Protein 6TEH (pdb70)

Organism: Rhodobacter capsulatus (NCBI:txid1061)

InterPro domains:
  IPR011740 Domain of unknown function DUF2460 [PF09343] (4-209)
  IPR011740 Domain of unknown function DUF2460 [TIGR02217] (2-209)

Radius of gyration: 38.17 Å; Cα contacts (8 Å, |Δi|>4): 2410; chains: 4; bounding box: 88×69×122 Å

Foldseek 3Di:
DPPCVVQVVDPPHAWWKWKKKQKPPRAIAIDTRPCDFDDDPPHGHDPQKWDPFPDWDDDPDLFWTKTFTKIAADPSHCNCLVVQLDMPAQIKMWIKGARPVDRVRIDTPFIFGFHDWAADPRIITTITTGPNPVPPDDDDDDQDQFFDDDAVDPLHDAPQPPDPQKDFAWFADCDQQFKTQTQQQPDDDQVFAAFKWWQWCDDFLHRFTWTWHRQGQDPPRRGIIGTPDHSSTGDDRGTITMIGGHDPRHLVSPVVSGPRSVSNRHRNCCDDDCVVPDDDDPDDDDDDDDND/DDDDVCVVVVCVVVVVVVPVVPFLCLLLDLLCFVPGDQDDADPADFPAFEDADDPFFAKAKAFWDKHQFYWDDKDDWDPPVNTWIKTKGWGHWAFFDDWDFKDWADDGDHCVPWPKDWFRLALVQDAAPCVCCVVNRVPGPRRRTITMMITGGDQCPPPPNDGTRMMITTQGHQDAPVDVPPDALVPVVVDDDPPPDPDVDPCPCVVPDPDCPQVSRWYFPQRNLVSLCVVVPNNLAARPQGGGTFQMAIDGPPCVSVSSVSLVCLQQVWNLFPQDSSSYTHGDFQDADAADELVFFDQDDVRDQKDKAAADPVAQQQKEKEFAWASPPDTGTDMDMDGDPPPNPDNHYYDYGHTHDHDLSRVQSNVLSSVSSNQQRMKMKHKGAVVPVVQGQFHKHQYHDPPDSFIWTWHDFDCPRITITTTTGDDRVSNDGPDDDHD/DDPDAAAPPDWDDPFDWAWDFPFDWDPDVVDDGDTDGDPLATFGKIKWTKDKDFVVVVVVHQCVCPPQPVFDHWNFYADPVCWDWDPPDVDISRHRDPDPDRRQTWTWPDPHWDWDDPDPTIIITTMTIIGRDD/DDPDAAAPPDWDDPFDWAWDFPFDWDQPPPDGTDIDGPDLATFGKIKWTKDKDFQVVVVVHQCVCPPQPVFDHWNFYADPVCWDWDPPDVDISRHHDPDPDRRQTWTWPDPHWDWDDPDPTIIITTMTIIGRDD

Structure (mmCIF, N/CA/C/O backbone):
data_6TEH
#
_entry.id   6TEH
#
_cell.length_a   1.00
_cell.length_b   1.00
_cell.length_c   1.00
_cell.angle_alpha   90.00
_cell.angle_beta   90.00
_cell.angle_gamma   90.00
#
_symmetry.space_group_name_H-M   'P 1'
#
loop_
_entity.id
_entity.type
_entity.pdbx_description
1 polymer 'Putative gene transfer agent protein'
2 polymer 'Putative gene transfer agent protein'
3 polymer 'Putative gene transfer agent protein'
4 non-polymer 'IRON/SULFUR CLUSTER'
#
loop_
_atom_site.group_PDB
_atom_site.id
_atom_site.type_symbol
_atom_site.label_atom_id
_atom_site.label_alt_id
_atom_site.label_comp_id
_atom_site.label_asym_id
_atom_site.label_entity_id
_atom_site.label_seq_id
_atom_site.pdbx_PDB_ins_code
_atom_site.Cartn_x
_atom_site.Cartn_y
_atom_site.Cartn_z
_atom_site.occupancy
_atom_site.B_iso_or_equiv
_atom_site.auth_seq_id
_atom_site.auth_comp_id
_atom_site.auth_asym_id
_atom_site.auth_atom_id
_atom_site.pdbx_PDB_model_num
ATOM 1 N N . PRO A 1 4 ? 163.493 124.864 120.659 1.00 63.72 4 PRO C N 1
ATOM 2 C CA . PRO A 1 4 ? 163.422 123.631 119.877 1.00 63.72 4 PRO C CA 1
ATOM 3 C C . PRO A 1 4 ? 163.948 122.417 120.621 1.00 63.72 4 PRO C C 1
ATOM 4 O O . PRO A 1 4 ? 164.940 122.502 121.338 1.00 63.72 4 PRO C O 1
ATOM 8 N N . GLU A 1 5 ? 163.266 121.289 120.448 1.00 61.92 5 GLU C N 1
ATOM 9 C CA . GLU A 1 5 ? 163.593 120.059 121.148 1.00 61.92 5 GLU C CA 1
ATOM 10 C C . GLU A 1 5 ? 163.808 118.942 120.140 1.00 61.92 5 GLU C C 1
ATOM 11 O O . GLU A 1 5 ? 162.845 118.302 119.709 1.00 61.92 5 GLU C O 1
ATOM 17 N N . SER A 1 6 ? 165.076 118.726 119.787 1.00 61.25 6 SER C N 1
ATOM 18 C CA . SER A 1 6 ? 165.535 117.693 118.852 1.00 61.25 6 SER C CA 1
ATOM 19 C C . SER A 1 6 ? 164.887 117.816 117.476 1.00 61.25 6 SER C C 1
ATOM 20 O O . SER A 1 6 ? 164.624 116.823 116.798 1.00 61.25 6 SER C O 1
ATOM 23 N N . LEU A 1 7 ? 164.631 119.040 117.057 1.00 61.82 7 LEU C N 1
ATOM 24 C CA . LEU A 1 7 ? 164.466 119.298 115.634 1.00 61.82 7 LEU C CA 1
ATOM 25 C C . LEU A 1 7 ? 165.674 120.001 115.054 1.00 61.82 7 LEU C C 1
ATOM 26 O O . LEU A 1 7 ? 165.573 120.555 113.961 1.00 61.82 7 LEU C O 1
ATOM 31 N N . LYS A 1 8 ? 166.806 119.998 115.756 1.00 62.38 8 LYS C N 1
ATOM 32 C CA . LYS A 1 8 ? 167.992 120.711 115.312 1.00 62.38 8 LYS C CA 1
ATOM 33 C C . LYS A 1 8 ? 168.542 120.112 114.028 1.00 62.38 8 LYS C C 1
ATOM 34 O O . LYS A 1 8 ? 169.100 120.829 113.191 1.00 62.38 8 LYS C O 1
ATOM 40 N N . ALA A 1 9 ? 168.370 118.798 113.856 1.00 66.34 9 ALA C N 1
ATOM 41 C CA . ALA A 1 9 ? 168.713 118.145 112.597 1.00 66.34 9 ALA C CA 1
ATOM 42 C C . ALA A 1 9 ? 167.875 118.693 111.458 1.00 66.34 9 ALA C C 1
ATOM 43 O O . ALA A 1 9 ? 168.364 118.855 110.337 1.00 66.34 9 ALA C O 1
ATOM 45 N N . HIS A 1 10 ? 166.611 118.980 111.730 1.00 60.97 10 HIS C N 1
ATOM 46 C CA . HIS A 1 10 ? 165.783 119.643 110.739 1.00 60.97 10 HIS C CA 1
ATOM 47 C C . HIS A 1 10 ? 166.178 121.100 110.574 1.00 60.97 10 HIS C C 1
ATOM 48 O O . HIS A 1 10 ? 166.047 121.668 109.486 1.00 60.97 10 HIS C O 1
ATOM 55 N N . LEU A 1 11 ? 166.675 121.720 111.641 1.00 63.51 11 LEU C N 1
ATOM 56 C CA . LEU A 1 11 ? 166.770 123.172 111.648 1.00 63.51 11 LEU C CA 1
ATOM 57 C C . LEU A 1 11 ? 168.135 123.651 111.184 1.00 63.51 11 LEU C C 1
ATOM 58 O O . LEU A 1 11 ? 168.252 124.741 110.617 1.00 63.51 11 LEU C O 1
ATOM 63 N N . GLN A 1 12 ? 169.183 122.852 111.403 1.00 66.24 12 GLN C N 1
ATOM 64 C CA . GLN A 1 12 ? 170.515 123.280 110.988 1.00 66.24 12 GLN C CA 1
ATOM 65 C C . GLN A 1 12 ? 170.659 123.278 109.476 1.00 66.24 12 GLN C C 1
ATOM 66 O O . GLN A 1 12 ? 171.505 123.990 108.927 1.00 66.24 12 GLN C O 1
ATOM 72 N N . GLY A 1 13 ? 169.852 122.483 108.791 1.00 66.62 13 GLY C N 1
ATOM 73 C CA . GLY A 1 13 ? 169.764 122.609 107.358 1.00 66.62 13 GLY C CA 1
ATOM 74 C C . GLY A 1 13 ? 169.087 123.910 106.997 1.00 66.62 13 GLY C C 1
ATOM 75 O O . GLY A 1 13 ? 168.152 124.329 107.682 1.00 66.62 13 GLY C O 1
ATOM 76 N N . GLY A 1 14 ? 169.575 124.574 105.949 1.00 65.45 14 GLY C N 1
ATOM 77 C CA . GLY A 1 14 ? 168.906 125.769 105.464 1.00 65.45 14 GLY C CA 1
ATOM 78 C C . GLY A 1 14 ? 167.534 125.468 104.903 1.00 65.45 14 GLY C C 1
ATOM 79 O O . GLY A 1 14 ? 166.618 126.288 104.992 1.00 65.45 14 GLY C O 1
ATOM 80 N N . VAL A 1 15 ? 167.367 124.280 104.336 1.00 66.18 15 VAL C N 1
ATOM 81 C CA . VAL A 1 15 ? 166.057 123.833 103.903 1.00 66.18 15 VAL C CA 1
ATOM 82 C C . VAL A 1 15 ? 165.259 123.491 105.157 1.00 66.18 15 VAL C C 1
ATOM 83 O O . VAL A 1 15 ? 165.432 122.433 105.768 1.00 66.18 15 VAL C O 1
ATOM 87 N N . THR A 1 16 ? 164.413 124.416 105.587 1.00 62.88 16 THR C N 1
ATOM 88 C CA . THR A 1 16 ? 163.551 124.180 106.732 1.00 62.88 16 THR C CA 1
ATOM 89 C C . THR A 1 16 ? 162.140 124.588 106.378 1.00 62.88 16 THR C C 1
ATOM 90 O O . THR A 1 16 ? 161.923 125.287 105.387 1.00 62.88 16 THR C O 1
ATOM 94 N N . THR A 1 17 ? 161.183 124.135 107.172 1.00 60.92 17 THR C N 1
ATOM 95 C CA . THR A 1 17 ? 159.794 124.412 106.877 1.00 60.92 17 THR C CA 1
ATOM 96 C C . THR A 1 17 ? 158.916 124.617 108.106 1.00 60.92 17 THR C C 1
ATOM 97 O O . THR A 1 17 ? 157.747 124.219 108.096 1.00 60.92 17 THR C O 1
ATOM 101 N N . LEU A 1 18 ? 159.434 125.253 109.148 1.00 59.63 18 LEU C N 1
ATOM 102 C CA . LEU A 1 18 ? 158.709 125.358 110.406 1.00 59.63 18 LEU C CA 1
ATOM 103 C C . LEU A 1 18 ? 157.623 126.418 110.366 1.00 59.63 18 LEU C C 1
ATOM 104 O O . LEU A 1 18 ? 157.920 127.611 110.315 1.00 59.63 18 LEU C O 1
ATOM 109 N N . ALA A 1 19 ? 156.367 126.001 110.404 1.00 61.59 19 ALA C N 1
ATOM 110 C CA . ALA A 1 19 ? 155.239 126.919 110.345 1.00 61.59 19 ALA C CA 1
ATOM 111 C C . ALA A 1 19 ? 154.651 127.116 111.731 1.00 61.59 19 ALA C C 1
ATOM 112 O O . ALA A 1 19 ? 154.369 126.141 112.431 1.00 61.59 19 ALA C O 1
ATOM 114 N N . ARG A 1 20 ? 154.449 128.370 112.116 1.00 61.81 20 ARG C N 1
ATOM 115 C CA . ARG A 1 20 ? 153.986 128.673 113.463 1.00 61.81 20 ARG C CA 1
ATOM 116 C C . ARG A 1 20 ? 152.529 128.286 113.636 1.00 61.81 20 ARG C C 1
ATOM 117 O O . ARG A 1 20 ? 151.778 128.206 112.662 1.00 61.81 20 ARG C O 1
ATOM 125 N N . ALA A 1 21 ? 152.140 128.053 114.885 1.00 57.31 21 ALA C N 1
ATOM 126 C CA . ALA A 1 21 ? 150.823 127.540 115.223 1.00 57.31 21 ALA C CA 1
ATOM 127 C C . ALA A 1 21 ? 150.634 127.664 116.720 1.00 57.31 21 ALA C C 1
ATOM 128 O O . ALA A 1 21 ? 151.586 127.435 117.467 1.00 57.31 21 ALA C O 1
ATOM 130 N N . TRP A 1 22 ? 149.432 128.019 117.165 1.00 55.77 22 TRP C N 1
ATOM 131 C CA . TRP A 1 22 ? 149.185 128.026 118.596 1.00 55.77 22 TRP C CA 1
ATOM 132 C C . TRP A 1 22 ? 147.743 127.741 118.965 1.00 55.77 22 TRP C C 1
ATOM 133 O O . TRP A 1 22 ? 146.809 127.956 118.192 1.00 55.77 22 TRP C O 1
ATOM 144 N N . ALA A 1 23 ? 147.605 127.272 120.200 1.00 57.08 23 ALA C N 1
ATOM 145 C CA . ALA A 1 23 ? 146.338 126.932 120.817 1.00 57.08 23 ALA C CA 1
ATOM 146 C C . ALA A 1 23 ? 146.160 127.778 122.057 1.00 57.08 23 ALA C C 1
ATOM 147 O O . ALA A 1 23 ? 147.096 127.918 122.850 1.00 57.08 23 ALA C O 1
ATOM 149 N N . LEU A 1 24 ? 144.973 128.343 122.221 1.00 59.66 24 LEU C N 1
ATOM 150 C CA . LEU A 1 24 ? 144.604 129.003 123.458 1.00 59.66 24 LEU C CA 1
ATOM 151 C C . LEU A 1 24 ? 143.498 128.198 124.112 1.00 59.66 24 LEU C C 1
ATOM 152 O O . LEU A 1 24 ? 142.563 127.763 123.436 1.00 59.66 24 LEU C O 1
ATOM 157 N N . ALA A 1 25 ? 143.613 127.998 125.415 1.00 63.45 25 ALA C N 1
ATOM 158 C CA . ALA A 1 25 ? 142.574 127.372 126.217 1.00 63.45 25 ALA C CA 1
ATOM 159 C C . ALA A 1 25 ? 141.832 128.473 126.949 1.00 63.45 25 ALA C C 1
ATOM 160 O O . ALA A 1 25 ? 142.437 129.222 127.720 1.00 63.45 25 ALA C O 1
ATOM 162 N N . ARG A 1 26 ? 140.530 128.568 126.712 1.00 67.07 26 ARG C N 1
ATOM 163 C CA . ARG A 1 26 ? 139.716 129.596 127.336 1.00 67.07 26 ARG C CA 1
ATOM 164 C C . ARG A 1 26 ? 139.480 129.239 128.812 1.00 67.07 26 ARG C C 1
ATOM 165 O O . ARG A 1 26 ? 139.939 128.205 129.305 1.00 67.07 26 ARG C O 1
ATOM 173 N N . ALA A 1 27 ? 138.798 130.125 129.544 1.00 65.71 27 ALA C N 1
ATOM 174 C CA . ALA A 1 27 ? 138.410 129.808 130.914 1.00 65.71 27 ALA C CA 1
ATOM 175 C C . ALA A 1 27 ? 137.382 128.687 130.944 1.00 65.71 27 ALA C C 1
ATOM 176 O O . ALA A 1 27 ? 137.392 127.846 131.847 1.00 65.71 27 ALA C O 1
ATOM 178 N N . ASP A 1 28 ? 136.486 128.662 129.964 1.00 69.86 28 ASP C N 1
ATOM 179 C CA . ASP A 1 28 ? 135.670 127.488 129.725 1.00 69.86 28 ASP C CA 1
ATOM 180 C C . ASP A 1 28 ? 136.553 126.389 129.136 1.00 69.86 28 ASP C C 1
ATOM 181 O O . ASP A 1 28 ? 137.657 126.644 128.657 1.00 69.86 28 ASP C O 1
ATOM 186 N N . GLY A 1 29 ? 136.049 125.156 129.155 1.00 71.57 29 GLY C N 1
ATOM 187 C CA . GLY A 1 29 ? 136.902 124.009 128.876 1.00 71.57 29 GLY C CA 1
ATOM 188 C C . GLY A 1 29 ? 137.367 123.903 127.433 1.00 71.57 29 GLY C C 1
ATOM 189 O O . GLY A 1 29 ? 138.317 123.176 127.138 1.00 71.57 29 GLY C O 1
ATOM 190 N N . ARG A 1 30 ? 136.715 124.620 126.520 1.00 73.04 30 ARG C N 1
ATOM 191 C CA . ARG A 1 30 ? 137.056 124.504 125.108 1.00 73.04 30 ARG C CA 1
ATOM 192 C C . ARG A 1 30 ? 138.359 125.227 124.806 1.00 73.04 30 ARG C C 1
ATOM 193 O O . ARG A 1 30 ? 138.721 126.195 125.479 1.00 73.04 30 ARG C O 1
ATOM 201 N N . VAL A 1 31 ? 139.088 124.714 123.822 1.00 66.01 31 VAL C N 1
ATOM 202 C CA . VAL A 1 31 ? 140.291 125.369 123.329 1.00 66.01 31 VAL C CA 1
ATOM 203 C C . VAL A 1 31 ? 140.007 125.901 121.939 1.00 66.01 31 VAL C C 1
ATOM 204 O O . VAL A 1 31 ? 138.977 125.582 121.342 1.00 66.01 31 VAL C O 1
ATOM 208 N N . LEU A 1 32 ? 140.913 126.704 121.409 1.00 61.03 32 LEU C N 1
ATOM 209 C CA . LEU A 1 32 ? 140.812 127.162 120.038 1.00 61.03 32 LEU C CA 1
ATOM 210 C C . LEU A 1 32 ? 142.133 126.919 119.335 1.00 61.03 32 LEU C C 1
ATOM 211 O O . LEU A 1 32 ? 143.194 126.954 119.953 1.00 61.03 32 LEU C O 1
ATOM 216 N N . GLY A 1 33 ? 142.061 126.659 118.037 1.00 58.90 33 GLY C N 1
ATOM 217 C CA . GLY A 1 33 ? 143.258 126.369 117.283 1.00 58.90 33 GLY C CA 1
ATOM 218 C C . GLY A 1 33 ? 143.610 127.444 116.281 1.00 58.90 33 GLY C C 1
ATOM 219 O O . GLY A 1 33 ? 142.725 128.092 115.719 1.00 58.90 33 GLY C O 1
ATOM 220 N N . PHE A 1 34 ? 144.902 127.663 116.062 1.00 57.33 34 PHE C N 1
ATOM 221 C CA . PHE A 1 34 ? 145.388 128.701 115.169 1.00 57.33 34 PHE C CA 1
ATOM 222 C C . PHE A 1 34 ? 146.708 128.258 114.561 1.00 57.33 34 PHE C C 1
ATOM 223 O O . PHE A 1 34 ? 147.557 127.712 115.267 1.00 57.33 34 PHE C O 1
ATOM 231 N N . THR A 1 35 ? 146.897 128.503 113.264 1.00 59.83 35 THR C N 1
ATOM 232 C CA . THR A 1 35 ? 148.149 128.151 112.607 1.00 59.83 35 THR C CA 1
ATOM 233 C C . THR A 1 35 ? 148.473 129.064 111.431 1.00 59.83 35 THR C C 1
ATOM 234 O O . THR A 1 35 ? 147.587 129.678 110.833 1.00 59.83 35 THR C O 1
ATOM 238 N N . ASP A 1 36 ? 149.768 129.184 111.136 1.00 62.15 36 ASP C N 1
ATOM 239 C CA . ASP A 1 36 ? 150.251 129.870 109.948 1.00 62.15 36 ASP C CA 1
ATOM 240 C C . ASP A 1 36 ? 150.296 128.987 108.717 1.00 62.15 36 ASP C C 1
ATOM 241 O O . ASP A 1 36 ? 150.539 129.504 107.626 1.00 62.15 36 ASP C O 1
ATOM 246 N N . HIS A 1 37 ? 150.069 127.684 108.862 1.00 64.38 37 HIS C N 1
ATOM 247 C CA . HIS A 1 37 ? 150.476 126.745 107.826 1.00 64.38 37 HIS C CA 1
ATOM 248 C C . HIS A 1 37 ? 149.583 126.817 106.589 1.00 64.38 37 HIS C C 1
ATOM 249 O O . HIS A 1 37 ? 149.986 126.363 105.511 1.00 64.38 37 HIS C O 1
ATOM 256 N N . ASP A 1 38 ? 148.404 127.441 106.708 1.00 63.45 38 ASP C N 1
ATOM 257 C CA . ASP A 1 38 ? 147.343 127.670 105.706 1.00 63.45 38 ASP C CA 1
ATOM 258 C C . ASP A 1 38 ? 146.559 126.382 105.446 1.00 63.45 38 ASP C C 1
ATOM 259 O O . ASP A 1 38 ? 145.452 126.445 104.921 1.00 63.45 38 ASP C O 1
ATOM 264 N N . VAL A 1 39 ? 147.006 125.241 105.951 1.00 62.08 39 VAL C N 1
ATOM 265 C CA . VAL A 1 39 ? 146.220 124.018 105.921 1.00 62.08 39 VAL C CA 1
ATOM 266 C C . VAL A 1 39 ? 145.940 123.644 107.365 1.00 62.08 39 VAL C C 1
ATOM 267 O O . VAL A 1 39 ? 146.816 123.798 108.221 1.00 62.08 39 VAL C O 1
ATOM 271 N N . VAL A 1 40 ? 144.707 123.235 107.647 1.00 60.89 40 VAL C N 1
ATOM 272 C CA . VAL A 1 40 ? 144.332 122.751 108.969 1.00 60.89 40 VAL C CA 1
ATOM 273 C C . VAL A 1 40 ? 145.177 121.538 109.323 1.00 60.89 40 VAL C C 1
ATOM 274 O O . VAL A 1 40 ? 145.299 120.591 108.541 1.00 60.89 40 VAL C O 1
ATOM 278 N N . LEU A 1 41 ? 145.843 121.603 110.464 1.00 61.16 41 LEU C N 1
ATOM 279 C CA . LEU A 1 41 ? 146.686 120.518 110.934 1.00 61.16 41 LEU C CA 1
ATOM 280 C C . LEU A 1 41 ? 146.453 120.364 112.422 1.00 61.16 41 LEU C C 1
ATOM 281 O O . LEU A 1 41 ? 145.920 121.272 113.063 1.00 61.16 41 LEU C O 1
ATOM 286 N N . ARG A 1 42 ? 146.823 119.214 112.965 1.00 66.78 42 ARG C N 1
ATOM 287 C CA . ARG A 1 42 ? 146.736 118.985 114.398 1.00 66.78 42 ARG C CA 1
ATOM 288 C C . ARG A 1 42 ? 147.789 117.970 114.793 1.00 66.78 42 ARG C C 1
ATOM 289 O O . ARG A 1 42 ? 148.215 117.153 113.970 1.00 66.78 42 ARG C O 1
ATOM 297 N N . PHE A 1 43 ? 148.237 118.058 116.032 1.00 64.41 43 PHE C N 1
ATOM 298 C CA . PHE A 1 43 ? 149.096 117.030 116.620 1.00 64.41 43 PHE C CA 1
ATOM 299 C C . PHE A 1 43 ? 148.457 116.545 117.916 1.00 64.41 43 PHE C C 1
ATOM 300 O O . PHE A 1 43 ? 148.397 115.341 118.180 1.00 64.41 43 PHE C O 1
ATOM 308 N N . ASP A 1 44 ? 147.974 117.474 118.726 1.00 66.34 44 ASP C N 1
ATOM 309 C CA . ASP A 1 44 ? 147.111 117.117 119.826 1.00 66.34 44 ASP C CA 1
ATOM 310 C C . ASP A 1 44 ? 145.674 117.226 119.354 1.00 66.34 44 ASP C C 1
ATOM 311 O O . ASP A 1 44 ? 145.397 117.656 118.232 1.00 66.34 44 ASP C O 1
ATOM 316 N N . GLY A 1 45 ? 144.745 116.867 120.229 1.00 68.30 45 GLY C N 1
ATOM 317 C CA . GLY A 1 45 ? 143.343 116.946 119.868 1.00 68.30 45 GLY C CA 1
ATOM 318 C C . GLY A 1 45 ? 142.807 118.362 119.859 1.00 68.30 45 GLY C C 1
ATOM 319 O O . GLY A 1 45 ? 141.870 118.678 120.597 1.00 68.30 45 GLY C O 1
ATOM 320 N N . ILE A 1 46 ? 143.400 119.238 119.041 1.00 66.81 46 ILE C N 1
ATOM 321 C CA . ILE A 1 46 ? 143.066 120.650 119.069 1.00 66.81 46 ILE C CA 1
ATOM 322 C C . ILE A 1 46 ? 142.520 121.136 117.735 1.00 66.81 46 ILE C C 1
ATOM 323 O O . ILE A 1 46 ? 141.677 122.046 117.721 1.00 66.81 46 ILE C O 1
ATOM 328 N N . SER A 1 47 ? 142.939 120.523 116.619 1.00 68.05 47 SER C N 1
ATOM 329 C CA . SER A 1 47 ? 142.476 120.848 115.260 1.00 68.05 47 SER C CA 1
ATOM 330 C C . SER A 1 47 ? 142.714 122.318 114.923 1.00 68.05 47 SER C C 1
ATOM 331 O O . SER A 1 47 ? 141.778 123.120 114.874 1.00 68.05 47 SER C O 1
ATOM 334 N N . PHE A 1 48 ? 143.990 122.678 114.774 1.00 61.59 48 PHE C N 1
ATOM 335 C CA . PHE A 1 48 ? 144.370 124.065 114.522 1.00 61.59 48 PHE C CA 1
ATOM 336 C C . PHE A 1 48 ? 143.792 124.564 113.212 1.00 61.59 48 PHE C C 1
ATOM 337 O O . PHE A 1 48 ? 143.974 123.947 112.163 1.00 61.59 48 PHE C O 1
ATOM 345 N N . GLU A 1 49 ? 143.132 125.707 113.269 1.00 64.23 49 GLU C N 1
ATOM 346 C CA . GLU A 1 49 ? 142.515 126.244 112.089 1.00 64.23 49 GLU C CA 1
ATOM 347 C C . GLU A 1 49 ? 143.275 127.467 111.610 1.00 64.23 49 GLU C C 1
ATOM 348 O O . GLU A 1 49 ? 143.535 128.381 112.399 1.00 64.23 49 GLU C O 1
ATOM 354 N N . PRO A 1 50 ? 143.643 127.523 110.335 1.00 59.96 50 PRO C N 1
ATOM 355 C CA . PRO A 1 50 ? 144.217 128.744 109.782 1.00 59.96 50 PRO C CA 1
ATOM 356 C C . PRO A 1 50 ? 143.182 129.770 109.379 1.00 59.96 50 PRO C C 1
ATOM 357 O O . PRO A 1 50 ? 143.535 130.746 108.714 1.00 59.96 50 PRO C O 1
ATOM 361 N N . GLY A 1 51 ? 141.915 129.570 109.734 1.00 58.50 51 GLY C N 1
ATOM 362 C CA . GLY A 1 51 ? 140.882 130.527 109.394 1.00 58.50 51 GLY C CA 1
ATOM 363 C C . GLY A 1 51 ? 140.955 131.817 110.180 1.00 58.50 51 GLY C C 1
ATOM 364 O O . GLY A 1 51 ? 140.306 132.795 109.804 1.00 58.50 51 GLY C O 1
ATOM 365 N N . SER A 1 52 ? 141.720 131.846 111.265 1.00 57.90 52 SER C N 1
ATOM 366 C CA . SER A 1 52 ? 141.779 133.017 112.116 1.00 57.90 52 SER C CA 1
ATOM 367 C C . SER A 1 52 ? 143.165 133.130 112.729 1.00 57.90 52 SER C C 1
ATOM 368 O O . SER A 1 52 ? 144.031 132.283 112.516 1.00 57.90 52 SER C O 1
ATOM 371 N N . GLY A 1 53 ? 143.361 134.205 113.485 1.00 59.86 53 GLY C N 1
ATOM 372 C CA . GLY A 1 53 ? 144.556 134.336 114.307 1.00 59.86 53 GLY C CA 1
ATOM 373 C C . GLY A 1 53 ? 145.800 134.595 113.488 1.00 59.86 53 GLY C C 1
ATOM 374 O O . GLY A 1 53 ? 145.731 134.983 112.319 1.00 59.86 53 GLY C O 1
ATOM 375 N N . MET A 1 54 ? 146.949 134.383 114.129 1.00 59.84 54 MET C N 1
ATOM 376 C CA . MET A 1 54 ? 148.210 134.091 113.449 1.00 59.84 54 MET C CA 1
ATOM 377 C C . MET A 1 54 ? 148.748 135.220 112.576 1.00 59.84 54 MET C C 1
ATOM 378 O O . MET A 1 54 ? 148.713 135.145 111.350 1.00 59.84 54 MET C O 1
ATOM 383 N N . THR A 1 55 ? 149.233 136.284 113.193 1.00 58.98 55 THR C N 1
ATOM 384 C CA . THR A 1 55 ? 150.227 137.070 112.482 1.00 58.98 55 THR C CA 1
ATOM 385 C C . THR A 1 55 ? 151.598 136.900 113.117 1.00 58.98 55 THR C C 1
ATOM 386 O O . THR A 1 55 ? 152.622 137.012 112.433 1.00 58.98 55 THR C O 1
ATOM 390 N N . ALA A 1 56 ? 151.623 136.593 114.418 1.00 58.68 56 ALA C N 1
ATOM 391 C CA . ALA A 1 56 ? 152.798 136.173 115.175 1.00 58.68 56 ALA C CA 1
ATOM 392 C C . ALA A 1 56 ? 153.918 137.191 115.129 1.00 58.68 56 ALA C C 1
ATOM 393 O O . ALA A 1 56 ? 154.965 136.933 114.538 1.00 58.68 56 ALA C O 1
ATOM 395 N N . LYS A 1 57 ? 153.708 138.351 115.726 1.00 58.10 57 LYS C N 1
ATOM 396 C CA . LYS A 1 57 ? 154.662 139.440 115.613 1.00 58.10 57 LYS C CA 1
ATOM 397 C C . LYS A 1 57 ? 155.559 139.509 116.841 1.00 58.10 57 LYS C C 1
ATOM 398 O O . LYS A 1 57 ? 155.142 139.980 117.901 1.00 58.10 57 LYS C O 1
ATOM 404 N N . ALA A 1 58 ? 156.779 139.002 116.687 1.00 54.41 58 ALA C N 1
ATOM 405 C CA . ALA A 1 58 ? 157.943 139.392 117.475 1.00 54.41 58 ALA C CA 1
ATOM 406 C C . ALA A 1 58 ? 157.806 139.103 118.965 1.00 54.41 58 ALA C C 1
ATOM 407 O O . ALA A 1 58 ? 157.639 140.003 119.778 1.00 54.41 58 ALA C O 1
ATOM 409 N N . VAL A 1 59 ? 157.826 137.822 119.317 1.00 52.72 59 VAL C N 1
ATOM 410 C CA . VAL A 1 59 ? 157.946 137.452 120.723 1.00 52.72 59 VAL C CA 1
ATOM 411 C C . VAL A 1 59 ? 159.271 137.972 121.271 1.00 52.72 59 VAL C C 1
ATOM 412 O O . VAL A 1 59 ? 160.319 137.845 120.632 1.00 52.72 59 VAL C O 1
ATOM 416 N N . LEU A 1 60 ? 159.208 138.640 122.417 1.00 50.98 60 LEU C N 1
ATOM 417 C CA . LEU A 1 60 ? 160.361 139.221 123.085 1.00 50.98 60 LEU C CA 1
ATOM 418 C C . LEU A 1 60 ? 160.645 138.393 124.330 1.00 50.98 60 LEU C C 1
ATOM 419 O O . LEU A 1 60 ? 159.823 137.561 124.711 1.00 50.98 60 LEU C O 1
ATOM 424 N N . GLN A 1 61 ? 161.823 138.559 124.924 1.00 51.75 61 GLN C N 1
ATOM 425 C CA . GLN A 1 61 ? 162.214 137.785 126.095 1.00 51.75 61 GLN C CA 1
ATOM 426 C C . GLN A 1 61 ? 162.922 138.686 127.092 1.00 51.75 61 GLN C C 1
ATOM 427 O O . GLN A 1 61 ? 163.220 139.840 126.797 1.00 51.75 61 GLN C O 1
ATOM 433 N N . GLY A 1 62 ? 163.238 138.124 128.261 1.00 54.24 62 GLY C N 1
ATOM 434 C CA . GLY A 1 62 ? 164.024 138.856 129.272 1.00 54.24 62 GLY C CA 1
ATOM 435 C C . GLY A 1 62 ? 164.323 138.010 130.496 1.00 54.24 62 GLY C C 1
ATOM 436 O O . GLY A 1 62 ? 163.380 137.387 131.021 1.00 54.24 62 GLY C O 1
ATOM 437 N N . THR A 1 63 ? 165.580 138.005 130.951 1.00 58.57 63 THR C N 1
ATOM 438 C CA . THR A 1 63 ? 165.947 137.280 132.199 1.00 58.57 63 THR C CA 1
ATOM 439 C C . THR A 1 63 ? 165.236 137.948 133.379 1.00 58.57 63 THR C C 1
ATOM 440 O O . THR A 1 63 ? 165.084 137.289 134.425 1.00 58.57 63 THR C O 1
ATOM 444 N N . GLY A 1 64 ? 164.857 139.220 133.225 1.00 59.06 64 GLY C N 1
ATOM 445 C CA . GLY A 1 64 ? 164.151 139.957 134.291 1.00 59.06 64 GLY C CA 1
ATOM 446 C C . GLY A 1 64 ? 162.733 139.449 134.490 1.00 59.06 64 GLY C C 1
ATOM 447 O O . GLY A 1 64 ? 162.235 138.727 133.603 1.00 59.06 64 GLY C O 1
ATOM 448 N N . LEU A 1 65 ? 162.105 139.797 135.616 1.00 54.37 65 LEU C N 1
ATOM 449 C CA . LEU A 1 65 ? 160.749 139.279 135.949 1.00 54.37 65 LEU C CA 1
ATOM 450 C C . LEU A 1 65 ? 159.687 139.859 135.003 1.00 54.37 65 LEU C C 1
ATOM 451 O O . LEU A 1 65 ? 158.539 139.380 135.055 1.00 54.37 65 LEU C O 1
ATOM 456 N N . SER A 1 66 ? 160.044 140.867 134.199 1.00 50.82 66 SER C N 1
ATOM 457 C CA . SER A 1 66 ? 159.068 141.508 133.275 1.00 50.82 66 SER C CA 1
ATOM 458 C C . SER A 1 66 ? 158.521 140.473 132.284 1.00 50.82 66 SER C C 1
ATOM 459 O O . SER A 1 66 ? 159.283 139.556 131.912 1.00 50.82 66 SER C O 1
ATOM 462 N N . VAL A 1 67 ? 157.242 140.587 131.908 1.00 49.88 67 VAL C N 1
ATOM 463 C CA . VAL A 1 67 ? 156.591 139.568 131.026 1.00 49.88 67 VAL C CA 1
ATOM 464 C C . VAL A 1 67 ? 157.162 139.614 129.603 1.00 49.88 67 VAL C C 1
ATOM 465 O O . VAL A 1 67 ? 157.856 140.592 129.261 1.00 49.88 67 VAL C O 1
ATOM 469 N N . ASP A 1 68 ? 156.859 138.577 128.814 1.00 54.52 68 ASP C N 1
ATOM 470 C CA . ASP A 1 68 ? 157.080 138.570 127.387 1.00 54.52 68 ASP C CA 1
ATOM 471 C C . ASP A 1 68 ? 155.819 139.035 126.685 1.00 54.52 68 ASP C C 1
ATOM 472 O O . ASP A 1 68 ? 154.740 139.089 127.273 1.00 54.52 68 ASP C O 1
ATOM 477 N N . ASN A 1 69 ? 155.941 139.343 125.409 1.00 53.89 69 ASN C N 1
ATOM 478 C CA . ASN A 1 69 ? 154.801 139.902 124.714 1.00 53.89 69 ASN C CA 1
ATOM 479 C C . ASN A 1 69 ? 154.799 139.552 123.239 1.00 53.89 69 ASN C C 1
ATOM 480 O O . ASN A 1 69 ? 155.853 139.351 122.633 1.00 53.89 69 ASN C O 1
ATOM 485 N N . THR A 1 70 ? 153.592 139.432 122.693 1.00 54.49 70 THR C N 1
ATOM 486 C CA . THR A 1 70 ? 153.324 139.066 121.309 1.00 54.49 70 THR C CA 1
ATOM 487 C C . THR A 1 70 ? 151.920 139.550 121.009 1.00 54.49 70 THR C C 1
ATOM 488 O O . THR A 1 70 ? 150.984 139.164 121.710 1.00 54.49 70 THR C O 1
ATOM 492 N N . GLU A 1 71 ? 151.761 140.390 119.990 1.00 56.58 71 GLU C N 1
ATOM 493 C CA . GLU A 1 71 ? 150.465 141.035 119.806 1.00 56.58 71 GLU C CA 1
ATOM 494 C C . GLU A 1 71 ? 149.484 140.158 119.037 1.00 56.58 71 GLU C C 1
ATOM 495 O O . GLU A 1 71 ? 148.270 140.319 119.195 1.00 56.58 71 GLU C O 1
ATOM 501 N N . SER A 1 72 ? 149.986 139.279 118.163 1.00 51.75 72 SER C N 1
ATOM 502 C CA . SER A 1 72 ? 149.214 138.171 117.587 1.00 51.75 72 SER C CA 1
ATOM 503 C C . SER A 1 72 ? 147.965 138.613 116.832 1.00 51.75 72 SER C C 1
ATOM 504 O O . SER A 1 72 ? 146.842 138.286 117.213 1.00 51.75 72 SER C O 1
ATOM 507 N N . TYR A 1 73 ? 148.163 139.384 115.772 1.00 53.55 73 TYR C N 1
ATOM 508 C CA . TYR A 1 73 ? 147.046 139.919 115.007 1.00 53.55 73 TYR C CA 1
ATOM 509 C C . TYR A 1 73 ? 146.317 138.802 114.280 1.00 53.55 73 TYR C C 1
ATOM 510 O O . TYR A 1 73 ? 146.916 137.805 113.878 1.00 53.55 73 TYR C O 1
ATOM 519 N N . GLY A 1 74 ? 145.008 138.957 114.148 1.00 53.71 74 GLY C N 1
ATOM 520 C CA . GLY A 1 74 ? 144.210 137.900 113.575 1.00 53.71 74 GLY C CA 1
ATOM 521 C C . GLY A 1 74 ? 142.841 138.334 113.110 1.00 53.71 74 GLY C C 1
ATOM 522 O O . GLY A 1 74 ? 142.622 139.512 112.836 1.00 53.71 74 GLY C O 1
ATOM 523 N N . ALA A 1 75 ? 141.912 137.395 113.007 1.00 57.14 75 ALA C N 1
ATOM 524 C CA . ALA A 1 75 ? 140.571 137.689 112.534 1.00 57.14 75 ALA C CA 1
ATOM 525 C C . ALA A 1 75 ? 139.542 137.053 113.447 1.00 57.14 75 ALA C C 1
ATOM 526 O O . ALA A 1 75 ? 139.776 135.987 114.015 1.00 57.14 75 ALA C O 1
ATOM 528 N N . LEU A 1 76 ? 138.405 137.712 113.582 1.00 57.25 76 LEU C N 1
ATOM 529 C CA . LEU A 1 76 ? 137.303 137.213 114.382 1.00 57.25 76 LEU C CA 1
ATOM 530 C C . LEU A 1 76 ? 136.152 136.818 113.469 1.00 57.25 76 LEU C C 1
ATOM 531 O O . LEU A 1 76 ? 135.827 137.544 112.527 1.00 57.25 76 LEU C O 1
ATOM 536 N N . SER A 1 77 ? 135.564 135.652 113.726 1.00 65.54 77 SER C N 1
ATOM 537 C CA . SER A 1 77 ? 134.523 135.082 112.882 1.00 65.54 77 SER C CA 1
ATOM 538 C C . SER A 1 77 ? 133.651 134.155 113.710 1.00 65.54 77 SER C C 1
ATOM 539 O O . SER A 1 77 ? 133.916 133.916 114.884 1.00 65.54 77 SER C O 1
ATOM 542 N N . SER A 1 78 ? 132.618 133.602 113.068 1.00 66.39 78 SER C N 1
ATOM 543 C CA . SER A 1 78 ? 131.604 132.828 113.782 1.00 66.39 78 SER C CA 1
ATOM 544 C C . SER A 1 78 ? 132.164 131.519 114.330 1.00 66.39 78 SER C C 1
ATOM 545 O O . SER A 1 78 ? 131.825 131.105 115.442 1.00 66.39 78 SER C O 1
ATOM 548 N N . GLU A 1 79 ? 133.002 130.843 113.545 1.00 72.58 79 GLU C N 1
ATOM 549 C CA . GLU A 1 79 ? 133.771 129.721 114.072 1.00 72.58 79 GLU C CA 1
ATOM 550 C C . GLU A 1 79 ? 134.748 130.189 115.133 1.00 72.58 79 GLU C C 1
ATOM 551 O O . GLU A 1 79 ? 135.020 129.480 116.104 1.00 72.58 79 GLU C O 1
ATOM 557 N N . ALA A 1 80 ? 135.296 131.379 114.947 1.00 68.50 80 ALA C N 1
ATOM 558 C CA . ALA A 1 80 ? 136.342 131.929 115.790 1.00 68.50 80 ALA C CA 1
ATOM 559 C C . ALA A 1 80 ? 135.778 132.569 117.047 1.00 68.50 80 ALA C C 1
ATOM 560 O O . ALA A 1 80 ? 134.684 132.219 117.494 1.00 68.50 80 ALA C O 1
ATOM 562 N N . ILE A 1 81 ? 136.592 133.446 117.638 1.00 61.76 81 ILE C N 1
ATOM 563 C CA . ILE A 1 81 ? 136.304 134.139 118.894 1.00 61.76 81 ILE C CA 1
ATOM 564 C C . ILE A 1 81 ? 134.945 134.836 118.867 1.00 61.76 81 ILE C C 1
ATOM 565 O O . ILE A 1 81 ? 134.199 134.799 119.851 1.00 61.76 81 ILE C O 1
ATOM 570 N N . THR A 1 82 ? 134.615 135.498 117.755 1.00 65.89 82 THR C N 1
ATOM 571 C CA . THR A 1 82 ? 133.289 136.021 117.338 1.00 65.89 82 THR C CA 1
ATOM 572 C C . THR A 1 82 ? 132.893 137.280 118.108 1.00 65.89 82 THR C C 1
ATOM 573 O O . THR A 1 82 ? 131.879 137.928 117.768 1.00 65.89 82 THR C O 1
ATOM 577 N N . GLU A 1 83 ? 133.627 137.638 119.164 1.00 63.54 83 GLU C N 1
ATOM 578 C CA . GLU A 1 83 ? 133.650 138.953 119.809 1.00 63.54 83 GLU C CA 1
ATOM 579 C C . GLU A 1 83 ? 132.374 139.280 120.585 1.00 63.54 83 GLU C C 1
ATOM 580 O O . GLU A 1 83 ? 132.390 140.153 121.453 1.00 63.54 83 GLU C O 1
ATOM 586 N N . ALA A 1 84 ? 131.292 138.532 120.377 1.00 63.50 84 ALA C N 1
ATOM 587 C CA . ALA A 1 84 ? 130.200 138.566 121.338 1.00 63.50 84 ALA C CA 1
ATOM 588 C C . ALA A 1 84 ? 130.522 137.644 122.493 1.00 63.50 84 ALA C C 1
ATOM 589 O O . ALA A 1 84 ? 130.055 137.845 123.618 1.00 63.50 84 ALA C O 1
ATOM 591 N N . ASP A 1 85 ? 131.321 136.619 122.217 1.00 64.84 85 ASP C N 1
ATOM 592 C CA . ASP A 1 85 ? 131.930 135.821 123.268 1.00 64.84 85 ASP C CA 1
ATOM 593 C C . ASP A 1 85 ? 132.969 136.631 124.026 1.00 64.84 85 ASP C C 1
ATOM 594 O O . ASP A 1 85 ? 133.050 136.553 125.256 1.00 64.84 85 ASP C O 1
ATOM 599 N N . LEU A 1 86 ? 133.783 137.403 123.305 1.00 59.04 86 LEU C N 1
ATOM 600 C CA . LEU A 1 86 ? 134.914 138.070 123.938 1.00 59.04 86 LEU C CA 1
ATOM 601 C C . LEU A 1 86 ? 134.460 139.233 124.796 1.00 59.04 86 LEU C C 1
ATOM 602 O O . LEU A 1 86 ? 135.019 139.468 125.872 1.00 59.04 86 LEU C O 1
ATOM 607 N N . LEU A 1 87 ? 133.473 139.985 124.326 1.00 57.99 87 LEU C N 1
ATOM 608 C CA . LEU A 1 87 ? 133.066 141.188 125.034 1.00 57.99 87 LEU C CA 1
ATOM 609 C C . LEU A 1 87 ? 132.340 140.852 126.324 1.00 57.99 87 LEU C C 1
ATOM 610 O O . LEU A 1 87 ? 132.384 141.634 127.275 1.00 57.99 87 LEU C O 1
ATOM 615 N N . ALA A 1 88 ? 131.688 139.692 126.376 1.00 62.99 88 ALA C N 1
ATOM 616 C CA . ALA A 1 88 ? 130.834 139.372 127.511 1.00 62.99 88 ALA C CA 1
ATOM 617 C C . ALA A 1 88 ? 131.648 139.049 128.749 1.00 62.99 88 ALA C C 1
ATOM 618 O O . ALA A 1 88 ? 131.145 139.145 129.871 1.00 62.99 88 ALA C O 1
ATOM 620 N N . GLY A 1 89 ? 132.900 138.659 128.575 1.00 63.33 89 GLY C N 1
ATOM 621 C CA . GLY A 1 89 ? 133.717 138.415 129.737 1.00 63.33 89 GLY C CA 1
ATOM 622 C C . GLY A 1 89 ? 134.517 137.144 129.637 1.00 63.33 89 GLY C C 1
ATOM 623 O O . GLY A 1 89 ? 135.173 136.745 130.597 1.00 63.33 89 GLY C O 1
ATOM 624 N N . ARG A 1 90 ? 134.465 136.488 128.492 1.00 62.91 90 ARG C N 1
ATOM 625 C CA . ARG A 1 90 ? 135.309 135.322 128.330 1.00 62.91 90 ARG C CA 1
ATOM 626 C C . ARG A 1 90 ? 136.662 135.758 127.798 1.00 62.91 90 ARG C C 1
ATOM 627 O O . ARG A 1 90 ? 136.908 136.944 127.579 1.00 62.91 90 ARG C O 1
ATOM 635 N N . TYR A 1 91 ? 137.551 134.783 127.632 1.00 62.11 91 TYR C N 1
ATOM 636 C CA . TYR A 1 91 ? 138.930 134.915 127.170 1.00 62.11 91 TYR C CA 1
ATOM 637 C C . TYR A 1 91 ? 139.757 135.797 128.089 1.00 62.11 91 TYR C C 1
ATOM 638 O O . TYR A 1 91 ? 140.771 136.309 127.639 1.00 62.11 91 TYR C O 1
ATOM 647 N N . ASP A 1 92 ? 139.350 136.021 129.340 1.00 61.77 92 ASP C N 1
ATOM 648 C CA . ASP A 1 92 ? 140.091 136.943 130.191 1.00 61.77 92 ASP C CA 1
ATOM 649 C C . ASP A 1 92 ? 141.405 136.332 130.641 1.00 61.77 92 ASP C C 1
ATOM 650 O O . ASP A 1 92 ? 142.484 136.811 130.279 1.00 61.77 92 ASP C O 1
ATOM 655 N N . GLY A 1 93 ? 141.337 135.258 131.411 1.00 59.89 93 GLY C N 1
ATOM 656 C CA . GLY A 1 93 ? 142.542 134.593 131.846 1.00 59.89 93 GLY C CA 1
ATOM 657 C C . GLY A 1 93 ? 142.855 133.441 130.925 1.00 59.89 93 GLY C C 1
ATOM 658 O O . GLY A 1 93 ? 143.240 132.365 131.386 1.00 59.89 93 GLY C O 1
ATOM 659 N N . ALA A 1 94 ? 142.664 133.647 129.629 1.00 56.44 94 ALA C N 1
ATOM 660 C CA . ALA A 1 94 ? 142.890 132.595 128.655 1.00 56.44 94 ALA C CA 1
ATOM 661 C C . ALA A 1 94 ? 144.364 132.243 128.579 1.00 56.44 94 ALA C C 1
ATOM 662 O O . ALA A 1 94 ? 145.216 133.119 128.452 1.00 56.44 94 ALA C O 1
ATOM 664 N N . ALA A 1 95 ? 144.660 130.955 128.668 1.00 57.87 95 ALA C N 1
ATOM 665 C CA . ALA A 1 95 ? 146.028 130.466 128.675 1.00 57.87 95 ALA C CA 1
ATOM 666 C C . ALA A 1 95 ? 146.365 129.935 127.294 1.00 57.87 95 ALA C C 1
ATOM 667 O O . ALA A 1 95 ? 145.579 129.184 126.712 1.00 57.87 95 ALA C O 1
ATOM 669 N N . VAL A 1 96 ? 147.515 130.333 126.763 1.00 56.00 96 VAL C N 1
ATOM 670 C CA . VAL A 1 96 ? 147.946 129.911 125.439 1.00 56.00 96 VAL C CA 1
ATOM 671 C C . VAL A 1 96 ? 149.197 129.068 125.585 1.00 56.00 96 VAL C C 1
ATOM 672 O O . VAL A 1 96 ? 149.834 129.060 126.645 1.00 56.00 96 VAL C O 1
ATOM 676 N N . THR A 1 97 ? 149.519 128.317 124.541 1.00 56.70 97 THR C N 1
ATOM 677 C CA . THR A 1 97 ? 150.873 127.846 124.293 1.00 56.70 97 THR C CA 1
ATOM 678 C C . THR A 1 97 ? 151.139 128.159 122.837 1.00 56.70 97 THR C C 1
ATOM 679 O O . THR A 1 97 ? 150.351 127.773 121.976 1.00 56.70 97 THR C O 1
ATOM 683 N N . VAL A 1 98 ? 152.238 128.846 122.543 1.00 55.91 98 VAL C N 1
ATOM 684 C CA . VAL A 1 98 ? 152.624 128.973 121.147 1.00 55.91 98 VAL C CA 1
ATOM 685 C C . VAL A 1 98 ? 153.580 127.855 120.772 1.00 55.91 98 VAL C C 1
ATOM 686 O O . VAL A 1 98 ? 154.457 127.468 121.551 1.00 55.91 98 VAL C O 1
ATOM 690 N N . TRP A 1 99 ? 153.396 127.314 119.579 1.00 56.66 99 TRP C N 1
ATOM 691 C CA . TRP A 1 99 ? 154.150 126.164 119.126 1.00 56.66 99 TRP C CA 1
ATOM 692 C C . TRP A 1 99 ? 154.819 126.613 117.840 1.00 56.66 99 TRP C C 1
ATOM 693 O O . TRP A 1 99 ? 154.521 127.681 117.307 1.00 56.66 99 TRP C O 1
ATOM 704 N N . LEU A 1 100 ? 155.723 125.786 117.333 1.00 55.45 100 LEU C N 1
ATOM 705 C CA . LEU A 1 100 ? 156.520 126.162 116.185 1.00 55.45 100 LEU C CA 1
ATOM 706 C C . LEU A 1 100 ? 156.674 124.906 115.324 1.00 55.45 100 LEU C C 1
ATOM 707 O O . LEU A 1 100 ? 157.777 124.398 115.128 1.00 55.45 100 LEU C O 1
ATOM 712 N N . VAL A 1 101 ? 155.547 124.348 114.893 1.00 59.06 101 VAL C N 1
ATOM 713 C CA . VAL A 1 101 ? 155.544 122.956 114.482 1.00 59.06 101 VAL C CA 1
ATOM 714 C C . VAL A 1 101 ? 156.108 122.888 113.071 1.00 59.06 101 VAL C C 1
ATOM 715 O O . VAL A 1 101 ? 156.118 123.861 112.311 1.00 59.06 101 VAL C O 1
ATOM 719 N N . ASN A 1 102 ? 156.641 121.724 112.742 1.00 63.35 102 ASN C N 1
ATOM 720 C CA . ASN A 1 102 ? 156.934 121.367 111.370 1.00 63.35 102 ASN C CA 1
ATOM 721 C C . ASN A 1 102 ? 155.640 120.882 110.756 1.00 63.35 102 ASN C C 1
ATOM 722 O O . ASN A 1 102 ? 155.006 119.975 111.289 1.00 63.35 102 ASN C O 1
ATOM 727 N N . TRP A 1 103 ? 155.241 121.480 109.639 1.00 65.92 103 TRP C N 1
ATOM 728 C CA . TRP A 1 103 ? 153.981 121.041 109.061 1.00 65.92 103 TRP C CA 1
ATOM 729 C C . TRP A 1 103 ? 154.150 119.749 108.290 1.00 65.92 103 TRP C C 1
ATOM 730 O O . TRP A 1 103 ? 153.171 119.037 108.046 1.00 65.92 103 TRP C O 1
ATOM 741 N N . ALA A 1 104 ? 155.375 119.445 107.863 1.00 67.30 104 ALA C N 1
ATOM 742 C CA . ALA A 1 104 ? 155.621 118.162 107.214 1.00 67.30 104 ALA C CA 1
ATOM 743 C C . ALA A 1 104 ? 155.515 117.023 108.219 1.00 67.30 104 ALA C C 1
ATOM 744 O O . ALA A 1 104 ? 155.038 115.930 107.893 1.00 67.30 104 ALA C O 1
ATOM 746 N N . ASP A 1 105 ? 155.939 117.270 109.450 1.00 70.31 105 ASP C N 1
ATOM 747 C CA . ASP A 1 105 ? 155.874 116.281 110.522 1.00 70.31 105 ASP C CA 1
ATOM 748 C C . ASP A 1 105 ? 155.596 117.004 111.834 1.00 70.31 105 ASP C C 1
ATOM 749 O O . ASP A 1 105 ? 156.533 117.565 112.435 1.00 70.31 105 ASP C O 1
ATOM 754 N N . PRO A 1 106 ? 154.351 117.007 112.327 1.00 67.64 106 PRO C N 1
ATOM 755 C CA . PRO A 1 106 ? 154.020 117.755 113.549 1.00 67.64 106 PRO C CA 1
ATOM 756 C C . PRO A 1 106 ? 154.600 117.186 114.829 1.00 67.64 106 PRO C C 1
ATOM 757 O O . PRO A 1 106 ? 154.382 117.763 115.896 1.00 67.64 106 PRO C O 1
ATOM 761 N N . ALA A 1 107 ? 155.335 116.084 114.778 1.00 67.75 107 ALA C N 1
ATOM 762 C CA . ALA A 1 107 ? 156.057 115.595 115.939 1.00 67.75 107 ALA C CA 1
ATOM 763 C C . ALA A 1 107 ? 157.399 116.284 116.117 1.00 67.75 107 ALA C C 1
ATOM 764 O O . ALA A 1 107 ? 158.183 115.879 116.977 1.00 67.75 107 ALA C O 1
ATOM 766 N N . MET A 1 108 ? 157.678 117.315 115.338 1.00 67.23 108 MET C N 1
ATOM 767 C CA . MET A 1 108 ? 158.908 118.079 115.441 1.00 67.23 108 MET C CA 1
ATOM 768 C C . MET A 1 108 ? 158.519 119.488 115.859 1.00 67.23 108 MET C C 1
ATOM 769 O O . MET A 1 108 ? 158.366 120.373 115.018 1.00 67.23 108 MET C O 1
ATOM 774 N N . ARG A 1 109 ? 158.362 119.699 117.158 1.00 60.36 109 ARG C N 1
ATOM 775 C CA . ARG A 1 109 ? 157.800 120.942 117.652 1.00 60.36 109 ARG C CA 1
ATOM 776 C C . ARG A 1 109 ? 158.341 121.257 119.033 1.00 60.36 109 ARG C C 1
ATOM 777 O O . ARG A 1 109 ? 158.913 120.404 119.709 1.00 60.36 109 ARG C O 1
ATOM 785 N N . ALA A 1 110 ? 158.153 122.502 119.439 1.00 57.50 110 ALA C N 1
ATOM 786 C CA . ALA A 1 110 ? 158.437 122.939 120.791 1.00 57.50 110 ALA C CA 1
ATOM 787 C C . ALA A 1 110 ? 157.486 124.060 121.165 1.00 57.50 110 ALA C C 1
ATOM 788 O O . ALA A 1 110 ? 156.599 124.434 120.401 1.00 57.50 110 ALA C O 1
ATOM 790 N N . VAL A 1 111 ? 157.682 124.593 122.359 1.00 55.55 111 VAL C N 1
ATOM 791 C CA . VAL A 1 111 ? 156.898 125.711 122.854 1.00 55.55 111 VAL C CA 1
ATOM 792 C C . VAL A 1 111 ? 157.817 126.915 122.905 1.00 55.55 111 VAL C C 1
ATOM 793 O O . VAL A 1 111 ? 158.917 126.835 123.462 1.00 55.55 111 VAL C O 1
ATOM 797 N N . ILE A 1 112 ? 157.387 128.022 122.306 1.00 57.76 112 ILE C N 1
ATOM 798 C CA . ILE A 1 112 ? 158.157 129.252 122.445 1.00 57.76 112 ILE C CA 1
ATOM 799 C C . ILE A 1 112 ? 157.926 129.857 123.822 1.00 57.76 112 ILE C C 1
ATOM 800 O O . ILE A 1 112 ? 158.882 130.122 124.559 1.00 57.76 112 ILE C O 1
ATOM 805 N N . PHE A 1 113 ? 156.665 130.067 124.198 1.00 56.07 113 PHE C N 1
ATOM 806 C CA . PHE A 1 113 ? 156.332 130.399 125.582 1.00 56.07 113 PHE C CA 1
ATOM 807 C C . PHE A 1 113 ? 154.903 129.957 125.853 1.00 56.07 113 PHE C C 1
ATOM 808 O O . PHE A 1 113 ? 154.133 129.683 124.934 1.00 56.07 113 PHE C O 1
ATOM 816 N N . ARG A 1 114 ? 154.562 129.879 127.131 1.00 55.99 114 ARG C N 1
ATOM 817 C CA . ARG A 1 114 ? 153.190 129.668 127.557 1.00 55.99 114 ARG C CA 1
ATOM 818 C C . ARG A 1 114 ? 152.678 130.958 128.168 1.00 55.99 114 ARG C C 1
ATOM 819 O O . ARG A 1 114 ? 153.173 131.392 129.208 1.00 55.99 114 ARG C O 1
ATOM 827 N N . GLY A 1 115 ? 151.702 131.555 127.532 1.00 53.35 115 GLY C N 1
ATOM 828 C CA . GLY A 1 115 ? 151.310 132.895 127.885 1.00 53.35 115 GLY C CA 1
ATOM 829 C C . GLY A 1 115 ? 149.974 132.981 128.551 1.00 53.35 115 GLY C C 1
ATOM 830 O O . GLY A 1 115 ? 149.392 131.990 128.966 1.00 53.35 115 GLY C O 1
ATOM 831 N N . HIS A 1 116 ? 149.479 134.203 128.659 1.00 53.07 116 HIS C N 1
ATOM 832 C CA . HIS A 1 116 ? 148.340 134.425 129.504 1.00 53.07 116 HIS C CA 1
ATOM 833 C C . HIS A 1 116 ? 147.400 135.415 128.836 1.00 53.07 116 HIS C C 1
ATOM 834 O O . HIS A 1 116 ? 146.313 135.642 129.374 1.00 53.07 116 HIS C O 1
ATOM 841 N N . LEU A 1 117 ? 147.776 135.987 127.684 1.00 50.74 117 LEU C N 1
ATOM 842 C CA . LEU A 1 117 ? 146.905 136.817 126.831 1.00 50.74 117 LEU C CA 1
ATOM 843 C C . LEU A 1 117 ? 146.214 137.934 127.619 1.00 50.74 117 LEU C C 1
ATOM 844 O O . LEU A 1 117 ? 145.067 137.810 128.040 1.00 50.74 117 LEU C O 1
ATOM 849 N N . GLY A 1 118 ? 146.979 138.969 127.948 1.00 53.96 118 GLY C N 1
ATOM 850 C CA . GLY A 1 118 ? 146.432 139.996 128.815 1.00 53.96 118 GLY C CA 1
ATOM 851 C C . GLY A 1 118 ? 145.489 140.935 128.086 1.00 53.96 118 GLY C C 1
ATOM 852 O O . GLY A 1 118 ? 144.273 140.861 128.257 1.00 53.96 118 GLY C O 1
ATOM 853 N N . GLU A 1 119 ? 146.022 141.759 127.199 1.00 55.83 119 GLU C N 1
ATOM 854 C CA . GLU A 1 119 ? 145.262 142.854 126.603 1.00 55.83 119 GLU C CA 1
ATOM 855 C C . GLU A 1 119 ? 144.839 142.471 125.200 1.00 55.83 119 GLU C C 1
ATOM 856 O O . GLU A 1 119 ? 145.687 142.230 124.340 1.00 55.83 119 GLU C O 1
ATOM 862 N N . VAL A 1 120 ? 143.533 142.437 124.959 1.00 50.90 120 VAL C N 1
ATOM 863 C CA . VAL A 1 120 ? 143.000 142.177 123.629 1.00 50.90 120 VAL C CA 1
ATOM 864 C C . VAL A 1 120 ? 142.275 143.418 123.130 1.00 50.90 120 VAL C C 1
ATOM 865 O O . VAL A 1 120 ? 141.338 143.910 123.766 1.00 50.90 120 VAL C O 1
ATOM 869 N N . SER A 1 121 ? 142.758 143.949 122.018 1.00 51.40 121 SER C N 1
ATOM 870 C CA . SER A 1 121 ? 142.188 145.114 121.366 1.00 51.40 121 SER C CA 1
ATOM 871 C C . SER A 1 121 ? 141.582 144.680 120.053 1.00 51.40 121 SER C C 1
ATOM 872 O O . SER A 1 121 ? 142.307 144.318 119.127 1.00 51.40 121 SER C O 1
ATOM 875 N N . ARG A 1 122 ? 140.268 144.720 119.963 1.00 49.71 122 ARG C N 1
ATOM 876 C CA . ARG A 1 122 ? 139.584 144.313 118.749 1.00 49.71 122 ARG C CA 1
ATOM 877 C C . ARG A 1 122 ? 139.060 145.553 118.057 1.00 49.71 122 ARG C C 1
ATOM 878 O O . ARG A 1 122 ? 138.694 146.529 118.716 1.00 49.71 122 ARG C O 1
ATOM 886 N N . GLY A 1 123 ? 139.078 145.534 116.734 1.00 50.39 123 GLY C N 1
ATOM 887 C CA . GLY A 1 123 ? 138.610 146.662 115.964 1.00 50.39 123 GLY C CA 1
ATOM 888 C C . GLY A 1 123 ? 138.726 146.422 114.479 1.00 50.39 123 GLY C C 1
ATOM 889 O O . GLY A 1 123 ? 139.552 145.613 114.052 1.00 50.39 123 GLY C O 1
ATOM 890 N N . ALA A 1 124 ? 137.880 147.111 113.703 1.00 54.56 124 ALA C N 1
ATOM 891 C CA . ALA A 1 124 ? 137.873 147.082 112.236 1.00 54.56 124 ALA C CA 1
ATOM 892 C C . ALA A 1 124 ? 137.686 145.672 111.685 1.00 54.56 124 ALA C C 1
ATOM 893 O O . ALA A 1 124 ? 138.245 145.313 110.651 1.00 54.56 124 ALA C O 1
ATOM 895 N N . GLY A 1 125 ? 136.892 144.867 112.374 1.00 52.47 125 GLY C N 1
ATOM 896 C CA . GLY A 1 125 ? 136.705 143.506 111.935 1.00 52.47 125 GLY C CA 1
ATOM 897 C C . GLY A 1 125 ? 137.857 142.583 112.230 1.00 52.47 125 GLY C C 1
ATOM 898 O O . GLY A 1 125 ? 137.931 141.509 111.639 1.00 52.47 125 GLY C O 1
ATOM 899 N N . ALA A 1 126 ? 138.754 142.957 113.132 1.00 50.16 126 ALA C N 1
ATOM 900 C CA . ALA A 1 126 ? 139.885 142.125 113.495 1.00 50.16 126 ALA C CA 1
ATOM 901 C C . ALA A 1 126 ? 140.150 142.295 114.977 1.00 50.16 126 ALA C C 1
ATOM 902 O O . ALA A 1 126 ? 139.536 143.133 115.634 1.00 50.16 126 ALA C O 1
ATOM 904 N N . PHE A 1 127 ? 141.069 141.497 115.506 1.00 49.31 127 PHE C N 1
ATOM 905 C CA . PHE A 1 127 ? 141.427 141.578 116.912 1.00 49.31 127 PHE C CA 1
ATOM 906 C C . PHE A 1 127 ? 142.935 141.583 117.034 1.00 49.31 127 PHE C C 1
ATOM 907 O O . PHE A 1 127 ? 143.631 141.024 116.187 1.00 49.31 127 PHE C O 1
ATOM 915 N N . THR A 1 128 ? 143.430 142.210 118.083 1.00 47.97 128 THR C N 1
ATOM 916 C CA . THR A 1 128 ? 144.853 142.291 118.356 1.00 47.97 128 THR C CA 1
ATOM 917 C C . THR A 1 128 ? 145.026 142.038 119.841 1.00 47.97 128 THR C C 1
ATOM 918 O O . THR A 1 128 ? 144.512 142.801 120.662 1.00 47.97 128 THR C O 1
ATOM 922 N N . ALA A 1 129 ? 145.730 140.974 120.190 1.00 50.75 129 ALA C N 1
ATOM 923 C CA . ALA A 1 129 ? 145.679 140.460 121.551 1.00 50.75 129 ALA C CA 1
ATOM 924 C C . ALA A 1 129 ? 147.080 140.306 122.117 1.00 50.75 129 ALA C C 1
ATOM 925 O O . ALA A 1 129 ? 147.778 139.355 121.768 1.00 50.75 129 ALA C O 1
ATOM 927 N N . GLU A 1 130 ? 147.473 141.209 123.014 1.00 53.94 130 GLU C N 1
ATOM 928 C CA . GLU A 1 130 ? 148.803 141.148 123.610 1.00 53.94 130 GLU C CA 1
ATOM 929 C C . GLU A 1 130 ? 148.951 139.925 124.498 1.00 53.94 130 GLU C C 1
ATOM 930 O O . GLU A 1 130 ? 148.205 139.748 125.462 1.00 53.94 130 GLU C O 1
ATOM 936 N N . LEU A 1 131 ? 149.933 139.094 124.182 1.00 50.36 131 LEU C N 1
ATOM 937 C CA . LEU A 1 131 ? 150.206 137.887 124.945 1.00 50.36 131 LEU C CA 1
ATOM 938 C C . LEU A 1 131 ? 151.182 138.207 126.062 1.00 50.36 131 LEU C C 1
ATOM 939 O O . LEU A 1 131 ? 152.391 138.149 125.854 1.00 50.36 131 LEU C O 1
ATOM 944 N N . ARG A 1 132 ? 150.669 138.513 127.247 1.00 49.46 132 ARG C N 1
ATOM 945 C CA . ARG A 1 132 ? 151.523 138.703 128.410 1.00 49.46 132 ARG C CA 1
ATOM 946 C C . ARG A 1 132 ? 152.232 137.406 128.746 1.00 49.46 132 ARG C C 1
ATOM 947 O O . ARG A 1 132 ? 151.689 136.321 128.552 1.00 49.46 132 ARG C O 1
ATOM 955 N N . GLY A 1 133 ? 153.449 137.519 129.247 1.00 50.63 133 GLY C N 1
ATOM 956 C CA . GLY A 1 133 ? 154.272 136.358 129.480 1.00 50.63 133 GLY C CA 1
ATOM 957 C C . GLY A 1 133 ? 153.915 135.501 130.670 1.00 50.63 133 GLY C C 1
ATOM 958 O O . GLY A 1 133 ? 152.882 135.661 131.320 1.00 50.63 133 GLY C O 1
ATOM 959 N N . LEU A 1 134 ? 154.815 134.570 130.969 1.00 54.30 134 LEU C N 1
ATOM 960 C CA . LEU A 1 134 ? 154.579 133.648 132.068 1.00 54.30 134 LEU C CA 1
ATOM 961 C C . LEU A 1 134 ? 154.545 134.351 133.428 1.00 54.30 134 LEU C C 1
ATOM 962 O O . LEU A 1 134 ? 153.764 133.980 134.307 1.00 54.30 134 LEU C O 1
ATOM 967 N N . THR A 1 135 ? 155.311 135.422 133.567 1.00 52.54 135 THR C N 1
ATOM 968 C CA . THR A 1 135 ? 155.434 136.148 134.815 1.00 52.54 135 THR C CA 1
ATOM 969 C C . THR A 1 135 ? 154.471 137.316 135.000 1.00 52.54 135 THR C C 1
ATOM 970 O O . THR A 1 135 ? 154.883 138.407 135.403 1.00 52.54 135 THR C O 1
ATOM 974 N N . ALA A 1 136 ? 153.211 137.136 134.619 1.00 54.58 136 ALA C N 1
ATOM 975 C CA . ALA A 1 136 ? 152.251 138.218 134.768 1.00 54.58 136 ALA C CA 1
ATOM 976 C C . ALA A 1 136 ? 151.816 138.372 136.213 1.00 54.58 136 ALA C C 1
ATOM 977 O O . ALA A 1 136 ? 151.530 139.484 136.662 1.00 54.58 136 ALA C O 1
ATOM 979 N N . ALA A 1 137 ? 151.736 137.263 136.945 1.00 59.57 137 ALA C N 1
ATOM 980 C CA . ALA A 1 137 ? 151.210 137.310 138.304 1.00 59.57 137 ALA C CA 1
ATOM 981 C C . ALA A 1 137 ? 152.171 138.020 139.241 1.00 59.57 137 ALA C C 1
ATOM 982 O O . ALA A 1 137 ? 151.745 138.767 140.129 1.00 59.57 137 ALA C O 1
ATOM 984 N N . LEU A 1 138 ? 153.464 137.789 139.072 1.00 55.54 138 LEU C N 1
ATOM 985 C CA . LEU A 1 138 ? 154.456 138.621 139.721 1.00 55.54 138 LEU C CA 1
ATOM 986 C C . LEU A 1 138 ? 154.332 140.043 139.201 1.00 55.54 138 LEU C C 1
ATOM 987 O O . LEU A 1 138 ? 154.021 140.273 138.032 1.00 55.54 138 LEU C O 1
ATOM 992 N N . GLY A 1 139 ? 154.548 141.002 140.082 1.00 57.05 139 GLY C N 1
ATOM 993 C CA . GLY A 1 139 ? 154.267 142.376 139.747 1.00 57.05 139 GLY C CA 1
ATOM 994 C C . GLY A 1 139 ? 152.937 142.877 140.251 1.00 57.05 139 GLY C C 1
ATOM 995 O O . GLY A 1 139 ? 152.555 144.005 139.928 1.00 57.05 139 GLY C O 1
ATOM 996 N N . GLN A 1 140 ? 152.224 142.073 141.028 1.00 62.27 140 GLN C N 1
ATOM 997 C CA . GLN A 1 140 ? 150.943 142.440 141.602 1.00 62.27 140 GLN C CA 1
ATOM 998 C C . GLN A 1 140 ? 151.041 142.416 143.120 1.00 62.27 140 GLN C C 1
ATOM 999 O O . GLN A 1 140 ? 151.883 141.724 143.691 1.00 62.27 140 GLN C O 1
ATOM 1005 N N . GLU A 1 141 ? 150.174 143.171 143.774 1.00 65.65 141 GLU C N 1
ATOM 1006 C CA . GLU A 1 141 ? 150.155 143.249 145.226 1.00 65.65 141 GLU C CA 1
ATOM 1007 C C . GLU A 1 141 ? 149.203 142.192 145.766 1.00 65.65 141 GLU C C 1
ATOM 1008 O O . GLU A 1 141 ? 148.038 142.143 145.361 1.00 65.65 141 GLU C O 1
ATOM 1014 N N . GLN A 1 142 ? 149.692 141.345 146.670 1.00 61.10 142 GLN C N 1
ATOM 1015 C CA . GLN A 1 142 ? 148.855 140.383 147.385 1.00 61.10 142 GLN C CA 1
ATOM 1016 C C . GLN A 1 142 ? 149.113 140.529 148.876 1.00 61.10 142 GLN C C 1
ATOM 1017 O O . GLN A 1 142 ? 150.263 140.458 149.319 1.00 61.10 142 GLN C O 1
ATOM 1023 N N . GLY A 1 143 ? 148.054 140.733 149.652 1.00 55.59 143 GLY C N 1
ATOM 1024 C CA . GLY A 1 143 ? 148.216 140.818 151.089 1.00 55.59 143 GLY C CA 1
ATOM 1025 C C . GLY A 1 143 ? 146.912 141.128 151.779 1.00 55.59 143 GLY C C 1
ATOM 1026 O O . GLY A 1 143 ? 145.922 141.488 151.143 1.00 55.59 143 GLY C O 1
ATOM 1027 N N . ARG A 1 144 ? 146.929 140.984 153.098 1.00 57.21 144 ARG C N 1
ATOM 1028 C CA . ARG A 1 144 ? 145.810 141.335 153.954 1.00 57.21 144 ARG C CA 1
ATOM 1029 C C . ARG A 1 144 ? 146.244 142.495 154.839 1.00 57.21 144 ARG C C 1
ATOM 1030 O O . ARG A 1 144 ? 147.427 142.642 155.143 1.00 57.21 144 ARG C O 1
ATOM 1038 N N . ILE A 1 145 ? 145.308 143.366 155.206 1.00 53.71 145 ILE C N 1
ATOM 1039 C CA . ILE A 1 145 ? 145.725 144.613 155.829 1.00 53.71 145 ILE C CA 1
ATOM 1040 C C . ILE A 1 145 ? 145.143 144.769 157.242 1.00 53.71 145 ILE C C 1
ATOM 1041 O O . ILE A 1 145 ? 144.959 145.889 157.716 1.00 53.71 145 ILE C O 1
ATOM 1046 N N . TYR A 1 146 ? 144.843 143.657 157.919 1.00 53.71 146 TYR C N 1
ATOM 1047 C CA . TYR A 1 146 ? 144.348 143.633 159.308 1.00 53.71 146 TYR C CA 1
ATOM 1048 C C . TYR A 1 146 ? 143.038 144.401 159.491 1.00 53.71 146 TYR C C 1
ATOM 1049 O O . TYR A 1 146 ? 142.746 144.909 160.572 1.00 53.71 146 TYR C O 1
ATOM 1058 N N . HIS A 1 147 ? 142.241 144.482 158.439 1.00 51.41 147 HIS C N 1
ATOM 1059 C CA . HIS A 1 147 ? 141.023 145.265 158.489 1.00 51.41 147 HIS C CA 1
ATOM 1060 C C . HIS A 1 147 ? 139.957 144.523 159.291 1.00 51.41 147 HIS C C 1
ATOM 1061 O O . HIS A 1 147 ? 140.012 143.300 159.413 1.00 51.41 147 HIS C O 1
ATOM 1068 N N . PRO A 1 148 ? 138.990 145.233 159.876 1.00 52.02 148 PRO C N 1
ATOM 1069 C CA . PRO A 1 148 ? 138.081 144.569 160.822 1.00 52.02 148 PRO C CA 1
ATOM 1070 C C . PRO A 1 148 ? 137.003 143.716 160.197 1.00 52.02 148 PRO C C 1
ATOM 1071 O O . PRO A 1 148 ? 136.183 143.163 160.932 1.00 52.02 148 PRO C O 1
ATOM 1075 N N . ARG A 1 149 ? 136.948 143.600 158.881 1.00 54.46 149 ARG C N 1
ATOM 1076 C CA . ARG A 1 149 ? 136.033 142.652 158.277 1.00 54.46 149 ARG C CA 1
ATOM 1077 C C . ARG A 1 149 ? 136.671 141.265 158.204 1.00 54.46 149 ARG C C 1
ATOM 1078 O O . ARG A 1 149 ? 137.679 140.979 158.849 1.00 54.46 149 ARG C O 1
ATOM 1086 N N . CYS A 1 150 ? 136.059 140.389 157.415 1.00 53.58 150 CYS C N 1
ATOM 1087 C CA . CYS A 1 150 ? 136.750 139.185 156.985 1.00 53.58 150 CYS C CA 1
ATOM 1088 C C . CYS A 1 150 ? 137.666 139.506 155.816 1.00 53.58 150 CYS C C 1
ATOM 1089 O O . CYS A 1 150 ? 137.749 140.646 155.363 1.00 53.58 150 CYS C O 1
ATOM 1092 N N . ALA A 1 151 ? 138.344 138.482 155.305 1.00 54.57 151 ALA C N 1
ATOM 1093 C CA . ALA A 1 151 ? 139.195 138.670 154.144 1.00 54.57 151 ALA C CA 1
ATOM 1094 C C . ALA A 1 151 ? 139.009 137.659 153.025 1.00 54.57 151 ALA C C 1
ATOM 1095 O O . ALA A 1 151 ? 139.570 137.867 151.947 1.00 54.57 151 ALA C O 1
ATOM 1097 N N . ALA A 1 152 ? 138.250 136.588 153.221 1.00 57.29 152 ALA C N 1
ATOM 1098 C CA . ALA A 1 152 ? 138.202 135.500 152.254 1.00 57.29 152 ALA C CA 1
ATOM 1099 C C . ALA A 1 152 ? 136.835 135.411 151.595 1.00 57.29 152 ALA C C 1
ATOM 1100 O O . ALA A 1 152 ? 135.868 136.001 152.075 1.00 57.29 152 ALA C O 1
ATOM 1102 N N . VAL A 1 153 ? 136.776 134.710 150.468 1.00 59.92 153 VAL C N 1
ATOM 1103 C CA . VAL A 1 153 ? 135.524 134.360 149.809 1.00 59.92 153 VAL C CA 1
ATOM 1104 C C . VAL A 1 153 ? 134.983 133.085 150.438 1.00 59.92 153 VAL C C 1
ATOM 1105 O O . VAL A 1 153 ? 135.657 132.461 151.261 1.00 59.92 153 VAL C O 1
ATOM 1109 N N . LEU A 1 154 ? 133.765 132.692 150.058 1.00 56.31 154 LEU C N 1
ATOM 1110 C CA . LEU A 1 154 ? 133.089 131.583 150.724 1.00 56.31 154 LEU C CA 1
ATOM 1111 C C . LEU A 1 154 ? 133.744 130.245 150.423 1.00 56.31 154 LEU C C 1
ATOM 1112 O O . LEU A 1 154 ? 133.806 129.368 151.286 1.00 56.31 154 LEU C O 1
ATOM 1117 N N . GLY A 1 155 ? 134.202 130.053 149.192 1.00 57.52 155 GLY C N 1
ATOM 1118 C CA . GLY A 1 155 ? 134.741 128.758 148.824 1.00 57.52 155 GLY C CA 1
ATOM 1119 C C . GLY A 1 155 ? 136.183 128.581 149.249 1.00 57.52 155 GLY C C 1
ATOM 1120 O O . GLY A 1 155 ? 136.756 127.502 149.084 1.00 57.52 155 GLY C O 1
ATOM 1121 N N . ASP A 1 156 ? 136.786 129.641 149.785 1.00 66.32 156 ASP C N 1
ATOM 1122 C CA . ASP A 1 156 ? 138.226 129.718 149.991 1.00 66.32 156 ASP C CA 1
ATOM 1123 C C . ASP A 1 156 ? 138.693 128.686 151.007 1.00 66.32 156 ASP C C 1
ATOM 1124 O O . ASP A 1 156 ? 137.905 128.191 151.812 1.00 66.32 156 ASP C O 1
ATOM 1129 N N . GLY A 1 157 ? 139.969 128.322 150.927 1.00 68.34 157 GLY C N 1
ATOM 1130 C CA . GLY A 1 157 ? 140.544 127.458 151.933 1.00 68.34 157 GLY C CA 1
ATOM 1131 C C . GLY A 1 157 ? 140.629 128.077 153.307 1.00 68.34 157 GLY C C 1
ATOM 1132 O O . GLY A 1 157 ? 140.530 127.350 154.298 1.00 68.34 157 GLY C O 1
ATOM 1133 N N . ARG A 1 158 ? 140.778 129.400 153.389 1.00 68.16 158 ARG C N 1
ATOM 1134 C CA . ARG A 1 158 ? 140.879 130.051 154.689 1.00 68.16 158 ARG C CA 1
ATOM 1135 C C . ARG A 1 158 ? 139.530 130.105 155.390 1.00 68.16 158 ARG C C 1
ATOM 1136 O O . ARG A 1 158 ? 139.473 130.272 156.613 1.00 68.16 158 ARG C O 1
ATOM 1138 N N . CYS A 1 159 ? 138.428 130.008 154.638 1.00 69.05 159 CYS C N 1
ATOM 1139 C CA . CYS A 1 159 ? 137.115 129.757 155.227 1.00 69.05 159 CYS C CA 1
ATOM 1140 C C . CYS A 1 159 ? 136.357 128.749 154.386 1.00 69.05 159 CYS C C 1
ATOM 1141 O O . CYS A 1 159 ? 135.597 129.110 153.492 1.00 69.05 159 CYS C O 1
ATOM 1144 N N . ARG A 1 160 ? 136.549 127.480 154.700 1.00 68.70 160 ARG C N 1
ATOM 1145 C CA . ARG A 1 160 ? 135.769 126.415 154.093 1.00 68.70 160 ARG C CA 1
ATOM 1146 C C . ARG A 1 160 ? 134.359 126.439 154.659 1.00 68.70 160 ARG C C 1
ATOM 1147 O O . ARG A 1 160 ? 134.167 126.779 155.827 1.00 68.70 160 ARG C O 1
ATOM 1155 N N . PHE A 1 161 ? 133.356 126.176 153.831 1.00 68.56 161 PHE C N 1
ATOM 1156 C CA . PHE A 1 161 ? 131.996 126.301 154.324 1.00 68.56 161 PHE C CA 1
ATOM 1157 C C . PHE A 1 161 ? 131.102 125.092 154.049 1.00 68.56 161 PHE C C 1
ATOM 1158 O O . PHE A 1 161 ? 130.155 124.881 154.818 1.00 68.56 161 PHE C O 1
ATOM 1166 N N . ASP A 1 162 ? 131.395 124.285 153.023 1.00 72.19 162 ASP C N 1
ATOM 1167 C CA . ASP A 1 162 ? 130.449 123.319 152.437 1.00 72.19 162 ASP C CA 1
ATOM 1168 C C . ASP A 1 162 ? 129.166 124.035 152.021 1.00 72.19 162 ASP C C 1
ATOM 1169 O O . ASP A 1 162 ? 128.123 123.939 152.662 1.00 72.19 162 ASP C O 1
ATOM 1174 N N . LEU A 1 163 ? 129.280 124.798 150.934 1.00 67.44 163 LEU C N 1
ATOM 1175 C CA . LEU A 1 163 ? 128.246 125.735 150.508 1.00 67.44 163 LEU C CA 1
ATOM 1176 C C . LEU A 1 163 ? 126.958 125.081 150.038 1.00 67.44 163 LEU C C 1
ATOM 1177 O O . LEU A 1 163 ? 126.010 125.803 149.721 1.00 67.44 163 LEU C O 1
ATOM 1182 N N . THR A 1 164 ? 126.889 123.757 149.976 1.00 76.05 164 THR C N 1
ATOM 1183 C CA . THR A 1 164 ? 125.655 123.075 149.635 1.00 76.05 164 THR C CA 1
ATOM 1184 C C . THR A 1 164 ? 125.015 122.366 150.816 1.00 76.05 164 THR C C 1
ATOM 1185 O O . THR A 1 164 ? 124.080 121.587 150.603 1.00 76.05 164 THR C O 1
ATOM 1189 N N . LYS A 1 165 ? 125.455 122.651 152.048 1.00 76.21 165 LYS C N 1
ATOM 1190 C CA . LYS A 1 165 ? 125.232 121.722 153.155 1.00 76.21 165 LYS C CA 1
ATOM 1191 C C . LYS A 1 165 ? 123.771 121.658 153.572 1.00 76.21 165 LYS C C 1
ATOM 1192 O O . LYS A 1 165 ? 123.335 120.672 154.175 1.00 76.21 165 LYS C O 1
ATOM 1198 N N . ASP A 1 166 ? 123.007 122.693 153.279 1.00 76.32 166 ASP C N 1
ATOM 1199 C CA . ASP A 1 166 ? 121.594 122.694 153.598 1.00 76.32 166 ASP C CA 1
ATOM 1200 C C . ASP A 1 166 ? 120.878 123.409 152.466 1.00 76.32 166 ASP C C 1
ATOM 1201 O O . ASP A 1 166 ? 121.439 123.606 151.386 1.00 76.32 166 ASP C O 1
ATOM 1206 N N . GLY A 1 167 ? 119.641 123.818 152.718 1.00 75.85 167 GLY C N 1
ATOM 1207 C CA . GLY A 1 167 ? 118.980 124.776 151.865 1.00 75.85 167 GLY C CA 1
ATOM 1208 C C . GLY A 1 167 ? 119.589 126.151 152.053 1.00 75.85 167 GLY C C 1
ATOM 1209 O O . GLY A 1 167 ? 119.025 126.996 152.745 1.00 75.85 167 GLY C O 1
ATOM 1210 N N . TYR A 1 168 ? 120.805 126.327 151.535 1.00 71.64 168 TYR C N 1
ATOM 1211 C CA . TYR A 1 168 ? 121.427 127.642 151.456 1.00 71.64 168 TYR C CA 1
ATOM 1212 C C . TYR A 1 168 ? 121.403 128.175 150.034 1.00 71.64 168 TYR C C 1
ATOM 1213 O O . TYR A 1 168 ? 121.055 129.337 149.802 1.00 71.64 168 TYR C O 1
ATOM 1222 N N . ALA A 1 169 ? 121.806 127.355 149.072 1.00 73.92 169 ALA C N 1
ATOM 1223 C CA . ALA A 1 169 ? 121.864 127.792 147.688 1.00 73.92 169 ALA C CA 1
ATOM 1224 C C . ALA A 1 169 ? 120.473 127.822 147.075 1.00 73.92 169 ALA C C 1
ATOM 1225 O O . ALA A 1 169 ? 119.609 127.006 147.397 1.00 73.92 169 ALA C O 1
ATOM 1227 N N . LEU A 1 170 ? 120.265 128.768 146.171 1.00 72.35 170 LEU C N 1
ATOM 1228 C CA . LEU A 1 170 ? 118.998 128.905 145.474 1.00 72.35 170 LEU C CA 1
ATOM 1229 C C . LEU A 1 170 ? 119.204 128.466 144.038 1.00 72.35 170 LEU C C 1
ATOM 1230 O O . LEU A 1 170 ? 119.770 129.208 143.235 1.00 72.35 170 LEU C O 1
ATOM 1235 N N . GLU A 1 171 ? 118.704 127.280 143.714 1.00 76.44 171 GLU C N 1
ATOM 1236 C CA . GLU A 1 171 ? 119.026 126.575 142.482 1.00 76.44 171 GLU C CA 1
ATOM 1237 C C . GLU A 1 171 ? 118.059 126.932 141.350 1.00 76.44 171 GLU C C 1
ATOM 1238 O O . GLU A 1 171 ? 118.235 126.476 140.217 1.00 76.44 171 GLU C O 1
ATOM 1244 N N . ALA A 1 172 ? 117.092 127.804 141.621 1.00 75.46 172 ALA C N 1
ATOM 1245 C CA . ALA A 1 172 ? 115.894 127.893 140.793 1.00 75.46 172 ALA C CA 1
ATOM 1246 C C . ALA A 1 172 ? 116.171 128.490 139.422 1.00 75.46 172 ALA C C 1
ATOM 1247 O O . ALA A 1 172 ? 117.061 129.322 139.257 1.00 75.46 172 ALA C O 1
ATOM 1249 N N . ALA A 1 173 ? 115.408 128.036 138.436 1.00 80.02 173 ALA C N 1
ATOM 1250 C CA . ALA A 1 173 ? 115.564 128.504 137.067 1.00 80.02 173 ALA C CA 1
ATOM 1251 C C . ALA A 1 173 ? 114.980 129.899 136.926 1.00 80.02 173 ALA C C 1
ATOM 1252 O O . ALA A 1 173 ? 114.099 130.296 137.692 1.00 80.02 173 ALA C O 1
ATOM 1254 N N . LEU A 1 174 ? 115.471 130.635 135.941 1.00 79.70 174 LEU C N 1
ATOM 1255 C CA . LEU A 1 174 ? 115.243 132.067 135.875 1.00 79.70 174 LEU C CA 1
ATOM 1256 C C . LEU A 1 174 ? 114.072 132.431 134.976 1.00 79.70 174 LEU C C 1
ATOM 1257 O O . LEU A 1 174 ? 113.861 131.820 133.928 1.00 79.70 174 LEU C O 1
ATOM 1262 N N . GLY A 1 175 ? 113.310 133.438 135.400 1.00 77.17 175 GLY C N 1
ATOM 1263 C CA . GLY A 1 175 ? 112.402 134.129 134.517 1.00 77.17 175 GLY C CA 1
ATOM 1264 C C . GLY A 1 175 ? 112.494 135.622 134.758 1.00 77.17 175 GLY C C 1
ATOM 1265 O O . GLY A 1 175 ? 112.897 136.074 135.828 1.00 77.17 175 GLY C O 1
ATOM 1266 N N . GLY A 1 176 ? 112.117 136.389 133.735 1.00 81.57 176 GLY C N 1
ATOM 1267 C CA . GLY A 1 176 ? 112.105 137.837 133.836 1.00 81.57 176 GLY C CA 1
ATOM 1268 C C . GLY A 1 176 ? 113.470 138.482 133.969 1.00 81.57 176 GLY C C 1
ATOM 1269 O O . GLY A 1 176 ? 113.819 138.979 135.040 1.00 81.57 176 GLY C O 1
ATOM 1270 N N . VAL A 1 177 ? 114.252 138.398 132.888 1.00 79.75 177 VAL C N 1
ATOM 1271 C CA . VAL A 1 177 ? 115.689 138.800 132.901 1.00 79.75 177 VAL C CA 1
ATOM 1272 C C . VAL A 1 177 ? 115.773 140.301 132.620 1.00 79.75 177 VAL C C 1
ATOM 1273 O O . VAL A 1 177 ? 116.803 140.900 132.970 1.00 79.75 177 VAL C O 1
ATOM 1277 N N . ASP A 1 178 ? 114.787 140.856 131.911 1.00 85.15 178 ASP C N 1
ATOM 1278 C CA . ASP A 1 178 ? 114.748 142.329 131.705 1.00 85.15 178 ASP C CA 1
ATOM 1279 C C . ASP A 1 178 ? 116.095 142.809 131.153 1.00 85.15 178 ASP C C 1
ATOM 1280 O O . ASP A 1 178 ? 116.546 142.253 130.132 1.00 85.15 178 ASP C O 1
ATOM 1285 N N . GLU A 1 179 ? 116.700 143.809 131.800 1.00 79.17 179 GLU C N 1
ATOM 1286 C CA . GLU A 1 179 ? 117.979 144.382 131.304 1.00 79.17 179 GLU C CA 1
ATOM 1287 C C . GLU A 1 179 ? 119.165 143.724 132.019 1.00 79.17 179 GLU C C 1
ATOM 1288 O O . GLU A 1 179 ? 120.117 144.451 132.365 1.00 79.17 179 GLU C O 1
ATOM 1294 N N . ALA A 1 180 ? 119.094 142.407 132.240 1.00 75.50 180 ALA C N 1
ATOM 1295 C CA . ALA A 1 180 ? 120.269 141.596 132.629 1.00 75.50 180 ALA C CA 1
ATOM 1296 C C . ALA A 1 180 ? 120.913 142.133 133.901 1.00 75.50 180 ALA C C 1
ATOM 1297 O O . ALA A 1 180 ? 121.973 141.645 134.287 1.00 75.50 180 ALA C O 1
ATOM 1299 N N . VAL A 1 181 ? 120.314 143.125 134.548 1.00 73.31 181 VAL C N 1
ATOM 1300 C CA . VAL A 1 181 ? 120.625 143.478 135.918 1.00 73.31 181 VAL C CA 1
ATOM 1301 C C . VAL A 1 181 ? 119.493 143.082 136.854 1.00 73.31 181 VAL C C 1
ATOM 1302 O O . VAL A 1 181 ? 119.716 142.382 137.843 1.00 73.31 181 VAL C O 1
ATOM 1306 N N . VAL A 1 182 ? 118.271 143.506 136.552 1.00 74.31 182 VAL C N 1
ATOM 1307 C CA . VAL A 1 182 ? 117.108 143.009 137.270 1.00 74.31 182 VAL C CA 1
ATOM 1308 C C . VAL A 1 182 ? 116.861 141.582 136.798 1.00 74.31 182 VAL C C 1
ATOM 1309 O O . VAL A 1 182 ? 117.053 141.255 135.627 1.00 74.31 182 VAL C O 1
ATOM 1313 N N . LEU A 1 183 ? 116.526 140.713 137.730 1.00 74.39 183 LEU C N 1
ATOM 1314 C CA . LEU A 1 183 ? 116.115 139.349 137.438 1.00 74.39 183 LEU C CA 1
ATOM 1315 C C . LEU A 1 183 ? 114.906 139.071 138.311 1.00 74.39 183 LEU C C 1
ATOM 1316 O O . LEU A 1 183 ? 114.985 139.219 139.534 1.00 74.39 183 LEU C O 1
ATOM 1321 N N . ARG A 1 184 ? 113.781 138.709 137.691 1.00 84.39 184 ARG C N 1
ATOM 1322 C CA . ARG A 1 184 ? 112.580 138.463 138.478 1.00 84.39 184 ARG C CA 1
ATOM 1323 C C . ARG A 1 184 ? 112.745 137.225 139.344 1.00 84.39 184 ARG C C 1
ATOM 1324 O O . ARG A 1 184 ? 112.735 137.329 140.571 1.00 84.39 184 ARG C O 1
ATOM 1332 N N . LEU A 1 185 ? 112.934 136.078 138.674 1.00 85.34 185 LEU C N 1
ATOM 1333 C CA . LEU A 1 185 ? 113.089 134.730 139.294 1.00 85.34 185 LEU C CA 1
ATOM 1334 C C . LEU A 1 185 ? 111.721 134.196 139.734 1.00 85.34 185 LEU C C 1
ATOM 1335 O O . LEU A 1 185 ? 111.169 134.724 140.705 1.00 85.34 185 LEU C O 1
ATOM 1340 N N . ALA A 1 186 ? 111.187 133.193 139.032 1.00 88.23 186 ALA C N 1
ATOM 1341 C CA . ALA A 1 186 ? 109.833 132.699 139.369 1.00 88.23 186 ALA C CA 1
ATOM 1342 C C . ALA A 1 186 ? 109.822 132.115 140.787 1.00 88.23 186 ALA C C 1
ATOM 1343 O O . ALA A 1 186 ? 108.902 132.455 141.556 1.00 88.23 186 ALA C O 1
ATOM 1345 N N . GLU A 1 187 ? 110.825 131.299 141.129 1.00 90.94 187 GLU C N 1
ATOM 1346 C CA . GLU A 1 187 ? 110.862 130.641 142.464 1.00 90.94 187 GLU C CA 1
ATOM 1347 C C . GLU A 1 187 ? 111.621 131.510 143.473 1.00 90.94 187 GLU C C 1
ATOM 1348 O O . GLU A 1 187 ? 112.665 131.045 143.972 1.00 90.94 187 GLU C O 1
ATOM 1350 N N . GLY A 1 188 ? 111.120 132.710 143.776 1.00 90.63 188 GLY C N 1
ATOM 1351 C CA . GLY A 1 188 ? 111.758 133.552 144.809 1.00 90.63 188 GLY C CA 1
ATOM 1352 C C . GLY A 1 188 ? 111.672 132.913 146.184 1.00 90.63 188 GLY C C 1
ATOM 1353 O O . GLY A 1 188 ? 112.680 132.938 146.918 1.00 90.63 188 GLY C O 1
ATOM 1354 N N . ALA A 1 189 ? 110.508 132.333 146.500 1.00 90.75 189 ALA C N 1
ATOM 1355 C CA . ALA A 1 189 ? 110.158 131.887 147.869 1.00 90.75 189 ALA C CA 1
ATOM 1356 C C . ALA A 1 189 ? 111.022 130.693 148.285 1.00 90.75 189 ALA C C 1
ATOM 1357 O O . ALA A 1 189 ? 111.276 129.821 147.431 1.00 90.75 189 ALA C O 1
ATOM 1359 N N . GLY A 1 190 ? 111.413 130.634 149.563 1.00 87.36 190 GLY C N 1
ATOM 1360 C CA . GLY A 1 190 ? 112.203 129.495 150.074 1.00 87.36 190 GLY C CA 1
ATOM 1361 C C . GLY A 1 190 ? 113.267 129.950 151.055 1.00 87.36 190 GLY C C 1
ATOM 1362 O O . GLY A 1 190 ? 113.900 129.084 151.690 1.00 87.36 190 GLY C O 1
ATOM 1363 N N . PHE A 1 191 ? 113.463 131.268 151.155 1.00 78.12 191 PHE C N 1
ATOM 1364 C CA . PHE A 1 191 ? 114.553 131.865 151.910 1.00 78.12 191 PHE C CA 1
ATOM 1365 C C . PHE A 1 191 ? 114.128 133.154 152.596 1.00 78.12 191 PHE C C 1
ATOM 1366 O O . PHE A 1 191 ? 113.003 133.633 152.443 1.00 78.12 191 PHE C O 1
ATOM 1374 N N . GLU A 1 192 ? 115.053 133.714 153.370 1.00 73.82 192 GLU C N 1
ATOM 1375 C CA . GLU A 1 192 ? 114.789 134.976 154.036 1.00 73.82 192 GLU C CA 1
ATOM 1376 C C . GLU A 1 192 ? 114.757 136.109 153.027 1.00 73.82 192 GLU C C 1
ATOM 1377 O O . GLU A 1 192 ? 115.300 136.009 151.925 1.00 73.82 192 GLU C O 1
ATOM 1383 N N . ASP A 1 193 ? 114.102 137.197 153.408 1.00 77.03 193 ASP C N 1
ATOM 1384 C CA . ASP A 1 193 ? 114.268 138.425 152.659 1.00 77.03 193 ASP C CA 1
ATOM 1385 C C . ASP A 1 193 ? 115.671 138.943 152.915 1.00 77.03 193 ASP C C 1
ATOM 1386 O O . ASP A 1 193 ? 116.144 138.929 154.054 1.00 77.03 193 ASP C O 1
ATOM 1391 N N . ARG A 1 194 ? 116.331 139.351 151.833 1.00 75.34 194 ARG C N 1
ATOM 1392 C CA . ARG A 1 194 ? 117.694 139.876 151.833 1.00 75.34 194 ARG C CA 1
ATOM 1393 C C . ARG A 1 194 ? 118.659 138.833 152.397 1.00 75.34 194 ARG C C 1
ATOM 1394 O O . ARG A 1 194 ? 119.534 139.112 153.215 1.00 75.34 194 ARG C O 1
ATOM 1402 N N . TRP A 1 195 ? 118.464 137.588 151.960 1.00 71.63 195 TRP C N 1
ATOM 1403 C CA . TRP A 1 195 ? 119.327 136.507 152.425 1.00 71.63 195 TRP C CA 1
ATOM 1404 C C . TRP A 1 195 ? 120.703 136.597 151.804 1.00 71.63 195 TRP C C 1
ATOM 1405 O O . TRP A 1 195 ? 121.710 136.575 152.517 1.00 71.63 195 TRP C O 1
ATOM 1416 N N . PHE A 1 196 ? 120.771 136.655 150.476 1.00 69.86 196 PHE C N 1
ATOM 1417 C CA . PHE A 1 196 ? 122.035 136.709 149.758 1.00 69.86 196 PHE C CA 1
ATOM 1418 C C . PHE A 1 196 ? 122.230 138.073 149.123 1.00 69.86 196 PHE C C 1
ATOM 1419 O O . PHE A 1 196 ? 121.554 138.419 148.151 1.00 69.86 196 PHE C O 1
ATOM 1427 N N . GLU A 1 197 ? 123.166 138.834 149.680 1.00 68.16 197 GLU C N 1
ATOM 1428 C CA . GLU A 1 197 ? 123.467 140.188 149.250 1.00 68.16 197 GLU C CA 1
ATOM 1429 C C . GLU A 1 197 ? 124.841 140.291 148.614 1.00 68.16 197 GLU C C 1
ATOM 1430 O O . GLU A 1 197 ? 125.090 141.201 147.828 1.00 68.16 197 GLU C O 1
ATOM 1436 N N . LYS A 1 198 ? 125.749 139.384 148.929 1.00 62.34 198 LYS C N 1
ATOM 1437 C CA . LYS A 1 198 ? 127.012 139.273 148.213 1.00 62.34 198 LYS C CA 1
ATOM 1438 C C . LYS A 1 198 ? 127.238 137.799 147.863 1.00 62.34 198 LYS C C 1
ATOM 1439 O O . LYS A 1 198 ? 127.954 137.078 148.555 1.00 62.34 198 LYS C O 1
ATOM 1445 N N . GLY A 1 199 ? 126.651 137.359 146.753 1.00 62.90 199 GLY C N 1
ATOM 1446 C CA . GLY A 1 199 ? 126.716 135.980 146.336 1.00 62.90 199 GLY C CA 1
ATOM 1447 C C . GLY A 1 199 ? 127.149 135.850 144.889 1.00 62.90 199 GLY C C 1
ATOM 1448 O O . GLY A 1 199 ? 127.360 136.823 144.176 1.00 62.90 199 GLY C O 1
ATOM 1449 N N . ARG A 1 200 ? 127.273 134.606 144.462 1.00 65.62 200 ARG C N 1
ATOM 1450 C CA . ARG A 1 200 ? 127.728 134.291 143.120 1.00 65.62 200 ARG C CA 1
ATOM 1451 C C . ARG A 1 200 ? 126.537 133.852 142.290 1.00 65.62 200 ARG C C 1
ATOM 1452 O O . ARG A 1 200 ? 125.957 132.795 142.547 1.00 65.62 200 ARG C O 1
ATOM 1460 N N . LEU A 1 201 ? 126.180 134.648 141.294 1.00 69.05 201 LEU C N 1
ATOM 1461 C CA . LEU A 1 201 ? 125.108 134.297 140.385 1.00 69.05 201 LEU C CA 1
ATOM 1462 C C . LEU A 1 201 ? 125.719 133.520 139.227 1.00 69.05 201 LEU C C 1
ATOM 1463 O O . LEU A 1 201 ? 125.957 134.043 138.142 1.00 69.05 201 LEU C O 1
ATOM 1468 N N . VAL A 1 202 ? 126.040 132.263 139.491 1.00 69.12 202 VAL C N 1
ATOM 1469 C CA . VAL A 1 202 ? 126.558 131.422 138.432 1.00 69.12 202 VAL C CA 1
ATOM 1470 C C . VAL A 1 202 ? 125.403 130.968 137.561 1.00 69.12 202 VAL C C 1
ATOM 1471 O O . VAL A 1 202 ? 124.455 130.334 138.040 1.00 69.12 202 VAL C O 1
ATOM 1475 N N . VAL A 1 203 ? 125.463 131.290 136.275 1.00 72.95 203 VAL C N 1
ATOM 1476 C CA . VAL A 1 203 ? 124.418 130.906 135.338 1.00 72.95 203 VAL C CA 1
ATOM 1477 C C . VAL A 1 203 ? 124.966 129.828 134.416 1.00 72.95 203 VAL C C 1
ATOM 1478 O O . VAL A 1 203 ? 125.937 130.043 133.682 1.00 72.95 203 VAL C O 1
ATOM 1482 N N . LEU A 1 204 ? 124.362 128.649 134.483 1.00 79.93 204 LEU C N 1
ATOM 1483 C CA . LEU A 1 204 ? 124.959 127.450 133.923 1.00 79.93 204 LEU C CA 1
ATOM 1484 C C . LEU A 1 204 ? 124.291 126.953 132.649 1.00 79.93 204 LEU C C 1
ATOM 1485 O O . LEU A 1 204 ? 124.683 125.899 132.143 1.00 79.93 204 LEU C O 1
ATOM 1490 N N . ASP A 1 205 ? 123.325 127.679 132.100 1.00 84.62 205 ASP C N 1
ATOM 1491 C CA . ASP A 1 205 ? 122.654 127.258 130.881 1.00 84.62 205 ASP C CA 1
ATOM 1492 C C . ASP A 1 205 ? 122.565 128.410 129.896 1.00 84.62 205 ASP C C 1
ATOM 1493 O O . ASP A 1 205 ? 122.778 129.573 130.242 1.00 84.62 205 ASP C O 1
ATOM 1498 N N . GLY A 1 206 ? 122.253 128.065 128.653 1.00 84.94 206 GLY C N 1
ATOM 1499 C CA . GLY A 1 206 ? 121.891 129.051 127.659 1.00 84.94 206 GLY C CA 1
ATOM 1500 C C . GLY A 1 206 ? 123.050 129.892 127.162 1.00 84.94 206 GLY C C 1
ATOM 1501 O O . GLY A 1 206 ? 124.171 129.420 126.948 1.00 84.94 206 GLY C O 1
ATOM 1502 N N . ALA A 1 207 ? 122.743 131.178 126.964 1.00 78.37 207 ALA C N 1
ATOM 1503 C CA . ALA A 1 207 ? 123.720 132.108 126.407 1.00 78.37 207 ALA C CA 1
ATOM 1504 C C . ALA A 1 207 ? 124.886 132.329 127.359 1.00 78.37 207 ALA C C 1
ATOM 1505 O O . ALA A 1 207 ? 126.026 131.969 127.052 1.00 78.37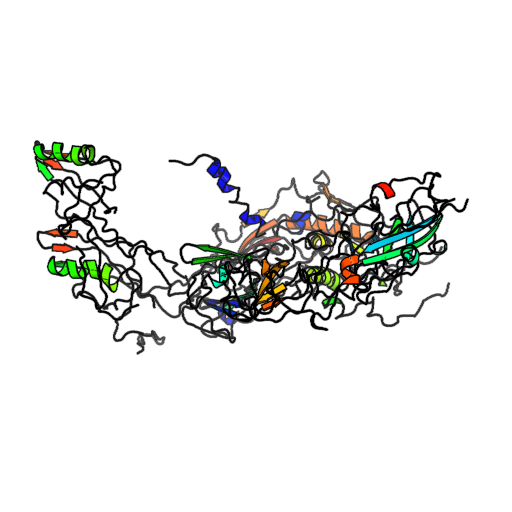 207 ALA C O 1
ATOM 1507 N N . ALA A 1 208 ? 124.622 132.895 128.526 1.00 73.30 208 ALA C N 1
ATOM 1508 C CA . ALA A 1 208 ? 125.674 133.061 129.517 1.00 73.30 208 ALA C CA 1
ATOM 1509 C C . ALA A 1 208 ? 125.876 131.723 130.202 1.00 73.30 208 ALA C C 1
ATOM 1510 O O . ALA A 1 208 ? 125.198 131.396 131.173 1.00 73.30 208 ALA C O 1
ATOM 1512 N N . ALA A 1 209 ? 126.808 130.934 129.691 1.00 71.08 209 ALA C N 1
ATOM 1513 C CA . ALA A 1 209 ? 127.091 129.614 130.223 1.00 71.08 209 ALA C CA 1
ATOM 1514 C C . ALA A 1 209 ? 128.289 129.698 131.153 1.00 71.08 209 ALA C C 1
ATOM 1515 O O . ALA A 1 209 ? 129.407 129.961 130.703 1.00 71.08 209 ALA C O 1
ATOM 1517 N N . GLY A 1 210 ? 128.054 129.469 132.440 1.00 71.36 210 GLY C N 1
ATOM 1518 C CA . GLY A 1 210 ? 129.133 129.508 133.412 1.00 71.36 210 GLY C CA 1
ATOM 1519 C C . GLY A 1 210 ? 129.682 130.895 133.646 1.00 71.36 210 GLY C C 1
ATOM 1520 O O . GLY A 1 210 ? 130.901 131.069 133.752 1.00 71.36 210 GLY C O 1
ATOM 1521 N N . LEU A 1 211 ? 128.812 131.888 133.731 1.00 66.12 211 LEU C N 1
ATOM 1522 C CA . LEU A 1 211 ? 129.219 133.276 133.863 1.00 66.12 211 LEU C CA 1
ATOM 1523 C C . LEU A 1 211 ? 128.838 133.771 135.252 1.00 66.12 211 LEU C C 1
ATOM 1524 O O . LEU A 1 211 ? 127.727 133.516 135.721 1.00 66.12 211 LEU C O 1
ATOM 1529 N N . ILE A 1 212 ? 129.749 134.498 135.893 1.00 61.88 212 ILE C N 1
ATOM 1530 C CA . ILE A 1 212 ? 129.631 134.849 137.304 1.00 61.88 212 ILE C CA 1
ATOM 1531 C C . ILE A 1 212 ? 129.336 136.333 137.439 1.00 61.88 212 ILE C C 1
ATOM 1532 O O . ILE A 1 212 ? 130.081 137.172 136.923 1.00 61.88 212 ILE C O 1
ATOM 1537 N N . GLY A 1 213 ? 128.249 136.657 138.138 1.00 62.41 213 GLY C N 1
ATOM 1538 C CA . GLY A 1 213 ? 127.993 138.013 138.561 1.00 62.41 213 GLY C CA 1
ATOM 1539 C C . GLY A 1 213 ? 127.795 138.044 140.063 1.00 62.41 213 GLY C C 1
ATOM 1540 O O . GLY A 1 213 ? 127.755 137.008 140.723 1.00 62.41 213 GLY C O 1
ATOM 1541 N N . VAL A 1 214 ? 127.689 139.251 140.602 1.00 61.11 214 VAL C N 1
ATOM 1542 C CA . VAL A 1 214 ? 127.498 139.447 142.034 1.00 61.11 214 VAL C CA 1
ATOM 1543 C C . VAL A 1 214 ? 126.153 140.105 142.288 1.00 61.11 214 VAL C C 1
ATOM 1544 O O . VAL A 1 214 ? 125.756 141.034 141.580 1.00 61.11 214 VAL C O 1
ATOM 1548 N N . VAL A 1 215 ? 125.448 139.611 143.300 1.00 65.11 215 VAL C N 1
ATOM 1549 C CA . VAL A 1 215 ? 124.095 140.063 143.561 1.00 65.11 215 VAL C CA 1
ATOM 1550 C C . VAL A 1 215 ? 124.144 141.311 144.434 1.00 65.11 215 VAL C C 1
ATOM 1551 O O . VAL A 1 215 ? 125.172 141.627 145.040 1.00 65.11 215 VAL C O 1
ATOM 1555 N N . LYS A 1 216 ? 123.052 142.068 144.424 1.00 66.68 216 LYS C N 1
ATOM 1556 C CA . LYS A 1 216 ? 122.735 143.095 145.407 1.00 66.68 216 LYS C CA 1
ATOM 1557 C C . LYS A 1 216 ? 121.230 143.312 145.330 1.00 66.68 216 LYS C C 1
ATOM 1558 O O . LYS A 1 216 ? 120.598 142.952 144.336 1.00 66.68 216 LYS C O 1
ATOM 1564 N N . ASN A 1 217 ? 120.664 143.849 146.416 1.00 72.67 217 ASN C N 1
ATOM 1565 C CA . ASN A 1 217 ? 119.233 144.157 146.543 1.00 72.67 217 ASN C CA 1
ATOM 1566 C C . ASN A 1 217 ? 118.358 142.917 146.353 1.00 72.67 217 ASN C C 1
ATOM 1567 O O . ASN A 1 217 ? 117.552 142.819 145.426 1.00 72.67 217 ASN C O 1
ATOM 1572 N N . ASP A 1 218 ? 118.535 141.952 147.245 1.00 77.17 218 ASP C N 1
ATOM 1573 C CA . ASP A 1 218 ? 117.712 140.747 147.280 1.00 77.17 218 ASP C CA 1
ATOM 1574 C C . ASP A 1 218 ? 116.382 141.066 147.956 1.00 77.17 218 ASP C C 1
ATOM 1575 O O . ASP A 1 218 ? 116.221 140.972 149.171 1.00 77.17 218 ASP C O 1
ATOM 1580 N N . ARG A 1 219 ? 115.407 141.465 147.159 1.00 80.02 219 ARG C N 1
ATOM 1581 C CA . ARG A 1 219 ? 114.113 141.826 147.716 1.00 80.02 219 ARG C CA 1
ATOM 1582 C C . ARG A 1 219 ? 112.988 141.060 147.042 1.00 80.02 219 ARG C C 1
ATOM 1583 O O . ARG A 1 219 ? 112.942 140.952 145.814 1.00 80.02 219 ARG C O 1
ATOM 1591 N N . LEU A 1 220 ? 112.089 140.517 147.859 1.00 87.08 220 LEU C N 1
ATOM 1592 C CA . LEU A 1 220 ? 110.933 139.785 147.364 1.00 87.08 220 LEU C CA 1
ATOM 1593 C C . LEU A 1 220 ? 109.707 140.667 147.530 1.00 87.08 220 LEU C C 1
ATOM 1594 O O . LEU A 1 220 ? 109.392 141.110 148.637 1.00 87.08 220 LEU C O 1
ATOM 1599 N N . GLN A 1 221 ? 109.046 140.960 146.416 1.00 100.33 221 GLN C N 1
ATOM 1600 C CA . GLN A 1 221 ? 108.039 142.012 146.429 1.00 100.33 221 GLN C CA 1
ATOM 1601 C C . GLN A 1 221 ? 106.650 141.458 146.726 1.00 100.33 221 GLN C C 1
ATOM 1602 O O . GLN A 1 221 ? 105.884 142.059 147.489 1.00 100.33 221 GLN C O 1
ATOM 1608 N N . ALA A 1 222 ? 106.316 140.303 146.159 1.00 100.04 222 ALA C N 1
ATOM 1609 C CA . ALA A 1 222 ? 104.985 139.736 146.297 1.00 100.04 222 ALA C CA 1
ATOM 1610 C C . ALA A 1 222 ? 105.049 138.264 145.943 1.00 100.04 222 ALA C C 1
ATOM 1611 O O . ALA A 1 222 ? 105.516 137.891 144.863 1.00 100.04 222 ALA C O 1
ATOM 1613 N N . ASP A 1 223 ? 104.572 137.443 146.882 1.00 102.66 223 ASP C N 1
ATOM 1614 C CA . ASP A 1 223 ? 104.391 135.999 146.714 1.00 102.66 223 ASP C CA 1
ATOM 1615 C C . ASP A 1 223 ? 105.700 135.290 146.384 1.00 102.66 223 ASP C C 1
ATOM 1616 O O . ASP A 1 223 ? 105.731 134.316 145.632 1.00 102.66 223 ASP C O 1
ATOM 1621 N N . GLY A 1 224 ? 106.791 135.785 146.956 1.00 94.23 224 GLY C N 1
ATOM 1622 C CA . GLY A 1 224 ? 108.091 135.185 146.688 1.00 94.23 224 GLY C CA 1
ATOM 1623 C C . GLY A 1 224 ? 108.600 135.448 145.290 1.00 94.23 224 GLY C C 1
ATOM 1624 O O . GLY A 1 224 ? 108.977 134.513 144.574 1.00 94.23 224 GLY C O 1
ATOM 1625 N N . SER A 1 225 ? 108.600 136.711 144.872 1.00 89.51 225 SER C N 1
ATOM 1626 C CA . SER A 1 225 ? 109.160 137.038 143.573 1.00 89.51 225 SER C CA 1
ATOM 1627 C C . SER A 1 225 ? 110.680 137.016 143.611 1.00 89.51 225 SER C C 1
ATOM 1628 O O . SER A 1 225 ? 111.310 136.393 142.758 1.00 89.51 225 SER C O 1
ATOM 1631 N N . ARG A 1 226 ? 111.274 137.673 144.615 1.00 79.49 226 ARG C N 1
ATOM 1632 C CA . ARG A 1 226 ? 112.726 137.792 144.819 1.00 79.49 226 ARG C CA 1
ATOM 1633 C C . ARG A 1 226 ? 113.410 138.493 143.645 1.00 79.49 226 ARG C C 1
ATOM 1634 O O . ARG A 1 226 ? 114.216 137.910 142.921 1.00 79.49 226 ARG C O 1
ATOM 1642 N N . LEU A 1 227 ? 113.061 139.758 143.448 1.00 75.21 227 LEU C N 1
ATOM 1643 C CA . LEU A 1 227 ? 113.752 140.594 142.478 1.00 75.21 227 LEU C CA 1
ATOM 1644 C C . LEU A 1 227 ? 115.156 140.911 142.953 1.00 75.21 227 LEU C C 1
ATOM 1645 O O . LEU A 1 227 ? 115.340 141.510 144.013 1.00 75.21 227 LEU C O 1
ATOM 1650 N N . ILE A 1 228 ? 116.151 140.522 142.167 1.00 70.07 228 ILE C N 1
ATOM 1651 C CA . ILE A 1 228 ? 117.542 140.699 142.560 1.00 70.07 228 ILE C CA 1
ATOM 1652 C C . ILE A 1 228 ? 118.247 141.568 141.531 1.00 70.07 228 ILE C C 1
ATOM 1653 O O . ILE A 1 228 ? 118.082 141.376 140.321 1.00 70.07 228 ILE C O 1
ATOM 1658 N N . GLU A 1 229 ? 118.996 142.547 142.011 1.00 70.93 229 GLU C N 1
ATOM 1659 C CA . GLU A 1 229 ? 119.829 143.330 141.125 1.00 70.93 229 GLU C CA 1
ATOM 1660 C C . GLU A 1 229 ? 121.184 142.662 141.008 1.00 70.93 229 GLU C C 1
ATOM 1661 O O . GLU A 1 229 ? 121.471 141.663 141.665 1.00 70.93 229 GLU C O 1
ATOM 1667 N N . LEU A 1 230 ? 122.025 143.229 140.167 1.00 65.39 230 LEU C N 1
ATOM 1668 C CA . LEU A 1 230 ? 123.433 142.892 140.176 1.00 65.39 230 LEU C CA 1
ATOM 1669 C C . LEU A 1 230 ? 124.240 144.172 140.162 1.00 65.39 230 LEU C C 1
ATOM 1670 O O . LEU A 1 230 ? 123.723 145.244 139.847 1.00 65.39 230 LEU C O 1
ATOM 1675 N N . TRP A 1 231 ? 125.511 144.047 140.526 1.00 57.31 231 TRP C N 1
ATOM 1676 C CA . TRP A 1 231 ? 126.423 145.163 140.353 1.00 57.31 231 TRP C CA 1
ATOM 1677 C C . TRP A 1 231 ? 126.616 145.474 138.885 1.00 57.31 231 TRP C C 1
ATOM 1678 O O . TRP A 1 231 ? 126.445 146.613 138.448 1.00 57.31 231 TRP C O 1
ATOM 1689 N N . GLN A 1 232 ? 126.932 144.464 138.099 1.00 59.81 232 GLN C N 1
ATOM 1690 C CA . GLN A 1 232 ? 127.345 144.689 136.733 1.00 59.81 232 GLN C CA 1
ATOM 1691 C C . GLN A 1 232 ? 126.520 143.812 135.816 1.00 59.81 232 GLN C C 1
ATOM 1692 O O . GLN A 1 232 ? 125.901 142.838 136.250 1.00 59.81 232 GLN C O 1
ATOM 1698 N N . ARG A 1 233 ? 126.498 144.177 134.539 1.00 64.40 233 ARG C N 1
ATOM 1699 C CA . ARG A 1 233 ? 125.862 143.345 133.534 1.00 64.40 233 ARG C CA 1
ATOM 1700 C C . ARG A 1 233 ? 126.589 142.023 133.411 1.00 64.40 233 ARG C C 1
ATOM 1701 O O . ARG A 1 233 ? 127.789 141.922 133.668 1.00 64.40 233 ARG C O 1
ATOM 1709 N N . LEU A 1 234 ? 125.845 140.996 133.022 1.00 68.83 234 LEU C N 1
ATOM 1710 C CA . LEU A 1 234 ? 126.476 139.713 132.759 1.00 68.83 234 LEU C CA 1
ATOM 1711 C C . LEU A 1 234 ? 127.274 139.767 131.465 1.00 68.83 234 LEU C C 1
ATOM 1712 O O . LEU A 1 234 ? 128.255 139.038 131.298 1.00 68.83 234 LEU C O 1
ATOM 1717 N N . GLY A 1 235 ? 126.879 140.634 130.541 1.00 68.55 235 GLY C N 1
ATOM 1718 C CA . GLY A 1 235 ? 127.529 140.736 129.267 1.00 68.55 235 GLY C CA 1
ATOM 1719 C C . GLY A 1 235 ? 126.942 139.821 128.218 1.00 68.55 235 GLY C C 1
ATOM 1720 O O . GLY A 1 235 ? 127.152 140.046 127.024 1.00 68.55 235 GLY C O 1
ATOM 1721 N N . ALA A 1 236 ? 126.235 138.786 128.635 1.00 71.10 236 ALA C N 1
ATOM 1722 C CA . ALA A 1 236 ? 125.418 137.986 127.742 1.00 71.10 236 ALA C CA 1
ATOM 1723 C C . ALA A 1 236 ? 124.019 137.965 128.321 1.00 71.10 236 ALA C C 1
ATOM 1724 O O . ALA A 1 236 ? 123.852 137.779 129.528 1.00 71.10 236 ALA C O 1
ATOM 1726 N N . ASN A 1 237 ? 123.033 138.176 127.479 1.00 76.33 237 ASN C N 1
ATOM 1727 C CA . ASN A 1 237 ? 121.664 138.222 127.948 1.00 76.33 237 ASN C CA 1
ATOM 1728 C C . ASN A 1 237 ? 121.175 136.819 128.275 1.00 76.33 237 ASN C C 1
ATOM 1729 O O . ASN A 1 237 ? 121.233 135.935 127.415 1.00 76.33 237 ASN C O 1
ATOM 1734 N N . PRO A 1 238 ? 120.715 136.565 129.493 1.00 76.73 238 PRO C N 1
ATOM 1735 C CA . PRO A 1 238 ? 119.992 135.320 129.751 1.00 76.73 238 PRO C CA 1
ATOM 1736 C C . PRO A 1 238 ? 118.615 135.364 129.111 1.00 76.73 238 PRO C C 1
ATOM 1737 O O . PRO A 1 238 ? 118.034 136.430 128.907 1.00 76.73 238 PRO C O 1
ATOM 1741 N N . VAL A 1 239 ? 118.100 134.181 128.767 1.00 82.50 239 VAL C N 1
ATOM 1742 C CA . VAL A 1 239 ? 116.948 134.099 127.870 1.00 82.50 239 VAL C CA 1
ATOM 1743 C C . VAL A 1 239 ? 115.636 133.800 128.569 1.00 82.50 239 VAL C C 1
ATOM 1744 O O . VAL A 1 239 ? 114.748 133.208 127.939 1.00 82.50 239 VAL C O 1
ATOM 1748 N N . ALA A 1 240 ? 115.506 134.136 129.858 1.00 82.90 240 ALA C N 1
ATOM 1749 C CA . ALA A 1 240 ? 114.314 133.932 130.688 1.00 82.90 240 ALA C CA 1
ATOM 1750 C C . ALA A 1 240 ? 113.938 132.463 130.844 1.00 82.90 240 ALA C C 1
ATOM 1751 O O . ALA A 1 240 ? 112.808 132.145 131.216 1.00 82.90 240 ALA C O 1
ATOM 1753 N N . GLY A 1 241 ? 114.872 131.567 130.559 1.00 81.66 241 GLY C N 1
ATOM 1754 C CA . GLY A 1 241 ? 114.715 130.156 130.786 1.00 81.66 241 GLY C CA 1
ATOM 1755 C C . GLY A 1 241 ? 115.938 129.507 131.369 1.00 81.66 241 GLY C C 1
ATOM 1756 O O . GLY A 1 241 ? 115.941 128.293 131.587 1.00 81.66 241 GLY C O 1
ATOM 1757 N N . ASP A 1 242 ? 116.985 130.280 131.624 1.00 85.49 242 ASP C N 1
ATOM 1758 C CA . ASP A 1 242 ? 118.240 129.721 132.078 1.00 85.49 242 ASP C CA 1
ATOM 1759 C C . ASP A 1 242 ? 118.153 129.310 133.536 1.00 85.49 242 ASP C C 1
ATOM 1760 O O . ASP A 1 242 ? 117.261 129.721 134.278 1.00 85.49 242 ASP C O 1
ATOM 1765 N N . ARG A 1 243 ? 119.093 128.478 133.942 1.00 83.44 243 ARG C N 1
ATOM 1766 C CA . ARG A 1 243 ? 119.196 128.058 135.325 1.00 83.44 243 ARG C CA 1
ATOM 1767 C C . ARG A 1 243 ? 120.377 128.775 135.951 1.00 83.44 243 ARG C C 1
ATOM 1768 O O . ARG A 1 243 ? 121.491 128.716 135.425 1.00 83.44 243 ARG C O 1
ATOM 1776 N N . VAL A 1 244 ? 120.122 129.475 137.044 1.00 75.89 244 VAL C N 1
ATOM 1777 C CA . VAL A 1 244 ? 121.155 130.113 137.837 1.00 75.89 244 VAL C CA 1
ATOM 1778 C C . VAL A 1 244 ? 121.188 129.404 139.176 1.00 75.89 244 VAL C C 1
ATOM 1779 O O . VAL A 1 244 ? 120.197 128.786 139.577 1.00 75.89 244 VAL C O 1
ATOM 1783 N N . ARG A 1 245 ? 122.328 129.433 139.839 1.00 70.85 245 ARG C N 1
ATOM 1784 C CA . ARG A 1 245 ? 122.373 129.106 141.250 1.00 70.85 245 ARG C CA 1
ATOM 1785 C C . ARG A 1 245 ? 123.062 130.253 141.963 1.00 70.85 245 ARG C C 1
ATOM 1786 O O . ARG A 1 245 ? 124.015 130.835 141.437 1.00 70.85 245 ARG C O 1
ATOM 1794 N N . ILE A 1 246 ? 122.538 130.632 143.118 1.00 70.76 246 ILE C N 1
ATOM 1795 C CA . ILE A 1 246 ? 123.067 131.760 143.860 1.00 70.76 246 ILE C CA 1
ATOM 1796 C C . ILE A 1 246 ? 123.485 131.268 145.232 1.00 70.76 246 ILE C C 1
ATOM 1797 O O . ILE A 1 246 ? 122.647 130.836 146.031 1.00 70.76 246 ILE C O 1
ATOM 1802 N N . GLU A 1 247 ? 124.773 131.334 145.498 1.00 68.35 247 GLU C N 1
ATOM 1803 C CA . GLU A 1 247 ? 125.311 131.042 146.808 1.00 68.35 247 GLU C CA 1
ATOM 1804 C C . GLU A 1 247 ? 124.921 132.173 147.745 1.00 68.35 247 GLU C C 1
ATOM 1805 O O . GLU A 1 247 ? 124.635 133.282 147.302 1.00 68.35 247 GLU C O 1
ATOM 1811 N N . PRO A 1 248 ? 124.844 131.915 149.044 1.00 68.23 248 PRO C N 1
ATOM 1812 C CA . PRO A 1 248 ? 124.391 132.954 149.967 1.00 68.23 248 PRO C CA 1
ATOM 1813 C C . PRO A 1 248 ? 125.393 134.079 150.116 1.00 68.23 248 PRO C C 1
ATOM 1814 O O . PRO A 1 248 ? 126.553 133.987 149.718 1.00 68.23 248 PRO C O 1
ATOM 1818 N N . GLY A 1 249 ? 124.911 135.165 150.711 1.00 66.75 249 GLY C N 1
ATOM 1819 C CA . GLY A 1 249 ? 125.668 136.393 150.795 1.00 66.75 249 GLY C CA 1
ATOM 1820 C C . GLY A 1 249 ? 126.346 136.511 152.146 1.00 66.75 249 GLY C C 1
ATOM 1821 O O . GLY A 1 249 ? 125.732 136.277 153.186 1.00 66.75 249 GLY C O 1
ATOM 1822 N N . CYS A 1 250 ? 127.621 136.870 152.111 1.00 69.30 250 CYS C N 1
ATOM 1823 C CA . CYS A 1 250 ? 128.388 137.102 153.320 1.00 69.30 250 CYS C CA 1
ATOM 1824 C C . CYS A 1 250 ? 128.735 138.567 153.440 1.00 69.30 250 CYS C C 1
ATOM 1825 O O . CYS A 1 250 ? 129.404 139.130 152.571 1.00 69.30 250 CYS C O 1
ATOM 1828 N N . ASP A 1 251 ? 128.314 139.169 154.537 1.00 64.43 251 ASP C N 1
ATOM 1829 C CA . ASP A 1 251 ? 128.643 140.547 154.819 1.00 64.43 251 ASP C CA 1
ATOM 1830 C C . ASP A 1 251 ? 130.078 140.700 155.284 1.00 64.43 251 ASP C C 1
ATOM 1831 O O . ASP A 1 251 ? 130.552 141.833 155.399 1.00 64.43 251 ASP C O 1
ATOM 1836 N N . LYS A 1 252 ? 130.760 139.583 155.553 1.00 57.72 252 LYS C N 1
ATOM 1837 C CA . LYS A 1 252 ? 132.139 139.534 156.027 1.00 57.72 252 LYS C CA 1
ATOM 1838 C C . LYS A 1 252 ? 132.296 140.285 157.340 1.00 57.72 252 LYS C C 1
ATOM 1839 O O . LYS A 1 252 ? 133.214 141.078 157.523 1.00 57.72 252 LYS C O 1
ATOM 1845 N N . ARG A 1 253 ? 131.376 140.034 158.260 1.00 59.80 253 ARG C N 1
ATOM 1846 C CA . ARG A 1 253 ? 131.398 140.651 159.576 1.00 59.80 253 ARG C CA 1
ATOM 1847 C C . ARG A 1 253 ? 131.049 139.606 160.621 1.00 59.80 253 ARG C C 1
ATOM 1848 O O . ARG A 1 253 ? 130.220 138.731 160.375 1.00 59.80 253 ARG C O 1
ATOM 1856 N N . ALA A 1 254 ? 131.685 139.721 161.788 1.00 60.88 254 ALA C N 1
ATOM 1857 C CA . ALA A 1 254 ? 131.578 138.783 162.902 1.00 60.88 254 ALA C CA 1
ATOM 1858 C C . ALA A 1 254 ? 130.149 138.512 163.341 1.00 60.88 254 ALA C C 1
ATOM 1859 O O . ALA A 1 254 ? 129.801 137.369 163.646 1.00 60.88 254 ALA C O 1
ATOM 1861 N N . GLY A 1 255 ? 129.325 139.554 163.382 1.00 62.49 255 GLY C N 1
ATOM 1862 C CA . GLY A 1 255 ? 127.924 139.357 163.709 1.00 62.49 255 GLY C CA 1
ATOM 1863 C C . GLY A 1 255 ? 127.177 138.603 162.627 1.00 62.49 255 GLY C C 1
ATOM 1864 O O . GLY A 1 255 ? 126.392 137.701 162.916 1.00 62.49 255 GLY C O 1
ATOM 1865 N N . THR A 1 256 ? 127.427 138.949 161.365 1.00 60.41 256 THR C N 1
ATOM 1866 C CA . THR A 1 256 ? 126.747 138.273 160.268 1.00 60.41 256 THR C CA 1
ATOM 1867 C C . THR A 1 256 ? 127.383 136.918 160.010 1.00 60.41 256 THR C C 1
ATOM 1868 O O . THR A 1 256 ? 126.741 136.009 159.473 1.00 60.41 256 THR C O 1
ATOM 1872 N N . CYS A 1 257 ? 128.647 136.765 160.402 1.00 62.40 257 CYS C N 1
ATOM 1873 C CA . CYS A 1 257 ? 129.305 135.472 160.295 1.00 62.40 257 CYS C CA 1
ATOM 1874 C C . CYS A 1 257 ? 128.634 134.433 161.165 1.00 62.40 257 CYS C C 1
ATOM 1875 O O . CYS A 1 257 ? 128.128 133.431 160.664 1.00 62.40 257 CYS C O 1
ATOM 1878 N N . ARG A 1 258 ? 128.604 134.674 162.469 1.00 64.27 258 ARG C N 1
ATOM 1879 C CA . ARG A 1 258 ? 128.199 133.649 163.419 1.00 64.27 258 ARG C CA 1
ATOM 1880 C C . ARG A 1 258 ? 126.688 133.465 163.442 1.00 64.27 258 ARG C C 1
ATOM 1881 O O . ARG A 1 258 ? 126.198 132.383 163.776 1.00 64.27 258 ARG C O 1
ATOM 1889 N N . LEU A 1 259 ? 125.931 134.515 163.154 1.00 63.92 259 LEU C N 1
ATOM 1890 C CA . LEU A 1 259 ? 124.481 134.367 163.183 1.00 63.92 259 LEU C CA 1
ATOM 1891 C C . LEU A 1 259 ? 123.976 133.591 161.978 1.00 63.92 259 LEU C C 1
ATOM 1892 O O . LEU A 1 259 ? 123.348 132.538 162.131 1.00 63.92 259 LEU C O 1
ATOM 1897 N N . LYS A 1 260 ? 124.241 134.091 160.772 1.00 66.23 260 LYS C N 1
ATOM 1898 C CA . LYS A 1 260 ? 123.692 133.455 159.581 1.00 66.23 260 LYS C CA 1
ATOM 1899 C C . LYS A 1 260 ? 124.393 132.136 159.286 1.00 66.23 260 LYS C C 1
ATOM 1900 O O . LYS A 1 260 ? 123.743 131.151 158.920 1.00 66.23 260 LYS C O 1
ATOM 1906 N N . PHE A 1 261 ? 125.706 132.089 159.468 1.00 66.35 261 PHE C N 1
ATOM 1907 C CA . PHE A 1 261 ? 126.511 130.925 159.138 1.00 66.35 261 PHE C CA 1
ATOM 1908 C C . PHE A 1 261 ? 127.020 130.334 160.436 1.00 66.35 261 PHE C C 1
ATOM 1909 O O . PHE A 1 261 ? 127.028 131.011 161.463 1.00 66.35 261 PHE C O 1
ATOM 1917 N N . ASP A 1 262 ? 127.392 129.065 160.422 1.00 71.71 262 ASP C N 1
ATOM 1918 C CA . ASP A 1 262 ? 127.910 128.500 161.656 1.00 71.71 262 ASP C CA 1
ATOM 1919 C C . ASP A 1 262 ? 129.405 128.740 161.756 1.00 71.71 262 ASP C C 1
ATOM 1920 O O . ASP A 1 262 ? 129.980 128.726 162.850 1.00 71.71 262 ASP C O 1
ATOM 1925 N N . ASN A 1 263 ? 130.046 129.012 160.624 1.00 69.14 263 ASN C N 1
ATOM 1926 C CA . ASN A 1 263 ? 131.498 128.983 160.557 1.00 69.14 263 ASN C CA 1
ATOM 1927 C C . ASN A 1 263 ? 132.126 130.256 161.101 1.00 69.14 263 ASN C C 1
ATOM 1928 O O . ASN A 1 263 ? 132.728 131.023 160.348 1.00 69.14 263 ASN C O 1
ATOM 1933 N N . PHE A 1 264 ? 132.018 130.482 162.405 1.00 65.82 264 PHE C N 1
ATOM 1934 C CA . PHE A 1 264 ? 132.708 131.608 163.007 1.00 65.82 264 PHE C CA 1
ATOM 1935 C C . PHE A 1 264 ? 134.134 131.265 163.388 1.00 65.82 264 PHE C C 1
ATOM 1936 O O . PHE A 1 264 ? 134.952 132.172 163.562 1.00 65.82 264 PHE C O 1
ATOM 1944 N N . LEU A 1 265 ? 134.442 129.977 163.507 1.00 63.91 265 LEU C N 1
ATOM 1945 C CA . LEU A 1 265 ? 135.807 129.543 163.762 1.00 63.91 265 LEU C CA 1
ATOM 1946 C C . LEU A 1 265 ? 136.752 129.970 162.648 1.00 63.91 265 LEU C C 1
ATOM 1947 O O . LEU A 1 265 ? 137.778 130.604 162.906 1.00 63.91 265 LEU C O 1
ATOM 1952 N N . ASN A 1 266 ? 136.411 129.658 161.404 1.00 65.05 266 ASN C N 1
ATOM 1953 C CA . ASN A 1 266 ? 137.274 129.969 160.269 1.00 65.05 266 ASN C CA 1
ATOM 1954 C C . ASN A 1 266 ? 137.116 131.416 159.849 1.00 65.05 266 ASN C C 1
ATOM 1955 O O . ASN A 1 266 ? 136.668 131.692 158.746 1.00 65.05 266 ASN C O 1
ATOM 1960 N N . PHE A 1 267 ? 137.457 132.364 160.713 1.00 60.43 267 PHE C N 1
ATOM 1961 C CA . PHE A 1 267 ? 137.037 133.732 160.449 1.00 60.43 267 PHE C CA 1
ATOM 1962 C C . PHE A 1 267 ? 137.975 134.424 159.477 1.00 60.43 267 PHE C C 1
ATOM 1963 O O . PHE A 1 267 ? 137.520 135.054 158.520 1.00 60.43 267 PHE C O 1
ATOM 1971 N N . ARG A 1 268 ? 139.289 134.304 159.703 1.00 59.34 268 ARG C N 1
ATOM 1972 C CA . ARG A 1 268 ? 140.340 134.959 158.907 1.00 59.34 268 ARG C CA 1
ATOM 1973 C C . ARG A 1 268 ? 140.146 136.469 158.844 1.00 59.34 268 ARG C C 1
ATOM 1974 O O . ARG A 1 268 ? 140.281 137.086 157.789 1.00 59.34 268 ARG C O 1
ATOM 1976 N N . GLY A 1 269 ? 139.807 137.067 159.981 1.00 56.26 269 GLY C N 1
ATOM 1977 C CA . GLY A 1 269 ? 139.595 138.500 160.048 1.00 56.26 269 GLY C CA 1
ATOM 1978 C C . GLY A 1 269 ? 140.086 139.017 161.379 1.00 56.26 269 GLY C C 1
ATOM 1979 O O . GLY A 1 269 ? 140.541 138.254 162.230 1.00 56.26 269 GLY C O 1
ATOM 1980 N N . PHE A 1 270 ? 140.002 140.333 161.547 1.00 54.49 270 PHE C N 1
ATOM 1981 C CA . PHE A 1 270 ? 140.678 141.005 162.650 1.00 54.49 270 PHE C CA 1
ATOM 1982 C C . PHE A 1 270 ? 139.745 141.959 163.366 1.00 54.49 270 PHE C C 1
ATOM 1983 O O . PHE A 1 270 ? 139.811 143.172 163.148 1.00 54.49 270 PHE C O 1
ATOM 1991 N N . PRO A 1 271 ? 138.911 141.480 164.258 1.00 59.27 271 PRO C N 1
ATOM 1992 C CA . PRO A 1 271 ? 137.797 142.301 164.732 1.00 59.27 271 PRO C CA 1
ATOM 1993 C C . PRO A 1 271 ? 138.181 143.412 165.686 1.00 59.27 271 PRO C C 1
ATOM 1994 O O . PRO A 1 271 ? 137.600 144.497 165.618 1.00 59.27 271 PRO C O 1
ATOM 1998 N N . HIS A 1 272 ? 139.140 143.183 166.574 1.00 61.73 272 HIS C N 1
ATOM 1999 C CA . HIS A 1 272 ? 139.313 144.134 167.663 1.00 61.73 272 HIS C CA 1
ATOM 2000 C C . HIS A 1 272 ? 140.194 145.303 167.252 1.00 61.73 272 HIS C C 1
ATOM 2001 O O . HIS A 1 272 ? 139.695 146.426 167.145 1.00 61.73 272 HIS C O 1
ATOM 2008 N N . ILE A 1 273 ? 141.470 145.042 166.940 1.00 57.21 273 ILE C N 1
ATOM 2009 C CA . ILE A 1 273 ? 142.472 145.938 166.325 1.00 57.21 273 ILE C CA 1
ATOM 2010 C C . ILE A 1 273 ? 142.455 147.351 166.918 1.00 57.21 273 ILE C C 1
ATOM 2011 O O . ILE A 1 273 ? 141.805 148.253 166.374 1.00 57.21 273 ILE C O 1
ATOM 2016 N N . PRO A 1 274 ? 143.074 147.546 168.094 1.00 56.48 274 PRO C N 1
ATOM 2017 C CA . PRO A 1 274 ? 142.788 148.705 168.959 1.00 56.48 274 PRO C CA 1
ATOM 2018 C C . PRO A 1 274 ? 142.894 150.096 168.360 1.00 56.48 274 PRO C C 1
ATOM 2019 O O . PRO A 1 274 ? 141.917 150.846 168.402 1.00 56.48 274 PRO C O 1
ATOM 2023 N N . GLY A 1 275 ? 144.033 150.466 167.801 1.00 58.91 275 GLY C N 1
ATOM 2024 C CA . GLY A 1 275 ? 144.084 151.749 167.128 1.00 58.91 275 GLY C CA 1
ATOM 2025 C C . GLY A 1 275 ? 145.367 152.481 167.424 1.00 58.91 275 GLY C C 1
ATOM 2026 O O . GLY A 1 275 ? 146.146 152.081 168.291 1.00 58.91 275 GLY C O 1
ATOM 2027 N N . GLU A 1 276 ? 145.577 153.573 166.690 1.00 61.76 276 GLU C N 1
ATOM 2028 C CA . GLU A 1 276 ? 146.800 154.345 166.851 1.00 61.76 276 GLU C CA 1
ATOM 2029 C C . GLU A 1 276 ? 146.791 155.090 168.169 1.00 61.76 276 GLU C C 1
ATOM 2030 O O . GLU A 1 276 ? 147.814 155.176 168.853 1.00 61.76 276 GLU C O 1
ATOM 2036 N N . ASP A 1 277 ? 145.631 155.630 168.540 1.00 61.49 277 ASP C N 1
ATOM 2037 C CA . ASP A 1 277 ? 145.542 156.474 169.721 1.00 61.49 277 ASP C CA 1
ATOM 2038 C C . ASP A 1 277 ? 145.726 155.654 170.984 1.00 61.49 277 ASP C C 1
ATOM 2039 O O . ASP A 1 277 ? 146.171 156.173 172.008 1.00 61.49 277 ASP C O 1
ATOM 2044 N N . TRP A 1 278 ? 145.398 154.366 170.927 1.00 56.42 278 TRP C N 1
ATOM 2045 C CA . TRP A 1 278 ? 145.736 153.485 172.033 1.00 56.42 278 TRP C CA 1
ATOM 2046 C C . TRP A 1 278 ? 147.245 153.346 172.181 1.00 56.42 278 TRP C C 1
ATOM 2047 O O . TRP A 1 278 ? 147.763 153.276 173.299 1.00 56.42 278 TRP C O 1
ATOM 2058 N N . MET A 1 279 ? 147.959 153.296 171.054 1.00 57.94 279 MET C N 1
ATOM 2059 C CA . MET A 1 279 ? 149.376 152.938 171.066 1.00 57.94 279 MET C CA 1
ATOM 2060 C C . MET A 1 279 ? 150.230 154.010 171.717 1.00 57.94 279 MET C C 1
ATOM 2061 O O . MET A 1 279 ? 151.103 153.706 172.535 1.00 57.94 279 MET C O 1
ATOM 2066 N N . VAL A 1 280 ? 150.000 155.272 171.375 1.00 57.43 280 VAL C N 1
ATOM 2067 C CA . VAL A 1 280 ? 150.805 156.327 171.972 1.00 57.43 280 VAL C CA 1
ATOM 2068 C C . VAL A 1 280 ? 150.207 156.776 173.292 1.00 57.43 280 VAL C C 1
ATOM 2069 O O . VAL A 1 280 ? 150.727 157.691 173.937 1.00 57.43 280 VAL C O 1
ATOM 2073 N N . SER A 1 281 ? 149.100 156.176 173.705 1.00 58.97 281 SER C N 1
ATOM 2074 C CA . SER A 1 281 ? 148.518 156.553 174.981 1.00 58.97 281 SER C CA 1
ATOM 2075 C C . SER A 1 281 ? 149.347 156.003 176.126 1.00 58.97 281 SER C C 1
ATOM 2076 O O . SER A 1 281 ? 149.798 154.858 176.099 1.00 58.97 281 SER C O 1
ATOM 2079 N N . TYR A 1 282 ? 149.548 156.835 177.123 1.00 64.84 282 TYR C N 1
ATOM 2080 C CA . TYR A 1 282 ? 150.106 156.448 178.392 1.00 64.84 282 TYR C CA 1
ATOM 2081 C C . TYR A 1 282 ? 148.946 156.229 179.343 1.00 64.84 282 TYR C C 1
ATOM 2082 O O . TYR A 1 282 ? 147.906 156.874 179.176 1.00 64.84 282 TYR C O 1
ATOM 2091 N N . PRO A 1 283 ? 149.039 155.338 180.303 1.00 68.01 283 PRO C N 1
ATOM 2092 C CA . PRO A 1 283 ? 147.862 155.034 181.122 1.00 68.01 283 PRO C CA 1
ATOM 2093 C C . PRO A 1 283 ? 147.582 156.088 182.172 1.00 68.01 283 PRO C C 1
ATOM 2094 O O . PRO A 1 283 ? 148.346 156.219 183.131 1.00 68.01 283 PRO C O 1
ATOM 2098 N N . VAL A 1 284 ? 146.503 156.853 182.008 1.00 75.59 284 VAL C N 1
ATOM 2099 C CA . VAL A 1 284 ? 146.076 157.748 183.074 1.00 75.59 284 VAL C CA 1
ATOM 2100 C C . VAL A 1 284 ? 145.425 156.927 184.185 1.00 75.59 284 VAL C C 1
ATOM 2101 O O . VAL A 1 284 ? 144.780 155.900 183.933 1.00 75.59 284 VAL C O 1
ATOM 2105 N N . GLN A 1 285 ? 145.647 157.338 185.437 1.00 82.65 285 GLN C N 1
ATOM 2106 C CA . GLN A 1 285 ? 145.118 156.598 186.582 1.00 82.65 285 GLN C CA 1
ATOM 2107 C C . GLN A 1 285 ? 143.777 157.187 187.018 1.00 82.65 285 GLN C C 1
ATOM 2108 O O . GLN A 1 285 ? 143.499 157.430 188.192 1.00 82.65 285 GLN C O 1
ATOM 2114 N N . SER A 1 286 ? 142.900 157.357 186.039 1.00 84.08 286 SER C N 1
ATOM 2115 C CA . SER A 1 286 ? 141.596 157.921 186.330 1.00 84.08 286 SER C CA 1
ATOM 2116 C C . SER A 1 286 ? 140.535 157.180 185.540 1.00 84.08 286 SER C C 1
ATOM 2117 O O . SER A 1 286 ? 140.745 156.779 184.394 1.00 84.08 286 SER C O 1
ATOM 2120 N N . GLY A 1 287 ? 139.378 157.030 186.166 1.00 81.77 287 GLY C N 1
ATOM 2121 C CA . GLY A 1 287 ? 138.258 156.410 185.491 1.00 81.77 287 GLY C CA 1
ATOM 2122 C C . GLY A 1 287 ? 138.462 154.922 185.389 1.00 81.77 287 GLY C C 1
ATOM 2123 O O . GLY A 1 287 ? 139.042 154.289 186.275 1.00 81.77 287 GLY C O 1
ATOM 2124 N N . THR A 1 288 ? 137.993 154.357 184.286 1.00 76.22 288 THR C N 1
ATOM 2125 C CA . THR A 1 288 ? 138.014 152.916 184.097 1.00 76.22 288 THR C CA 1
ATOM 2126 C C . THR A 1 288 ? 139.439 152.467 183.804 1.00 76.22 288 THR C C 1
ATOM 2127 O O . THR A 1 288 ? 140.030 152.824 182.780 1.00 76.22 288 THR C O 1
ATOM 2131 N N . ASN A 1 289 ? 140.017 151.742 184.748 1.00 72.79 289 ASN C N 1
ATOM 2132 C CA . ASN A 1 289 ? 141.259 151.044 184.492 1.00 72.79 289 ASN C CA 1
ATOM 2133 C C . ASN A 1 289 ? 141.171 149.642 185.056 1.00 72.79 289 ASN C C 1
ATOM 2134 O O . ASN A 1 289 ? 142.091 149.187 185.734 1.00 72.79 289 ASN C O 1
ATOM 2139 N N . ASP A 1 290 ? 140.084 148.941 184.773 1.00 73.93 290 ASP C N 1
ATOM 2140 C CA . ASP A 1 290 ? 140.007 147.524 185.061 1.00 73.93 290 ASP C CA 1
ATOM 2141 C C . ASP A 1 290 ? 139.887 146.755 183.758 1.00 73.93 290 ASP C C 1
ATOM 2142 O O . ASP A 1 290 ? 139.551 147.312 182.712 1.00 73.93 290 ASP C O 1
ATOM 2147 N N . GLY A 1 291 ? 140.192 145.465 183.834 1.00 66.87 291 GLY C N 1
ATOM 2148 C CA . GLY A 1 291 ? 140.237 144.619 182.659 1.00 66.87 291 GLY C CA 1
ATOM 2149 C C . GLY A 1 291 ? 138.883 144.397 182.027 1.00 66.87 291 GLY C C 1
ATOM 2150 O O . GLY A 1 291 ? 137.955 143.926 182.685 1.00 66.87 291 GLY C O 1
ATOM 2151 N N . GLY A 1 292 ? 138.756 144.741 180.750 1.00 65.93 292 GLY C N 1
ATOM 2152 C CA . GLY A 1 292 ? 137.487 144.597 180.065 1.00 65.93 292 GLY C CA 1
ATOM 2153 C C . GLY A 1 292 ? 137.691 144.455 178.578 1.00 65.93 292 GLY C C 1
ATOM 2154 O O . GLY A 1 292 ? 138.796 144.185 178.104 1.00 65.93 292 GLY C O 1
ATOM 2155 N N . SER A 1 293 ? 136.606 144.654 177.844 1.00 67.86 293 SER C N 1
ATOM 2156 C CA . SER A 1 293 ? 136.604 144.449 176.404 1.00 67.86 293 SER C CA 1
ATOM 2157 C C . SER A 1 293 ? 137.391 145.494 175.625 1.00 67.86 293 SER C C 1
ATOM 2158 O O . SER A 1 293 ? 137.870 145.208 174.525 1.00 67.86 293 SER C O 1
ATOM 2161 N N . LEU A 1 294 ? 137.472 146.712 176.178 1.00 62.96 294 LEU C N 1
ATOM 2162 C CA . LEU A 1 294 ? 137.831 147.949 175.461 1.00 62.96 294 LEU C CA 1
ATOM 2163 C C . LEU A 1 294 ? 136.864 148.200 174.297 1.00 62.96 294 LEU C C 1
ATOM 2164 O O . LEU A 1 294 ? 137.175 148.875 173.320 1.00 62.96 294 LEU C O 1
ATOM 2169 N N . PHE A 1 295 ? 135.643 147.692 174.435 1.00 64.92 295 PHE C N 1
ATOM 2170 C CA . PHE A 1 295 ? 134.569 147.896 173.473 1.00 64.92 295 PHE C CA 1
ATOM 2171 C C . PHE A 1 295 ? 133.249 147.877 174.222 1.00 64.92 295 PHE C C 1
ATOM 2172 O O . PHE A 1 295 ? 133.013 146.996 175.045 1.00 64.92 295 PHE C O 1
ATOM 2180 N N . ALA B 2 2 ? 141.280 170.439 110.596 1.00 61.09 2 ALA D N 1
ATOM 2181 C CA . ALA B 2 2 ? 142.292 171.376 111.058 1.00 61.09 2 ALA D CA 1
ATOM 2182 C C . ALA B 2 2 ? 143.522 170.626 111.556 1.00 61.09 2 ALA D C 1
ATOM 2183 O O . ALA B 2 2 ? 143.454 169.435 111.828 1.00 61.09 2 ALA D O 1
ATOM 2185 N N . THR B 2 3 ? 144.646 171.327 111.674 1.00 63.70 3 THR D N 1
ATOM 2186 C CA . THR B 2 3 ? 145.906 170.681 112.007 1.00 63.70 3 THR D CA 1
ATOM 2187 C C . THR B 2 3 ? 145.958 170.307 113.485 1.00 63.70 3 THR D C 1
ATOM 2188 O O . THR B 2 3 ? 145.040 170.588 114.259 1.00 63.70 3 THR D O 1
ATOM 2192 N N . ILE B 2 4 ? 147.056 169.663 113.872 1.00 61.04 4 ILE D N 1
ATOM 2193 C CA . ILE B 2 4 ? 147.245 169.197 115.239 1.00 61.04 4 ILE D CA 1
ATOM 2194 C C . ILE B 2 4 ? 148.318 170.057 115.894 1.00 61.04 4 ILE D C 1
ATOM 2195 O O . ILE B 2 4 ? 149.158 170.656 115.211 1.00 61.04 4 ILE D O 1
ATOM 2200 N N . LEU B 2 5 ? 148.247 170.158 117.211 1.00 55.94 5 LEU D N 1
ATOM 2201 C CA . LEU B 2 5 ? 149.060 171.030 118.033 1.00 55.94 5 LEU D CA 1
ATOM 2202 C C . LEU B 2 5 ? 150.339 170.317 118.460 1.00 55.94 5 LEU D C 1
ATOM 2203 O O . LEU B 2 5 ? 150.739 169.309 117.882 1.00 55.94 5 LEU D O 1
ATOM 2208 N N . LEU B 2 6 ? 151.017 170.880 119.460 1.00 49.03 6 LEU D N 1
ATOM 2209 C CA . LEU B 2 6 ? 152.136 170.168 120.070 1.00 49.03 6 LEU D CA 1
ATOM 2210 C C . LEU B 2 6 ? 151.717 169.297 121.252 1.00 49.03 6 LEU D C 1
ATOM 2211 O O . LEU B 2 6 ? 152.522 169.022 122.144 1.00 49.03 6 LEU D O 1
ATOM 2216 N N . SER B 2 7 ? 150.454 168.863 121.275 1.00 51.41 7 SER D N 1
ATOM 2217 C CA . SER B 2 7 ? 150.091 167.663 122.017 1.00 51.41 7 SER D CA 1
ATOM 2218 C C . SER B 2 7 ? 150.330 166.416 121.188 1.00 51.41 7 SER D C 1
ATOM 2219 O O . SER B 2 7 ? 149.939 165.323 121.603 1.00 51.41 7 SER D O 1
ATOM 2222 N N . ALA B 2 8 ? 150.928 166.563 120.004 1.00 49.85 8 ALA D N 1
ATOM 2223 C CA . ALA B 2 8 ? 151.572 165.437 119.345 1.00 49.85 8 ALA D CA 1
ATOM 2224 C C . ALA B 2 8 ? 152.672 164.874 120.228 1.00 49.85 8 ALA D C 1
ATOM 2225 O O . ALA B 2 8 ? 152.952 163.675 120.207 1.00 49.85 8 ALA D O 1
ATOM 2227 N N . ALA B 2 9 ? 153.312 165.738 121.012 1.00 49.52 9 ALA D N 1
ATOM 2228 C CA . ALA B 2 9 ? 154.169 165.260 122.084 1.00 49.52 9 ALA D CA 1
ATOM 2229 C C . ALA B 2 9 ? 153.345 164.734 123.251 1.00 49.52 9 ALA D C 1
ATOM 2230 O O . ALA B 2 9 ? 153.792 163.848 123.985 1.00 49.52 9 ALA D O 1
ATOM 2232 N N . GLY B 2 10 ? 152.146 165.274 123.448 1.00 51.21 10 GLY D N 1
ATOM 2233 C CA . GLY B 2 10 ? 151.296 164.790 124.523 1.00 51.21 10 GLY D CA 1
ATOM 2234 C C . GLY B 2 10 ? 150.723 163.416 124.246 1.00 51.21 10 GLY D C 1
ATOM 2235 O O . GLY B 2 10 ? 150.715 162.552 125.123 1.00 51.21 10 GLY D O 1
ATOM 2236 N N . ALA B 2 11 ? 150.249 163.188 123.017 1.00 50.46 11 ALA D N 1
ATOM 2237 C CA . ALA B 2 11 ? 149.758 161.862 122.646 1.00 50.46 11 ALA D CA 1
ATOM 2238 C C . ALA B 2 11 ? 150.895 160.886 122.406 1.00 50.46 11 ALA D C 1
ATOM 2239 O O . ALA B 2 11 ? 150.650 159.687 122.255 1.00 50.46 11 ALA D O 1
ATOM 2241 N N . ALA B 2 12 ? 152.132 161.372 122.333 1.00 47.13 12 ALA D N 1
ATOM 2242 C CA . ALA B 2 12 ? 153.263 160.460 122.265 1.00 47.13 12 ALA D CA 1
ATOM 2243 C C . ALA B 2 12 ? 153.553 159.865 123.628 1.00 47.13 12 ALA D C 1
ATOM 2244 O O . ALA B 2 12 ? 154.121 158.777 123.729 1.00 47.13 12 ALA D O 1
ATOM 2246 N N . ILE B 2 13 ? 153.191 160.569 124.698 1.00 47.79 13 ILE D N 1
ATOM 2247 C CA . ILE B 2 13 ? 153.429 160.010 126.022 1.00 47.79 13 ILE D CA 1
ATOM 2248 C C . ILE B 2 13 ? 152.231 159.204 126.485 1.00 47.79 13 ILE D C 1
ATOM 2249 O O . ILE B 2 13 ? 152.307 157.983 126.655 1.00 47.79 13 ILE D O 1
ATOM 2254 N N . GLY B 2 14 ? 151.098 159.865 126.663 1.00 54.83 14 GLY D N 1
ATOM 2255 C CA . GLY B 2 14 ? 149.989 159.236 127.341 1.00 54.83 14 GLY D CA 1
ATOM 2256 C C . GLY B 2 14 ? 148.755 159.117 126.479 1.00 54.83 14 GLY D C 1
ATOM 2257 O O . GLY B 2 14 ? 148.096 160.121 126.195 1.00 54.83 14 GLY D O 1
ATOM 2258 N N . GLY B 2 15 ? 148.406 157.899 126.086 1.00 56.47 15 GLY D N 1
ATOM 2259 C CA . GLY B 2 15 ? 149.112 156.705 126.507 1.00 56.47 15 GLY D CA 1
ATOM 2260 C C . GLY B 2 15 ? 150.054 156.126 125.476 1.00 56.47 15 GLY D C 1
ATOM 2261 O O . GLY B 2 15 ? 150.068 154.915 125.277 1.00 56.47 15 GLY D O 1
ATOM 2262 N N . GLY B 2 16 ? 150.822 156.982 124.805 1.00 48.90 16 GLY D N 1
ATOM 2263 C CA . GLY B 2 16 ? 151.757 156.486 123.810 1.00 48.90 16 GLY D CA 1
ATOM 2264 C C . GLY B 2 16 ? 152.874 155.671 124.425 1.00 48.90 16 GLY D C 1
ATOM 2265 O O . GLY B 2 16 ? 153.354 154.707 123.832 1.00 48.90 16 GLY D O 1
ATOM 2266 N N . PHE B 2 17 ? 153.288 156.035 125.633 1.00 47.99 17 PHE D N 1
ATOM 2267 C CA . PHE B 2 17 ? 154.264 155.245 126.367 1.00 47.99 17 PHE D CA 1
ATOM 2268 C C . PHE B 2 17 ? 153.690 154.586 127.606 1.00 47.99 17 PHE D C 1
ATOM 2269 O O . PHE B 2 17 ? 154.417 153.878 128.306 1.00 47.99 17 PHE D O 1
ATOM 2277 N N . GLY B 2 18 ? 152.418 154.817 127.905 1.00 47.11 18 GLY D N 1
ATOM 2278 C CA . GLY B 2 18 ? 151.796 154.100 129.000 1.00 47.11 18 GLY D CA 1
ATOM 2279 C C . GLY B 2 18 ? 151.549 152.642 128.672 1.00 47.11 18 GLY D C 1
ATOM 2280 O O . GLY B 2 18 ? 151.351 151.821 129.566 1.00 47.11 18 GLY D O 1
ATOM 2281 N N . GLY B 2 19 ? 151.549 152.303 127.383 1.00 46.86 19 GLY D N 1
ATOM 2282 C CA . GLY B 2 19 ? 151.389 150.913 126.997 1.00 46.86 19 GLY D CA 1
ATOM 2283 C C . GLY B 2 19 ? 152.632 150.083 127.247 1.00 46.86 19 GLY D C 1
ATOM 2284 O O . GLY B 2 19 ? 152.582 148.852 127.218 1.00 46.86 19 GLY D O 1
ATOM 2285 N N . THR B 2 20 ? 153.767 150.740 127.490 1.00 48.96 20 THR D N 1
ATOM 2286 C CA . THR B 2 20 ? 155.026 150.018 127.634 1.00 48.96 20 THR D CA 1
ATOM 2287 C C . THR B 2 20 ? 155.130 149.356 128.994 1.00 48.96 20 THR D C 1
ATOM 2288 O O . THR B 2 20 ? 155.265 148.134 129.093 1.00 48.96 20 THR D O 1
ATOM 2292 N N . VAL B 2 21 ? 155.072 150.155 130.060 1.00 48.94 21 VAL D N 1
ATOM 2293 C CA . VAL B 2 21 ? 155.299 149.627 131.399 1.00 48.94 21 VAL D CA 1
ATOM 2294 C C . VAL B 2 21 ? 154.122 148.787 131.866 1.00 48.94 21 VAL D C 1
ATOM 2295 O O . VAL B 2 21 ? 154.225 148.072 132.869 1.00 48.94 21 VAL D O 1
ATOM 2299 N N . LEU B 2 22 ? 152.985 148.882 131.178 1.00 52.38 22 LEU D N 1
ATOM 2300 C CA . LEU B 2 22 ? 151.956 147.860 131.300 1.00 52.38 22 LEU D CA 1
ATOM 2301 C C . LEU B 2 22 ? 152.519 146.499 130.928 1.00 52.38 22 LEU D C 1
ATOM 2302 O O . LEU B 2 22 ? 152.588 145.594 131.765 1.00 52.38 22 LEU D O 1
ATOM 2307 N N . GLY B 2 23 ? 153.005 146.363 129.702 1.00 51.54 23 GLY D N 1
ATOM 2308 C CA . GLY B 2 23 ? 153.583 145.110 129.260 1.00 51.54 23 GLY D CA 1
ATOM 2309 C C . GLY B 2 23 ? 155.057 145.010 129.567 1.00 51.54 23 GLY D C 1
ATOM 2310 O O . GLY B 2 23 ? 155.838 144.525 128.749 1.00 51.54 23 GLY D O 1
ATOM 2311 N N . LEU B 2 24 ? 155.444 145.467 130.746 1.00 54.73 24 LEU D N 1
ATOM 2312 C CA . LEU B 2 24 ? 156.807 145.327 131.211 1.00 54.73 24 LEU D CA 1
ATOM 2313 C C . LEU B 2 24 ? 156.752 145.302 132.729 1.00 54.73 24 LEU D C 1
ATOM 2314 O O . LEU B 2 24 ? 155.711 145.590 133.320 1.00 54.73 24 LEU D O 1
ATOM 2319 N N . GLY B 2 38 ? 168.469 151.798 147.202 1.00 61.73 38 GLY D N 1
ATOM 2320 C CA . GLY B 2 38 ? 169.091 152.459 146.071 1.00 61.73 38 GLY D CA 1
ATOM 2321 C C . GLY B 2 38 ? 169.204 151.572 144.846 1.00 61.73 38 GLY D C 1
ATOM 2322 O O . GLY B 2 38 ? 169.729 150.469 144.911 1.00 61.73 38 GLY D O 1
ATOM 2323 N N . ARG B 2 39 ? 168.712 152.077 143.715 1.00 66.54 39 ARG D N 1
ATOM 2324 C CA . ARG B 2 39 ? 168.733 151.307 142.476 1.00 66.54 39 ARG D CA 1
ATOM 2325 C C . ARG B 2 39 ? 170.033 151.487 141.706 1.00 66.54 39 ARG D C 1
ATOM 2326 O O . ARG B 2 39 ? 170.096 151.139 140.523 1.00 66.54 39 ARG D O 1
ATOM 2334 N N . VAL B 2 40 ? 171.059 152.054 142.339 1.00 61.77 40 VAL D N 1
ATOM 2335 C CA . VAL B 2 40 ? 172.264 152.488 141.642 1.00 61.77 40 VAL D CA 1
ATOM 2336 C C . VAL B 2 40 ? 173.045 151.260 141.183 1.00 61.77 40 VAL D C 1
ATOM 2337 O O . VAL B 2 40 ? 173.674 151.268 140.121 1.00 61.77 40 VAL D O 1
ATOM 2341 N N . ILE B 2 41 ? 172.985 150.189 141.967 1.00 55.96 41 ILE D N 1
ATOM 2342 C CA . ILE B 2 41 ? 173.658 148.944 141.626 1.00 55.96 41 ILE D CA 1
ATOM 2343 C C . ILE B 2 41 ? 172.669 147.851 141.251 1.00 55.96 41 ILE D C 1
ATOM 2344 O O . ILE B 2 41 ? 173.090 146.787 140.772 1.00 55.96 41 ILE D O 1
ATOM 2349 N N . ASP B 2 42 ? 171.370 148.082 141.419 1.00 57.98 42 ASP D N 1
ATOM 2350 C CA . ASP B 2 42 ? 170.395 147.029 141.172 1.00 57.98 42 ASP D CA 1
ATOM 2351 C C . ASP B 2 42 ? 170.264 146.743 139.686 1.00 57.98 42 ASP D C 1
ATOM 2352 O O . ASP B 2 42 ? 169.987 145.611 139.280 1.00 57.98 42 ASP D O 1
ATOM 2357 N N . GLN B 2 43 ? 170.472 147.758 138.856 1.00 55.80 43 GLN D N 1
ATOM 2358 C CA . GLN B 2 43 ? 170.198 147.587 137.440 1.00 55.80 43 GLN D CA 1
ATOM 2359 C C . GLN B 2 43 ? 171.347 146.886 136.737 1.00 55.80 43 GLN D C 1
ATOM 2360 O O . GLN B 2 43 ? 171.121 146.087 135.822 1.00 55.80 43 GLN D O 1
ATOM 2366 N N . ARG B 2 44 ? 172.584 147.162 137.150 1.00 54.60 44 ARG D N 1
ATOM 2367 C CA . ARG B 2 44 ? 173.740 146.565 136.493 1.00 54.60 44 ARG D CA 1
ATOM 2368 C C . ARG B 2 44 ? 173.812 145.073 136.749 1.00 54.60 44 ARG D C 1
ATOM 2369 O O . ARG B 2 44 ? 174.270 144.305 135.899 1.00 54.60 44 ARG D O 1
ATOM 2377 N N . LEU B 2 45 ? 173.358 144.644 137.918 1.00 51.59 45 LEU D N 1
ATOM 2378 C CA . LEU B 2 45 ? 173.453 143.233 138.264 1.00 51.59 45 LEU D CA 1
ATOM 2379 C C . LEU B 2 45 ? 172.425 142.415 137.505 1.00 51.59 45 LEU D C 1
ATOM 2380 O O . LEU B 2 45 ? 172.646 141.233 137.222 1.00 51.59 45 LEU D O 1
ATOM 2385 N N . LEU B 2 46 ? 171.285 143.018 137.181 1.00 49.99 46 LEU D N 1
ATOM 2386 C CA . LEU B 2 46 ? 170.332 142.340 136.320 1.00 49.99 46 LEU D CA 1
ATOM 2387 C C . LEU B 2 46 ? 170.668 142.578 134.858 1.00 49.99 46 LEU D C 1
ATOM 2388 O O . LEU B 2 46 ? 170.135 141.906 133.970 1.00 49.99 46 LEU D O 1
ATOM 2393 N N . GLY B 2 47 ? 171.539 143.542 134.590 1.00 52.63 47 GLY D N 1
ATOM 2394 C CA . GLY B 2 47 ? 172.038 143.754 133.252 1.00 52.63 47 GLY D CA 1
ATOM 2395 C C . GLY B 2 47 ? 171.183 144.716 132.455 1.00 52.63 47 GLY D C 1
ATOM 2396 O O . GLY B 2 47 ? 170.559 145.639 132.987 1.00 52.63 47 GLY D O 1
ATOM 2397 N N . SER B 2 48 ? 171.204 144.515 131.139 1.00 53.09 48 SER D N 1
ATOM 2398 C CA . SER B 2 48 ? 170.219 145.132 130.265 1.00 53.09 48 SER D CA 1
ATOM 2399 C C . SER B 2 48 ? 168.861 144.621 130.694 1.00 53.09 48 SER D C 1
ATOM 2400 O O . SER B 2 48 ? 167.976 145.418 131.012 1.00 53.09 48 SER D O 1
ATOM 2403 N N . GLY B 2 49 ? 168.713 143.292 130.671 1.00 50.93 49 GLY D N 1
ATOM 2404 C CA . GLY B 2 49 ? 167.734 142.526 131.424 1.00 50.93 49 GLY D CA 1
ATOM 2405 C C . GLY B 2 49 ? 166.310 143.022 131.415 1.00 50.93 49 GLY D C 1
ATOM 2406 O O . GLY B 2 49 ? 165.615 142.962 130.401 1.00 50.93 49 GLY D O 1
ATOM 2407 N N . SER B 2 50 ? 165.873 143.510 132.564 1.00 53.81 50 SER D N 1
ATOM 2408 C CA . SER B 2 50 ? 164.645 144.270 132.649 1.00 53.81 50 SER D CA 1
ATOM 2409 C C . SER B 2 50 ? 164.764 145.308 133.746 1.00 53.81 50 SER D C 1
ATOM 2410 O O . SER B 2 50 ? 165.757 145.368 134.473 1.00 53.81 50 SER D O 1
ATOM 2413 N N . GLN B 2 51 ? 163.730 146.132 133.845 1.00 55.99 51 GLN D N 1
ATOM 2414 C CA . GLN B 2 51 ? 163.764 147.262 134.752 1.00 55.99 51 GLN D CA 1
ATOM 2415 C C . GLN B 2 51 ? 163.672 146.789 136.194 1.00 55.99 51 GLN D C 1
ATOM 2416 O O . GLN B 2 51 ? 162.722 146.107 136.581 1.00 55.99 51 GLN D O 1
ATOM 2422 N N . SER B 2 52 ? 164.672 147.149 136.987 1.00 56.22 52 SER D N 1
ATOM 2423 C CA . SER B 2 52 ? 164.771 146.693 138.366 1.00 56.22 52 SER D CA 1
ATOM 2424 C C . SER B 2 52 ? 163.796 147.473 139.228 1.00 56.22 52 SER D C 1
ATOM 2425 O O . SER B 2 52 ? 163.920 148.687 139.382 1.00 56.22 52 SER D O 1
ATOM 2428 N N . VAL B 2 53 ? 162.836 146.767 139.821 1.00 58.00 53 VAL D N 1
ATOM 2429 C CA . VAL B 2 53 ? 161.811 147.423 140.615 1.00 58.00 53 VAL D CA 1
ATOM 2430 C C . VAL B 2 53 ? 162.378 147.770 141.984 1.00 58.00 53 VAL D C 1
ATOM 2431 O O . VAL B 2 53 ? 163.282 147.089 142.481 1.00 58.00 53 VAL D O 1
ATOM 2435 N N . GLU B 2 54 ? 161.900 148.881 142.563 1.00 57.78 54 GLU D N 1
ATOM 2436 C CA . GLU B 2 54 ? 162.353 149.341 143.872 1.00 57.78 54 GLU D CA 1
ATOM 2437 C C . GLU B 2 54 ? 162.104 148.291 144.938 1.00 57.78 54 GLU D C 1
ATOM 2438 O O . GLU B 2 54 ? 161.008 147.740 145.048 1.00 57.78 54 GLU D O 1
ATOM 2444 N N . THR B 2 55 ? 163.139 148.022 145.723 1.00 60.24 55 THR D N 1
ATOM 2445 C CA . THR B 2 55 ? 163.248 146.763 146.437 1.00 60.24 55 THR D CA 1
ATOM 2446 C C . THR B 2 55 ? 163.973 146.961 147.753 1.00 60.24 55 THR D C 1
ATOM 2447 O O . THR B 2 55 ? 165.112 147.433 147.793 1.00 60.24 55 THR D O 1
ATOM 2451 N N . GLY B 2 56 ? 163.289 146.585 148.827 1.00 60.81 56 GLY D N 1
ATOM 2452 C CA . GLY B 2 56 ? 163.940 146.299 150.093 1.00 60.81 56 GLY D CA 1
ATOM 2453 C C . GLY B 2 56 ? 164.611 147.470 150.769 1.00 60.81 56 GLY D C 1
ATOM 2454 O O . GLY B 2 56 ? 165.801 147.395 151.093 1.00 60.81 56 GLY D O 1
ATOM 2455 N N . ARG B 2 57 ? 163.891 148.568 150.954 1.00 63.16 57 ARG D N 1
ATOM 2456 C CA . ARG B 2 57 ? 164.365 149.570 151.889 1.00 63.16 57 ARG D CA 1
ATOM 2457 C C . ARG B 2 57 ? 164.329 148.945 153.269 1.00 63.16 57 ARG D C 1
ATOM 2458 O O . ARG B 2 57 ? 163.250 148.698 153.815 1.00 63.16 57 ARG D O 1
ATOM 2466 N N . VAL B 2 58 ? 165.513 148.627 153.797 1.00 60.06 58 VAL D N 1
ATOM 2467 C CA . VAL B 2 58 ? 165.621 147.758 154.962 1.00 60.06 58 VAL D CA 1
ATOM 2468 C C . VAL B 2 58 ? 165.067 148.475 156.184 1.00 60.06 58 VAL D C 1
ATOM 2469 O O . VAL B 2 58 ? 165.246 149.687 156.359 1.00 60.06 58 VAL D O 1
ATOM 2473 N N . ASP B 2 59 ? 164.305 147.750 156.984 1.00 59.34 59 ASP D N 1
ATOM 2474 C CA . ASP B 2 59 ? 163.634 148.334 158.127 1.00 59.34 59 ASP D CA 1
ATOM 2475 C C . ASP B 2 59 ? 164.621 148.367 159.281 1.00 59.34 59 ASP D C 1
ATOM 2476 O O . ASP B 2 59 ? 165.042 147.317 159.771 1.00 59.34 59 ASP D O 1
ATOM 2481 N N . ARG B 2 60 ? 165.012 149.561 159.689 1.00 58.37 60 ARG D N 1
ATOM 2482 C CA . ARG B 2 60 ? 165.748 149.733 160.923 1.00 58.37 60 ARG D CA 1
ATOM 2483 C C . ARG B 2 60 ? 164.812 150.416 161.898 1.00 58.37 60 ARG D C 1
ATOM 2484 O O . ARG B 2 60 ? 163.868 151.087 161.477 1.00 58.37 60 ARG D O 1
ATOM 2492 N N . LEU B 2 61 ? 165.082 150.232 163.194 1.00 54.56 61 LEU D N 1
ATOM 2493 C CA . LEU B 2 61 ? 164.137 150.513 164.285 1.00 54.56 61 LEU D CA 1
ATOM 2494 C C . LEU B 2 61 ? 162.749 149.941 163.989 1.00 54.56 61 LEU D C 1
ATOM 2495 O O . LEU B 2 61 ? 161.781 150.661 163.743 1.00 54.56 61 LEU D O 1
ATOM 2500 N N . ARG B 2 62 ? 162.699 148.610 163.943 1.00 55.33 62 ARG D N 1
ATOM 2501 C CA . ARG B 2 62 ? 161.449 147.865 163.859 1.00 55.33 62 ARG D CA 1
ATOM 2502 C C . ARG B 2 62 ? 160.502 148.266 164.978 1.00 55.33 62 ARG D C 1
ATOM 2503 O O . ARG B 2 62 ? 160.759 147.973 166.148 1.00 55.33 62 ARG D O 1
ATOM 2511 N N . LEU B 2 63 ? 159.400 148.920 164.623 1.00 52.58 63 LEU D N 1
ATOM 2512 C CA . LEU B 2 63 ? 158.406 149.355 165.594 1.00 52.58 63 LEU D CA 1
ATOM 2513 C C . LEU B 2 63 ? 157.053 148.780 165.206 1.00 52.58 63 LEU D C 1
ATOM 2514 O O . LEU B 2 63 ? 156.798 148.468 164.043 1.00 52.58 63 LEU D O 1
ATOM 2519 N N . SER B 2 64 ? 156.174 148.650 166.188 1.00 56.89 64 SER D N 1
ATOM 2520 C CA . SER B 2 64 ? 154.871 148.037 165.997 1.00 56.89 64 SER D CA 1
ATOM 2521 C C . SER B 2 64 ? 153.805 149.115 166.013 1.00 56.89 64 SER D C 1
ATOM 2522 O O . SER B 2 64 ? 153.612 149.778 167.034 1.00 56.89 64 SER D O 1
ATOM 2525 N N . SER B 2 65 ? 153.090 149.263 164.909 1.00 59.15 65 SER D N 1
ATOM 2526 C CA . SER B 2 65 ? 152.046 150.268 164.807 1.00 59.15 65 SER D CA 1
ATOM 2527 C C . SER B 2 65 ? 150.701 149.574 164.890 1.00 59.15 65 SER D C 1
ATOM 2528 O O . SER B 2 65 ? 150.441 148.631 164.140 1.00 59.15 65 SER D O 1
ATOM 2531 N N . ALA B 2 66 ? 149.849 150.044 165.786 1.00 55.34 66 ALA D N 1
ATOM 2532 C CA . ALA B 2 66 ? 148.587 149.381 166.053 1.00 55.34 66 ALA D CA 1
ATOM 2533 C C . ALA B 2 66 ? 147.444 149.867 165.180 1.00 55.34 66 ALA D C 1
ATOM 2534 O O . ALA B 2 66 ? 146.292 149.777 165.602 1.00 55.34 66 ALA D O 1
ATOM 2536 N N . SER B 2 67 ? 147.718 150.374 163.983 1.00 57.04 67 SER D N 1
ATOM 2537 C CA . SER B 2 67 ? 146.661 150.923 163.139 1.00 57.04 67 SER D CA 1
ATOM 2538 C C . SER B 2 67 ? 145.909 149.819 162.415 1.00 57.04 67 SER D C 1
ATOM 2539 O O . SER B 2 67 ? 146.090 148.631 162.682 1.00 57.04 67 SER D O 1
ATOM 2542 N N . GLU B 2 68 ? 145.061 150.226 161.475 1.00 53.92 68 GLU D N 1
ATOM 2543 C CA . GLU B 2 68 ? 144.358 149.268 160.637 1.00 53.92 68 GLU D CA 1
ATOM 2544 C C . GLU B 2 68 ? 144.848 149.239 159.203 1.00 53.92 68 GLU D C 1
ATOM 2545 O O . GLU B 2 68 ? 144.258 148.531 158.390 1.00 53.92 68 GLU D O 1
ATOM 2551 N N . GLY B 2 69 ? 145.883 149.982 158.852 1.00 58.61 69 GLY D N 1
ATOM 2552 C CA . GLY B 2 69 ? 146.328 150.028 157.480 1.00 58.61 69 GLY D CA 1
ATOM 2553 C C . GLY B 2 69 ? 147.669 149.390 157.211 1.00 58.61 69 GLY D C 1
ATOM 2554 O O . GLY B 2 69 ? 148.166 149.489 156.084 1.00 58.61 69 GLY D O 1
ATOM 2555 N N . GLU B 2 70 ? 148.276 148.744 158.195 1.00 59.32 70 GLU D N 1
ATOM 2556 C CA . GLU B 2 70 ? 149.551 148.076 158.002 1.00 59.32 70 GLU D CA 1
ATOM 2557 C C . GLU B 2 70 ? 149.275 146.703 157.417 1.00 59.32 70 GLU D C 1
ATOM 2558 O O . GLU B 2 70 ? 148.240 146.105 157.710 1.00 59.32 70 GLU D O 1
ATOM 2564 N N . ALA B 2 71 ? 150.177 146.217 156.577 1.00 54.20 71 ALA D N 1
ATOM 2565 C CA . ALA B 2 71 ? 149.886 144.985 155.869 1.00 54.20 71 ALA D CA 1
ATOM 2566 C C . ALA B 2 71 ? 150.458 143.780 156.606 1.00 54.20 71 ALA D C 1
ATOM 2567 O O . ALA B 2 71 ? 151.335 143.897 157.461 1.00 54.20 71 ALA D O 1
ATOM 2569 N N . VAL B 2 72 ? 149.930 142.606 156.267 1.00 54.81 72 VAL D N 1
ATOM 2570 C CA . VAL B 2 72 ? 150.421 141.364 156.844 1.00 54.81 72 VAL D CA 1
ATOM 2571 C C . VAL B 2 72 ? 151.810 141.070 156.310 1.00 54.81 72 VAL D C 1
ATOM 2572 O O . VAL B 2 72 ? 152.011 140.955 155.097 1.00 54.81 72 VAL D O 1
ATOM 2576 N N . GLY B 2 73 ? 152.775 140.949 157.214 1.00 53.19 73 GLY D N 1
ATOM 2577 C CA . GLY B 2 73 ? 154.115 140.595 156.811 1.00 53.19 73 GLY D CA 1
ATOM 2578 C C . GLY B 2 73 ? 154.258 139.121 156.498 1.00 53.19 73 GLY D C 1
ATOM 2579 O O . GLY B 2 73 ? 153.416 138.298 156.841 1.00 53.19 73 GLY D O 1
ATOM 2580 N N . ARG B 2 74 ? 155.358 138.795 155.833 1.00 51.89 74 ARG D N 1
ATOM 2581 C CA . ARG B 2 74 ? 155.699 137.414 155.534 1.00 51.89 74 ARG D CA 1
ATOM 2582 C C . ARG B 2 74 ? 157.207 137.296 155.659 1.00 51.89 74 ARG D C 1
ATOM 2583 O O . ARG B 2 74 ? 157.925 138.260 155.395 1.00 51.89 74 ARG D O 1
ATOM 2591 N N . LEU B 2 75 ? 157.694 136.154 156.127 1.00 48.04 75 LEU D N 1
ATOM 2592 C CA . LEU B 2 75 ? 159.128 135.950 156.258 1.00 48.04 75 LEU D CA 1
ATOM 2593 C C . LEU B 2 75 ? 159.427 134.469 156.153 1.00 48.04 75 LEU D C 1
ATOM 2594 O O . LEU B 2 75 ? 158.527 133.644 156.239 1.00 48.04 75 LEU D O 1
ATOM 2599 N N . TRP B 2 76 ? 160.696 134.122 155.953 1.00 44.79 76 TRP D N 1
ATOM 2600 C CA . TRP B 2 76 ? 161.094 132.731 155.795 1.00 44.79 76 TRP D CA 1
ATOM 2601 C C . TRP B 2 76 ? 162.364 132.486 156.593 1.00 44.79 76 TRP D C 1
ATOM 2602 O O . TRP B 2 76 ? 163.464 132.672 156.091 1.00 44.79 76 TRP D O 1
ATOM 2613 N N . GLY B 2 77 ? 162.223 132.064 157.828 1.00 51.73 77 GLY D N 1
ATOM 2614 C CA . GLY B 2 77 ? 163.393 131.705 158.601 1.00 51.73 77 GLY D CA 1
ATOM 2615 C C . GLY B 2 77 ? 163.580 132.645 159.770 1.00 51.73 77 GLY D C 1
ATOM 2616 O O . GLY B 2 77 ? 162.728 133.464 160.085 1.00 51.73 77 GLY D O 1
ATOM 2617 N N . ARG B 2 78 ? 164.738 132.515 160.401 1.00 53.12 78 ARG D N 1
ATOM 2618 C CA . ARG B 2 78 ? 164.981 133.173 161.675 1.00 53.12 78 ARG D CA 1
ATOM 2619 C C . ARG B 2 78 ? 165.245 134.652 161.447 1.00 53.12 78 ARG D C 1
ATOM 2620 O O . ARG B 2 78 ? 166.336 135.038 161.026 1.00 53.12 78 ARG D O 1
ATOM 2628 N N . MET B 2 79 ? 164.248 135.481 161.728 1.00 52.90 79 MET D N 1
ATOM 2629 C CA . MET B 2 79 ? 164.340 136.911 161.505 1.00 52.90 79 MET D CA 1
ATOM 2630 C C . MET B 2 79 ? 163.346 137.605 162.418 1.00 52.90 79 MET D C 1
ATOM 2631 O O . MET B 2 79 ? 162.247 137.105 162.644 1.00 52.90 79 MET D O 1
ATOM 2636 N N . ARG B 2 80 ? 163.740 138.754 162.961 1.00 52.49 80 ARG D N 1
ATOM 2637 C CA . ARG B 2 80 ? 162.875 139.492 163.871 1.00 52.49 80 ARG D CA 1
ATOM 2638 C C . ARG B 2 80 ? 161.839 140.235 163.049 1.00 52.49 80 ARG D C 1
ATOM 2639 O O . ARG B 2 80 ? 162.121 140.680 161.936 1.00 52.49 80 ARG D O 1
ATOM 2647 N N . VAL B 2 81 ? 160.626 140.311 163.567 1.00 49.48 81 VAL D N 1
ATOM 2648 C CA . VAL B 2 81 ? 159.550 141.029 162.910 1.00 49.48 81 VAL D CA 1
ATOM 2649 C C . VAL B 2 81 ? 158.833 141.804 163.998 1.00 49.48 81 VAL D C 1
ATOM 2650 O O . VAL B 2 81 ? 158.881 141.417 165.169 1.00 49.48 81 VAL D O 1
ATOM 2654 N N . ALA B 2 82 ? 158.246 142.940 163.637 1.00 51.61 82 ALA D N 1
ATOM 2655 C CA . ALA B 2 82 ? 157.720 143.833 164.658 1.00 51.61 82 ALA D CA 1
ATOM 2656 C C . ALA B 2 82 ? 156.403 143.324 165.223 1.00 51.61 82 ALA D C 1
ATOM 2657 O O . ALA B 2 82 ? 156.160 143.411 166.430 1.00 51.61 82 ALA D O 1
ATOM 2659 N N . GLY B 2 83 ? 155.533 142.813 164.371 1.00 59.73 83 GLY D N 1
ATOM 2660 C CA . GLY B 2 83 ? 154.189 142.485 164.791 1.00 59.73 83 GLY D CA 1
ATOM 2661 C C . GLY B 2 83 ? 153.352 143.733 164.974 1.00 59.73 83 GLY D C 1
ATOM 2662 O O . GLY B 2 83 ? 153.821 144.857 164.824 1.00 59.73 83 GLY D O 1
ATOM 2663 N N . GLN B 2 84 ? 152.075 143.538 165.284 1.00 58.03 84 GLN D N 1
ATOM 2664 C CA . GLN B 2 84 ? 151.259 144.675 165.670 1.00 58.03 84 GLN D CA 1
ATOM 2665 C C . GLN B 2 84 ? 150.153 144.217 166.600 1.00 58.03 84 GLN D C 1
ATOM 2666 O O . GLN B 2 84 ? 149.833 143.033 166.695 1.00 58.03 84 GLN D O 1
ATOM 2672 N N . VAL B 2 85 ? 149.560 145.191 167.274 1.00 54.11 85 VAL D N 1
ATOM 2673 C CA . VAL B 2 85 ? 148.600 144.956 168.334 1.00 54.11 85 VAL D CA 1
ATOM 2674 C C . VAL B 2 85 ? 147.272 144.598 167.709 1.00 54.11 85 VAL D C 1
ATOM 2675 O O . VAL B 2 85 ? 146.818 145.276 166.787 1.00 54.11 85 VAL D O 1
ATOM 2679 N N . ILE B 2 86 ? 146.677 143.510 168.168 1.00 55.17 86 ILE D N 1
ATOM 2680 C CA . ILE B 2 86 ? 145.298 143.151 167.884 1.00 55.17 86 ILE D CA 1
ATOM 2681 C C . ILE B 2 86 ? 144.706 142.656 169.186 1.00 55.17 86 ILE D C 1
ATOM 2682 O O . ILE B 2 86 ? 145.267 141.745 169.796 1.00 55.17 86 ILE D O 1
ATOM 2687 N N . TRP B 2 87 ? 143.587 143.247 169.614 1.00 57.67 87 TRP D N 1
ATOM 2688 C CA . TRP B 2 87 ? 142.915 142.897 170.872 1.00 57.67 87 TRP D CA 1
ATOM 2689 C C . TRP B 2 87 ? 143.838 143.090 172.083 1.00 57.67 87 TRP D C 1
ATOM 2690 O O . TRP B 2 87 ? 144.518 142.184 172.562 1.00 57.67 87 TRP D O 1
ATOM 2701 N N . ALA B 2 88 ? 143.976 144.344 172.461 1.00 56.14 88 ALA D N 1
ATOM 2702 C CA . ALA B 2 88 ? 144.528 144.688 173.757 1.00 56.14 88 ALA D CA 1
ATOM 2703 C C . ALA B 2 88 ? 143.390 145.060 174.694 1.00 56.14 88 ALA D C 1
ATOM 2704 O O . ALA B 2 88 ? 142.531 145.867 174.331 1.00 56.14 88 ALA D O 1
ATOM 2706 N N . THR B 2 89 ? 143.381 144.481 175.893 1.00 57.15 89 THR D N 1
ATOM 2707 C CA . THR B 2 89 ? 142.390 144.875 176.884 1.00 57.15 89 THR D CA 1
ATOM 2708 C C . THR B 2 89 ? 142.767 146.211 177.508 1.00 57.15 89 THR D C 1
ATOM 2709 O O . THR B 2 89 ? 143.810 146.791 177.213 1.00 57.15 89 THR D O 1
ATOM 2713 N N . ARG B 2 90 ? 141.896 146.701 178.383 1.00 61.41 90 ARG D N 1
ATOM 2714 C CA . ARG B 2 90 ? 142.153 147.972 179.044 1.00 61.41 90 ARG D CA 1
ATOM 2715 C C . ARG B 2 90 ? 143.260 147.803 180.071 1.00 61.41 90 ARG D C 1
ATOM 2716 O O . ARG B 2 90 ? 143.566 146.681 180.481 1.00 61.41 90 ARG D O 1
ATOM 2724 N N . PHE B 2 91 ? 143.898 148.912 180.438 1.00 61.20 91 PHE D N 1
ATOM 2725 C CA . PHE B 2 91 ? 144.942 148.871 181.454 1.00 61.20 91 PHE D CA 1
ATOM 2726 C C . PHE B 2 91 ? 144.342 148.456 182.774 1.00 61.20 91 PHE D C 1
ATOM 2727 O O . PHE B 2 91 ? 143.284 148.941 183.149 1.00 61.20 91 PHE D O 1
ATOM 2735 N N . PHE B 2 92 ? 144.984 147.526 183.457 1.00 66.37 92 PHE D N 1
ATOM 2736 C CA . PHE B 2 92 ? 144.468 147.010 184.714 1.00 66.37 92 PHE D CA 1
ATOM 2737 C C . PHE B 2 92 ? 145.418 147.377 185.840 1.00 66.37 92 PHE D C 1
ATOM 2738 O O . PHE B 2 92 ? 146.587 146.990 185.815 1.00 66.37 92 PHE D O 1
ATOM 2746 N N . GLU B 2 93 ? 144.923 148.114 186.823 1.00 68.14 93 GLU D N 1
ATOM 2747 C CA . GLU B 2 93 ? 145.764 148.574 187.917 1.00 68.14 93 GLU D CA 1
ATOM 2748 C C . GLU B 2 93 ? 145.701 147.593 189.072 1.00 68.14 93 GLU D C 1
ATOM 2749 O O . GLU B 2 93 ? 144.641 147.401 189.672 1.00 68.14 93 GLU D O 1
ATOM 2755 N N . SER B 2 94 ? 146.842 146.981 189.383 1.00 72.20 94 SER D N 1
ATOM 2756 C CA . SER B 2 94 ? 146.929 146.139 190.568 1.00 72.20 94 SER D CA 1
ATOM 2757 C C . SER B 2 94 ? 147.123 146.980 191.823 1.00 72.20 94 SER D C 1
ATOM 2758 O O . SER B 2 94 ? 146.568 146.658 192.880 1.00 72.20 94 SER D O 1
ATOM 2761 N N . ALA B 2 95 ? 147.907 148.056 191.714 1.00 70.81 95 ALA D N 1
ATOM 2762 C CA . ALA B 2 95 ? 148.239 149.001 192.793 1.00 70.81 95 ALA D CA 1
ATOM 2763 C C . ALA B 2 95 ? 148.816 148.341 194.044 1.00 70.81 95 ALA D C 1
ATOM 2764 O O . ALA B 2 95 ? 149.666 148.920 194.721 1.00 70.81 95 ALA D O 1
ATOM 2766 N N . SER B 2 113 ? 152.869 149.190 187.949 1.00 70.71 112 SER D N 1
ATOM 2767 C CA . SER B 2 113 ? 151.613 149.032 188.664 1.00 70.71 112 SER D CA 1
ATOM 2768 C C . SER B 2 113 ? 150.436 148.883 187.708 1.00 70.71 112 SER D C 1
ATOM 2769 O O . SER B 2 113 ? 149.327 149.286 188.026 1.00 70.71 112 SER D O 1
ATOM 2772 N N . TYR B 2 114 ? 150.678 148.300 186.540 1.00 65.07 113 TYR D N 1
ATOM 2773 C CA . TYR B 2 114 ? 149.657 148.146 185.516 1.00 65.07 113 TYR D CA 1
ATOM 2774 C C . TYR B 2 114 ? 149.713 146.743 184.933 1.00 65.07 113 TYR D C 1
ATOM 2775 O O . TYR B 2 114 ? 150.655 145.990 185.179 1.00 65.07 113 TYR D O 1
ATOM 2784 N N . SER B 2 115 ? 148.694 146.398 184.152 1.00 61.93 114 SER D N 1
ATOM 2785 C CA . SER B 2 115 ? 148.627 145.089 183.526 1.00 61.93 114 SER D CA 1
ATOM 2786 C C . SER B 2 115 ? 147.783 145.144 182.261 1.00 61.93 114 SER D C 1
ATOM 2787 O O . SER B 2 115 ? 146.779 145.853 182.199 1.00 61.93 114 SER D O 1
ATOM 2790 N N . LEU B 2 116 ? 148.195 144.373 181.257 1.00 55.69 115 LEU D N 1
ATOM 2791 C CA . LEU B 2 116 ? 147.475 144.293 179.996 1.00 55.69 115 LEU D CA 1
ATOM 2792 C C . LEU B 2 116 ? 147.274 142.847 179.592 1.00 55.69 115 LEU D C 1
ATOM 2793 O O . LEU B 2 116 ? 147.760 141.919 180.237 1.00 55.69 115 LEU D O 1
ATOM 2798 N N . SER B 2 117 ? 146.533 142.677 178.507 1.00 53.82 116 SER D N 1
ATOM 2799 C CA . SER B 2 117 ? 146.433 141.407 177.808 1.00 53.82 116 SER D CA 1
ATOM 2800 C C . SER B 2 117 ? 146.561 141.680 176.310 1.00 53.82 116 SER D C 1
ATOM 2801 O O . SER B 2 117 ? 145.565 141.851 175.607 1.00 53.82 116 SER D O 1
ATOM 2804 N N . LEU B 2 118 ? 147.792 141.701 175.818 1.00 49.06 117 LEU D N 1
ATOM 2805 C CA . LEU B 2 118 ? 148.059 141.978 174.418 1.00 49.06 117 LEU D CA 1
ATOM 2806 C C . LEU B 2 118 ? 147.832 140.739 173.575 1.00 49.06 117 LEU D C 1
ATOM 2807 O O . LEU B 2 118 ? 147.712 139.624 174.082 1.00 49.06 117 LEU D O 1
ATOM 2812 N N . ALA B 2 119 ? 147.777 140.950 172.268 1.00 50.97 118 ALA D N 1
ATOM 2813 C CA . ALA B 2 119 ? 148.027 139.887 171.314 1.00 50.97 118 ALA D CA 1
ATOM 2814 C C . ALA B 2 119 ? 148.698 140.490 170.098 1.00 50.97 118 ALA D C 1
ATOM 2815 O O . ALA B 2 119 ? 148.089 141.278 169.379 1.00 50.97 118 ALA D O 1
ATOM 2817 N N . LEU B 2 120 ? 149.943 140.105 169.872 1.00 54.94 119 LEU D N 1
ATOM 2818 C CA . LEU B 2 120 ? 150.754 140.650 168.798 1.00 54.94 119 LEU D CA 1
ATOM 2819 C C . LEU B 2 120 ? 150.807 139.646 167.664 1.00 54.94 119 LEU D C 1
ATOM 2820 O O . LEU B 2 120 ? 151.213 138.499 167.868 1.00 54.94 119 LEU D O 1
ATOM 2825 N N . ALA B 2 121 ? 150.391 140.065 166.479 1.00 54.12 120 ALA D N 1
ATOM 2826 C CA . ALA B 2 121 ? 150.312 139.175 165.332 1.00 54.12 120 ALA D CA 1
ATOM 2827 C C . ALA B 2 121 ? 151.556 139.372 164.489 1.00 54.12 120 ALA D C 1
ATOM 2828 O O . ALA B 2 121 ? 151.794 140.463 163.968 1.00 54.12 120 ALA D O 1
ATOM 2830 N N . LEU B 2 122 ? 152.342 138.313 164.347 1.00 49.16 121 LEU D N 1
ATOM 2831 C CA . LEU B 2 122 ? 153.643 138.436 163.711 1.00 49.16 121 LEU D CA 1
ATOM 2832 C C . LEU B 2 122 ? 153.566 138.322 162.193 1.00 49.16 121 LEU D C 1
ATOM 2833 O O . LEU B 2 122 ? 153.847 139.283 161.471 1.00 49.16 121 LEU D O 1
ATOM 2838 N N . CYS B 2 123 ? 153.178 137.156 161.693 1.00 52.86 122 CYS D N 1
ATOM 2839 C CA . CYS B 2 123 ? 153.262 136.848 160.277 1.00 52.86 122 CYS D CA 1
ATOM 2840 C C . CYS B 2 123 ? 152.288 135.732 159.964 1.00 52.86 122 CYS D C 1
ATOM 2841 O O . CYS B 2 123 ? 151.666 135.159 160.858 1.00 52.86 122 CYS D O 1
ATOM 2844 N N . GLU B 2 124 ? 152.157 135.419 158.683 1.00 53.37 123 GLU D N 1
ATOM 2845 C CA . GLU B 2 124 ? 151.171 134.428 158.300 1.00 53.37 123 GLU D CA 1
ATOM 2846 C C . GLU B 2 124 ? 151.807 133.055 158.158 1.00 53.37 123 GLU D C 1
ATOM 2847 O O . GLU B 2 124 ? 153.025 132.893 158.250 1.00 53.37 123 GLU D O 1
ATOM 2853 N N . GLY B 2 125 ? 150.954 132.054 157.954 1.00 55.20 124 GLY D N 1
ATOM 2854 C CA . GLY B 2 125 ? 151.383 130.688 157.741 1.00 55.20 124 GLY D CA 1
ATOM 2855 C C . GLY B 2 125 ? 151.755 129.986 159.030 1.00 55.20 124 GLY D C 1
ATOM 2856 O O . GLY B 2 125 ? 151.996 130.600 160.067 1.00 55.20 124 GLY D O 1
ATOM 2857 N N . GLU B 2 126 ? 151.793 128.659 158.961 1.00 55.32 125 GLU D N 1
ATOM 2858 C CA . GLU B 2 126 ? 152.272 127.887 160.095 1.00 55.32 125 GLU D CA 1
ATOM 2859 C C . GLU B 2 126 ? 153.753 128.141 160.296 1.00 55.32 125 GLU D C 1
ATOM 2860 O O . GLU B 2 126 ? 154.548 128.057 159.360 1.00 55.32 125 GLU D O 1
ATOM 2866 N N . ILE B 2 127 ? 154.120 128.449 161.531 1.00 48.25 126 ILE D N 1
ATOM 2867 C CA . ILE B 2 127 ? 155.473 128.834 161.880 1.00 48.25 126 ILE D CA 1
ATOM 2868 C C . ILE B 2 127 ? 156.011 127.825 162.881 1.00 48.25 126 ILE D C 1
ATOM 2869 O O . ILE B 2 127 ? 155.280 126.991 163.410 1.00 48.25 126 ILE D O 1
ATOM 2874 N N . LEU B 2 128 ? 157.308 127.898 163.124 1.00 44.89 127 LEU D N 1
ATOM 2875 C CA . LEU B 2 128 ? 157.826 127.272 164.322 1.00 44.89 127 LEU D CA 1
ATOM 2876 C C . LEU B 2 128 ? 157.773 128.269 165.469 1.00 44.89 127 LEU D C 1
ATOM 2877 O O . LEU B 2 128 ? 157.285 129.387 165.328 1.00 44.89 127 LEU D O 1
ATOM 2882 N N . ARG B 2 129 ? 158.286 127.853 166.616 1.00 51.05 128 ARG D N 1
ATOM 2883 C CA . ARG B 2 129 ? 158.021 128.576 167.851 1.00 51.05 128 ARG D CA 1
ATOM 2884 C C . ARG B 2 129 ? 158.773 129.899 167.894 1.00 51.05 128 ARG D C 1
ATOM 2885 O O . ARG B 2 129 ? 159.811 130.065 167.251 1.00 51.05 128 ARG D O 1
ATOM 2893 N N . VAL B 2 130 ? 158.233 130.835 168.659 1.00 50.30 129 VAL D N 1
ATOM 2894 C CA . VAL B 2 130 ? 158.823 132.151 168.837 1.00 50.30 129 VAL D CA 1
ATOM 2895 C C . VAL B 2 130 ? 159.628 132.172 170.123 1.00 50.30 129 VAL D C 1
ATOM 2896 O O . VAL B 2 130 ? 159.079 132.002 171.216 1.00 50.30 129 VAL D O 1
ATOM 2900 N N . GLY B 2 131 ? 160.929 132.403 169.999 1.00 49.69 130 GLY D N 1
ATOM 2901 C CA . GLY B 2 131 ? 161.786 132.500 171.152 1.00 49.69 130 GLY D CA 1
ATOM 2902 C C . GLY B 2 131 ? 162.533 133.816 171.113 1.00 49.69 130 GLY D C 1
ATOM 2903 O O . GLY B 2 131 ? 162.575 134.490 170.087 1.00 49.69 130 GLY D O 1
ATOM 2904 N N . ARG B 2 132 ? 163.093 134.176 172.271 1.00 51.73 131 ARG D N 1
ATOM 2905 C CA . ARG B 2 132 ? 163.922 135.369 172.452 1.00 51.73 131 ARG D CA 1
ATOM 2906 C C . ARG B 2 132 ? 163.124 136.637 172.153 1.00 51.73 131 ARG D C 1
ATOM 2907 O O . ARG B 2 132 ? 163.330 137.299 171.138 1.00 51.73 131 ARG D O 1
ATOM 2915 N N . VAL B 2 133 ? 162.127 136.912 172.984 1.00 51.25 132 VAL D N 1
ATOM 2916 C CA . VAL B 2 133 ? 161.403 138.172 172.882 1.00 51.25 132 VAL D CA 1
ATOM 2917 C C . VAL B 2 133 ? 162.169 139.315 173.515 1.00 51.25 132 VAL D C 1
ATOM 2918 O O . VAL B 2 133 ? 162.640 139.211 174.654 1.00 51.25 132 VAL D O 1
ATOM 2922 N N . TRP B 2 134 ? 162.348 140.401 172.775 1.00 52.43 133 TRP D N 1
ATOM 2923 C CA . TRP B 2 134 ? 162.878 141.596 173.400 1.00 52.43 133 TRP D CA 1
ATOM 2924 C C . TRP B 2 134 ? 162.061 142.810 173.018 1.00 52.43 133 TRP D C 1
ATOM 2925 O O . TRP B 2 134 ? 161.815 143.059 171.836 1.00 52.43 133 TRP D O 1
ATOM 2936 N N . ALA B 2 135 ? 161.646 143.553 174.033 1.00 54.53 134 ALA D N 1
ATOM 2937 C CA . ALA B 2 135 ? 160.782 144.713 173.895 1.00 54.53 134 ALA D CA 1
ATOM 2938 C C . ALA B 2 135 ? 161.604 145.919 173.469 1.00 54.53 134 ALA D C 1
ATOM 2939 O O . ALA B 2 135 ? 162.703 145.791 172.925 1.00 54.53 134 ALA D O 1
ATOM 2941 N N . ASP B 2 136 ? 161.010 147.102 173.636 1.00 58.66 135 ASP D N 1
ATOM 2942 C CA . ASP B 2 136 ? 161.752 148.351 173.608 1.00 58.66 135 ASP D CA 1
ATOM 2943 C C . ASP B 2 136 ? 162.957 148.234 174.520 1.00 58.66 135 ASP D C 1
ATOM 2944 O O . ASP B 2 136 ? 162.819 148.000 175.721 1.00 58.66 135 ASP D O 1
ATOM 2949 N N . GLY B 2 137 ? 164.130 148.337 173.931 1.00 57.06 136 GLY D N 1
ATOM 2950 C CA . GLY B 2 137 ? 165.364 148.185 174.668 1.00 57.06 136 GLY D CA 1
ATOM 2951 C C . GLY B 2 137 ? 165.991 146.826 174.435 1.00 57.06 136 GLY D C 1
ATOM 2952 O O . GLY B 2 137 ? 165.783 146.170 173.414 1.00 57.06 136 GLY D O 1
ATOM 2953 N N . SER B 2 138 ? 166.757 146.404 175.439 1.00 57.38 137 SER D N 1
ATOM 2954 C CA . SER B 2 138 ? 167.722 145.336 175.228 1.00 57.38 137 SER D CA 1
ATOM 2955 C C . SER B 2 138 ? 167.050 143.974 175.129 1.00 57.38 137 SER D C 1
ATOM 2956 O O . SER B 2 138 ? 167.060 143.348 174.064 1.00 57.38 137 SER D O 1
ATOM 2959 N N . GLU B 2 139 ? 166.434 143.516 176.215 1.00 59.80 138 GLU D N 1
ATOM 2960 C CA . GLU B 2 139 ? 166.112 142.102 176.325 1.00 59.80 138 GLU D CA 1
ATOM 2961 C C . GLU B 2 139 ? 165.216 141.885 177.529 1.00 59.80 138 GLU D C 1
ATOM 2962 O O . GLU B 2 139 ? 165.450 142.440 178.604 1.00 59.80 138 GLU D O 1
ATOM 2968 N N . ILE B 2 140 ? 164.196 141.057 177.345 1.00 57.33 139 ILE D N 1
ATOM 2969 C CA . ILE B 2 140 ? 163.402 140.564 178.453 1.00 57.33 139 ILE D CA 1
ATOM 2970 C C . ILE B 2 140 ? 163.396 139.049 178.360 1.00 57.33 139 ILE D C 1
ATOM 2971 O O . ILE B 2 140 ? 163.448 138.474 177.275 1.00 57.33 139 ILE D O 1
ATOM 2976 N N . GLU B 2 141 ? 163.374 138.399 179.515 1.00 63.12 140 GLU D N 1
ATOM 2977 C CA . GLU B 2 141 ? 163.385 136.945 179.554 1.00 63.12 140 GLU D CA 1
ATOM 2978 C C . GLU B 2 141 ? 161.973 136.430 179.361 1.00 63.12 140 GLU D C 1
ATOM 2979 O O . GLU B 2 141 ? 161.048 136.843 180.068 1.00 63.12 140 GLU D O 1
ATOM 2985 N N . VAL B 2 142 ? 161.824 135.525 178.392 1.00 67.51 141 VAL D N 1
ATOM 2986 C CA . VAL B 2 142 ? 160.544 134.947 178.021 1.00 67.51 141 VAL D CA 1
ATOM 2987 C C . VAL B 2 142 ? 159.950 134.103 179.146 1.00 67.51 141 VAL D C 1
ATOM 2988 O O . VAL B 2 142 ? 158.729 133.925 179.209 1.00 67.51 141 VAL D O 1
ATOM 2992 N N . SER B 2 143 ? 160.783 133.610 180.068 1.00 70.61 142 SER D N 1
ATOM 2993 C CA . SER B 2 143 ? 160.273 132.920 181.246 1.00 70.61 142 SER D CA 1
ATOM 2994 C C . SER B 2 143 ? 159.509 133.871 182.153 1.00 70.61 142 SER D C 1
ATOM 2995 O O . SER B 2 143 ? 158.603 133.453 182.882 1.00 70.61 142 SER D O 1
ATOM 2998 N N . GLY B 2 144 ? 159.868 135.153 182.131 1.00 67.45 143 GLY D N 1
ATOM 2999 C CA . GLY B 2 144 ? 159.125 136.133 182.901 1.00 67.45 143 GLY D CA 1
ATOM 3000 C C . GLY B 2 144 ? 157.743 136.394 182.334 1.00 67.45 143 GLY D C 1
ATOM 3001 O O . GLY B 2 144 ? 156.840 136.821 183.053 1.00 67.45 143 GLY D O 1
ATOM 3002 N N . LEU B 2 145 ? 157.562 136.147 181.046 1.00 64.28 144 LEU D N 1
ATOM 3003 C CA . LEU B 2 145 ? 156.283 136.428 180.419 1.00 64.28 144 LEU D CA 1
ATOM 3004 C C . LEU B 2 145 ? 155.320 135.271 180.603 1.00 64.28 144 LEU D C 1
ATOM 3005 O O . LEU B 2 145 ? 155.702 134.158 180.972 1.00 64.28 144 LEU D O 1
ATOM 3010 N N . ASN B 2 146 ? 154.051 135.545 180.324 1.00 59.82 145 ASN D N 1
ATOM 3011 C CA . ASN B 2 146 ? 153.022 134.525 180.237 1.00 59.82 145 ASN D CA 1
ATOM 3012 C C . ASN B 2 146 ? 152.504 134.377 178.808 1.00 59.82 145 ASN D C 1
ATOM 3013 O O . ASN B 2 146 ? 151.295 134.242 178.596 1.00 59.82 145 ASN D O 1
ATOM 3018 N N . MET B 2 147 ? 153.387 134.446 177.817 1.00 57.02 146 MET D N 1
ATOM 3019 C CA . MET B 2 147 ? 152.928 134.454 176.436 1.00 57.02 146 MET D CA 1
ATOM 3020 C C . MET B 2 147 ? 152.502 133.076 175.969 1.00 57.02 146 MET D C 1
ATOM 3021 O O . MET B 2 147 ? 153.083 132.060 176.349 1.00 57.02 146 MET D O 1
ATOM 3026 N N . ARG B 2 148 ? 151.466 133.053 175.145 1.00 56.95 147 ARG D N 1
ATOM 3027 C CA . ARG B 2 148 ? 151.027 131.841 174.474 1.00 56.95 147 ARG D CA 1
ATOM 3028 C C . ARG B 2 148 ? 151.217 132.049 172.980 1.00 56.95 147 ARG D C 1
ATOM 3029 O O . ARG B 2 148 ? 150.446 132.773 172.346 1.00 56.95 147 ARG D O 1
ATOM 3037 N N . VAL B 2 149 ? 152.242 131.410 172.424 1.00 54.89 148 VAL D N 1
ATOM 3038 C CA . VAL B 2 149 ? 152.523 131.501 170.999 1.00 54.89 148 VAL D CA 1
ATOM 3039 C C . VAL B 2 149 ? 151.506 130.658 170.241 1.00 54.89 148 VAL D C 1
ATOM 3040 O O . VAL B 2 149 ? 150.909 129.728 170.798 1.00 54.89 148 VAL D O 1
ATOM 3044 N N . TYR B 2 150 ? 151.243 131.011 168.989 1.00 54.31 149 TYR D N 1
ATOM 3045 C CA . TYR B 2 150 ? 150.368 130.224 168.138 1.00 54.31 149 TYR D CA 1
ATOM 3046 C C . TYR B 2 150 ? 150.959 130.095 166.745 1.00 54.31 149 TYR D C 1
ATOM 3047 O O . TYR B 2 150 ? 151.558 131.041 166.231 1.00 54.31 149 TYR D O 1
ATOM 3056 N N . ARG B 2 151 ? 150.785 128.922 166.140 1.00 54.21 150 ARG D N 1
ATOM 3057 C CA . ARG B 2 151 ? 151.397 128.671 164.844 1.00 54.21 150 ARG D CA 1
ATOM 3058 C C . ARG B 2 151 ? 150.656 129.393 163.735 1.00 54.21 150 ARG D C 1
ATOM 3059 O O . ARG B 2 151 ? 151.227 129.668 162.677 1.00 54.21 150 ARG D O 1
ATOM 3067 N N . GLY B 2 152 ? 149.392 129.716 163.954 1.00 57.85 151 GLY D N 1
ATOM 3068 C CA . GLY B 2 152 ? 148.601 130.288 162.892 1.00 57.85 151 GLY D CA 1
ATOM 3069 C C . GLY B 2 152 ? 148.230 129.235 161.878 1.00 57.85 151 GLY D C 1
ATOM 3070 O O . GLY B 2 152 ? 148.283 129.466 160.669 1.00 57.85 151 GLY D O 1
ATOM 3071 N N . GLY B 2 153 ? 147.843 128.079 162.376 1.00 62.11 152 GLY D N 1
ATOM 3072 C CA . GLY B 2 153 ? 147.588 126.948 161.526 1.00 62.11 152 GLY D CA 1
ATOM 3073 C C . GLY B 2 153 ? 146.318 127.059 160.735 1.00 62.11 152 GLY D C 1
ATOM 3074 O O . GLY B 2 153 ? 145.289 127.522 161.214 1.00 62.11 152 GLY D O 1
ATOM 3075 N N . GLU B 2 154 ? 146.400 126.578 159.496 1.00 67.83 153 GLU D N 1
ATOM 3076 C CA . GLU B 2 154 ? 145.240 126.425 158.631 1.00 67.83 153 GLU D CA 1
ATOM 3077 C C . GLU B 2 154 ? 144.253 125.413 159.195 1.00 67.83 153 GLU D C 1
ATOM 3078 O O . GLU B 2 154 ? 143.059 125.491 158.889 1.00 67.83 153 GLU D O 1
ATOM 3084 N N . ASP B 2 155 ? 144.724 124.524 160.081 1.00 71.71 154 ASP D N 1
ATOM 3085 C CA . ASP B 2 155 ? 143.937 123.687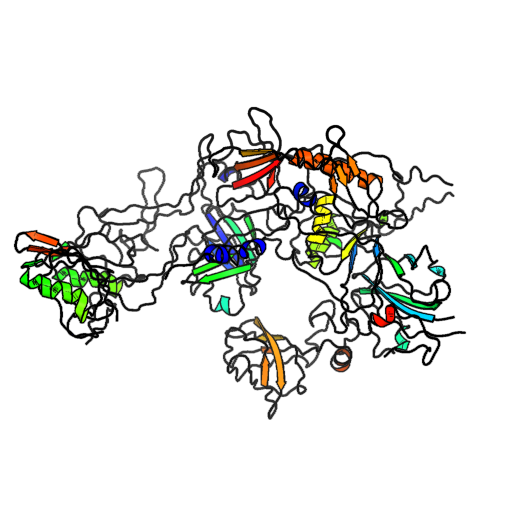 160.984 1.00 71.71 154 ASP D CA 1
ATOM 3086 C C . ASP B 2 155 ? 142.958 124.479 161.850 1.00 71.71 154 ASP D C 1
ATOM 3087 O O . ASP B 2 155 ? 142.039 123.874 162.415 1.00 71.71 154 ASP D O 1
ATOM 3092 N N . GLN B 2 156 ? 143.126 125.803 161.934 1.00 66.30 155 GLN D N 1
ATOM 3093 C CA . GLN B 2 156 ? 142.241 126.711 162.649 1.00 66.30 155 GLN D CA 1
ATOM 3094 C C . GLN B 2 156 ? 142.213 126.349 164.124 1.00 66.30 155 GLN D C 1
ATOM 3095 O O . GLN B 2 156 ? 141.305 125.683 164.621 1.00 66.30 155 GLN D O 1
ATOM 3101 N N . LEU B 2 157 ? 143.318 126.652 164.762 1.00 61.25 156 LEU D N 1
ATOM 3102 C CA . LEU B 2 157 ? 143.495 126.809 166.190 1.00 61.25 156 LEU D CA 1
ATOM 3103 C C . LEU B 2 157 ? 142.297 127.507 166.825 1.00 61.25 156 LEU D C 1
ATOM 3104 O O . LEU B 2 157 ? 141.774 128.495 166.297 1.00 61.25 156 LEU D O 1
ATOM 3109 N N . PRO B 2 158 ? 141.797 126.984 167.932 1.00 60.72 157 PRO D N 1
ATOM 3110 C CA . PRO B 2 158 ? 140.671 127.625 168.600 1.00 60.72 157 PRO D CA 1
ATOM 3111 C C . PRO B 2 158 ? 141.083 128.901 169.308 1.00 60.72 157 PRO D C 1
ATOM 3112 O O . PRO B 2 158 ? 142.191 129.415 169.167 1.00 60.72 157 PRO D O 1
ATOM 3116 N N . ASP B 2 159 ? 140.133 129.413 170.068 1.00 59.76 158 ASP D N 1
ATOM 3117 C CA . ASP B 2 159 ? 140.314 130.638 170.823 1.00 59.76 158 ASP D CA 1
ATOM 3118 C C . ASP B 2 159 ? 141.359 130.439 171.920 1.00 59.76 158 ASP D C 1
ATOM 3119 O O . ASP B 2 159 ? 141.536 129.317 172.409 1.00 59.76 158 ASP D O 1
ATOM 3124 N N . PRO B 2 160 ? 142.077 131.488 172.324 1.00 58.78 159 PRO D N 1
ATOM 3125 C CA . PRO B 2 160 ? 143.144 131.288 173.318 1.00 58.78 159 PRO D CA 1
ATOM 3126 C C . PRO B 2 160 ? 142.647 131.109 174.736 1.00 58.78 159 PRO D C 1
ATOM 3127 O O . PRO B 2 160 ? 143.428 130.696 175.600 1.00 58.78 159 PRO D O 1
ATOM 3131 N N . LYS B 2 161 ? 141.392 131.474 174.995 1.00 61.02 160 LYS D N 1
ATOM 3132 C CA . LYS B 2 161 ? 140.638 131.531 176.252 1.00 61.02 160 LYS D CA 1
ATOM 3133 C C . LYS B 2 161 ? 141.096 132.703 177.127 1.00 61.02 160 LYS D C 1
ATOM 3134 O O . LYS B 2 161 ? 140.381 133.081 178.051 1.00 61.02 160 LYS D O 1
ATOM 3140 N N . ILE B 2 162 ? 142.199 133.369 176.796 1.00 60.63 161 ILE D N 1
ATOM 3141 C CA . ILE B 2 162 ? 142.423 134.676 177.399 1.00 60.63 161 ILE D CA 1
ATOM 3142 C C . ILE B 2 162 ? 141.518 135.709 176.750 1.00 60.63 161 ILE D C 1
ATOM 3143 O O . ILE B 2 162 ? 141.184 136.718 177.383 1.00 60.63 161 ILE D O 1
ATOM 3148 N N . ALA B 2 163 ? 141.033 135.440 175.535 1.00 58.00 162 ALA D N 1
ATOM 3149 C CA . ALA B 2 163 ? 139.978 136.245 174.936 1.00 58.00 162 ALA D CA 1
ATOM 3150 C C . ALA B 2 163 ? 138.591 135.858 175.422 1.00 58.00 162 ALA D C 1
ATOM 3151 O O . ALA B 2 163 ? 137.609 136.211 174.765 1.00 58.00 162 ALA D O 1
ATOM 3153 N N . ALA B 2 164 ? 138.482 135.138 176.543 1.00 59.84 163 ALA D N 1
ATOM 3154 C CA . ALA B 2 164 ? 137.197 135.007 177.218 1.00 59.84 163 ALA D CA 1
ATOM 3155 C C . ALA B 2 164 ? 136.891 136.226 178.075 1.00 59.84 163 ALA D C 1
ATOM 3156 O O . ALA B 2 164 ? 135.854 136.267 178.742 1.00 59.84 163 ALA D O 1
ATOM 3158 N N . VAL B 2 165 ? 137.804 137.194 178.116 1.00 61.99 164 VAL D N 1
ATOM 3159 C CA . VAL B 2 165 ? 137.480 138.567 178.473 1.00 61.99 164 VAL D CA 1
ATOM 3160 C C . VAL B 2 165 ? 136.374 139.034 177.543 1.00 61.99 164 VAL D C 1
ATOM 3161 O O . VAL B 2 165 ? 135.345 139.550 177.990 1.00 61.99 164 VAL D O 1
ATOM 3165 N N . GLU B 2 166 ? 136.577 138.837 176.241 1.00 60.97 165 GLU D N 1
ATOM 3166 C CA . GLU B 2 166 ? 135.535 139.145 175.275 1.00 60.97 165 GLU D CA 1
ATOM 3167 C C . GLU B 2 166 ? 134.377 138.169 175.371 1.00 60.97 165 GLU D C 1
ATOM 3168 O O . GLU B 2 166 ? 133.223 138.560 175.174 1.00 60.97 165 GLU D O 1
ATOM 3174 N N . GLY B 2 167 ? 134.660 136.911 175.677 1.00 62.29 166 GLY D N 1
ATOM 3175 C CA . GLY B 2 167 ? 133.670 135.860 175.636 1.00 62.29 166 GLY D CA 1
ATOM 3176 C C . GLY B 2 167 ? 133.824 134.998 174.397 1.00 62.29 166 GLY D C 1
ATOM 3177 O O . GLY B 2 167 ? 134.415 135.396 173.397 1.00 62.29 166 GLY D O 1
ATOM 3178 N N . ALA B 2 168 ? 133.271 133.787 174.474 1.00 67.41 167 ALA D N 1
ATOM 3179 C CA . ALA B 2 168 ? 133.436 132.827 173.388 1.00 67.41 167 ALA D CA 1
ATOM 3180 C C . ALA B 2 168 ? 132.653 133.243 172.152 1.00 67.41 167 ALA D C 1
ATOM 3181 O O . ALA B 2 168 ? 133.039 132.919 171.023 1.00 67.41 167 ALA D O 1
ATOM 3183 N N . GLU B 2 169 ? 131.556 133.970 172.347 1.00 69.22 168 GLU D N 1
ATOM 3184 C CA . GLU B 2 169 ? 130.663 134.273 171.239 1.00 69.22 168 GLU D CA 1
ATOM 3185 C C . GLU B 2 169 ? 131.259 135.322 170.308 1.00 69.22 168 GLU D C 1
ATOM 3186 O O . GLU B 2 169 ? 130.872 135.412 169.139 1.00 69.22 168 GLU D O 1
ATOM 3192 N N . ALA B 2 170 ? 132.197 136.126 170.803 1.00 63.78 169 ALA D N 1
ATOM 3193 C CA . ALA B 2 170 ? 132.884 137.088 169.955 1.00 63.78 169 ALA D CA 1
ATOM 3194 C C . ALA B 2 170 ? 134.389 136.876 169.922 1.00 63.78 169 ALA D C 1
ATOM 3195 O O . ALA B 2 170 ? 135.126 137.826 169.649 1.00 63.78 169 ALA D O 1
ATOM 3197 N N . ALA B 2 171 ? 134.856 135.674 170.207 1.00 63.81 170 ALA D N 1
ATOM 3198 C CA . ALA B 2 171 ? 136.288 135.423 170.255 1.00 63.81 170 ALA D CA 1
ATOM 3199 C C . ALA B 2 171 ? 136.821 135.097 168.865 1.00 63.81 170 ALA D C 1
ATOM 3200 O O . ALA B 2 171 ? 136.334 134.168 168.225 1.00 63.81 170 ALA D O 1
ATOM 3202 N N . PRO B 2 172 ? 137.860 135.756 168.421 1.00 60.52 171 PRO D N 1
ATOM 3203 C CA . PRO B 2 172 ? 138.129 135.876 166.982 1.00 60.52 171 PRO D CA 1
ATOM 3204 C C . PRO B 2 172 ? 138.648 134.651 166.246 1.00 60.52 171 PRO D C 1
ATOM 3205 O O . PRO B 2 172 ? 138.268 134.491 165.086 1.00 60.52 171 PRO D O 1
ATOM 3209 N N . ALA B 2 173 ? 139.517 133.835 166.857 1.00 58.72 172 ALA D N 1
ATOM 3210 C CA . ALA B 2 173 ? 139.991 132.557 166.288 1.00 58.72 172 ALA D CA 1
ATOM 3211 C C . ALA B 2 173 ? 140.681 132.733 164.938 1.00 58.72 172 ALA D C 1
ATOM 3212 O O . ALA B 2 173 ? 140.149 132.359 163.893 1.00 58.72 172 ALA D O 1
ATOM 3214 N N . TYR B 2 174 ? 141.861 133.338 164.964 1.00 59.57 173 TYR D N 1
ATOM 3215 C CA . TYR B 2 174 ? 142.562 133.686 163.737 1.00 59.57 173 TYR D CA 1
ATOM 3216 C C . TYR B 2 174 ? 143.097 132.444 163.044 1.00 59.57 173 TYR D C 1
ATOM 3217 O O . TYR B 2 174 ? 143.835 131.660 163.641 1.00 59.57 173 TYR D O 1
ATOM 3226 N N . ARG B 2 175 ? 142.745 132.276 161.777 1.00 57.64 174 ARG D N 1
ATOM 3227 C CA . ARG B 2 175 ? 143.140 131.075 161.043 1.00 57.64 174 ARG D CA 1
ATOM 3228 C C . ARG B 2 175 ? 144.570 131.193 160.528 1.00 57.64 174 ARG D C 1
ATOM 3229 O O . ARG B 2 175 ? 145.462 130.462 160.965 1.00 57.64 174 ARG D O 1
ATOM 3231 N N . GLY B 2 176 ? 144.813 132.132 159.618 1.00 57.97 175 GLY D N 1
ATOM 3232 C CA . GLY B 2 176 ? 146.077 132.123 158.902 1.00 57.97 175 GLY D CA 1
ATOM 3233 C C . GLY B 2 176 ? 147.208 132.779 159.670 1.00 57.97 175 GLY D C 1
ATOM 3234 O O . GLY B 2 176 ? 148.334 132.282 159.678 1.00 57.97 175 GLY D O 1
ATOM 3235 N N . ILE B 2 177 ? 146.923 133.905 160.320 1.00 55.23 176 ILE D N 1
ATOM 3236 C CA . ILE B 2 177 ? 147.973 134.725 160.906 1.00 55.23 176 ILE D CA 1
ATOM 3237 C C . ILE B 2 177 ? 148.454 134.096 162.209 1.00 55.23 176 ILE D C 1
ATOM 3238 O O . ILE B 2 177 ? 147.707 133.389 162.893 1.00 55.23 176 ILE D O 1
ATOM 3243 N N . ALA B 2 178 ? 149.727 134.303 162.537 1.00 49.54 177 ALA D N 1
ATOM 3244 C CA . ALA B 2 178 ? 150.324 133.694 163.725 1.00 49.54 177 ALA D CA 1
ATOM 3245 C C . ALA B 2 178 ? 150.508 134.723 164.839 1.00 49.54 177 ALA D C 1
ATOM 3246 O O . ALA B 2 178 ? 151.540 135.370 164.972 1.00 49.54 177 ALA D O 1
ATOM 3248 N N . TYR B 2 179 ? 149.475 134.848 165.658 1.00 56.65 178 TYR D N 1
ATOM 3249 C CA . TYR B 2 179 ? 149.483 135.832 166.727 1.00 56.65 178 TYR D CA 1
ATOM 3250 C C . TYR B 2 179 ? 150.091 135.265 167.993 1.00 56.65 178 TYR D C 1
ATOM 3251 O O . TYR B 2 179 ? 150.038 134.059 168.233 1.00 56.65 178 TYR D O 1
ATOM 3260 N N . VAL B 2 180 ? 150.637 136.146 168.816 1.00 55.41 179 VAL D N 1
ATOM 3261 C CA . VAL B 2 180 ? 151.203 135.796 170.108 1.00 55.41 179 VAL D CA 1
ATOM 3262 C C . VAL B 2 180 ? 150.487 136.634 171.155 1.00 55.41 179 VAL D C 1
ATOM 3263 O O . VAL B 2 180 ? 150.623 137.861 171.166 1.00 55.41 179 VAL D O 1
ATOM 3267 N N . VAL B 2 181 ? 149.724 135.994 172.044 1.00 53.19 180 VAL D N 1
ATOM 3268 C CA . VAL B 2 181 ? 149.089 136.758 173.107 1.00 53.19 180 VAL D CA 1
ATOM 3269 C C . VAL B 2 181 ? 150.078 136.948 174.242 1.00 53.19 180 VAL D C 1
ATOM 3270 O O . VAL B 2 181 ? 151.089 136.249 174.345 1.00 53.19 180 VAL D O 1
ATOM 3274 N N . LEU B 2 182 ? 149.793 137.924 175.089 1.00 52.49 181 LEU D N 1
ATOM 3275 C CA . LEU B 2 182 ? 150.584 138.202 176.275 1.00 52.49 181 LEU D CA 1
ATOM 3276 C C . LEU B 2 182 ? 149.614 138.338 177.433 1.00 52.49 181 LEU D C 1
ATOM 3277 O O . LEU B 2 182 ? 148.577 138.988 177.294 1.00 52.49 181 LEU D O 1
ATOM 3282 N N . GLU B 2 183 ? 149.929 137.723 178.560 1.00 61.31 182 GLU D N 1
ATOM 3283 C CA . GLU B 2 183 ? 148.973 137.592 179.647 1.00 61.31 182 GLU D CA 1
ATOM 3284 C C . GLU B 2 183 ? 149.511 138.239 180.909 1.00 61.31 182 GLU D C 1
ATOM 3285 O O . GLU B 2 183 ? 150.595 137.876 181.375 1.00 61.31 182 GLU D O 1
ATOM 3291 N N . ASP B 2 184 ? 148.728 139.180 181.454 1.00 62.55 183 ASP D N 1
ATOM 3292 C CA . ASP B 2 184 ? 149.014 139.875 182.711 1.00 62.55 183 ASP D CA 1
ATOM 3293 C C . ASP B 2 184 ? 150.374 140.552 182.666 1.00 62.55 183 ASP D C 1
ATOM 3294 O O . ASP B 2 184 ? 151.172 140.455 183.598 1.00 62.55 183 ASP D O 1
ATOM 3299 N N . LEU B 2 185 ? 150.651 141.201 181.549 1.00 58.61 184 LEU D N 1
ATOM 3300 C CA . LEU B 2 185 ? 151.947 141.812 181.343 1.00 58.61 184 LEU D CA 1
ATOM 3301 C C . LEU B 2 185 ? 152.088 143.037 182.221 1.00 58.61 184 LEU D C 1
ATOM 3302 O O . LEU B 2 185 ? 151.337 144.001 182.079 1.00 58.61 184 LEU D O 1
ATOM 3307 N N . GLN B 2 186 ? 153.053 143.001 183.128 1.00 62.29 185 GLN D N 1
ATOM 3308 C CA . GLN B 2 186 ? 153.354 144.149 183.967 1.00 62.29 185 GLN D CA 1
ATOM 3309 C C . GLN B 2 186 ? 154.060 145.194 183.119 1.00 62.29 185 GLN D C 1
ATOM 3310 O O . GLN B 2 186 ? 155.144 144.940 182.589 1.00 62.29 185 GLN D O 1
ATOM 3316 N N . LEU B 2 187 ? 153.465 146.368 183.007 1.00 61.74 186 LEU D N 1
ATOM 3317 C CA . LEU B 2 187 ? 154.097 147.473 182.312 1.00 61.74 186 LEU D CA 1
ATOM 3318 C C . LEU B 2 187 ? 155.077 148.231 183.186 1.00 61.74 186 LEU D C 1
ATOM 3319 O O . LEU B 2 187 ? 155.501 149.319 182.806 1.00 61.74 186 LEU D O 1
ATOM 3324 N N . ALA B 2 188 ? 155.431 147.689 184.345 1.00 60.16 187 ALA D N 1
ATOM 3325 C CA . ALA B 2 188 ? 156.313 148.397 185.266 1.00 60.16 187 ALA D CA 1
ATOM 3326 C C . ALA B 2 188 ? 157.762 148.596 184.806 1.00 60.16 187 ALA D C 1
ATOM 3327 O O . ALA B 2 188 ? 158.260 149.720 184.985 1.00 60.16 187 ALA D O 1
ATOM 3329 N N . PRO B 2 189 ? 158.503 147.607 184.259 1.00 59.13 188 PRO D N 1
ATOM 3330 C CA . PRO B 2 189 ? 159.941 147.864 184.040 1.00 59.13 188 PRO D CA 1
ATOM 3331 C C . PRO B 2 189 ? 160.232 148.830 182.911 1.00 59.13 188 PRO D C 1
ATOM 3332 O O . PRO B 2 189 ? 161.197 149.596 182.988 1.00 59.13 188 PRO D O 1
ATOM 3336 N N . PHE B 2 190 ? 159.432 148.808 181.858 1.00 57.20 189 PHE D N 1
ATOM 3337 C CA . PHE B 2 190 ? 159.547 149.756 180.751 1.00 57.20 189 PHE D CA 1
ATOM 3338 C C . PHE B 2 190 ? 158.492 150.845 180.873 1.00 57.20 189 PHE D C 1
ATOM 3339 O O . PHE B 2 190 ? 157.453 150.792 180.213 1.00 57.20 189 PHE D O 1
ATOM 3347 N N . GLY B 2 191 ? 158.808 151.852 181.684 1.00 61.41 190 GLY D N 1
ATOM 3348 C CA . GLY B 2 191 ? 157.910 152.972 181.906 1.00 61.41 190 GLY D CA 1
ATOM 3349 C C . GLY B 2 191 ? 156.619 152.520 182.541 1.00 61.41 190 GLY D C 1
ATOM 3350 O O . GLY B 2 191 ? 156.605 151.795 183.539 1.00 61.41 190 GLY D O 1
ATOM 3351 N N . ASN B 2 192 ? 155.518 153.009 181.989 1.00 61.49 191 ASN D N 1
ATOM 3352 C CA . ASN B 2 192 ? 154.208 152.406 182.128 1.00 61.49 191 ASN D CA 1
ATOM 3353 C C . ASN B 2 192 ? 153.452 152.390 180.816 1.00 61.49 191 ASN D C 1
ATOM 3354 O O . ASN B 2 192 ? 152.373 151.800 180.745 1.00 61.49 191 ASN D O 1
ATOM 3359 N N . ARG B 2 193 ? 153.994 153.007 179.782 1.00 61.98 192 ARG D N 1
ATOM 3360 C CA . ARG B 2 193 ? 153.437 152.932 178.453 1.00 61.98 192 ARG D CA 1
ATOM 3361 C C . ARG B 2 193 ? 153.642 151.544 177.872 1.00 61.98 192 ARG D C 1
ATOM 3362 O O . ARG B 2 193 ? 154.392 150.721 178.399 1.00 61.98 192 ARG D O 1
ATOM 3370 N N . VAL B 2 194 ? 152.988 151.302 176.751 1.00 61.28 193 VAL D N 1
ATOM 3371 C CA . VAL B 2 194 ? 153.224 150.059 176.019 1.00 61.28 193 VAL D CA 1
ATOM 3372 C C . VAL B 2 194 ? 154.574 150.151 175.320 1.00 61.28 193 VAL D C 1
ATOM 3373 O O . VAL B 2 194 ? 154.843 151.154 174.642 1.00 61.28 193 VAL D O 1
ATOM 3377 N N . PRO B 2 195 ? 155.461 149.174 175.473 1.00 58.15 194 PRO D N 1
ATOM 3378 C CA . PRO B 2 195 ? 156.727 149.209 174.740 1.00 58.15 194 PRO D CA 1
ATOM 3379 C C . PRO B 2 195 ? 156.594 148.536 173.392 1.00 58.15 194 PRO D C 1
ATOM 3380 O O . PRO B 2 195 ? 155.734 147.679 173.186 1.00 58.15 194 PRO D O 1
ATOM 3384 N N . GLN B 2 196 ? 157.444 148.942 172.460 1.00 57.41 195 GLN D N 1
ATOM 3385 C CA . GLN B 2 196 ? 157.475 148.314 171.141 1.00 57.41 195 GLN D CA 1
ATOM 3386 C C . GLN B 2 196 ? 158.114 146.943 171.269 1.00 57.41 195 GLN D C 1
ATOM 3387 O O . GLN B 2 196 ? 159.300 146.827 171.568 1.00 57.41 195 GLN D O 1
ATOM 3393 N N . PHE B 2 197 ? 157.323 145.895 171.086 1.00 52.83 196 PHE D N 1
ATOM 3394 C CA . PHE B 2 197 ? 157.860 144.549 171.164 1.00 52.83 196 PHE D CA 1
ATOM 3395 C C . PHE B 2 197 ? 158.359 144.101 169.806 1.00 52.83 196 PHE D C 1
ATOM 3396 O O . PHE B 2 197 ? 157.754 144.404 168.781 1.00 52.83 196 PHE D O 1
ATOM 3404 N N . THR B 2 198 ? 159.474 143.379 169.800 1.00 53.05 197 THR D N 1
ATOM 3405 C CA . THR B 2 198 ? 160.020 142.775 168.592 1.00 53.05 197 THR D CA 1
ATOM 3406 C C . THR B 2 198 ? 160.352 141.320 168.877 1.00 53.05 197 THR D C 1
ATOM 3407 O O . THR B 2 198 ? 160.901 141.006 169.936 1.00 53.05 197 THR D O 1
ATOM 3411 N N . PHE B 2 199 ? 160.046 140.438 167.929 1.00 50.97 198 PHE D N 1
ATOM 3412 C CA . PHE B 2 199 ? 160.014 138.998 168.163 1.00 50.97 198 PHE D CA 1
ATOM 3413 C C . PHE B 2 199 ? 160.866 138.268 167.145 1.00 50.97 198 PHE D C 1
ATOM 3414 O O . PHE B 2 199 ? 160.627 138.389 165.945 1.00 50.97 198 PHE D O 1
ATOM 3422 N N . GLU B 2 200 ? 161.798 137.455 167.617 1.00 51.09 199 GLU D N 1
ATOM 3423 C CA . GLU B 2 200 ? 162.444 136.506 166.725 1.00 51.09 199 GLU D CA 1
ATOM 3424 C C . GLU B 2 200 ? 161.468 135.410 166.337 1.00 51.09 199 GLU D C 1
ATOM 3425 O O . GLU B 2 200 ? 160.914 134.735 167.201 1.00 51.09 199 GLU D O 1
ATOM 3431 N N . VAL B 2 201 ? 161.255 135.231 165.040 1.00 47.58 200 VAL D N 1
ATOM 3432 C CA . VAL B 2 201 ? 160.293 134.263 164.531 1.00 47.58 200 VAL D CA 1
ATOM 3433 C C . VAL B 2 201 ? 161.027 133.298 163.614 1.00 47.58 200 VAL D C 1
ATOM 3434 O O . VAL B 2 201 ? 161.878 133.718 162.826 1.00 47.58 200 VAL D O 1
ATOM 3438 N N . VAL B 2 202 ? 160.707 132.014 163.718 1.00 47.63 201 VAL D N 1
ATOM 3439 C CA . VAL B 2 202 ? 161.203 130.995 162.806 1.00 47.63 201 VAL D CA 1
ATOM 3440 C C . VAL B 2 202 ? 160.029 130.478 161.998 1.00 47.63 201 VAL D C 1
ATOM 3441 O O . VAL B 2 202 ? 159.086 129.912 162.562 1.00 47.63 201 VAL D O 1
ATOM 3445 N N . ARG B 2 203 ? 160.079 130.654 160.682 1.00 48.61 202 ARG D N 1
ATOM 3446 C CA . ARG B 2 203 ? 158.986 130.234 159.817 1.00 48.61 202 ARG D CA 1
ATOM 3447 C C . ARG B 2 203 ? 159.529 129.313 158.741 1.00 48.61 202 ARG D C 1
ATOM 3448 O O . ARG B 2 203 ? 160.466 129.673 158.026 1.00 48.61 202 ARG D O 1
ATOM 3456 N N . ALA B 2 204 ? 158.936 128.135 158.626 1.00 51.55 203 ALA D N 1
ATOM 3457 C CA . ALA B 2 204 ? 159.369 127.186 157.619 1.00 51.55 203 ALA D CA 1
ATOM 3458 C C . ALA B 2 204 ? 158.720 127.503 156.289 1.00 51.55 203 ALA D C 1
ATOM 3459 O O . ALA B 2 204 ? 157.546 127.869 156.235 1.00 51.55 203 ALA D O 1
ATOM 3461 N N . ALA B 2 205 ? 159.482 127.350 155.212 1.00 51.58 204 ALA D N 1
ATOM 3462 C CA . ALA B 2 205 ? 158.951 127.613 153.883 1.00 51.58 204 ALA D CA 1
ATOM 3463 C C . ALA B 2 205 ? 157.880 126.594 153.519 1.00 51.58 204 ALA D C 1
ATOM 3464 O O . ALA B 2 205 ? 158.066 125.388 153.689 1.00 51.58 204 ALA D O 1
ATOM 3466 N N . GLN B 2 206 ? 156.753 127.091 153.033 1.00 55.75 205 GLN D N 1
ATOM 3467 C CA . GLN B 2 206 ? 155.569 126.301 152.757 1.00 55.75 205 GLN D CA 1
ATOM 3468 C C . GLN B 2 206 ? 155.260 126.364 151.273 1.00 55.75 205 GLN D C 1
ATOM 3469 O O . GLN B 2 206 ? 156.064 126.843 150.475 1.00 55.75 205 GLN D O 1
ATOM 3475 N N . GLY B 2 207 ? 154.102 125.853 150.896 1.00 65.72 206 GLY D N 1
ATOM 3476 C CA . GLY B 2 207 ? 153.757 125.790 149.495 1.00 65.72 206 GLY D CA 1
ATOM 3477 C C . GLY B 2 207 ? 153.905 124.386 148.942 1.00 65.72 206 GLY D C 1
ATOM 3478 O O . GLY B 2 207 ? 154.542 123.512 149.536 1.00 65.72 206 GLY D O 1
ATOM 3479 N N . ALA B 2 208 ? 153.298 124.177 147.771 1.00 71.59 207 ALA D N 1
ATOM 3480 C CA . ALA B 2 208 ? 153.136 122.828 147.238 1.00 71.59 207 ALA D CA 1
ATOM 3481 C C . ALA B 2 208 ? 154.469 122.237 146.809 1.00 71.59 207 ALA D C 1
ATOM 3482 O O . ALA B 2 208 ? 154.665 121.018 146.861 1.00 71.59 207 ALA D O 1
ATOM 3484 N N . LEU B 2 209 ? 155.407 123.084 146.390 1.00 71.71 208 LEU D N 1
ATOM 3485 C CA . LEU B 2 209 ? 156.731 122.576 146.062 1.00 71.71 208 LEU D CA 1
ATOM 3486 C C . LEU B 2 209 ? 157.534 122.325 147.325 1.00 71.71 208 LEU D C 1
ATOM 3487 O O . LEU B 2 209 ? 158.524 121.593 147.299 1.00 71.71 208 LEU D O 1
ATOM 3492 N N . ALA B 2 210 ? 157.116 122.906 148.445 1.00 70.39 209 ALA D N 1
ATOM 3493 C CA . ALA B 2 210 ? 157.895 122.754 149.666 1.00 70.39 209 ALA D CA 1
ATOM 3494 C C . ALA B 2 210 ? 157.519 121.487 150.417 1.00 70.39 209 ALA D C 1
ATOM 3495 O O . ALA B 2 210 ? 158.356 120.899 151.109 1.00 70.39 209 ALA D O 1
ATOM 3497 N N . GLU B 2 211 ? 156.263 121.057 150.314 1.00 74.99 210 GLU D N 1
ATOM 3498 C CA . GLU B 2 211 ? 155.857 119.860 151.038 1.00 74.99 210 GLU D CA 1
ATOM 3499 C C . GLU B 2 211 ? 156.388 118.608 150.361 1.00 74.99 210 GLU D C 1
ATOM 3500 O O . GLU B 2 211 ? 156.754 117.636 151.031 1.00 74.99 210 GLU D O 1
ATOM 3506 N N . ALA B 2 212 ? 156.440 118.609 149.036 1.00 76.39 211 ALA D N 1
ATOM 3507 C CA . ALA B 2 212 ? 157.327 117.692 148.341 1.00 76.39 211 ALA D CA 1
ATOM 3508 C C . ALA B 2 212 ? 158.758 118.148 148.566 1.00 76.39 211 ALA D C 1
ATOM 3509 O O . ALA B 2 212 ? 159.002 119.332 148.787 1.00 76.39 211 ALA D O 1
ATOM 3511 N N . GLU B 2 213 ? 159.692 117.198 148.506 1.00 78.70 212 GLU D N 1
ATOM 3512 C CA . GLU B 2 213 ? 161.110 117.426 148.782 1.00 78.70 212 GLU D CA 1
ATOM 3513 C C . GLU B 2 213 ? 161.333 118.110 150.125 1.00 78.70 212 GLU D C 1
ATOM 3514 O O . GLU B 2 213 ? 161.574 119.337 150.174 1.00 78.70 212 GLU D O 1
ATOM 3520 N N . PRO B 2 214 ? 161.164 117.417 151.241 1.00 77.50 213 PRO D N 1
ATOM 3521 C CA . PRO B 2 214 ? 161.279 118.084 152.537 1.00 77.50 213 PRO D CA 1
ATOM 3522 C C . PRO B 2 214 ? 162.732 118.320 152.908 1.00 77.50 213 PRO D C 1
ATOM 3523 O O . PRO B 2 214 ? 163.556 117.406 152.878 1.00 77.50 213 PRO D O 1
ATOM 3527 N N . ASP B 2 215 ? 163.034 119.565 153.275 1.00 70.09 214 ASP D N 1
ATOM 3528 C CA . ASP B 2 215 ? 164.369 119.871 153.850 1.00 70.09 214 ASP D CA 1
ATOM 3529 C C . ASP B 2 215 ? 164.317 119.680 155.366 1.00 70.09 214 ASP D C 1
ATOM 3530 O O . ASP B 2 215 ? 163.246 119.279 155.868 1.00 70.09 214 ASP D O 1
ATOM 3535 N N . LEU B 2 216 ? 165.423 119.959 156.057 1.00 64.84 215 LEU D N 1
ATOM 3536 C CA . LEU B 2 216 ? 165.510 119.741 157.525 1.00 64.84 215 LEU D CA 1
ATOM 3537 C C . LEU B 2 216 ? 164.142 119.890 158.205 1.00 64.84 215 LEU D C 1
ATOM 3538 O O . LEU B 2 216 ? 163.755 118.951 158.927 1.00 64.84 215 LEU D O 1
ATOM 3543 N N . THR B 2 217 ? 163.451 121.017 157.999 1.00 65.46 216 THR D N 1
ATOM 3544 C CA . THR B 2 217 ? 162.549 121.521 159.024 1.00 65.46 216 THR D CA 1
ATOM 3545 C C . THR B 2 217 ? 161.452 120.507 159.292 1.00 65.46 216 THR D C 1
ATOM 3546 O O . THR B 2 217 ? 160.746 120.590 160.301 1.00 65.46 216 THR D O 1
ATOM 3550 N N . ARG B 2 218 ? 161.329 119.527 158.393 1.00 69.83 217 ARG D N 1
ATOM 3551 C CA . ARG B 2 218 ? 160.496 118.322 158.645 1.00 69.83 217 ARG D CA 1
ATOM 3552 C C . ARG B 2 218 ? 161.201 117.101 158.047 1.00 69.83 217 ARG D C 1
ATOM 3553 O O . ARG B 2 218 ? 160.826 115.969 158.408 1.00 69.83 217 ARG D O 1
ATOM 3561 N N . GLY B 2 219 ? 162.170 117.330 157.158 1.00 71.17 218 GLY D N 1
ATOM 3562 C CA . GLY B 2 219 ? 162.935 116.232 156.535 1.00 71.17 218 GLY D CA 1
ATOM 3563 C C . GLY B 2 219 ? 163.791 115.471 157.531 1.00 71.17 218 GLY D C 1
ATOM 3564 O O . GLY B 2 219 ? 164.043 114.276 157.284 1.00 71.17 218 GLY D O 1
ATOM 3565 N N . LEU B 2 220 ? 164.233 116.153 158.592 1.00 73.83 219 LEU D N 1
ATOM 3566 C CA . LEU B 2 220 ? 165.176 115.562 159.577 1.00 73.83 219 LEU D CA 1
ATOM 3567 C C . LEU B 2 220 ? 164.562 114.276 160.140 1.00 73.83 219 LEU D C 1
ATOM 3568 O O . LEU B 2 220 ? 165.256 113.240 160.133 1.00 73.83 219 LEU D O 1
ATOM 3573 N N . ARG B 2 221 ? 163.305 114.351 160.590 1.00 76.03 220 ARG D N 1
ATOM 3574 C CA . ARG B 2 221 ? 162.590 113.158 161.120 1.00 76.03 220 ARG D CA 1
ATOM 3575 C C . ARG B 2 221 ? 163.417 112.502 162.231 1.00 76.03 220 ARG D C 1
ATOM 3576 O O . ARG B 2 221 ? 163.589 111.269 162.158 1.00 76.03 220 ARG D O 1
ATOM 3584 N N . ALA B 2 222 ? 163.941 113.323 163.156 1.00 83.92 221 ALA D N 1
ATOM 3585 C CA . ALA B 2 222 ? 164.650 112.920 164.400 1.00 83.92 221 ALA D CA 1
ATOM 3586 C C . ALA B 2 222 ? 166.169 112.857 164.184 1.00 83.92 221 ALA D C 1
ATOM 3587 O O . ALA B 2 222 ? 166.635 111.876 163.572 1.00 83.92 221 ALA D O 1
ATOM 3589 N N . VAL B 2 223 ? 166.894 113.871 164.668 1.00 94.71 222 VAL D N 1
ATOM 3590 C CA . VAL B 2 223 ? 168.379 113.942 164.515 1.00 94.71 222 VAL D CA 1
ATOM 3591 C C . VAL B 2 223 ? 169.032 113.446 165.809 1.00 94.71 222 VAL D C 1
ATOM 3592 O O . VAL B 2 223 ? 169.881 112.537 165.729 1.00 94.71 222 VAL D O 1
ATOM 3596 N N . ALA B 2 224 ? 168.638 114.028 166.947 1.00 101.21 223 ALA D N 1
ATOM 3597 C CA . ALA B 2 224 ? 169.265 113.722 168.256 1.00 101.21 223 ALA D CA 1
ATOM 3598 C C . ALA B 2 224 ? 170.778 113.979 168.212 1.00 101.21 223 ALA D C 1
ATOM 3599 O O . ALA B 2 224 ? 171.189 115.032 167.680 1.00 101.21 223 ALA D O 1
ATOM 3601 N N . LEU B 2 225 ? 171.559 113.059 168.790 1.00 101.52 224 LEU D N 1
ATOM 3602 C CA . LEU B 2 225 ? 173.047 113.086 168.779 1.00 101.52 224 LEU D CA 1
ATOM 3603 C C . LEU B 2 225 ? 173.527 114.435 169.323 1.00 101.52 224 LEU D C 1
ATOM 3604 O O . LEU B 2 225 ? 174.359 115.081 168.654 1.00 101.52 224 LEU D O 1
ATOM 3609 N N . ILE B 2 226 ? 173.002 114.851 170.478 1.00 86.97 225 ILE D N 1
ATOM 3610 C CA . ILE B 2 226 ? 173.451 116.126 171.112 1.00 86.97 225 ILE D CA 1
ATOM 3611 C C . ILE B 2 226 ? 174.863 115.906 171.663 1.00 86.97 225 ILE D C 1
ATOM 3612 O O . ILE B 2 226 ? 175.023 115.034 172.539 1.00 86.97 225 ILE D O 1
ATOM 3617 N N . PRO B 2 227 ? 175.910 116.659 171.177 1.00 87.79 226 PRO D N 1
ATOM 3618 C CA . PRO B 2 227 ? 177.331 116.414 171.445 1.00 87.79 226 PRO D CA 1
ATOM 3619 C C . PRO B 2 227 ? 177.653 116.490 172.944 1.00 87.79 226 PRO D C 1
ATOM 3620 O O . PRO B 2 227 ? 178.380 115.633 173.417 1.00 87.79 226 PRO D O 1
ATOM 3624 N N . GLY B 2 228 ? 177.111 117.489 173.646 1.00 86.28 227 GLY D N 1
ATOM 3625 C CA . GLY B 2 228 ? 177.318 117.582 175.105 1.00 86.28 227 GLY D CA 1
ATOM 3626 C C . GLY B 2 228 ? 178.792 117.591 175.466 1.00 86.28 227 GLY D C 1
ATOM 3627 O O . GLY B 2 228 ? 179.529 118.421 174.897 1.00 86.28 227 GLY D O 1
ATOM 3628 N N . THR B 2 229 ? 179.201 116.719 176.394 1.00 89.40 228 THR D N 1
ATOM 3629 C CA . THR B 2 229 ? 180.634 116.608 176.791 1.00 89.40 228 THR D CA 1
ATOM 3630 C C . THR B 2 229 ? 181.161 117.967 177.264 1.00 89.40 228 THR D C 1
ATOM 3631 O O . THR B 2 229 ? 182.283 118.330 176.861 1.00 89.40 228 THR D O 1
ATOM 3635 N N . GLY B 2 230 ? 180.371 118.692 178.060 1.00 81.34 229 GLY D N 1
ATOM 3636 C CA . GLY B 2 230 ? 180.793 120.010 178.576 1.00 81.34 229 GLY D CA 1
ATOM 3637 C C . GLY B 2 230 ? 182.192 119.964 179.169 1.00 81.34 229 GLY D C 1
ATOM 3638 O O . GLY B 2 230 ? 182.376 119.194 180.132 1.00 81.34 229 GLY D O 1
ATOM 3639 N N . TRP B 2 745 ? 185.407 131.439 176.236 1.00 106.94 745 TRP D N 1
ATOM 3640 C CA . TRP B 2 745 ? 184.873 130.657 177.341 1.00 106.94 745 TRP D CA 1
ATOM 3641 C C . TRP B 2 745 ? 184.840 129.183 176.965 1.00 106.94 745 TRP D C 1
ATOM 3642 O O . TRP B 2 745 ? 184.987 128.320 177.823 1.00 106.94 745 TRP D O 1
ATOM 3653 N N . SER B 2 746 ? 184.654 128.893 175.678 1.00 101.10 746 SER D N 1
ATOM 3654 C CA . SER B 2 746 ? 184.650 127.522 175.193 1.00 101.10 746 SER D CA 1
ATOM 3655 C C . SER B 2 746 ? 185.132 127.474 173.750 1.00 101.10 746 SER D C 1
ATOM 3656 O O . SER B 2 746 ? 185.669 128.446 173.216 1.00 101.10 746 SER D O 1
ATOM 3659 N N . ASP B 2 747 ? 184.949 126.302 173.134 1.00 92.80 747 ASP D N 1
ATOM 3660 C CA . ASP B 2 747 ? 185.529 125.989 171.828 1.00 92.80 747 ASP D CA 1
ATOM 3661 C C . ASP B 2 747 ? 184.485 126.118 170.717 1.00 92.80 747 ASP D C 1
ATOM 3662 O O . ASP B 2 747 ? 183.940 125.142 170.201 1.00 92.80 747 ASP D O 1
ATOM 3667 N N . GLY B 2 748 ? 184.217 127.362 170.346 1.00 89.68 748 GLY D N 1
ATOM 3668 C CA . GLY B 2 748 ? 183.363 127.661 169.221 1.00 89.68 748 GLY D CA 1
ATOM 3669 C C . GLY B 2 748 ? 184.092 128.099 167.978 1.00 89.68 748 GLY D C 1
ATOM 3670 O O . GLY B 2 748 ? 183.460 128.574 167.030 1.00 89.68 748 GLY D O 1
ATOM 3671 N N . GLU B 2 749 ? 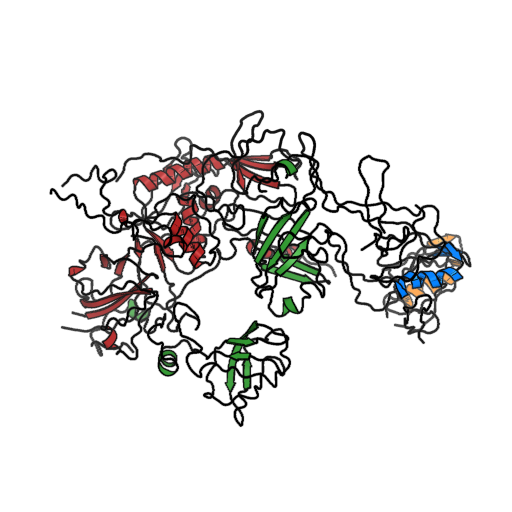185.417 127.961 167.951 1.00 91.53 749 GLU D N 1
ATOM 3672 C CA . GLU B 2 749 ? 186.189 128.376 166.788 1.00 91.53 749 GLU D CA 1
ATOM 3673 C C . GLU B 2 749 ? 185.975 127.439 165.614 1.00 91.53 749 GLU D C 1
ATOM 3674 O O . GLU B 2 749 ? 186.236 127.809 164.466 1.00 91.53 749 GLU D O 1
ATOM 3680 N N . ASN B 2 750 ? 185.520 126.226 165.880 1.00 83.94 750 ASN D N 1
ATOM 3681 C CA . ASN B 2 750 ? 185.147 125.286 164.844 1.00 83.94 750 ASN D CA 1
ATOM 3682 C C . ASN B 2 750 ? 183.643 125.096 164.735 1.00 83.94 750 ASN D C 1
ATOM 3683 O O . ASN B 2 750 ? 183.195 124.006 164.371 1.00 83.94 750 ASN D O 1
ATOM 3688 N N . TYR B 2 751 ? 182.852 126.118 165.059 1.00 77.24 751 TYR D N 1
ATOM 3689 C CA . TYR B 2 751 ? 181.407 126.005 164.896 1.00 77.24 751 TYR D CA 1
ATOM 3690 C C . TYR B 2 751 ? 180.999 126.175 163.446 1.00 77.24 751 TYR D C 1
ATOM 3691 O O . TYR B 2 751 ? 180.045 125.538 162.985 1.00 77.24 751 TYR D O 1
ATOM 3700 N N . ALA B 2 752 ? 181.710 127.019 162.702 1.00 76.89 752 ALA D N 1
ATOM 3701 C CA . ALA B 2 752 ? 181.366 127.225 161.301 1.00 76.89 752 ALA D CA 1
ATOM 3702 C C . ALA B 2 752 ? 181.718 126.009 160.459 1.00 76.89 752 ALA D C 1
ATOM 3703 O O . ALA B 2 752 ? 181.235 125.867 159.332 1.00 76.89 752 ALA D O 1
ATOM 3705 N N . ARG B 2 753 ? 182.565 125.132 160.978 1.00 79.59 753 ARG D N 1
ATOM 3706 C CA . ARG B 2 753 ? 182.934 123.917 160.277 1.00 79.59 753 ARG D CA 1
ATOM 3707 C C . ARG B 2 753 ? 182.493 122.659 161.004 1.00 79.59 753 ARG D C 1
ATOM 3708 O O . ARG B 2 753 ? 182.789 121.559 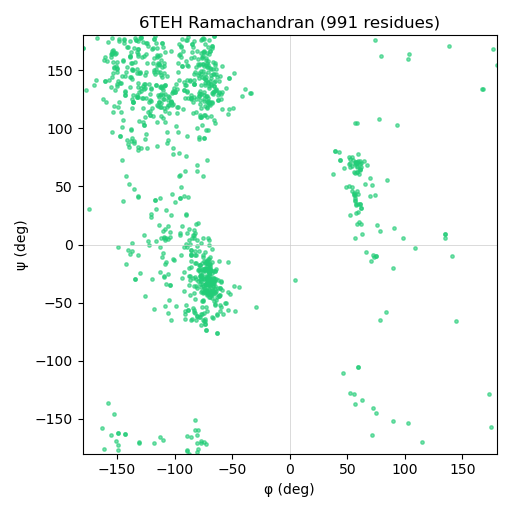160.538 1.00 79.59 753 ARG D O 1
ATOM 3716 N N . GLY B 2 754 ? 181.784 122.797 162.119 1.00 79.76 754 GLY D N 1
ATOM 3717 C CA . GLY B 2 754 ? 181.425 121.636 162.910 1.00 79.76 754 GLY D CA 1
ATOM 3718 C C . GLY B 2 754 ? 180.206 120.922 162.357 1.00 79.76 754 GLY D C 1
ATOM 3719 O O . GLY B 2 754 ? 179.346 121.519 161.711 1.00 79.76 754 GLY D O 1
ATOM 3720 N N . HIS B 2 755 ? 180.136 119.620 162.629 1.00 79.09 755 HIS D N 1
ATOM 3721 C CA . HIS B 2 755 ? 179.063 118.795 162.102 1.00 79.09 755 HIS D CA 1
ATOM 3722 C C . HIS B 2 755 ? 177.715 119.088 162.730 1.00 79.09 755 HIS D C 1
ATOM 3723 O O . HIS B 2 755 ? 176.695 118.749 162.127 1.00 79.09 755 HIS D O 1
ATOM 3730 N N . TRP B 2 756 ? 177.676 119.688 163.912 1.00 72.71 756 TRP D N 1
ATOM 3731 C CA . TRP B 2 756 ? 176.399 119.827 164.589 1.00 72.71 756 TRP D CA 1
ATOM 3732 C C . TRP B 2 756 ? 175.616 120.986 163.994 1.00 72.71 756 TRP D C 1
ATOM 3733 O O . TRP B 2 756 ? 176.181 121.921 163.425 1.00 72.71 756 TRP D O 1
ATOM 3744 N N . ILE B 2 757 ? 174.294 120.902 164.117 1.00 62.43 757 ILE D N 1
ATOM 3745 C CA . ILE B 2 757 ? 173.389 121.709 163.321 1.00 62.43 757 ILE D CA 1
ATOM 3746 C C . ILE B 2 757 ? 172.560 122.663 164.168 1.00 62.43 757 ILE D C 1
ATOM 3747 O O . ILE B 2 757 ? 171.433 122.991 163.793 1.00 62.43 757 ILE D O 1
ATOM 3752 N N . SER B 2 758 ? 173.089 123.126 165.290 1.00 68.04 758 SER D N 1
ATOM 3753 C CA . SER B 2 758 ? 172.371 124.098 166.100 1.00 68.04 758 SER D CA 1
ATOM 3754 C C . SER B 2 758 ? 172.329 125.443 165.397 1.00 68.04 758 SER D C 1
ATOM 3755 O O . SER B 2 758 ? 173.331 125.901 164.849 1.00 68.04 758 SER D O 1
ATOM 3758 N N . GLY B 2 759 ? 171.175 126.077 165.418 1.00 60.31 759 GLY D N 1
ATOM 3759 C CA . GLY B 2 759 ? 171.055 127.364 164.748 1.00 60.31 759 GLY D CA 1
ATOM 3760 C C . GLY B 2 759 ? 170.784 127.300 163.267 1.00 60.31 759 GLY D C 1
ATOM 3761 O O . GLY B 2 759 ? 169.774 127.828 162.799 1.00 60.31 759 GLY D O 1
ATOM 3762 N N . ARG B 2 760 ? 171.659 126.648 162.503 1.00 62.40 760 ARG D N 1
ATOM 3763 C CA . ARG B 2 760 ? 171.482 126.650 161.058 1.00 62.40 760 ARG D CA 1
ATOM 3764 C C . ARG B 2 760 ? 170.502 125.585 160.584 1.00 62.40 760 ARG D C 1
ATOM 3765 O O . ARG B 2 760 ? 170.324 125.422 159.374 1.00 62.40 760 ARG D O 1
ATOM 3773 N N . ALA B 2 761 ? 169.849 124.869 161.495 1.00 55.98 761 ALA D N 1
ATOM 3774 C CA . ALA B 2 761 ? 168.813 123.934 161.076 1.00 55.98 761 ALA D CA 1
ATOM 3775 C C . ALA B 2 761 ? 167.561 124.665 160.627 1.00 55.98 761 ALA D C 1
ATOM 3776 O O . ALA B 2 761 ? 166.725 124.103 159.917 1.00 55.98 761 ALA D O 1
ATOM 3778 N N . VAL B 2 762 ? 167.407 125.914 161.060 1.00 53.73 762 VAL D N 1
ATOM 3779 C CA . VAL B 2 762 ? 166.236 126.713 160.719 1.00 53.73 762 VAL D CA 1
A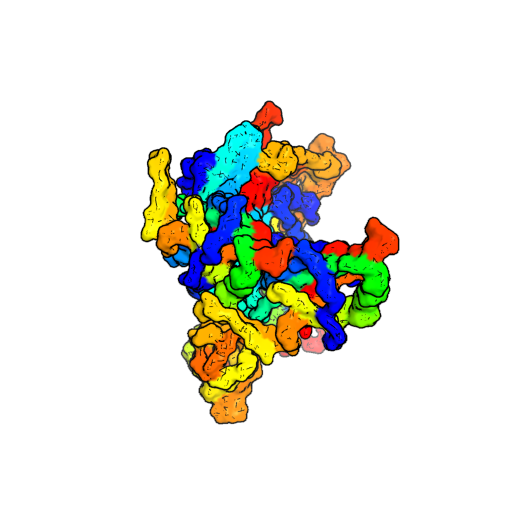TOM 3780 C C . VAL B 2 762 ? 166.217 127.064 159.238 1.00 53.73 762 VAL D C 1
ATOM 3781 O O . VAL B 2 762 ? 165.179 126.939 158.580 1.00 53.73 762 VAL D O 1
ATOM 3785 N N . ALA B 2 763 ? 167.372 127.458 158.694 1.00 51.09 763 ALA D N 1
ATOM 3786 C CA . ALA B 2 763 ? 167.465 128.144 157.408 1.00 51.09 763 ALA D CA 1
ATOM 3787 C C . ALA B 2 763 ? 166.953 127.293 156.261 1.00 51.09 763 ALA D C 1
ATOM 3788 O O . ALA B 2 763 ? 167.394 126.158 156.073 1.00 51.09 763 ALA D O 1
ATOM 3790 N N . GLN B 2 764 ? 165.996 127.838 155.526 1.00 50.87 764 GLN D N 1
ATOM 3791 C CA . GLN B 2 764 ? 165.328 127.121 154.458 1.00 50.87 764 GLN D CA 1
ATOM 3792 C C . GLN B 2 764 ? 166.149 127.160 153.182 1.00 50.87 764 GLN D C 1
ATOM 3793 O O . GLN B 2 764 ? 166.893 128.115 152.943 1.00 50.87 764 GLN D O 1
ATOM 3799 N N . PRO B 2 765 ? 166.056 126.116 152.362 1.00 48.06 765 PRO D N 1
ATOM 3800 C CA . PRO B 2 765 ? 166.758 126.129 151.088 1.00 48.06 765 PRO D CA 1
ATOM 3801 C C . PRO B 2 765 ? 166.140 127.158 150.171 1.00 48.06 765 PRO D C 1
ATOM 3802 O O . PRO B 2 765 ? 164.948 127.454 150.258 1.00 48.06 765 PRO D O 1
ATOM 3806 N N . LEU B 2 766 ? 166.965 127.697 149.276 1.00 51.15 766 LEU D N 1
ATOM 3807 C CA . LEU B 2 766 ? 166.511 128.774 148.405 1.00 51.15 766 LEU D CA 1
ATOM 3808 C C . LEU B 2 766 ? 165.514 128.262 147.380 1.00 51.15 766 LEU D C 1
ATOM 3809 O O . LEU B 2 766 ? 164.775 129.047 146.781 1.00 51.15 766 LEU D O 1
ATOM 3814 N N . ALA B 2 767 ? 165.461 126.946 147.194 1.00 54.28 767 ALA D N 1
ATOM 3815 C CA . ALA B 2 767 ? 164.581 126.357 146.198 1.00 54.28 767 ALA D CA 1
ATOM 3816 C C . ALA B 2 767 ? 163.115 126.536 146.560 1.00 54.28 767 ALA D C 1
ATOM 3817 O O . ALA B 2 767 ? 162.286 126.798 145.685 1.00 54.28 767 ALA D O 1
ATOM 3819 N N . SER B 2 768 ? 162.775 126.406 147.839 1.00 55.70 768 SER D N 1
ATOM 3820 C CA . SER B 2 768 ? 161.364 126.375 148.207 1.00 55.70 768 SER D CA 1
ATOM 3821 C C . SER B 2 768 ? 160.839 127.763 148.530 1.00 55.70 768 SER D C 1
ATOM 3822 O O . SER B 2 768 ? 159.632 128.012 148.440 1.00 55.70 768 SER D O 1
ATOM 3825 N N . VAL B 2 769 ? 161.723 128.679 148.918 1.00 53.97 769 VAL D N 1
ATOM 3826 C CA . VAL B 2 769 ? 161.289 130.035 149.226 1.00 53.97 769 VAL D CA 1
ATOM 3827 C C . VAL B 2 769 ? 160.894 130.774 147.957 1.00 53.97 769 VAL D C 1
ATOM 3828 O O . VAL B 2 769 ? 159.859 131.450 147.906 1.00 53.97 769 VAL D O 1
ATOM 3832 N N . VAL B 2 770 ? 161.671 130.606 146.891 1.00 55.76 770 VAL D N 1
ATOM 3833 C CA . VAL B 2 770 ? 161.272 131.163 145.606 1.00 55.76 770 VAL D CA 1
ATOM 3834 C C . VAL B 2 770 ? 160.090 130.382 145.038 1.00 55.76 770 VAL D C 1
ATOM 3835 O O . VAL B 2 770 ? 159.328 130.891 144.211 1.00 55.76 770 VAL D O 1
ATOM 3839 N N . ALA B 2 771 ? 159.892 129.146 145.501 1.00 58.06 771 ALA D N 1
ATOM 3840 C CA . ALA B 2 771 ? 158.695 128.408 145.129 1.00 58.06 771 ALA D CA 1
ATOM 3841 C C . ALA B 2 771 ? 157.501 128.890 145.924 1.00 58.06 771 ALA D C 1
ATOM 3842 O O . ALA B 2 771 ? 156.355 128.774 145.478 1.00 58.06 771 ALA D O 1
ATOM 3844 N N . GLU B 2 772 ? 157.746 129.419 147.117 1.00 58.86 772 GLU D N 1
ATOM 3845 C CA . GLU B 2 772 ? 156.646 129.915 147.928 1.00 58.86 772 GLU D CA 1
ATOM 3846 C C . GLU B 2 772 ? 156.111 131.217 147.356 1.00 58.86 772 GLU D C 1
ATOM 3847 O O . GLU B 2 772 ? 154.908 131.483 147.424 1.00 58.86 772 GLU D O 1
ATOM 3853 N N . ILE B 2 773 ? 156.997 132.027 146.770 1.00 57.12 773 ILE D N 1
ATOM 3854 C CA . ILE B 2 773 ? 156.611 133.303 146.172 1.00 57.12 773 ILE D CA 1
ATOM 3855 C C . ILE B 2 773 ? 155.695 133.090 144.978 1.00 57.12 773 ILE D C 1
ATOM 3856 O O . ILE B 2 773 ? 154.612 133.680 144.895 1.00 57.12 773 ILE D O 1
ATOM 3861 N N . CYS B 2 774 ? 156.112 132.246 144.038 1.00 60.28 774 CYS D N 1
ATOM 3862 C CA . CYS B 2 774 ? 155.288 131.962 142.877 1.00 60.28 774 CYS D CA 1
ATOM 3863 C C . CYS B 2 774 ? 154.056 131.148 143.243 1.00 60.28 774 CYS D C 1
ATOM 3864 O O . CYS B 2 774 ? 153.051 131.194 142.526 1.00 60.28 774 CYS D O 1
ATOM 3867 N N . GLY B 2 775 ? 154.111 130.401 144.345 1.00 61.39 775 GLY D N 1
ATOM 3868 C CA . GLY B 2 775 ? 152.916 129.724 144.813 1.00 61.39 775 GLY D CA 1
ATOM 3869 C C . GLY B 2 775 ? 151.891 130.697 145.354 1.00 61.39 775 GLY D C 1
ATOM 3870 O O . GLY B 2 775 ? 150.695 130.577 145.080 1.00 61.39 775 GLY D O 1
ATOM 3871 N N . ALA B 2 776 ? 152.351 131.686 146.121 1.00 60.08 776 ALA D N 1
ATOM 3872 C CA . ALA B 2 776 ? 151.445 132.708 146.626 1.00 60.08 776 ALA D CA 1
ATOM 3873 C C . ALA B 2 776 ? 150.975 133.617 145.504 1.00 60.08 776 ALA D C 1
ATOM 3874 O O . ALA B 2 776 ? 149.851 134.130 145.539 1.00 60.08 776 ALA D O 1
ATOM 3876 N N . ALA B 2 777 ? 151.819 133.828 144.496 1.00 58.40 777 ALA D N 1
ATOM 3877 C CA . ALA B 2 777 ? 151.381 134.604 143.348 1.00 58.40 777 ALA D CA 1
ATOM 3878 C C . ALA B 2 777 ? 150.475 133.785 142.446 1.00 58.40 777 ALA D C 1
ATOM 3879 O O . ALA B 2 777 ? 149.705 134.349 141.666 1.00 58.40 777 ALA D O 1
ATOM 3881 N N . GLY B 2 778 ? 150.540 132.463 142.545 1.00 61.33 778 GLY D N 1
ATOM 3882 C CA . GLY B 2 778 ? 149.643 131.602 141.808 1.00 61.33 778 GLY D CA 1
ATOM 3883 C C . GLY B 2 778 ? 150.272 130.831 140.675 1.00 61.33 778 GLY D C 1
ATOM 3884 O O . GLY B 2 778 ? 149.584 130.026 140.037 1.00 61.33 778 GLY D O 1
ATOM 3885 N N . ILE B 2 779 ? 151.552 131.038 140.407 1.00 62.55 779 ILE D N 1
ATOM 3886 C CA . ILE B 2 779 ? 152.228 130.278 139.370 1.00 62.55 779 ILE D CA 1
ATOM 3887 C C . ILE B 2 779 ? 152.611 128.933 139.957 1.00 62.55 779 ILE D C 1
ATOM 3888 O O . ILE B 2 779 ? 153.584 128.828 140.710 1.00 62.55 779 ILE D O 1
ATOM 3893 N N . THR B 2 780 ? 151.830 127.904 139.658 1.00 66.26 780 THR D N 1
ATOM 3894 C CA . THR B 2 780 ? 152.216 126.574 140.100 1.00 66.26 780 THR D CA 1
ATOM 3895 C C . THR B 2 780 ? 153.032 125.856 139.048 1.00 66.26 780 THR D C 1
ATOM 3896 O O . THR B 2 780 ? 153.458 124.721 139.276 1.00 66.26 780 THR D O 1
ATOM 3900 N N . GLU B 2 781 ? 153.250 126.484 137.896 1.00 65.82 781 GLU D N 1
ATOM 3901 C CA . GLU B 2 781 ? 154.005 125.827 136.846 1.00 65.82 781 GLU D CA 1
ATOM 3902 C C . GLU B 2 781 ? 155.493 126.035 137.101 1.00 65.82 781 GLU D C 1
ATOM 3903 O O . GLU B 2 781 ? 156.314 125.685 136.248 1.00 65.82 781 GLU D O 1
ATOM 3909 N N . ILE B 2 782 ? 155.809 126.593 138.273 1.00 65.35 782 ILE D N 1
ATOM 3910 C CA . ILE B 2 782 ? 157.199 127.028 138.629 1.00 65.35 782 ILE D CA 1
ATOM 3911 C C . ILE B 2 782 ? 158.218 125.890 138.610 1.00 65.35 782 ILE D C 1
ATOM 3912 O O . ILE B 2 782 ? 157.939 124.852 139.243 1.00 65.35 782 ILE D O 1
ATOM 3917 N N . ASP B 2 783 ? 159.352 126.077 137.928 1.00 66.65 783 ASP D N 1
ATOM 3918 C CA . ASP B 2 783 ? 160.408 125.029 137.883 1.00 66.65 783 ASP D CA 1
ATOM 3919 C C . ASP B 2 783 ? 161.619 125.553 138.663 1.00 66.65 783 ASP D C 1
ATOM 3920 O O . ASP B 2 783 ? 162.188 126.579 138.240 1.00 66.65 783 ASP D O 1
ATOM 3925 N N . VAL B 2 784 ? 162.008 124.859 139.739 1.00 62.45 784 VAL D N 1
ATOM 3926 C CA . VAL B 2 784 ? 163.153 125.307 140.590 1.00 62.45 784 VAL D CA 1
ATOM 3927 C C . VAL B 2 784 ? 163.899 124.074 141.116 1.00 62.45 784 VAL D C 1
ATOM 3928 O O . VAL B 2 784 ? 163.794 123.794 142.325 1.00 62.45 784 VAL D O 1
ATOM 3932 N N . SER B 2 785 ? 164.640 123.383 140.244 1.00 64.97 785 SER D N 1
ATOM 3933 C CA . SER B 2 785 ? 165.526 122.329 140.678 1.00 64.97 785 SER D CA 1
ATOM 3934 C C . SER B 2 785 ? 166.974 122.749 140.582 1.00 64.97 785 SER D C 1
ATOM 3935 O O . SER B 2 785 ? 167.831 122.093 141.178 1.00 64.97 785 SER D O 1
ATOM 3938 N N . GLY B 2 786 ? 167.269 123.825 139.870 1.00 61.60 786 GLY D N 1
ATOM 3939 C CA . GLY B 2 786 ? 168.618 124.288 139.708 1.00 61.60 786 GLY D CA 1
ATOM 3940 C C . GLY B 2 786 ? 169.074 125.257 140.759 1.00 61.60 786 GLY D C 1
ATOM 3941 O O . GLY B 2 786 ? 170.140 125.857 140.601 1.00 61.60 786 GLY D O 1
ATOM 3942 N N . LEU B 2 787 ? 168.310 125.444 141.828 1.00 58.35 787 LEU D N 1
ATOM 3943 C CA . LEU B 2 787 ? 168.680 126.408 142.853 1.00 58.35 787 LEU D CA 1
ATOM 3944 C C . LEU B 2 787 ? 169.355 125.713 144.022 1.00 58.35 787 LEU D C 1
ATOM 3945 O O . LEU B 2 787 ? 168.941 124.633 144.447 1.00 58.35 787 LEU D O 1
ATOM 3950 N N . TYR B 2 788 ? 170.406 126.343 144.524 1.00 59.63 788 TYR D N 1
ATOM 3951 C CA . TYR B 2 788 ? 171.237 125.827 145.595 1.00 59.63 788 TYR D CA 1
ATOM 3952 C C . TYR B 2 788 ? 171.614 127.004 146.485 1.00 59.63 788 TYR D C 1
ATOM 3953 O O . TYR B 2 788 ? 172.633 127.657 146.260 1.00 59.63 788 TYR D O 1
ATOM 3962 N N . GLY B 2 789 ? 170.805 127.280 147.496 1.00 50.94 789 GLY D N 1
ATOM 3963 C CA . GLY B 2 789 ? 171.180 128.321 148.431 1.00 50.94 789 GLY D CA 1
ATOM 3964 C C . GLY B 2 789 ? 170.411 128.155 149.717 1.00 50.94 789 GLY D C 1
ATOM 3965 O O . GLY B 2 789 ? 169.385 127.478 149.764 1.00 50.94 789 GLY D O 1
ATOM 3966 N N . LEU B 2 790 ? 170.920 128.771 150.774 1.00 49.01 790 LEU D N 1
ATOM 3967 C CA . LEU B 2 790 ? 170.223 128.813 152.050 1.00 49.01 790 LEU D CA 1
ATOM 3968 C C . LEU B 2 790 ? 169.726 130.229 152.277 1.00 49.01 790 LEU D C 1
ATOM 3969 O O . LEU B 2 790 ? 170.458 131.191 152.032 1.00 49.01 790 LEU D O 1
ATOM 3974 N N . VAL B 2 791 ? 168.486 130.352 152.750 1.00 48.10 791 VAL D N 1
ATOM 3975 C CA . VAL B 2 791 ? 167.857 131.664 152.831 1.00 48.10 791 VAL D CA 1
ATOM 3976 C C . VAL B 2 791 ? 168.271 132.386 154.099 1.00 48.10 791 VAL D C 1
ATOM 3977 O O . VAL B 2 791 ? 168.802 133.501 154.042 1.00 48.10 791 VAL D O 1
ATOM 3981 N N . ARG B 2 792 ? 168.005 131.771 155.253 1.00 45.21 792 ARG D N 1
ATOM 3982 C CA . ARG B 2 792 ? 168.331 132.285 156.585 1.00 45.21 792 ARG D CA 1
ATOM 3983 C C . ARG B 2 792 ? 167.638 133.625 156.856 1.00 45.21 792 ARG D C 1
ATOM 3984 O O . ARG B 2 792 ? 168.271 134.646 157.088 1.00 45.21 792 ARG D O 1
ATOM 3992 N N . GLY B 2 793 ? 166.314 133.621 156.827 1.00 46.81 793 GLY D N 1
ATOM 3993 C CA . GLY B 2 793 ? 165.587 134.777 157.320 1.00 46.81 793 GLY D CA 1
ATOM 3994 C C . GLY B 2 793 ? 165.364 135.947 156.382 1.00 46.81 793 GLY D C 1
ATOM 3995 O O . GLY B 2 793 ? 165.713 137.079 156.716 1.00 46.81 793 GLY D O 1
ATOM 3996 N N . TYR B 2 794 ? 164.768 135.701 155.220 1.00 45.00 794 TYR D N 1
ATOM 3997 C CA . TYR B 2 794 ? 164.325 136.794 154.365 1.00 45.00 794 TYR D CA 1
ATOM 3998 C C . TYR B 2 794 ? 163.022 137.351 154.912 1.00 45.00 794 TYR D C 1
ATOM 3999 O O . TYR B 2 794 ? 162.294 136.651 155.609 1.00 45.00 794 TYR D O 1
ATOM 4008 N N . THR B 2 795 ? 162.717 138.612 154.614 1.00 44.22 795 THR D N 1
ATOM 4009 C CA . THR B 2 795 ? 161.473 139.223 155.071 1.00 44.22 795 THR D CA 1
ATOM 4010 C C . THR B 2 795 ? 161.018 140.338 154.147 1.00 44.22 795 THR D C 1
ATOM 4011 O O . THR B 2 795 ? 161.657 141.392 154.077 1.00 44.22 795 THR D O 1
ATOM 4015 N N . MET B 2 796 ? 159.893 140.131 153.486 1.00 50.27 796 MET D N 1
ATOM 4016 C CA . MET B 2 796 ? 159.246 141.158 152.690 1.00 50.27 796 MET D CA 1
ATOM 4017 C C . MET B 2 796 ? 157.877 141.423 153.284 1.00 50.27 796 MET D C 1
ATOM 4018 O O . MET B 2 796 ? 157.288 140.539 153.900 1.00 50.27 796 MET D O 1
ATOM 4023 N N . THR B 2 797 ? 157.378 142.641 153.146 1.00 55.14 797 THR D N 1
ATOM 4024 C CA . THR B 2 797 ? 156.097 142.923 153.766 1.00 55.14 797 THR D CA 1
ATOM 4025 C C . THR B 2 797 ? 154.963 142.559 152.826 1.00 55.14 797 THR D C 1
ATOM 4026 O O . THR B 2 797 ? 155.172 142.090 151.709 1.00 55.14 797 THR D O 1
ATOM 4030 N N . GLY B 2 798 ? 153.745 142.779 153.295 1.00 56.33 798 GLY D N 1
ATOM 4031 C CA . GLY B 2 798 ? 152.612 142.706 152.403 1.00 56.33 798 GLY D CA 1
ATOM 4032 C C . GLY B 2 798 ? 152.632 143.859 151.424 1.00 56.33 798 GLY D C 1
ATOM 4033 O O . GLY B 2 798 ? 153.181 144.925 151.712 1.00 56.33 798 GLY D O 1
ATOM 4034 N N . ASP B 2 799 ? 152.042 143.611 150.255 1.00 62.77 799 ASP D N 1
ATOM 4035 C CA . ASP B 2 799 ? 152.015 144.542 149.126 1.00 62.77 799 ASP D CA 1
ATOM 4036 C C . ASP B 2 799 ? 153.429 144.940 148.705 1.00 62.77 799 ASP D C 1
ATOM 4037 O O . ASP B 2 799 ? 153.705 146.105 148.420 1.00 62.77 799 ASP D O 1
ATOM 4042 N N . GLN B 2 800 ? 154.339 143.967 148.709 1.00 54.86 800 GLN D N 1
ATOM 4043 C CA . GLN B 2 800 ? 155.687 144.169 148.193 1.00 54.86 800 GLN D CA 1
ATOM 4044 C C . GLN B 2 800 ? 155.817 143.624 146.785 1.00 54.86 800 GLN D C 1
ATOM 4045 O O . GLN B 2 800 ? 156.797 142.950 146.462 1.00 54.86 800 GLN D O 1
ATOM 4051 N N . THR B 2 801 ? 154.764 143.754 145.984 1.00 55.77 801 THR D N 1
ATOM 4052 C CA . THR B 2 801 ? 154.700 143.596 144.531 1.00 55.77 801 THR D CA 1
ATOM 4053 C C . THR B 2 801 ? 154.825 142.121 144.139 1.00 55.77 801 THR D C 1
ATOM 4054 O O . THR B 2 801 ? 154.575 141.777 142.986 1.00 55.77 801 THR D O 1
ATOM 4058 N N . GLY B 2 802 ? 155.139 141.224 145.062 1.00 51.27 802 GLY D N 1
ATOM 4059 C CA . GLY B 2 802 ? 155.457 139.869 144.682 1.00 51.27 802 GLY D CA 1
ATOM 4060 C C . GLY B 2 802 ? 156.866 139.762 144.147 1.00 51.27 802 GLY D C 1
ATOM 4061 O O . GLY B 2 802 ? 157.720 139.124 144.759 1.00 51.27 802 GLY D O 1
ATOM 4062 N N . ARG B 2 803 ? 157.132 140.400 143.013 1.00 48.89 803 ARG D N 1
ATOM 4063 C CA . ARG B 2 803 ? 158.412 140.207 142.355 1.00 48.89 803 ARG D CA 1
ATOM 4064 C C . ARG B 2 803 ? 159.524 140.981 143.035 1.00 48.89 803 ARG D C 1
ATOM 4065 O O . ARG B 2 803 ? 160.682 140.560 143.002 1.00 48.89 803 ARG D O 1
ATOM 4073 N N . ALA B 2 804 ? 159.200 142.128 143.629 1.00 50.31 804 ALA D N 1
ATOM 4074 C CA . ALA B 2 804 ? 160.231 142.942 144.263 1.00 50.31 804 ALA D CA 1
ATOM 4075 C C . ALA B 2 804 ? 160.774 142.266 145.505 1.00 50.31 804 ALA D C 1
ATOM 4076 O O . ALA B 2 804 ? 161.920 142.496 145.893 1.00 50.31 804 ALA D O 1
ATOM 4078 N N . GLY B 2 805 ? 159.970 141.425 146.141 1.00 48.52 805 GLY D N 1
ATOM 4079 C CA . GLY B 2 805 ? 160.513 140.561 147.167 1.00 48.52 805 GLY D CA 1
ATOM 4080 C C . GLY B 2 805 ? 161.433 139.509 146.591 1.00 48.52 805 GLY D C 1
ATOM 4081 O O . GLY B 2 805 ? 162.426 139.131 147.209 1.00 48.52 805 GLY D O 1
ATOM 4082 N N . LEU B 2 806 ? 161.131 139.040 145.384 1.00 48.88 806 LEU D N 1
ATOM 4083 C CA . LEU B 2 806 ? 161.965 138.015 144.779 1.00 48.88 806 LEU D CA 1
ATOM 4084 C C . LEU B 2 806 ? 163.233 138.631 144.219 1.00 48.88 806 LEU D C 1
ATOM 4085 O O . LEU B 2 806 ? 164.273 137.971 144.143 1.00 48.88 806 LEU D O 1
ATOM 4090 N N . GLN B 2 807 ? 163.168 139.904 143.845 1.00 49.32 807 GLN D N 1
ATOM 4091 C CA . GLN B 2 807 ? 164.265 140.531 143.120 1.00 49.32 807 GLN D CA 1
ATOM 4092 C C . GLN B 2 807 ? 165.450 140.796 144.037 1.00 49.32 807 GLN D C 1
ATOM 4093 O O . GLN B 2 807 ? 166.580 140.950 143.570 1.00 49.32 807 GLN D O 1
ATOM 4099 N N . ALA B 2 808 ? 165.219 140.839 145.347 1.00 46.73 808 ALA D N 1
ATOM 4100 C CA . ALA B 2 808 ? 166.333 140.944 146.280 1.00 46.73 808 ALA D CA 1
ATOM 4101 C C . ALA B 2 808 ? 167.142 139.661 146.296 1.00 46.73 808 ALA D C 1
ATOM 4102 O O . ALA B 2 808 ? 168.346 139.675 146.552 1.00 46.73 808 ALA D O 1
ATOM 4104 N N . LEU B 2 809 ? 166.492 138.533 146.031 1.00 46.28 809 LEU D N 1
ATOM 4105 C CA . LEU B 2 809 ? 167.218 137.275 145.988 1.00 46.28 809 LEU D CA 1
ATOM 4106 C C . LEU B 2 809 ? 168.027 137.163 144.713 1.00 46.28 809 LEU D C 1
ATOM 4107 O O . LEU B 2 809 ? 169.083 136.528 144.696 1.00 46.28 809 LEU D O 1
ATOM 4112 N N . MET B 2 810 ? 167.570 137.805 143.640 1.00 50.90 810 MET D N 1
ATOM 4113 C CA . MET B 2 810 ? 168.318 137.774 142.390 1.00 50.90 810 MET D CA 1
ATOM 4114 C C . MET B 2 810 ? 169.586 138.610 142.474 1.00 50.90 810 MET D C 1
ATOM 4115 O O . MET B 2 810 ? 170.467 138.495 141.620 1.00 50.90 810 MET D O 1
ATOM 4120 N N . LEU B 2 811 ? 169.685 139.483 143.470 1.00 47.36 811 LEU D N 1
ATOM 4121 C CA . LEU B 2 811 ? 170.932 140.200 143.679 1.00 47.36 811 LEU D CA 1
ATOM 4122 C C . LEU B 2 811 ? 171.868 139.407 144.571 1.00 47.36 811 LEU D C 1
ATOM 4123 O O . LEU B 2 811 ? 173.089 139.457 144.401 1.00 47.36 811 LEU D O 1
ATOM 4128 N N . ALA B 2 812 ? 171.316 138.688 145.543 1.00 44.81 812 ALA D N 1
ATOM 4129 C CA . ALA B 2 812 ? 172.160 137.956 146.480 1.00 44.81 812 ALA D CA 1
ATOM 4130 C C . ALA B 2 812 ? 172.717 136.701 145.825 1.00 44.81 812 ALA D C 1
ATOM 4131 O O . ALA B 2 812 ? 173.932 136.540 145.700 1.00 44.81 812 ALA D O 1
ATOM 4133 N N . TYR B 2 813 ? 171.839 135.807 145.378 1.00 45.91 813 TYR D N 1
ATOM 4134 C CA . TYR B 2 813 ? 172.322 134.541 144.846 1.00 45.91 813 TYR D CA 1
ATOM 4135 C C . TYR B 2 813 ? 172.479 134.595 143.332 1.00 45.91 813 TYR D C 1
ATOM 4136 O O . TYR B 2 813 ? 173.016 133.666 142.726 1.00 45.91 813 TYR D O 1
ATOM 4145 N N . GLY B 2 814 ? 171.998 135.658 142.705 1.00 52.26 814 GLY D N 1
ATOM 4146 C CA . GLY B 2 814 ? 172.373 135.921 141.337 1.00 52.26 814 GLY D CA 1
ATOM 4147 C C . GLY B 2 814 ? 171.669 135.107 140.287 1.00 52.26 814 GLY D C 1
ATOM 4148 O O . GLY B 2 814 ? 172.072 135.157 139.129 1.00 52.26 814 GLY D O 1
ATOM 4149 N N . PHE B 2 815 ? 170.609 134.388 140.640 1.00 53.45 815 PHE D N 1
ATOM 4150 C CA . PHE B 2 815 ? 170.056 133.375 139.749 1.00 53.45 815 PHE D CA 1
ATOM 4151 C C . PHE B 2 815 ? 169.286 133.979 138.577 1.00 53.45 815 PHE D C 1
ATOM 4152 O O . PHE B 2 815 ? 168.981 135.171 138.556 1.00 53.45 815 PHE D O 1
ATOM 4160 N N . GLU B 2 816 ? 168.990 133.134 137.588 1.00 56.77 816 GLU D N 1
ATOM 4161 C CA . GLU B 2 816 ? 168.609 133.622 136.266 1.00 56.77 816 GLU D CA 1
ATOM 4162 C C . GLU B 2 816 ? 167.192 134.169 136.228 1.00 56.77 816 GLU D C 1
ATOM 4163 O O . GLU B 2 816 ? 166.970 135.261 135.697 1.00 56.77 816 GLU D O 1
ATOM 4169 N N . ALA B 2 817 ? 166.230 133.421 136.783 1.00 56.30 817 ALA D N 1
ATOM 4170 C CA . ALA B 2 817 ? 164.801 133.543 136.464 1.00 56.30 817 ALA D CA 1
ATOM 4171 C C . ALA B 2 817 ? 164.586 133.472 134.954 1.00 56.30 817 ALA D C 1
ATOM 4172 O O . ALA B 2 817 ? 164.181 134.436 134.313 1.00 56.30 817 ALA D O 1
ATOM 4174 N N . LEU B 2 818 ? 164.858 132.300 134.389 1.00 56.27 818 LEU D N 1
ATOM 4175 C CA . LEU B 2 818 ? 165.205 132.227 132.978 1.00 56.27 818 LEU D CA 1
ATOM 4176 C C . LEU B 2 818 ? 163.966 132.235 132.091 1.00 56.27 818 LEU D C 1
ATOM 4177 O O . LEU B 2 818 ? 163.820 133.109 131.236 1.00 56.27 818 LEU D O 1
ATOM 4182 N N . GLU B 2 819 ? 163.077 131.254 132.277 1.00 62.38 819 GLU D N 1
ATOM 4183 C CA . GLU B 2 819 ? 161.891 131.000 131.441 1.00 62.38 819 GLU D CA 1
ATOM 4184 C C . GLU B 2 819 ? 162.267 130.697 129.983 1.00 62.38 819 GLU D C 1
ATOM 4185 O O . GLU B 2 819 ? 162.077 131.504 129.076 1.00 62.38 819 GLU D O 1
ATOM 4191 N N . ARG B 2 820 ? 162.884 129.526 129.788 1.00 62.16 820 ARG D N 1
ATOM 4192 C CA . ARG B 2 820 ? 162.982 128.952 128.449 1.00 62.16 820 ARG D CA 1
ATOM 4193 C C . ARG B 2 820 ? 161.614 128.631 127.891 1.00 62.16 820 ARG D C 1
ATOM 4194 O O . ARG B 2 820 ? 161.214 129.154 126.846 1.00 62.16 820 ARG D O 1
ATOM 4202 N N . ASP B 2 821 ? 160.892 127.775 128.575 1.00 63.90 821 ASP D N 1
ATOM 4203 C CA . ASP B 2 821 ? 159.584 127.305 128.177 1.00 63.90 821 ASP D CA 1
ATOM 4204 C C . ASP B 2 821 ? 158.604 127.862 129.181 1.00 63.90 821 ASP D C 1
ATOM 4205 O O . ASP B 2 821 ? 158.932 128.756 129.961 1.00 63.90 821 ASP D O 1
ATOM 4210 N N . GLY B 2 822 ? 157.388 127.324 129.175 1.00 67.44 822 GLY D N 1
ATOM 4211 C CA . GLY B 2 822 ? 156.397 127.767 130.138 1.00 67.44 822 GLY D CA 1
ATOM 4212 C C . GLY B 2 822 ? 156.655 127.345 131.572 1.00 67.44 822 GLY D C 1
ATOM 4213 O O . GLY B 2 822 ? 155.814 127.595 132.440 1.00 67.44 822 GLY D O 1
ATOM 4214 N N . GLN B 2 823 ? 157.795 126.714 131.846 1.00 67.90 823 GLN D N 1
ATOM 4215 C CA . GLN B 2 823 ? 158.083 126.242 133.187 1.00 67.90 823 GLN D CA 1
ATOM 4216 C C . GLN B 2 823 ? 158.584 127.363 134.088 1.00 67.90 823 GLN D C 1
ATOM 4217 O O . GLN B 2 823 ? 158.489 127.251 135.316 1.00 67.90 823 GLN D O 1
ATOM 4223 N N . LEU B 2 824 ? 159.109 128.446 133.498 1.00 59.26 824 LEU D N 1
ATOM 4224 C CA . LEU B 2 824 ? 159.811 129.525 134.207 1.00 59.26 824 LEU D CA 1
ATOM 4225 C C . LEU B 2 824 ? 160.946 128.942 135.054 1.00 59.26 824 LEU D C 1
ATOM 4226 O O . LEU B 2 824 ? 160.882 128.860 136.279 1.00 59.26 824 LEU D O 1
ATOM 4231 N N . VAL B 2 825 ? 161.942 128.418 134.350 1.00 56.27 825 VAL D N 1
ATOM 4232 C CA . VAL B 2 825 ? 163.050 127.774 135.034 1.00 56.27 825 VAL D CA 1
ATOM 4233 C C . VAL B 2 825 ? 163.873 128.818 135.776 1.00 56.27 825 VAL D C 1
ATOM 4234 O O . VAL B 2 825 ? 164.296 129.830 135.208 1.00 56.27 825 VAL D O 1
ATOM 4238 N N . PHE B 2 826 ? 164.006 128.627 137.079 1.00 54.03 826 PHE D N 1
ATOM 4239 C CA . PHE B 2 826 ? 164.883 129.429 137.918 1.00 54.03 826 PHE D CA 1
ATOM 4240 C C . PHE B 2 826 ? 166.184 128.668 138.087 1.00 54.03 826 PHE D C 1
ATOM 4241 O O . PHE B 2 826 ? 166.276 127.796 138.951 1.00 54.03 826 PHE D O 1
ATOM 4249 N N . ARG B 2 827 ? 167.196 128.982 137.293 1.00 56.60 827 ARG D N 1
ATOM 4250 C CA . ARG B 2 827 ? 168.465 128.296 137.468 1.00 56.60 827 ARG D CA 1
ATOM 4251 C C . ARG B 2 827 ? 169.483 129.250 138.055 1.00 56.60 827 ARG D C 1
ATOM 4252 O O . ARG B 2 827 ? 169.415 130.461 137.829 1.00 56.60 827 ARG D O 1
ATOM 4260 N N . MET B 2 828 ? 170.385 128.698 138.851 1.00 56.78 828 MET D N 1
ATOM 4261 C CA . MET B 2 828 ? 171.470 129.481 139.405 1.00 56.78 828 MET D CA 1
ATOM 4262 C C . MET B 2 828 ? 172.414 129.875 138.283 1.00 56.78 828 MET D C 1
ATOM 4263 O O . MET B 2 828 ? 172.704 129.076 137.393 1.00 56.78 828 MET D O 1
ATOM 4268 N N . ARG B 2 829 ? 172.880 131.114 138.316 1.00 53.59 829 ARG D N 1
ATOM 4269 C CA . ARG B 2 829 ? 173.682 131.627 137.218 1.00 53.59 829 ARG D CA 1
ATOM 4270 C C . ARG B 2 829 ? 175.101 131.112 137.326 1.00 53.59 829 ARG D C 1
ATOM 4271 O O . ARG B 2 829 ? 175.736 131.246 138.372 1.00 53.59 829 ARG D O 1
ATOM 4279 N N . ASP B 2 830 ? 175.605 130.528 136.244 1.00 66.05 830 ASP D N 1
ATOM 4280 C CA . ASP B 2 830 ? 176.995 130.109 136.161 1.00 66.05 830 ASP D CA 1
ATOM 4281 C C . ASP B 2 830 ? 177.570 130.551 134.830 1.00 66.05 830 ASP D C 1
ATOM 4282 O O . ASP B 2 830 ? 176.876 131.115 133.985 1.00 66.05 830 ASP D O 1
ATOM 4287 N N . GLY B 2 831 ? 178.851 130.271 134.643 1.00 65.18 831 GLY D N 1
ATOM 4288 C CA . GLY B 2 831 ? 179.519 130.536 133.393 1.00 65.18 831 GLY D CA 1
ATOM 4289 C C . GLY B 2 831 ? 179.550 129.381 132.419 1.00 65.18 831 GLY D C 1
ATOM 4290 O O . GLY B 2 831 ? 180.339 129.418 131.472 1.00 65.18 831 GLY D O 1
ATOM 4291 N N . ARG B 2 832 ? 178.715 128.362 132.616 1.00 66.46 832 ARG D N 1
ATOM 4292 C CA . ARG B 2 832 ? 178.779 127.153 131.804 1.00 66.46 832 ARG D CA 1
ATOM 4293 C C . ARG B 2 832 ? 178.276 127.414 130.394 1.00 66.46 832 ARG D C 1
ATOM 4294 O O . ARG B 2 832 ? 177.073 127.554 130.169 1.00 66.46 832 ARG D O 1
ATOM 4302 N N . VAL B 2 833 ? 179.193 127.397 129.436 1.00 62.28 833 VAL D N 1
ATOM 4303 C CA . VAL B 2 833 ? 178.953 127.905 128.095 1.00 62.28 833 VAL D CA 1
ATOM 4304 C C . VAL B 2 833 ? 178.165 126.872 127.310 1.00 62.28 833 VAL D C 1
ATOM 4305 O O . VAL B 2 833 ? 178.536 125.695 127.282 1.00 62.28 833 VAL D O 1
ATOM 4309 N N . ALA B 2 834 ? 177.086 127.314 126.666 1.00 61.97 834 ALA D N 1
ATOM 4310 C CA . ALA B 2 834 ? 176.225 126.426 125.907 1.00 61.97 834 ALA D CA 1
ATOM 4311 C C . ALA B 2 834 ? 176.271 126.634 124.405 1.00 61.97 834 ALA D C 1
ATOM 4312 O O . ALA B 2 834 ? 175.716 125.809 123.675 1.00 61.97 834 ALA D O 1
ATOM 4314 N N . ALA B 2 835 ? 176.886 127.710 123.920 1.00 62.37 835 ALA D N 1
ATOM 4315 C CA . ALA B 2 835 ? 176.663 128.092 122.532 1.00 62.37 835 ALA D CA 1
ATOM 4316 C C . ALA B 2 835 ? 177.849 127.768 121.635 1.00 62.37 835 ALA D C 1
ATOM 4317 O O . ALA B 2 835 ? 177.700 127.029 120.656 1.00 62.37 835 ALA D O 1
ATOM 4319 N N . ASP B 2 836 ? 179.024 128.331 121.946 1.00 71.40 836 ASP D N 1
ATOM 4320 C CA . ASP B 2 836 ? 180.222 128.278 121.094 1.00 71.40 836 ASP D CA 1
ATOM 4321 C C . ASP B 2 836 ? 179.952 128.817 119.689 1.00 71.40 836 ASP D C 1
ATOM 4322 O O . ASP B 2 836 ? 180.066 128.094 118.700 1.00 71.40 836 ASP D O 1
ATOM 4327 N N . LEU B 2 837 ? 179.588 130.089 119.586 1.00 70.68 837 LEU D N 1
ATOM 4328 C CA . LEU B 2 837 ? 179.509 130.707 118.269 1.00 70.68 837 LEU D CA 1
ATOM 4329 C C . LEU B 2 837 ? 180.878 131.180 117.816 1.00 70.68 837 LEU D C 1
ATOM 4330 O O . LEU B 2 837 ? 181.645 131.737 118.600 1.00 70.68 837 LEU D O 1
ATOM 4335 N N . ALA B 2 838 ? 181.181 130.961 116.547 1.00 72.03 838 ALA D N 1
ATOM 4336 C CA . ALA B 2 838 ? 182.271 131.697 115.943 1.00 72.03 838 ALA D CA 1
ATOM 4337 C C . ALA B 2 838 ? 181.743 133.034 115.450 1.00 72.03 838 ALA D C 1
ATOM 4338 O O . ALA B 2 838 ? 180.538 133.284 115.451 1.00 72.03 838 ALA D O 1
ATOM 4340 N N . ALA B 2 839 ? 182.659 133.895 115.007 1.00 72.03 839 ALA D N 1
ATOM 4341 C CA . ALA B 2 839 ? 182.244 135.170 114.433 1.00 72.03 839 ALA D CA 1
ATOM 4342 C C . ALA B 2 839 ? 181.575 134.970 113.082 1.00 72.03 839 ALA D C 1
ATOM 4343 O O . ALA B 2 839 ? 180.811 135.823 112.621 1.00 72.03 839 ALA D O 1
ATOM 4345 N N . ALA B 2 840 ? 181.845 133.836 112.438 1.00 73.68 840 ALA D N 1
ATOM 4346 C CA . ALA B 2 840 ? 181.262 133.569 111.133 1.00 73.68 840 ALA D CA 1
ATOM 4347 C C . ALA B 2 840 ? 179.819 133.106 111.243 1.00 73.68 840 ALA D C 1
ATOM 4348 O O . ALA B 2 840 ? 179.148 132.906 110.227 1.00 73.68 840 ALA D O 1
ATOM 4350 N N . ASP B 2 841 ? 179.331 132.893 112.456 1.00 74.66 841 ASP D N 1
ATOM 4351 C CA . ASP B 2 841 ? 178.067 132.192 112.588 1.00 74.66 841 ASP D CA 1
ATOM 4352 C C . ASP B 2 841 ? 176.961 133.071 113.143 1.00 74.66 841 ASP D C 1
ATOM 4353 O O . ASP B 2 841 ? 175.933 132.562 113.597 1.00 74.66 841 ASP D O 1
ATOM 4358 N N . LEU B 2 842 ? 177.147 134.382 113.122 1.00 66.96 842 LEU D N 1
ATOM 4359 C CA . LEU B 2 842 ? 176.113 135.304 113.557 1.00 66.96 842 LEU D CA 1
ATOM 4360 C C . LEU B 2 842 ? 175.264 135.663 112.352 1.00 66.96 842 LEU D C 1
ATOM 4361 O O . LEU B 2 842 ? 175.712 135.526 111.212 1.00 66.96 842 LEU D O 1
ATOM 4366 N N . ALA B 2 843 ? 174.040 136.105 112.598 1.00 66.35 843 ALA D N 1
ATOM 4367 C CA . ALA B 2 843 ? 173.182 136.481 111.492 1.00 66.35 843 ALA D CA 1
ATOM 4368 C C . ALA B 2 843 ? 173.363 137.951 111.161 1.00 66.35 843 ALA D C 1
ATOM 4369 O O . ALA B 2 843 ? 174.096 138.682 111.827 1.00 66.35 843 ALA D O 1
ATOM 4371 N N . LEU B 2 844 ? 172.688 138.376 110.103 1.00 74.91 844 LEU D N 1
ATOM 4372 C CA . LEU B 2 844 ? 172.698 139.780 109.726 1.00 74.91 844 LEU D CA 1
ATOM 4373 C C . LEU B 2 844 ? 171.696 140.548 110.568 1.00 74.91 844 LEU D C 1
ATOM 4374 O O . LEU B 2 844 ? 170.485 140.372 110.431 1.00 74.91 844 LEU D O 1
ATOM 4379 N N . GLY B 2 845 ? 172.203 141.439 111.402 1.00 80.29 845 GLY D N 1
ATOM 4380 C CA . GLY B 2 845 ? 171.353 142.137 112.336 1.00 80.29 845 GLY D CA 1
ATOM 4381 C C . GLY B 2 845 ? 170.542 143.242 111.697 1.00 80.29 845 GLY D C 1
ATOM 4382 O O . GLY B 2 845 ? 170.465 143.388 110.481 1.00 80.29 845 GLY D O 1
ATOM 4383 N N . GLU B 2 846 ? 169.899 144.027 112.555 1.00 83.81 846 GLU D N 1
ATOM 4384 C CA . GLU B 2 846 ? 169.157 145.177 112.070 1.00 83.81 846 GLU D CA 1
ATOM 4385 C C . GLU B 2 846 ? 170.068 146.330 111.687 1.00 83.81 846 GLU D C 1
ATOM 4386 O O . GLU B 2 846 ? 169.940 146.864 110.582 1.00 83.81 846 GLU D O 1
ATOM 4392 N N . GLY B 2 847 ? 170.999 146.670 112.585 1.00 83.25 847 GLY D N 1
ATOM 4393 C CA . GLY B 2 847 ? 171.950 147.776 112.365 1.00 83.25 847 GLY D CA 1
ATOM 4394 C C . GLY B 2 847 ? 173.049 147.407 111.383 1.00 83.25 847 GLY D C 1
ATOM 4395 O O . GLY B 2 847 ? 173.966 148.233 111.198 1.00 83.25 847 GLY D O 1
ATOM 4396 N N . GLU B 2 848 ? 172.966 146.219 110.773 1.00 81.70 848 GLU D N 1
ATOM 4397 C CA . GLU B 2 848 ? 173.971 145.787 109.762 1.00 81.70 848 GLU D CA 1
ATOM 4398 C C . GLU B 2 848 ? 175.378 145.853 110.370 1.00 81.70 848 GLU D C 1
ATOM 4399 O O . GLU B 2 848 ? 176.292 146.366 109.695 1.00 81.70 848 GLU D O 1
ATOM 4405 N N . ALA B 2 849 ? 175.512 145.366 111.607 1.00 72.24 849 ALA D N 1
ATOM 4406 C CA . ALA B 2 849 ? 176.818 145.056 112.229 1.00 72.24 849 ALA D CA 1
ATOM 4407 C C . ALA B 2 849 ? 176.736 143.651 112.831 1.00 72.24 849 ALA D C 1
ATOM 4408 O O . ALA B 2 849 ? 175.763 143.384 113.562 1.00 72.24 849 ALA D O 1
ATOM 4410 N N . VAL B 2 850 ? 177.723 142.795 112.553 1.00 62.56 850 VAL D N 1
ATOM 4411 C CA . VAL B 2 850 ? 177.663 141.383 113.032 1.00 62.56 850 VAL D CA 1
ATOM 4412 C C . VAL B 2 850 ? 177.632 141.387 114.563 1.00 62.56 850 VAL D C 1
ATOM 4413 O O . VAL B 2 850 ? 176.804 140.650 115.129 1.00 62.56 850 VAL D O 1
ATOM 4417 N N . VAL B 2 851 ? 178.462 142.222 115.197 1.00 57.99 851 VAL D N 1
ATOM 4418 C CA . VAL B 2 851 ? 178.469 142.330 116.687 1.00 57.99 851 VAL D CA 1
ATOM 4419 C C . VAL B 2 851 ? 178.747 143.784 117.078 1.00 57.99 851 VAL D C 1
ATOM 4420 O O . VAL B 2 851 ? 179.901 144.229 116.927 1.00 57.99 851 VAL D O 1
ATOM 4424 N N . GLU B 2 852 ? 177.717 144.488 117.554 1.00 55.96 852 GLU D N 1
ATOM 4425 C CA . GLU B 2 852 ? 177.876 145.805 118.149 1.00 55.96 852 GLU D CA 1
ATOM 4426 C C . GLU B 2 852 ? 178.253 145.599 119.598 1.00 55.96 852 GLU D C 1
ATOM 4427 O O . GLU B 2 852 ? 177.524 144.937 120.339 1.00 55.96 852 GLU D O 1
ATOM 4433 N N . THR B 2 853 ? 179.383 146.149 120.003 1.00 51.56 853 THR D N 1
ATOM 4434 C CA . THR B 2 853 ? 179.905 145.912 121.335 1.00 51.56 853 THR D CA 1
ATOM 4435 C C . THR B 2 853 ? 179.997 147.235 122.071 1.00 51.56 853 THR D C 1
ATOM 4436 O O . THR B 2 853 ? 180.728 148.134 121.652 1.00 51.56 853 THR D O 1
ATOM 4440 N N . VAL B 2 854 ? 179.255 147.352 123.161 1.00 50.70 854 VAL D N 1
ATOM 4441 C CA . VAL B 2 854 ? 179.174 148.583 123.926 1.00 50.70 854 VAL D CA 1
ATOM 4442 C C . VAL B 2 854 ? 179.986 148.401 125.189 1.00 50.70 854 VAL D C 1
ATOM 4443 O O . VAL B 2 854 ? 179.781 147.429 125.920 1.00 50.70 854 VAL D O 1
ATOM 4447 N N . ARG B 2 855 ? 180.904 149.323 125.442 1.00 52.14 855 ARG D N 1
ATOM 4448 C CA . ARG B 2 855 ? 181.625 149.377 126.701 1.00 52.14 855 ARG D CA 1
ATOM 4449 C C . ARG B 2 855 ? 181.165 150.594 127.475 1.00 52.14 855 ARG D C 1
ATOM 4450 O O . ARG B 2 855 ? 181.225 151.715 126.963 1.00 52.14 855 ARG D O 1
ATOM 4458 N N . ALA B 2 856 ? 180.728 150.376 128.708 1.00 54.31 856 ALA D N 1
ATOM 4459 C CA . ALA B 2 856 ? 180.094 151.437 129.468 1.00 54.31 856 ALA D CA 1
ATOM 4460 C C . ALA B 2 856 ? 181.117 152.455 129.953 1.00 54.31 856 ALA D C 1
ATOM 4461 O O . ALA B 2 856 ? 182.327 152.273 129.809 1.00 54.31 856 ALA D O 1
ATOM 4463 N N . ALA B 2 857 ? 180.608 153.535 130.529 1.00 58.73 857 ALA D N 1
ATOM 4464 C CA . ALA B 2 857 ? 181.448 154.665 130.882 1.00 58.73 857 ALA D CA 1
ATOM 4465 C C . ALA B 2 857 ? 182.322 154.337 132.077 1.00 58.73 857 ALA D C 1
ATOM 4466 O O . ALA B 2 857 ? 181.905 153.622 132.985 1.00 58.73 857 ALA D O 1
ATOM 4468 N N . GLU B 2 858 ? 183.545 154.864 132.071 1.00 63.57 858 GLU D N 1
ATOM 4469 C CA . GLU B 2 858 ? 184.419 154.678 133.223 1.00 63.57 858 GLU D CA 1
ATOM 4470 C C . GLU B 2 858 ? 183.939 155.485 134.415 1.00 63.57 858 GLU D C 1
ATOM 4471 O O . GLU B 2 858 ? 184.082 155.057 135.567 1.00 63.57 858 GLU D O 1
ATOM 4477 N N . ALA B 2 859 ? 183.321 156.637 134.156 1.00 62.24 859 ALA D N 1
ATOM 4478 C CA . ALA B 2 859 ? 182.823 157.475 135.238 1.00 62.24 859 ALA D CA 1
ATOM 4479 C C . ALA B 2 859 ? 181.667 156.836 135.988 1.00 62.24 859 ALA D C 1
ATOM 4480 O O . ALA B 2 859 ? 181.336 157.282 137.088 1.00 62.24 859 ALA D O 1
ATOM 4482 N N . GLU B 2 860 ? 181.043 155.799 135.431 1.00 61.25 860 GLU D N 1
ATOM 4483 C CA . GLU B 2 860 ? 180.020 155.043 136.134 1.00 61.25 860 GLU D CA 1
ATOM 4484 C C . GLU B 2 860 ? 180.344 153.549 136.054 1.00 61.25 860 GLU D C 1
ATOM 4485 O O . GLU B 2 860 ? 179.792 152.816 135.236 1.00 61.25 860 GLU D O 1
ATOM 4491 N N . ILE B 2 861 ? 181.218 153.091 136.954 1.00 59.82 861 ILE D N 1
ATOM 4492 C CA . ILE B 2 861 ? 181.571 151.682 137.040 1.00 59.82 861 ILE D CA 1
ATOM 4493 C C . ILE B 2 861 ? 181.318 151.105 138.406 1.00 59.82 861 ILE D C 1
ATOM 4494 O O . ILE B 2 861 ? 181.656 149.933 138.625 1.00 59.82 861 ILE D O 1
ATOM 4499 N N . ALA B 2 862 ? 180.771 151.893 139.335 1.00 57.27 862 ALA D N 1
ATOM 4500 C CA . ALA B 2 862 ? 180.585 151.508 140.734 1.00 57.27 862 ALA D CA 1
ATOM 4501 C C . ALA B 2 862 ? 181.905 151.096 141.372 1.00 57.27 862 ALA D C 1
ATOM 4502 O O . ALA B 2 862 ? 182.174 149.914 141.563 1.00 57.27 862 ALA D O 1
ATOM 4504 N N . GLY B 2 863 ? 182.771 152.087 141.601 1.00 56.12 863 GLY D N 1
ATOM 4505 C CA . GLY B 2 863 ? 184.081 151.818 142.183 1.00 56.12 863 GLY D CA 1
ATOM 4506 C C . GLY B 2 863 ? 184.034 151.159 143.551 1.00 56.12 863 GLY D C 1
ATOM 4507 O O . GLY B 2 863 ? 184.913 150.368 143.896 1.00 56.12 863 GLY D O 1
ATOM 4508 N N . ARG B 2 864 ? 183.007 151.456 144.338 1.00 51.79 864 ARG D N 1
ATOM 4509 C CA . ARG B 2 864 ? 182.807 150.829 145.635 1.00 51.79 864 ARG D CA 1
ATOM 4510 C C . ARG B 2 864 ? 181.326 150.518 145.826 1.00 51.79 864 ARG D C 1
ATOM 4511 O O . ARG B 2 864 ? 180.468 151.343 145.503 1.00 51.79 864 ARG D O 1
ATOM 4519 N N . VAL B 2 865 ? 181.027 149.312 146.315 1.00 48.88 865 VAL D N 1
ATOM 4520 C CA . VAL B 2 865 ? 179.664 148.786 146.404 1.00 48.88 865 VAL D CA 1
ATOM 4521 C C . VAL B 2 865 ? 179.352 148.585 147.880 1.00 48.88 865 VAL D C 1
ATOM 4522 O O . VAL B 2 865 ? 180.277 148.420 148.674 1.00 48.88 865 VAL D O 1
ATOM 4526 N N . ARG B 2 866 ? 178.079 148.688 148.276 1.00 51.21 866 ARG D N 1
ATOM 4527 C CA . ARG B 2 866 ? 177.708 148.583 149.682 1.00 51.21 866 ARG D CA 1
ATOM 4528 C C . ARG B 2 866 ? 176.444 147.753 149.857 1.00 51.21 866 ARG D C 1
ATOM 4529 O O . ARG B 2 866 ? 175.628 147.640 148.945 1.00 51.21 866 ARG D O 1
ATOM 4537 N N . LEU B 2 867 ? 176.275 147.182 151.051 1.00 49.91 867 LEU D N 1
ATOM 4538 C CA . LEU B 2 867 ? 175.053 146.472 151.418 1.00 49.91 867 LEU D CA 1
ATOM 4539 C C . LEU B 2 867 ? 174.426 147.042 152.677 1.00 49.91 867 LEU D C 1
ATOM 4540 O O . LEU B 2 867 ? 174.973 147.927 153.336 1.00 49.91 867 LEU D O 1
ATOM 4545 N N . ALA B 2 868 ? 173.238 146.525 152.988 1.00 52.37 868 ALA D N 1
ATOM 4546 C CA . ALA B 2 868 ? 172.543 146.813 154.235 1.00 52.37 868 ALA D CA 1
ATOM 4547 C C . ALA B 2 868 ? 171.879 145.545 154.778 1.00 52.37 868 ALA D C 1
ATOM 4548 O O . ALA B 2 868 ? 170.681 145.512 155.047 1.00 52.37 868 ALA D O 1
ATOM 4550 N N . TYR B 2 869 ? 172.650 144.479 154.895 1.00 51.59 869 TYR D N 1
ATOM 4551 C CA . TYR B 2 869 ? 172.147 143.193 155.356 1.00 51.59 869 TYR D CA 1
ATOM 4552 C C . TYR B 2 869 ? 171.785 143.219 156.837 1.00 51.59 869 TYR D C 1
ATOM 4553 O O . TYR B 2 869 ? 172.005 144.205 157.540 1.00 51.59 869 TYR D O 1
ATOM 4562 N N . VAL B 2 870 ? 171.237 142.108 157.315 1.00 52.29 870 VAL D N 1
ATOM 4563 C CA . VAL B 2 870 ? 170.880 141.983 158.724 1.00 52.29 870 VAL D CA 1
ATOM 4564 C C . VAL B 2 870 ? 171.802 140.964 159.395 1.00 52.29 870 VAL D C 1
ATOM 4565 O O . VAL B 2 870 ? 172.172 139.960 158.790 1.00 52.29 870 VAL D O 1
ATOM 4569 N N . GLU B 2 871 ? 172.145 141.223 160.671 1.00 57.32 871 GLU D N 1
ATOM 4570 C CA . GLU B 2 871 ? 173.283 140.594 161.353 1.00 57.32 871 GLU D CA 1
ATOM 4571 C C . GLU B 2 871 ? 173.198 139.071 161.400 1.00 57.32 871 GLU D C 1
ATOM 4572 O O . GLU B 2 871 ? 174.223 138.388 161.277 1.00 57.32 871 GLU D O 1
ATOM 4578 N N . ALA B 2 872 ? 172.000 138.526 161.621 1.00 56.43 872 ALA D N 1
ATOM 4579 C CA . ALA B 2 872 ? 171.645 137.109 161.459 1.00 56.43 872 ALA D CA 1
ATOM 4580 C C . ALA B 2 872 ? 172.309 136.132 162.418 1.00 56.43 872 ALA D C 1
ATOM 4581 O O . ALA B 2 872 ? 171.982 134.942 162.399 1.00 56.43 872 ALA D O 1
ATOM 4583 N N . GLU B 2 873 ? 173.248 136.589 163.235 1.00 57.00 873 GLU D N 1
ATOM 4584 C CA . GLU B 2 873 ? 173.765 135.719 164.277 1.00 57.00 873 GLU D CA 1
ATOM 4585 C C . GLU B 2 873 ? 173.474 136.303 165.642 1.00 57.00 873 GLU D C 1
ATOM 4586 O O . GLU B 2 873 ? 172.831 135.662 166.478 1.00 57.00 873 GLU D O 1
ATOM 4592 N N . GLY B 2 874 ? 173.894 137.523 165.864 1.00 60.26 874 GLY D N 1
ATOM 4593 C CA . GLY B 2 874 ? 173.618 138.173 167.115 1.00 60.26 874 GLY D CA 1
ATOM 4594 C C . GLY B 2 874 ? 172.238 138.775 167.157 1.00 60.26 874 GLY D C 1
ATOM 4595 O O . GLY B 2 874 ? 171.286 138.291 166.546 1.00 60.26 874 GLY D O 1
ATOM 4596 N N . ASP B 2 875 ? 172.142 139.832 167.947 1.00 59.15 875 ASP D N 1
ATOM 4597 C CA . ASP B 2 875 ? 170.982 140.702 167.960 1.00 59.15 875 ASP D CA 1
ATOM 4598 C C . ASP B 2 875 ? 170.793 141.283 166.565 1.00 59.15 875 ASP D C 1
ATOM 4599 O O . ASP B 2 875 ? 171.668 141.995 166.074 1.00 59.15 875 ASP D O 1
ATOM 4604 N N . PHE B 2 876 ? 169.671 140.955 165.920 1.00 53.27 876 PHE D N 1
ATOM 4605 C CA . PHE B 2 876 ? 169.467 141.266 164.507 1.00 53.27 876 PHE D CA 1
ATOM 4606 C C . PHE B 2 876 ? 169.417 142.763 164.251 1.00 53.27 876 PHE D C 1
ATOM 4607 O O . PHE B 2 876 ? 168.407 143.413 164.525 1.00 53.27 876 PHE D O 1
ATOM 4615 N N . GLU B 2 877 ? 170.485 143.318 163.695 1.00 58.68 877 GLU D N 1
ATOM 4616 C CA . GLU B 2 877 ? 170.599 144.753 163.515 1.00 58.68 877 GLU D CA 1
ATOM 4617 C C . GLU B 2 877 ? 171.102 145.023 162.109 1.00 58.68 877 GLU D C 1
ATOM 4618 O O . GLU B 2 877 ? 171.728 144.168 161.483 1.00 58.68 877 GLU D O 1
ATOM 4624 N N . VAL B 2 878 ? 170.823 146.226 161.610 1.00 53.21 878 VAL D N 1
ATOM 4625 C CA . VAL B 2 878 ? 171.255 146.566 160.264 1.00 53.21 878 VAL D CA 1
ATOM 4626 C C . VAL B 2 878 ? 172.746 146.817 160.281 1.00 53.21 878 VAL D C 1
ATOM 4627 O O . VAL B 2 878 ? 173.260 147.543 161.135 1.00 53.21 878 VAL D O 1
ATOM 4631 N N . LYS B 2 879 ? 173.453 146.197 159.353 1.00 52.09 879 LYS D N 1
ATOM 4632 C CA . LYS B 2 879 ? 174.884 146.367 159.238 1.00 52.09 879 LYS D CA 1
ATOM 4633 C C . LYS B 2 879 ? 175.237 146.703 157.803 1.00 52.09 879 LYS D C 1
ATOM 4634 O O . LYS B 2 879 ? 174.371 146.786 156.935 1.00 52.09 879 LYS D O 1
ATOM 4640 N N . ALA B 2 880 ? 176.525 146.908 157.563 1.00 49.68 880 ALA D N 1
ATOM 4641 C CA . ALA B 2 880 ? 176.982 147.303 156.245 1.00 49.68 880 ALA D CA 1
ATOM 4642 C C . ALA B 2 880 ? 178.425 146.885 156.063 1.00 49.68 880 ALA D C 1
ATOM 4643 O O . ALA B 2 880 ? 179.244 147.074 156.963 1.00 49.68 880 ALA D O 1
ATOM 4645 N N . VAL B 2 881 ? 178.729 146.312 154.908 1.00 49.57 881 VAL D N 1
ATOM 4646 C CA . VAL B 2 881 ? 180.100 146.094 154.484 1.00 49.57 881 VAL D CA 1
ATOM 4647 C C . VAL B 2 881 ? 180.255 146.703 153.106 1.00 49.57 881 VAL D C 1
ATOM 4648 O O . VAL B 2 881 ? 179.271 146.972 152.415 1.00 49.57 881 VAL D O 1
ATOM 4652 N N . GLU B 2 882 ? 181.499 146.934 152.710 1.00 51.44 882 GLU D N 1
ATOM 4653 C CA . GLU B 2 882 ? 181.747 147.498 151.398 1.00 51.44 882 GLU D CA 1
ATOM 4654 C C . GLU B 2 882 ? 182.970 146.849 150.787 1.00 51.44 882 GLU D C 1
ATOM 4655 O O . GLU B 2 882 ? 183.857 146.366 151.490 1.00 51.44 882 GLU D O 1
ATOM 4661 N N . ALA B 2 883 ? 182.999 146.825 149.463 1.00 46.09 883 ALA D N 1
ATOM 4662 C CA . ALA B 2 883 ? 184.138 146.318 148.720 1.00 46.09 883 ALA D CA 1
ATOM 4663 C C . ALA B 2 883 ? 184.647 147.432 147.833 1.00 46.09 883 ALA D C 1
ATOM 4664 O O . ALA B 2 883 ? 183.875 148.054 147.103 1.00 46.09 883 ALA D O 1
ATOM 4666 N N . VAL B 2 884 ? 185.942 147.680 147.905 1.00 46.93 884 VAL D N 1
ATOM 4667 C CA . VAL B 2 884 ? 186.562 148.837 147.289 1.00 46.93 884 VAL D CA 1
ATOM 4668 C C . VAL B 2 884 ? 187.596 148.343 146.302 1.00 46.93 884 VAL D C 1
ATOM 4669 O O . VAL B 2 884 ? 188.501 147.592 146.676 1.00 46.93 884 VAL D O 1
ATOM 4673 N N . PHE B 2 885 ? 187.471 148.752 145.057 1.00 53.07 885 PHE D N 1
ATOM 4674 C CA . PHE B 2 885 ? 188.441 148.330 144.064 1.00 53.07 885 PHE D CA 1
ATOM 4675 C C . PHE B 2 885 ? 189.707 149.158 144.214 1.00 53.07 885 PHE D C 1
ATOM 4676 O O . PHE B 2 885 ? 189.613 150.387 144.316 1.00 53.07 885 PHE D O 1
ATOM 4684 N N . PRO B 2 886 ? 190.892 148.546 144.240 1.00 56.56 886 PRO D N 1
ATOM 4685 C CA . PRO B 2 886 ? 192.106 149.277 144.644 1.00 56.56 886 PRO D CA 1
ATOM 4686 C C . PRO B 2 886 ? 192.590 150.334 143.673 1.00 56.56 886 PRO D C 1
ATOM 4687 O O . PRO B 2 886 ? 193.111 151.362 144.117 1.00 56.56 886 PRO D O 1
ATOM 4691 N N . ASP B 2 887 ? 192.459 150.114 142.368 1.00 66.69 887 ASP D N 1
ATOM 4692 C CA . ASP B 2 887 ? 192.935 151.109 141.415 1.00 66.69 887 ASP D CA 1
ATOM 4693 C C . ASP B 2 887 ? 192.035 152.333 141.412 1.00 66.69 887 ASP D C 1
ATOM 4694 O O . ASP B 2 887 ? 192.493 153.453 141.661 1.00 66.69 887 ASP D O 1
ATOM 4699 N N . ALA B 2 888 ? 190.752 152.138 141.146 1.00 68.23 888 ALA D N 1
ATOM 4700 C CA . ALA B 2 888 ? 189.801 153.233 141.069 1.00 68.23 888 ALA D CA 1
ATOM 4701 C C . ALA B 2 888 ? 188.923 153.189 142.304 1.00 68.23 888 ALA D C 1
ATOM 4702 O O . ALA B 2 888 ? 187.849 152.581 142.287 1.00 68.23 888 ALA D O 1
ATOM 4704 N N . ALA B 2 889 ? 189.378 153.834 143.372 1.00 65.48 889 ALA D N 1
ATOM 4705 C CA . ALA B 2 889 ? 188.559 154.056 144.550 1.00 65.48 889 ALA D CA 1
ATOM 4706 C C . ALA B 2 889 ? 188.077 155.492 144.613 1.00 65.48 889 ALA D C 1
ATOM 4707 O O . ALA B 2 889 ? 187.458 155.889 145.606 1.00 65.48 889 ALA D O 1
ATOM 4709 N N . ALA B 2 890 ? 188.335 156.272 143.562 1.00 65.46 890 ALA D N 1
ATOM 4710 C CA . ALA B 2 890 ? 188.158 157.714 143.601 1.00 65.46 890 ALA D CA 1
ATOM 4711 C C . ALA B 2 890 ? 186.703 158.134 143.642 1.00 65.46 890 ALA D C 1
ATOM 4712 O O . ALA B 2 890 ? 186.425 159.294 143.958 1.00 65.46 890 ALA D O 1
ATOM 4714 N N . GLY B 2 891 ? 185.774 157.236 143.348 1.00 68.51 891 GLY D N 1
ATOM 4715 C CA . GLY B 2 891 ? 184.375 157.591 143.411 1.00 68.51 891 GLY D CA 1
ATOM 4716 C C . GLY B 2 891 ? 183.506 156.460 142.908 1.00 68.51 891 GLY D C 1
ATOM 4717 O O . GLY B 2 891 ? 183.908 155.294 142.903 1.00 68.51 891 GLY D O 1
ATOM 4718 N N . ALA B 2 892 ? 182.307 156.850 142.484 1.00 63.02 892 ALA D N 1
ATOM 4719 C CA . ALA B 2 892 ? 181.212 155.975 142.093 1.00 63.02 892 ALA D CA 1
ATOM 4720 C C . ALA B 2 892 ? 180.825 155.011 143.200 1.00 63.02 892 ALA D C 1
ATOM 4721 O O . ALA B 2 892 ? 180.976 153.805 143.040 1.00 63.02 892 ALA D O 1
ATOM 4723 N N . ALA B 2 893 ? 180.383 155.506 144.348 1.00 57.47 893 ALA D N 1
ATOM 4724 C CA . ALA B 2 893 ? 179.800 154.613 145.332 1.00 57.47 893 ALA D CA 1
ATOM 4725 C C . ALA B 2 893 ? 178.410 154.194 144.890 1.00 57.47 893 ALA D C 1
ATOM 4726 O O . ALA B 2 893 ? 177.569 155.049 144.610 1.00 57.47 893 ALA D O 1
ATOM 4728 N N . ALA B 2 894 ? 178.152 152.899 144.807 1.00 53.45 894 ALA D N 1
ATOM 4729 C CA . ALA B 2 894 ? 176.839 152.396 144.443 1.00 53.45 894 ALA D CA 1
ATOM 4730 C C . ALA B 2 894 ? 176.412 151.331 145.436 1.00 53.45 894 ALA D C 1
ATOM 4731 O O . ALA B 2 894 ? 176.903 150.204 145.381 1.00 53.45 894 ALA D O 1
ATOM 4733 N N . GLY B 2 895 ? 175.477 151.664 146.307 1.00 52.28 895 GLY D N 1
ATOM 4734 C CA . GLY B 2 895 ? 175.050 150.696 147.291 1.00 52.28 895 GLY D CA 1
ATOM 4735 C C . GLY B 2 895 ? 173.594 150.345 147.147 1.00 52.28 895 GLY D C 1
ATOM 4736 O O . GLY B 2 895 ? 172.841 151.081 146.514 1.00 52.28 895 GLY D O 1
ATOM 4737 N N . SER B 2 896 ? 173.185 149.215 147.706 1.00 53.65 896 SER D N 1
ATOM 4738 C CA . SER B 2 896 ? 171.784 148.840 147.769 1.00 53.65 896 SER D CA 1
ATOM 4739 C C . SER B 2 896 ? 171.507 148.174 149.099 1.00 53.65 896 SER D C 1
ATOM 4740 O O . SER B 2 896 ? 172.423 147.841 149.852 1.00 53.65 896 SER D O 1
ATOM 4743 N N . GLU B 2 897 ? 170.233 147.962 149.380 1.00 58.80 897 GLU D N 1
ATOM 4744 C CA . GLU B 2 897 ? 169.810 147.455 150.669 1.00 58.80 897 GLU D CA 1
ATOM 4745 C C . GLU B 2 897 ? 169.041 146.161 150.471 1.00 58.80 897 GLU D C 1
ATOM 4746 O O . GLU B 2 897 ? 168.048 146.132 149.744 1.00 58.80 897 GLU D O 1
ATOM 4752 N N . LEU B 2 898 ? 169.505 145.097 151.105 1.00 52.16 898 LEU D N 1
ATOM 4753 C CA . LEU B 2 898 ? 168.840 143.806 151.062 1.00 52.16 898 LEU D CA 1
ATOM 4754 C C . LEU B 2 898 ? 168.288 143.520 152.442 1.00 52.16 898 LEU D C 1
ATOM 4755 O O . LEU B 2 898 ? 169.004 143.643 153.438 1.00 52.16 898 LEU D O 1
ATOM 4760 N N . SER B 2 899 ? 167.011 143.153 152.500 1.00 49.03 899 SER D N 1
ATOM 4761 C CA . SER B 2 899 ? 166.345 143.012 153.785 1.00 49.03 899 SER D CA 1
ATOM 4762 C C . SER B 2 899 ? 166.519 141.626 154.370 1.00 49.03 899 SER D C 1
ATOM 4763 O O . SER B 2 899 ? 165.922 141.325 155.404 1.00 49.03 899 SER D O 1
ATOM 4766 N N . LEU B 2 900 ? 167.287 140.757 153.728 1.00 47.64 900 LEU D N 1
ATOM 4767 C CA . LEU B 2 900 ? 167.451 139.441 154.314 1.00 47.64 900 LEU D CA 1
ATOM 4768 C C . LEU B 2 900 ? 168.541 139.466 155.373 1.00 47.64 900 LEU D C 1
ATOM 4769 O O . LEU B 2 900 ? 169.205 140.477 155.603 1.00 47.64 900 LEU D O 1
ATOM 4774 N N . ALA B 2 901 ? 168.703 138.333 156.036 1.00 47.97 901 ALA D N 1
ATOM 4775 C CA . ALA B 2 901 ? 169.640 138.193 157.132 1.00 47.97 901 ALA D CA 1
ATOM 4776 C C . ALA B 2 901 ? 170.726 137.216 156.722 1.00 47.97 901 ALA D C 1
ATOM 4777 O O . ALA B 2 901 ? 170.429 136.124 156.245 1.00 47.97 901 ALA D O 1
ATOM 4779 N N . LEU B 2 902 ? 171.980 137.614 156.871 1.00 48.76 902 LEU D N 1
ATOM 4780 C CA . LEU B 2 902 ? 173.088 136.742 156.531 1.00 48.76 902 LEU D CA 1
ATOM 4781 C C . LEU B 2 902 ? 174.311 137.162 157.327 1.00 48.76 902 LEU D C 1
ATOM 4782 O O . LEU B 2 902 ? 174.389 138.272 157.845 1.00 48.76 902 LEU D O 1
ATOM 4787 N N . THR B 2 903 ? 175.268 136.248 157.417 1.00 53.23 903 THR D N 1
ATOM 4788 C CA . THR B 2 903 ? 176.367 136.407 158.355 1.00 53.23 903 THR D CA 1
ATOM 4789 C C . THR B 2 903 ? 177.408 137.413 157.872 1.00 53.23 903 THR D C 1
ATOM 4790 O O . THR B 2 903 ? 177.196 138.172 156.929 1.00 53.23 903 THR D O 1
ATOM 4794 N N . ARG B 2 904 ? 178.545 137.433 158.563 1.00 55.80 904 ARG D N 1
ATOM 4795 C CA . ARG B 2 904 ? 179.481 138.531 158.362 1.00 55.80 904 ARG D CA 1
ATOM 4796 C C . ARG B 2 904 ? 180.426 138.260 157.205 1.00 55.80 904 ARG D C 1
ATOM 4797 O O . ARG B 2 904 ? 180.696 139.152 156.398 1.00 55.80 904 ARG D O 1
ATOM 4805 N N . ALA B 2 905 ? 180.956 137.046 157.118 1.00 56.56 905 ALA D N 1
ATOM 4806 C CA . ALA B 2 905 ? 181.849 136.727 156.012 1.00 56.56 905 ALA D CA 1
ATOM 4807 C C . ALA B 2 905 ? 181.075 136.590 154.711 1.00 56.56 905 ALA D C 1
ATOM 4808 O O . ALA B 2 905 ? 181.648 136.693 153.622 1.00 56.56 905 ALA D O 1
ATOM 4810 N N . GLN B 2 906 ? 179.769 136.348 154.803 1.00 48.82 906 GLN D N 1
ATOM 4811 C CA . GLN B 2 906 ? 178.974 136.196 153.597 1.00 48.82 906 GLN D CA 1
ATOM 4812 C C . GLN B 2 906 ? 178.681 137.544 152.964 1.00 48.82 906 GLN D C 1
ATOM 4813 O O . GLN B 2 906 ? 178.652 137.664 151.736 1.00 48.82 906 GLN D O 1
ATOM 4819 N N . ALA B 2 907 ? 178.463 138.569 153.786 1.00 47.79 907 ALA D N 1
ATOM 4820 C CA . ALA B 2 907 ? 178.160 139.895 153.261 1.00 47.79 907 ALA D CA 1
ATOM 4821 C C . ALA B 2 907 ? 179.350 140.484 152.530 1.00 47.79 907 ALA D C 1
ATOM 4822 O O . ALA B 2 907 ? 179.202 141.063 151.456 1.00 47.79 907 ALA D O 1
ATOM 4824 N N . GLN B 2 908 ? 180.546 140.328 153.089 1.00 48.15 908 GLN D N 1
ATOM 4825 C CA . GLN B 2 908 ? 181.740 140.772 152.382 1.00 48.15 908 GLN D CA 1
ATOM 4826 C C . GLN B 2 908 ? 182.010 139.889 151.171 1.00 48.15 908 GLN D C 1
ATOM 4827 O O . GLN B 2 908 ? 182.665 140.315 150.215 1.00 48.15 908 GLN D O 1
ATOM 4833 N N . GLY B 2 909 ? 181.477 138.667 151.174 1.00 44.68 909 GLY D N 1
ATOM 4834 C CA . GLY B 2 909 ? 181.543 137.841 149.980 1.00 44.68 909 GLY D CA 1
ATOM 4835 C C . GLY B 2 909 ? 180.633 138.332 148.872 1.00 44.68 909 GLY D C 1
ATOM 4836 O O . GLY B 2 909 ? 180.982 138.272 147.694 1.00 44.68 909 GLY D O 1
ATOM 4837 N N . ILE B 2 910 ? 179.437 138.800 149.231 1.00 41.79 910 ILE D N 1
ATOM 4838 C CA . ILE B 2 910 ? 178.486 139.267 148.225 1.00 41.79 910 ILE D CA 1
ATOM 4839 C C . ILE B 2 910 ? 178.961 140.569 147.606 1.00 41.79 910 ILE D C 1
ATOM 4840 O O . ILE B 2 910 ? 178.947 140.734 146.380 1.00 41.79 910 ILE D O 1
ATOM 4845 N N . VAL B 2 911 ? 179.409 141.505 148.435 1.00 43.74 911 VAL D N 1
ATOM 4846 C CA . VAL B 2 911 ? 179.833 142.796 147.916 1.00 43.74 911 VAL D CA 1
ATOM 4847 C C . VAL B 2 911 ? 181.149 142.647 147.170 1.00 43.74 911 VAL D C 1
ATOM 4848 O O . VAL B 2 911 ? 181.421 143.367 146.205 1.00 43.74 911 VAL D O 1
ATOM 4852 N N . GLY B 2 912 ? 181.956 141.665 147.560 1.00 44.32 912 GLY D N 1
ATOM 4853 C CA . GLY B 2 912 ? 183.113 141.324 146.754 1.00 44.32 912 GLY D CA 1
ATOM 4854 C C . GLY B 2 912 ? 182.729 140.721 145.418 1.00 44.32 912 GLY D C 1
ATOM 4855 O O . GLY B 2 912 ? 183.495 140.774 144.458 1.00 44.32 912 GLY D O 1
ATOM 4856 N N . ARG B 2 913 ? 181.537 140.131 145.340 1.00 44.06 913 ARG D N 1
ATOM 4857 C CA . ARG B 2 913 ? 181.101 139.539 144.087 1.00 44.06 913 ARG D CA 1
ATOM 4858 C C . ARG B 2 913 ? 180.505 140.593 143.167 1.00 44.06 913 ARG D C 1
ATOM 4859 O O . ARG B 2 913 ? 180.683 140.533 141.948 1.00 44.06 913 ARG D O 1
ATOM 4867 N N . TRP B 2 914 ? 179.811 141.582 143.732 1.00 45.15 914 TRP D N 1
ATOM 4868 C CA . TRP B 2 914 ? 179.169 142.591 142.896 1.00 45.15 914 TRP D CA 1
ATOM 4869 C C . TRP B 2 914 ? 180.190 143.524 142.273 1.00 45.15 914 TRP D C 1
ATOM 4870 O O . TRP B 2 914 ? 180.088 143.861 141.088 1.00 45.15 914 TRP D O 1
ATOM 4881 N N . LEU B 2 915 ? 181.179 143.944 143.059 1.00 44.52 915 LEU D N 1
ATOM 4882 C CA . LEU B 2 915 ? 182.211 144.852 142.575 1.00 44.52 915 LEU D CA 1
ATOM 4883 C C . LEU B 2 915 ? 183.035 144.210 141.472 1.00 44.52 915 LEU D C 1
ATOM 4884 O O . LEU B 2 915 ? 183.552 144.900 140.592 1.00 44.52 915 LEU D O 1
ATOM 4889 N N . ALA B 2 916 ? 183.169 142.891 141.505 1.00 45.50 916 ALA D N 1
ATOM 4890 C CA . ALA B 2 916 ? 183.790 142.215 140.377 1.00 45.50 916 ALA D CA 1
ATOM 4891 C C . ALA B 2 916 ? 182.833 142.110 139.207 1.00 45.50 916 ALA D C 1
ATOM 4892 O O . ALA B 2 916 ? 183.242 142.267 138.056 1.00 45.50 916 ALA D O 1
ATOM 4894 N N . GLU B 2 917 ? 181.560 141.836 139.477 1.00 48.84 917 GLU D N 1
ATOM 4895 C CA . GLU B 2 917 ? 180.637 141.572 138.385 1.00 48.84 917 GLU D CA 1
ATOM 4896 C C . GLU B 2 917 ? 180.253 142.848 137.664 1.00 48.84 917 GLU D C 1
ATOM 4897 O O . GLU B 2 917 ? 180.221 142.879 136.429 1.00 48.84 917 GLU D O 1
ATOM 4903 N N . ALA B 2 918 ? 179.999 143.921 138.413 1.00 47.28 918 ALA D N 1
ATOM 4904 C CA . ALA B 2 918 ? 179.556 145.172 137.809 1.00 47.28 918 ALA D CA 1
ATOM 4905 C C . ALA B 2 918 ? 180.643 145.795 136.953 1.00 47.28 918 ALA D C 1
ATOM 4906 O O . ALA B 2 918 ? 180.352 146.581 136.050 1.00 47.28 918 ALA D O 1
ATOM 4908 N N . ARG B 2 919 ? 181.899 145.455 137.212 1.00 49.28 919 ARG D N 1
ATOM 4909 C CA . ARG B 2 919 ? 182.952 145.906 136.321 1.00 49.28 919 ARG D CA 1
ATOM 4910 C C . ARG B 2 919 ? 183.153 144.937 135.166 1.00 49.28 919 ARG D C 1
ATOM 4911 O O . ARG B 2 919 ? 183.597 145.340 134.087 1.00 49.28 919 ARG D O 1
ATOM 4919 N N . VAL B 2 920 ? 182.825 143.659 135.367 1.00 49.34 920 VAL D N 1
ATOM 4920 C CA . VAL B 2 920 ? 182.784 142.723 134.252 1.00 49.34 920 VAL D CA 1
ATOM 4921 C C . VAL B 2 920 ? 181.613 143.010 133.343 1.00 49.34 920 VAL D C 1
ATOM 4922 O O . VAL B 2 920 ? 181.783 143.062 132.122 1.00 49.34 920 VAL D O 1
ATOM 4926 N N . ALA B 2 921 ? 180.450 143.314 133.898 1.00 49.63 921 ALA D N 1
ATOM 4927 C CA . ALA B 2 921 ? 179.261 143.541 133.094 1.00 49.63 921 ALA D CA 1
ATOM 4928 C C . ALA B 2 921 ? 179.204 144.927 132.469 1.00 49.63 921 ALA D C 1
ATOM 4929 O O . ALA B 2 921 ? 178.115 145.374 132.107 1.00 49.63 921 ALA D O 1
ATOM 4931 N N . ARG B 2 922 ? 180.331 145.634 132.371 1.00 52.90 922 ARG D N 1
ATOM 4932 C CA . ARG B 2 922 ? 180.379 146.837 131.555 1.00 52.90 922 ARG D CA 1
ATOM 4933 C C . ARG B 2 922 ? 180.152 146.510 130.091 1.00 52.90 922 ARG D C 1
ATOM 4934 O O . ARG B 2 922 ? 179.366 147.174 129.411 1.00 52.90 922 ARG D O 1
ATOM 4942 N N . ASP B 2 923 ? 180.848 145.505 129.581 1.00 50.87 923 ASP D N 1
ATOM 4943 C CA . ASP B 2 923 ? 180.741 145.182 128.169 1.00 50.87 923 ASP D CA 1
ATOM 4944 C C . ASP B 2 923 ? 179.397 144.536 127.877 1.00 50.87 923 ASP D C 1
ATOM 4945 O O . ASP B 2 923 ? 178.993 143.591 128.552 1.00 50.87 923 ASP D O 1
ATOM 4950 N N . THR B 2 924 ? 178.679 145.072 126.900 1.00 49.80 924 THR D N 1
ATOM 4951 C CA . THR B 2 924 ? 177.489 144.407 126.405 1.00 49.80 924 THR D CA 1
ATOM 4952 C C . THR B 2 924 ? 177.644 144.230 124.908 1.00 49.80 924 THR D C 1
ATOM 4953 O O . THR B 2 924 ? 178.272 145.046 124.234 1.00 49.80 924 THR D O 1
ATOM 4957 N N . ALA B 2 925 ? 177.069 143.157 124.398 1.00 46.87 925 ALA D N 1
ATOM 4958 C CA . ALA B 2 925 ? 177.098 142.866 122.982 1.00 46.87 925 ALA D CA 1
ATOM 4959 C C . ALA B 2 925 ? 175.681 142.872 122.445 1.00 46.87 925 ALA D C 1
ATOM 4960 O O . ALA B 2 925 ? 174.738 142.512 123.148 1.00 46.87 925 ALA D O 1
ATOM 4962 N N . ARG B 2 926 ? 175.535 143.296 121.202 1.00 49.01 926 ARG D N 1
ATOM 4963 C CA . ARG B 2 926 ? 174.231 143.424 120.575 1.00 49.01 926 ARG D CA 1
ATOM 4964 C C . ARG B 2 926 ? 174.328 142.842 119.174 1.00 49.01 926 ARG D C 1
ATOM 4965 O O . ARG B 2 926 ? 174.637 143.535 118.211 1.00 49.01 926 ARG D O 1
ATOM 4973 N N . PHE B 2 927 ? 174.068 141.556 119.072 1.00 48.14 927 PHE D N 1
ATOM 4974 C CA . PHE B 2 927 ? 174.206 140.823 117.829 1.00 48.14 927 PHE D CA 1
ATOM 4975 C C . PHE B 2 927 ? 172.925 140.068 117.519 1.00 48.14 927 PHE D C 1
ATOM 4976 O O . PHE B 2 927 ? 171.988 140.033 118.316 1.00 48.14 927 PHE D O 1
ATOM 4984 N N . ALA B 2 928 ? 172.896 139.451 116.350 1.00 54.26 928 ALA D N 1
ATOM 4985 C CA . ALA B 2 928 ? 171.765 138.643 115.938 1.00 54.26 928 ALA D CA 1
ATOM 4986 C C . ALA B 2 928 ? 172.265 137.293 115.467 1.00 54.26 928 ALA D C 1
ATOM 4987 O O . ALA B 2 928 ? 173.204 137.224 114.675 1.00 54.26 928 ALA D O 1
ATOM 4989 N N . LEU B 2 929 ? 171.646 136.244 115.945 1.00 54.83 929 LEU D N 1
ATOM 4990 C CA . LEU B 2 929 ? 172.036 134.886 115.601 1.00 54.83 929 LEU D CA 1
ATOM 4991 C C . LEU B 2 929 ? 170.883 134.199 114.888 1.00 54.83 929 LEU D C 1
ATOM 4992 O O . LEU B 2 929 ? 169.727 134.532 115.168 1.00 54.83 929 LEU D O 1
ATOM 4997 N N . PRO B 2 930 ? 171.112 133.274 113.962 1.00 57.27 930 PRO D N 1
ATOM 4998 C CA . PRO B 2 930 ? 170.032 132.828 113.104 1.00 57.27 930 PRO D CA 1
ATOM 4999 C C . PRO B 2 930 ? 169.156 131.826 113.819 1.00 57.27 930 PRO D C 1
ATOM 5000 O O . PRO B 2 930 ? 169.589 131.187 114.788 1.00 57.27 930 PRO D O 1
ATOM 5004 N N . PRO B 2 931 ? 167.933 131.638 113.361 1.00 58.55 931 PRO D N 1
ATOM 5005 C CA . PRO B 2 931 ? 167.092 130.577 113.919 1.00 58.55 931 PRO D CA 1
ATOM 5006 C C . PRO B 2 931 ? 167.516 129.164 113.568 1.00 58.55 931 PRO D C 1
ATOM 5007 O O . PRO B 2 931 ? 166.802 128.229 113.932 1.00 58.55 931 PRO D O 1
ATOM 5011 N N . SER B 2 932 ? 168.634 128.985 112.858 1.00 61.80 932 SER D N 1
ATOM 5012 C CA . SER B 2 932 ? 169.198 127.651 112.686 1.00 61.80 932 SER D CA 1
ATOM 5013 C C . SER B 2 932 ? 169.615 127.058 114.019 1.00 61.80 932 SER D C 1
ATOM 5014 O O . SER B 2 932 ? 169.586 125.839 114.200 1.00 61.80 932 SER D O 1
ATOM 5017 N N . ARG B 2 933 ? 170.021 127.898 114.963 1.00 59.96 933 ARG D N 1
ATOM 5018 C CA . ARG B 2 933 ? 170.228 127.470 116.333 1.00 59.96 933 ARG D CA 1
ATOM 5019 C C . ARG B 2 933 ? 169.374 128.355 117.240 1.00 59.96 933 ARG D C 1
ATOM 5020 O O . ARG B 2 933 ? 169.805 129.326 117.855 1.00 59.96 933 ARG D O 1
ATOM 5028 N N . GLY B 2 934 ? 168.108 127.973 117.339 1.00 58.38 934 GLY D N 1
ATOM 5029 C CA . GLY B 2 934 ? 167.181 128.682 118.191 1.00 58.38 934 GLY D CA 1
ATOM 5030 C C . GLY B 2 934 ? 167.142 128.159 119.600 1.00 58.38 934 GLY D C 1
ATOM 5031 O O . GLY B 2 934 ? 166.434 128.717 120.442 1.00 58.38 934 GLY D O 1
ATOM 5032 N N . HIS B 2 935 ? 167.901 127.104 119.888 1.00 57.24 935 HIS D N 1
ATOM 5033 C CA . HIS B 2 935 ? 167.862 126.493 121.207 1.00 57.24 935 HIS D CA 1
ATOM 5034 C C . HIS B 2 935 ? 168.708 127.257 122.213 1.00 57.24 935 HIS D C 1
ATOM 5035 O O . HIS B 2 935 ? 168.863 126.818 123.355 1.00 57.24 935 HIS D O 1
ATOM 5042 N N . LEU B 2 936 ? 169.280 128.380 121.805 1.00 53.82 936 LEU D N 1
ATOM 5043 C CA . LEU B 2 936 ? 169.844 129.331 122.746 1.00 53.82 936 LEU D CA 1
ATOM 5044 C C . LEU B 2 936 ? 168.679 129.983 123.465 1.00 53.82 936 LEU D C 1
ATOM 5045 O O . LEU B 2 936 ? 168.062 130.915 122.944 1.00 53.82 936 LEU D O 1
ATOM 5050 N N . GLY B 2 937 ? 168.383 129.491 124.660 1.00 57.38 937 GLY D N 1
ATOM 5051 C CA . GLY B 2 937 ? 167.359 130.080 125.488 1.00 57.38 937 GLY D CA 1
ATOM 5052 C C . GLY B 2 937 ? 167.773 131.456 125.948 1.00 57.38 937 GLY D C 1
ATOM 5053 O O . GLY B 2 937 ? 168.923 131.874 125.822 1.00 57.38 937 GLY D O 1
ATOM 5054 N N . THR B 2 938 ? 166.809 132.168 126.526 1.00 53.18 938 THR D N 1
ATOM 5055 C CA . THR B 2 938 ? 166.985 133.595 126.765 1.00 53.18 938 THR D CA 1
ATOM 5056 C C . THR B 2 938 ? 168.027 133.885 127.831 1.00 53.18 938 THR D C 1
ATOM 5057 O O . THR B 2 938 ? 168.571 134.987 127.875 1.00 53.18 938 THR D O 1
ATOM 5061 N N . GLY B 2 939 ? 168.360 132.906 128.658 1.00 52.14 939 GLY D N 1
ATOM 5062 C CA . GLY B 2 939 ? 169.351 133.089 129.695 1.00 52.14 939 GLY D CA 1
ATOM 5063 C C . GLY B 2 939 ? 170.664 132.362 129.515 1.00 52.14 939 GLY D C 1
ATOM 5064 O O . GLY B 2 939 ? 171.455 132.315 130.463 1.00 52.14 939 GLY D O 1
ATOM 5065 N N . ASP B 2 940 ? 170.929 131.796 128.346 1.00 52.83 940 ASP D N 1
ATOM 5066 C CA . ASP B 2 940 ? 172.161 131.052 128.147 1.00 52.83 940 ASP D CA 1
ATOM 5067 C C . ASP B 2 940 ? 173.335 131.998 127.953 1.00 52.83 940 ASP D C 1
ATOM 5068 O O . ASP B 2 940 ? 173.184 133.218 127.896 1.00 52.83 940 ASP D O 1
ATOM 5073 N N . VAL B 2 941 ? 174.527 131.421 127.843 1.00 50.83 941 VAL D N 1
ATOM 5074 C CA . VAL B 2 941 ? 175.755 132.192 127.726 1.00 50.83 941 VAL D CA 1
ATOM 5075 C C . VAL B 2 941 ? 176.538 131.708 126.512 1.00 50.83 941 VAL D C 1
ATOM 5076 O O . VAL B 2 941 ? 176.633 130.503 126.259 1.00 50.83 941 VAL D O 1
ATOM 5080 N N . VAL B 2 942 ? 177.061 132.653 125.741 1.00 52.97 942 VAL D N 1
ATOM 5081 C CA . VAL B 2 942 ? 177.653 132.399 124.437 1.00 52.97 942 VAL D CA 1
ATOM 5082 C C . VAL B 2 942 ? 179.156 132.599 124.533 1.00 52.97 942 VAL D C 1
ATOM 5083 O O . VAL B 2 942 ? 179.615 133.593 125.102 1.00 52.97 942 VAL D O 1
ATOM 5087 N N . ARG B 2 943 ? 179.918 131.645 123.993 1.00 62.68 943 ARG D N 1
ATOM 5088 C CA . ARG B 2 943 ? 181.372 131.770 123.964 1.00 62.68 943 ARG D CA 1
ATOM 5089 C C . ARG B 2 943 ? 181.819 132.918 123.077 1.00 62.68 943 ARG D C 1
ATOM 5090 O O . ARG B 2 943 ? 182.669 133.715 123.480 1.00 62.68 943 ARG D O 1
ATOM 5098 N N . LEU B 2 944 ? 181.280 132.984 121.859 1.00 66.19 944 LEU D N 1
ATOM 5099 C CA . LEU B 2 944 ? 181.472 134.081 120.909 1.00 66.19 944 LEU D CA 1
ATOM 5100 C C . LEU B 2 944 ? 182.947 134.295 120.555 1.00 66.19 944 LEU D C 1
ATOM 5101 O O . LEU B 2 944 ? 183.597 135.228 121.031 1.00 66.19 944 LEU D O 1
ATOM 5106 N N . ASP B 2 945 ? 183.502 133.352 119.797 1.00 72.68 945 ASP D N 1
ATOM 5107 C CA . ASP B 2 945 ? 184.851 133.511 119.264 1.00 72.68 945 ASP D CA 1
ATOM 5108 C C . ASP B 2 945 ? 184.934 134.721 118.341 1.00 72.68 945 ASP D C 1
ATOM 5109 O O . ASP B 2 945 ? 184.108 134.892 117.446 1.00 72.68 945 ASP D O 1
ATOM 5114 N N . LEU B 2 946 ? 185.930 135.558 118.569 1.00 72.46 946 LEU D N 1
ATOM 5115 C CA . LEU B 2 946 ? 186.235 136.725 117.759 1.00 72.46 946 LEU D CA 1
ATOM 5116 C C . LEU B 2 946 ? 187.640 136.550 117.209 1.00 72.46 946 LEU D C 1
ATOM 5117 O O . LEU B 2 946 ? 188.358 135.640 117.632 1.00 72.46 946 LEU D O 1
ATOM 5122 N N . PRO B 2 947 ? 188.060 137.378 116.243 1.00 76.35 947 PRO D N 1
ATOM 5123 C CA . PRO B 2 947 ? 189.495 137.394 115.919 1.00 76.35 947 PRO D CA 1
ATOM 5124 C C . PRO B 2 947 ? 190.353 137.910 117.055 1.00 76.35 947 PRO D C 1
ATOM 5125 O O . PRO B 2 947 ? 191.495 137.472 117.219 1.00 76.35 947 PRO D O 1
ATOM 5129 N N . GLU B 2 948 ? 189.836 138.842 117.842 1.00 72.39 948 GLU D N 1
ATOM 5130 C CA . GLU B 2 948 ? 190.547 139.414 118.978 1.00 72.39 948 GLU D CA 1
ATOM 5131 C C . GLU B 2 948 ? 189.660 139.247 120.199 1.00 72.39 948 GLU D C 1
ATOM 5132 O O . GLU B 2 948 ? 188.873 140.140 120.510 1.00 72.39 948 GLU D O 1
ATOM 5138 N N . GLY B 2 949 ? 189.822 138.128 120.914 1.00 65.41 949 GLY D N 1
ATOM 5139 C CA . GLY B 2 949 ? 189.406 138.078 122.329 1.00 65.41 949 GLY D CA 1
ATOM 5140 C C . GLY B 2 949 ? 188.847 136.733 122.761 1.00 65.41 949 GLY D C 1
ATOM 5141 O O . GLY B 2 949 ? 189.486 136.097 123.622 1.00 65.41 949 GLY D O 1
ATOM 5142 N N . LYS B 2 950 ? 187.693 136.326 122.220 1.00 61.29 950 LYS D N 1
ATOM 5143 C CA . LYS B 2 950 ? 187.025 135.068 122.663 1.00 61.29 950 LYS D CA 1
ATOM 5144 C C . LYS B 2 950 ? 186.487 135.267 124.087 1.00 61.29 950 LYS D C 1
ATOM 5145 O O . LYS B 2 950 ? 186.849 134.483 124.987 1.00 61.29 950 LYS D O 1
ATOM 5151 N N . ARG B 2 951 ? 185.643 136.289 124.243 1.00 57.41 951 ARG D N 1
ATOM 5152 C CA . ARG B 2 951 ? 185.096 136.778 125.501 1.00 57.41 951 ARG D CA 1
ATOM 5153 C C . ARG B 2 951 ? 183.694 136.193 125.546 1.00 57.41 951 ARG D C 1
ATOM 5154 O O . ARG B 2 951 ? 182.947 136.282 124.571 1.00 57.41 951 ARG D O 1
ATOM 5162 N N . ARG B 2 952 ? 183.315 135.646 126.697 1.00 53.60 952 ARG D N 1
ATOM 5163 C CA . ARG B 2 952 ? 181.991 135.059 126.855 1.00 53.60 952 ARG D CA 1
ATOM 5164 C C . ARG B 2 952 ? 180.929 136.139 126.919 1.00 53.60 952 ARG D C 1
ATOM 5165 O O . ARG B 2 952 ? 181.229 137.295 127.219 1.00 53.60 952 ARG D O 1
ATOM 5173 N N . TYR B 2 953 ? 179.679 135.758 126.660 1.00 50.13 953 TYR D N 1
ATOM 5174 C CA . TYR B 2 953 ? 178.545 136.662 126.785 1.00 50.13 953 TYR D CA 1
ATOM 5175 C C . TYR B 2 953 ? 177.293 135.895 127.173 1.00 50.13 953 TYR D C 1
ATOM 5176 O O . TYR B 2 953 ? 176.868 135.001 126.444 1.00 50.13 953 TYR D O 1
ATOM 5185 N N . ARG B 2 954 ? 176.731 136.225 128.331 1.00 45.37 954 ARG D N 1
ATOM 5186 C CA . ARG B 2 954 ? 175.376 135.845 128.691 1.00 45.37 954 ARG D CA 1
ATOM 5187 C C . ARG B 2 954 ? 174.400 136.793 128.011 1.00 45.37 954 ARG D C 1
ATOM 5188 O O . ARG B 2 954 ? 174.691 137.972 127.832 1.00 45.37 954 ARG D O 1
ATOM 5196 N N . ILE B 2 955 ? 173.232 136.288 127.617 1.00 46.68 955 ILE D N 1
ATOM 5197 C CA . ILE B 2 955 ? 172.334 137.033 126.748 1.00 46.68 955 ILE D CA 1
ATOM 5198 C C . ILE B 2 955 ? 171.080 137.453 127.502 1.00 46.68 955 ILE D C 1
ATOM 5199 O O . ILE B 2 955 ? 170.687 136.812 128.477 1.00 46.68 955 ILE D O 1
ATOM 5204 N N . ASP B 2 956 ? 170.478 138.554 127.047 1.00 53.28 956 ASP D N 1
ATOM 5205 C CA . ASP B 2 956 ? 169.213 139.094 127.523 1.00 53.28 956 ASP D CA 1
ATOM 5206 C C . ASP B 2 956 ? 168.420 139.611 126.333 1.00 53.28 956 ASP D C 1
ATOM 5207 O O . ASP B 2 956 ? 168.957 139.752 125.233 1.00 53.28 956 ASP D O 1
ATOM 5212 N N . ARG B 2 957 ? 167.152 139.949 126.600 1.00 53.32 957 ARG D N 1
ATOM 5213 C CA . ARG B 2 957 ? 166.242 140.656 125.682 1.00 53.32 957 ARG D CA 1
ATOM 5214 C C . ARG B 2 957 ? 166.200 140.049 124.288 1.00 53.32 957 ARG D C 1
ATOM 5215 O O . ARG B 2 957 ? 166.352 140.739 123.282 1.00 53.32 957 ARG D O 1
ATOM 5223 N N . VAL B 2 958 ? 166.009 138.738 124.237 1.00 54.53 958 VAL D N 1
ATOM 5224 C CA . VAL B 2 958 ? 165.871 138.047 122.967 1.00 54.53 958 VAL D CA 1
ATOM 5225 C C . VAL B 2 958 ? 164.560 138.443 122.313 1.00 54.53 958 VAL D C 1
ATOM 5226 O O . VAL B 2 958 ? 163.483 138.252 122.885 1.00 54.53 958 VAL D O 1
ATOM 5230 N N . GLU B 2 959 ? 164.648 139.019 121.124 1.00 59.07 959 GLU D N 1
ATOM 5231 C CA . GLU B 2 959 ? 163.494 139.381 120.317 1.00 59.07 959 GLU D CA 1
ATOM 5232 C C . GLU B 2 959 ? 163.665 138.738 118.958 1.00 59.07 959 GLU D C 1
ATOM 5233 O O . GLU B 2 959 ? 164.551 139.138 118.201 1.00 59.07 959 GLU D O 1
ATOM 5239 N N . GLN B 2 960 ? 162.856 137.728 118.648 1.00 60.79 960 GLN D N 1
ATOM 5240 C CA . GLN B 2 960 ? 163.188 136.902 117.480 1.00 60.79 960 GLN D CA 1
ATOM 5241 C C . GLN B 2 960 ? 162.375 137.168 116.212 1.00 60.79 960 GLN D C 1
ATOM 5242 O O . GLN B 2 960 ? 162.937 137.618 115.210 1.00 60.79 960 GLN D O 1
ATOM 5248 N N . ALA B 2 961 ? 161.061 136.913 116.240 1.00 60.69 961 ALA D N 1
ATOM 5249 C CA . ALA B 2 961 ? 160.177 136.997 115.056 1.00 60.69 961 ALA D CA 1
ATOM 5250 C C . ALA B 2 961 ? 160.682 136.199 113.849 1.00 60.69 961 ALA D C 1
ATOM 5251 O O . ALA B 2 961 ? 160.350 136.502 112.702 1.00 60.69 961 ALA D O 1
ATOM 5253 N N . GLY B 2 962 ? 161.476 135.161 114.097 1.00 56.40 962 GLY D N 1
ATOM 5254 C CA . GLY B 2 962 ? 162.185 134.488 113.035 1.00 56.40 962 GLY D CA 1
ATOM 5255 C C . GLY B 2 962 ? 163.562 135.039 112.735 1.00 56.40 962 GLY D C 1
ATOM 5256 O O . GLY B 2 962 ? 164.108 134.736 111.669 1.00 56.40 962 GLY D O 1
ATOM 5257 N N . LEU B 2 963 ? 164.119 135.869 113.614 1.00 56.32 963 LEU D N 1
ATOM 5258 C CA . LEU B 2 963 ? 165.517 136.284 113.519 1.00 56.32 963 LEU D CA 1
ATOM 5259 C C . LEU B 2 963 ? 165.949 136.646 114.938 1.00 56.32 963 LEU D C 1
ATOM 5260 O O . LEU B 2 963 ? 165.711 137.771 115.378 1.00 56.32 963 LEU D O 1
ATOM 5265 N N . ILE B 2 964 ? 166.596 135.706 115.627 1.00 53.54 964 ILE D N 1
ATOM 5266 C CA . ILE B 2 964 ? 166.895 135.922 117.034 1.00 53.54 964 ILE D CA 1
ATOM 5267 C C . ILE B 2 964 ? 167.925 137.022 117.178 1.00 53.54 964 ILE D C 1
ATOM 5268 O O . ILE B 2 964 ? 169.087 136.869 116.789 1.00 53.54 964 ILE D O 1
ATOM 5273 N N . GLN B 2 965 ? 167.488 138.155 117.707 1.00 57.48 965 GLN D N 1
ATOM 5274 C CA . GLN B 2 965 ? 168.348 139.304 117.914 1.00 57.48 965 GLN D CA 1
ATOM 5275 C C . GLN B 2 965 ? 168.517 139.496 119.407 1.00 57.48 965 GLN D C 1
ATOM 5276 O O . GLN B 2 965 ? 167.544 139.422 120.160 1.00 57.48 965 GLN D O 1
ATOM 5282 N N . VAL B 2 966 ? 169.746 139.748 119.823 1.00 50.72 966 VAL D N 1
ATOM 5283 C CA . VAL B 2 966 ? 170.196 139.492 121.177 1.00 50.72 966 VAL D CA 1
ATOM 5284 C C . VAL B 2 966 ? 170.853 140.748 121.721 1.00 50.72 966 VAL D C 1
ATOM 5285 O O . VAL B 2 966 ? 171.628 141.398 121.014 1.00 50.72 966 VAL D O 1
ATOM 5289 N N . GLU B 2 967 ? 170.519 141.109 122.954 1.00 49.75 967 GLU D N 1
ATOM 5290 C CA . GLU B 2 967 ? 171.343 142.040 123.713 1.00 49.75 967 GLU D CA 1
ATOM 5291 C C . GLU B 2 967 ? 172.058 141.233 124.778 1.00 49.75 967 GLU D C 1
ATOM 5292 O O . GLU B 2 967 ? 171.510 140.966 125.843 1.00 49.75 967 GLU D O 1
ATOM 5298 N N . ALA B 2 968 ? 173.291 140.852 124.504 1.00 46.13 968 ALA D N 1
ATOM 5299 C CA . ALA B 2 968 ? 174.031 140.087 125.483 1.00 46.13 968 ALA D CA 1
ATOM 5300 C C . ALA B 2 968 ? 174.604 140.988 126.570 1.00 46.13 968 ALA D C 1
ATOM 5301 O O . ALA B 2 968 ? 174.363 142.196 126.605 1.00 46.13 968 ALA D O 1
ATOM 5303 N N . VAL B 2 969 ? 175.379 140.381 127.467 1.00 45.50 969 VAL D N 1
ATOM 5304 C CA . VAL B 2 969 ? 176.184 141.115 128.437 1.00 45.50 969 VAL D CA 1
ATOM 5305 C C . VAL B 2 969 ? 177.369 140.227 128.804 1.00 45.50 969 VAL D C 1
ATOM 5306 O O . VAL B 2 969 ? 177.268 138.998 128.744 1.00 45.50 969 VAL D O 1
ATOM 5310 N N . ARG B 2 970 ? 178.510 140.842 129.097 1.00 46.68 970 ARG D N 1
ATOM 5311 C CA . ARG B 2 970 ? 179.734 140.114 129.399 1.00 46.68 970 ARG D CA 1
ATOM 5312 C C . ARG B 2 970 ? 179.673 139.427 130.755 1.00 46.68 970 ARG D C 1
ATOM 5313 O O . ARG B 2 970 ? 179.486 140.081 131.781 1.00 46.68 970 ARG D O 1
ATOM 5321 N N . VAL B 2 971 ? 179.860 138.111 130.771 1.00 47.90 971 VAL D N 1
ATOM 5322 C CA . VAL B 2 971 ? 179.895 137.344 132.010 1.00 47.90 971 VAL D CA 1
ATOM 5323 C C . VAL B 2 971 ? 181.047 136.359 131.946 1.00 47.90 971 VAL D C 1
ATOM 5324 O O . VAL B 2 971 ? 181.175 135.611 130.975 1.00 47.90 971 VAL D O 1
ATOM 5328 N N . GLU B 2 972 ? 181.888 136.364 132.985 1.00 55.01 972 GLU D N 1
ATOM 5329 C CA . GLU B 2 972 ? 183.017 135.487 133.237 1.00 55.01 972 GLU D CA 1
ATOM 5330 C C . GLU B 2 972 ? 182.619 134.356 134.172 1.00 55.01 972 GLU D C 1
ATOM 5331 O O . GLU B 2 972 ? 181.652 134.498 134.923 1.00 55.01 972 GLU D O 1
ATOM 5337 N N . PRO B 2 973 ? 183.313 133.216 134.150 1.00 51.59 973 PRO D N 1
ATOM 5338 C CA . PRO B 2 973 ? 182.922 132.135 135.064 1.00 51.59 973 PRO D CA 1
ATOM 5339 C C . PRO B 2 973 ? 183.426 132.316 136.479 1.00 51.59 973 PRO D C 1
ATOM 5340 O O . PRO B 2 973 ? 182.764 131.885 137.428 1.00 51.59 973 PRO D O 1
ATOM 5344 N N . GLY B 2 974 ? 184.585 132.942 136.657 1.00 54.15 974 GLY D N 1
ATOM 5345 C CA . GLY B 2 974 ? 185.213 132.988 137.963 1.00 54.15 974 GLY D CA 1
ATOM 5346 C C . GLY B 2 974 ? 184.550 133.923 138.950 1.00 54.15 974 GLY D C 1
ATOM 5347 O O . GLY B 2 974 ? 184.954 133.962 140.114 1.00 54.15 974 GLY D O 1
ATOM 5348 N N . ILE B 2 975 ? 183.561 134.697 138.504 1.00 53.05 975 ILE D N 1
ATOM 5349 C CA . ILE B 2 975 ? 182.843 135.591 139.401 1.00 53.05 975 ILE D CA 1
ATOM 5350 C C . ILE B 2 975 ? 182.045 134.789 140.418 1.00 53.05 975 ILE D C 1
ATOM 5351 O O . ILE B 2 975 ? 181.959 135.155 141.595 1.00 53.05 975 ILE D O 1
ATOM 5356 N N . TYR B 2 976 ? 181.502 133.655 139.998 1.00 55.38 976 TYR D N 1
ATOM 5357 C CA . TYR B 2 976 ? 180.580 132.895 140.832 1.00 55.38 976 TYR D CA 1
ATOM 5358 C C . TYR B 2 976 ? 181.345 131.796 141.567 1.00 55.38 976 TYR D C 1
ATOM 5359 O O . TYR B 2 976 ? 181.358 130.623 141.195 1.00 55.38 976 TYR D O 1
ATOM 5368 N N . ALA B 2 977 ? 182.010 132.217 142.628 1.00 60.39 977 ALA D N 1
ATOM 5369 C CA . ALA B 2 977 ? 182.811 131.366 143.486 1.00 60.39 977 ALA D CA 1
ATOM 5370 C C . ALA B 2 977 ? 182.682 131.863 144.914 1.00 60.39 977 ALA D C 1
ATOM 5371 O O . ALA B 2 977 ? 182.289 133.011 145.141 1.00 60.39 977 ALA D O 1
ATOM 5373 N N . PRO B 2 978 ? 182.965 131.018 145.900 1.00 65.99 978 PRO D N 1
ATOM 5374 C CA . PRO B 2 978 ? 183.141 131.532 147.259 1.00 65.99 978 PRO D CA 1
ATOM 5375 C C . PRO B 2 978 ? 184.359 132.434 147.336 1.00 65.99 978 PRO D C 1
ATOM 5376 O O . PRO B 2 978 ? 185.390 132.173 146.713 1.00 65.99 978 PRO D O 1
ATOM 5380 N N . ALA B 2 979 ? 184.229 133.516 148.100 1.00 71.23 979 ALA D N 1
ATOM 5381 C CA . ALA B 2 979 ? 185.347 134.435 148.260 1.00 71.23 979 ALA D CA 1
ATOM 5382 C C . ALA B 2 979 ? 186.366 133.898 149.257 1.00 71.23 979 ALA D C 1
ATOM 5383 O O . ALA B 2 979 ? 187.531 134.318 149.242 1.00 71.23 979 ALA D O 1
ATOM 5385 N N . ASP B 2 980 ? 185.933 132.972 150.129 1.00 76.62 980 ASP D N 1
ATOM 5386 C CA . ASP B 2 980 ? 186.764 132.327 151.159 1.00 76.62 980 ASP D CA 1
ATOM 5387 C C . ASP B 2 980 ? 187.373 133.354 152.109 1.00 76.62 980 ASP D C 1
ATOM 5388 O O . ASP B 2 980 ? 188.583 133.581 152.115 1.00 76.62 980 ASP D O 1
ATOM 5393 N N . GLU B 2 981 ? 186.525 133.997 152.898 1.00 68.70 981 GLU D N 1
ATOM 5394 C CA . GLU B 2 981 ? 186.998 134.997 153.834 1.00 68.70 981 GLU D CA 1
ATOM 5395 C C . GLU B 2 981 ? 186.766 134.547 155.266 1.00 68.70 981 GLU D C 1
ATOM 5396 O O . GLU B 2 981 ? 185.975 133.645 155.544 1.00 68.70 981 GLU D O 1
ATOM 5402 N N . VAL B 2 982 ? 187.480 135.187 156.184 1.00 67.05 982 VAL D N 1
ATOM 5403 C CA . VAL B 2 982 ? 187.354 134.823 157.580 1.00 67.05 982 VAL D CA 1
ATOM 5404 C C . VAL B 2 982 ? 186.157 135.529 158.196 1.00 67.05 982 VAL D C 1
ATOM 5405 O O . VAL B 2 982 ? 185.547 136.421 157.604 1.00 67.05 982 VAL D O 1
ATOM 5409 N N . GLU B 2 983 ? 185.818 135.118 159.408 1.00 71.55 983 GLU D N 1
ATOM 5410 C CA . GLU B 2 983 ? 184.501 135.378 159.957 1.00 71.55 983 GLU D CA 1
ATOM 5411 C C . GLU B 2 983 ? 184.532 136.266 161.189 1.00 71.55 983 GLU D C 1
ATOM 5412 O O . GLU B 2 983 ? 185.587 136.592 161.735 1.00 71.55 983 GLU D O 1
ATOM 5418 N N . ASP B 2 984 ? 183.332 136.636 161.627 1.00 65.45 984 ASP D N 1
ATOM 5419 C CA . ASP B 2 984 ? 183.098 137.315 162.891 1.00 65.45 984 ASP D CA 1
ATOM 5420 C C . ASP B 2 984 ? 181.944 136.660 163.644 1.00 65.45 984 ASP D C 1
ATOM 5421 O O . ASP B 2 984 ? 181.900 136.671 164.874 1.00 65.45 984 ASP D O 1
ATOM 5426 N N . ALA C 3 2 ? 122.882 170.475 98.988 1.00 74.01 2 ALA B N 1
ATOM 5427 C CA . ALA C 3 2 ? 122.444 169.573 97.931 1.00 74.01 2 ALA B CA 1
ATOM 5428 C C . ALA C 3 2 ? 121.430 170.255 97.021 1.00 74.01 2 ALA B C 1
ATOM 5429 O O . ALA C 3 2 ? 120.454 170.839 97.491 1.00 74.01 2 ALA B O 1
ATOM 5431 N N . PHE C 3 3 ? 121.667 170.178 95.717 1.00 73.93 3 PHE B N 1
ATOM 5432 C CA . PHE C 3 3 ? 120.872 170.877 94.717 1.00 73.93 3 PHE B CA 1
ATOM 5433 C C . PHE C 3 3 ? 120.194 169.871 93.793 1.00 73.93 3 PHE B C 1
ATOM 5434 O O . PHE C 3 3 ? 120.389 168.657 93.898 1.00 73.93 3 PHE B O 1
ATOM 5442 N N . HIS C 3 4 ? 119.386 170.400 92.879 1.00 96.50 4 HIS B N 1
ATOM 5443 C CA . HIS C 3 4 ? 118.875 169.671 91.727 1.00 96.50 4 HIS B CA 1
ATOM 5444 C C . HIS C 3 4 ? 119.069 170.492 90.461 1.00 96.50 4 HIS B C 1
ATOM 5445 O O . HIS C 3 4 ? 118.193 170.554 89.593 1.00 96.50 4 HIS B O 1
ATOM 5452 N N . GLU C 3 5 ? 120.228 171.142 90.339 1.00 92.59 5 GLU B N 1
ATOM 5453 C CA . GLU C 3 5 ? 120.321 172.357 89.534 1.00 92.59 5 GLU B CA 1
ATOM 5454 C C . GLU C 3 5 ? 120.395 172.029 88.047 1.00 92.59 5 GLU B C 1
ATOM 5455 O O . GLU C 3 5 ? 119.508 172.404 87.273 1.00 92.59 5 GLU B O 1
ATOM 5461 N N . VAL C 3 6 ? 121.448 171.326 87.628 1.00 86.33 6 VAL B N 1
ATOM 5462 C CA . VAL C 3 6 ? 121.626 170.924 86.239 1.00 86.33 6 VAL B CA 1
ATOM 5463 C C . VAL C 3 6 ? 122.490 169.668 86.219 1.00 86.33 6 VAL B C 1
ATOM 5464 O O . VAL C 3 6 ? 123.109 169.298 87.220 1.00 86.33 6 VAL B O 1
ATOM 5468 N N . ARG C 3 7 ? 122.529 169.001 85.066 1.00 96.07 7 ARG B N 1
ATOM 5469 C CA . ARG C 3 7 ? 123.475 167.914 84.852 1.00 96.07 7 ARG B CA 1
ATOM 5470 C C . ARG C 3 7 ? 124.915 168.409 84.907 1.00 96.07 7 ARG B C 1
ATOM 5471 O O . ARG C 3 7 ? 125.610 168.232 85.911 1.00 96.07 7 ARG B O 1
ATOM 5479 N N . PHE C 3 8 ? 125.347 169.066 83.836 1.00 94.99 8 PHE B N 1
ATOM 5480 C CA . PHE C 3 8 ? 126.713 169.533 83.647 1.00 94.99 8 PHE B CA 1
ATOM 5481 C C . PHE C 3 8 ? 126.762 170.230 82.295 1.00 94.99 8 PHE B C 1
ATOM 5482 O O . PHE C 3 8 ? 125.800 170.134 81.522 1.00 94.99 8 PHE B O 1
ATOM 5490 N N . PRO C 3 9 ? 127.836 170.944 81.967 1.00 92.66 9 PRO B N 1
ATOM 5491 C CA . PRO C 3 9 ? 128.147 171.164 80.554 1.00 92.66 9 PRO B CA 1
ATOM 5492 C C . PRO C 3 9 ? 128.198 169.843 79.797 1.00 92.66 9 PRO B C 1
ATOM 5493 O O . PRO C 3 9 ? 128.648 168.821 80.318 1.00 92.66 9 PRO B O 1
ATOM 5497 N N . ALA C 3 10 ? 127.719 169.877 78.553 1.00 89.20 10 ALA B N 1
ATOM 5498 C CA . ALA C 3 10 ? 127.541 168.648 77.787 1.00 89.20 10 ALA B CA 1
ATOM 5499 C C . ALA C 3 10 ? 128.873 167.963 77.505 1.00 89.20 10 ALA B C 1
ATOM 5500 O O . ALA C 3 10 ? 128.974 166.732 77.567 1.00 89.20 10 ALA B O 1
ATOM 5502 N N . ASN C 3 11 ? 129.900 168.744 77.182 1.00 102.24 11 ASN B N 1
ATOM 5503 C CA . ASN C 3 11 ? 131.179 168.196 76.750 1.00 102.24 11 ASN B CA 1
ATOM 5504 C C . ASN C 3 11 ? 131.874 167.408 77.855 1.00 102.24 11 ASN B C 1
ATOM 5505 O O . ASN C 3 11 ? 131.991 167.876 78.992 1.00 102.24 11 ASN B O 1
ATOM 5510 N N . LEU C 3 12 ? 132.341 166.209 77.508 1.00 103.03 12 LEU B N 1
ATOM 5511 C CA . LEU C 3 12 ? 133.231 165.421 78.352 1.00 103.03 12 LEU B CA 1
ATOM 5512 C C . LEU C 3 12 ? 134.216 164.704 77.441 1.00 103.03 12 LEU B C 1
ATOM 5513 O O . LEU C 3 12 ? 133.805 164.040 76.486 1.00 103.03 12 LEU B O 1
ATOM 5518 N N . SER C 3 13 ? 135.508 164.839 77.733 1.00 104.85 13 SER B N 1
ATOM 5519 C CA . SER C 3 13 ? 136.524 164.274 76.859 1.00 104.85 13 SER B CA 1
ATOM 5520 C C . SER C 3 13 ? 136.596 162.757 77.022 1.00 104.85 13 SER B C 1
ATOM 5521 O O . SER C 3 13 ? 136.064 162.174 77.972 1.00 104.85 13 SER B O 1
ATOM 5524 N N . PHE C 3 14 ? 137.272 162.116 76.071 1.00 93.71 14 PHE B N 1
ATOM 5525 C CA . PHE C 3 14 ? 137.394 160.663 76.053 1.00 93.71 14 PHE B CA 1
ATOM 5526 C C . PHE C 3 14 ? 138.437 160.261 77.088 1.00 93.71 14 PHE B C 1
ATOM 5527 O O . PHE C 3 14 ? 139.634 160.505 76.899 1.00 93.71 14 PHE B O 1
ATOM 5535 N N . GLY C 3 15 ? 137.993 159.645 78.180 1.00 78.90 15 GLY B N 1
ATOM 5536 C CA . GLY C 3 15 ? 138.881 159.403 79.300 1.00 78.90 15 GLY B CA 1
ATOM 5537 C C . GLY C 3 15 ? 138.260 159.747 80.638 1.00 78.90 15 GLY B C 1
ATOM 5538 O O . GLY C 3 15 ? 138.943 159.756 81.666 1.00 78.90 15 GLY B O 1
ATOM 5539 N N . SER C 3 16 ? 136.958 160.033 80.634 1.00 82.48 16 SER B N 1
ATOM 5540 C CA . SER C 3 16 ? 136.237 160.342 81.862 1.00 82.48 16 SER B CA 1
ATOM 5541 C C . SER C 3 16 ? 136.003 159.075 82.675 1.00 82.48 16 SER B C 1
ATOM 5542 O O . SER C 3 16 ? 135.001 158.378 82.485 1.00 82.48 16 SER B O 1
ATOM 5545 N N . VAL C 3 17 ? 136.923 158.777 83.583 1.00 71.94 17 VAL B N 1
ATOM 5546 C CA . VAL C 3 17 ? 137.007 157.475 84.233 1.00 71.94 17 VAL B CA 1
ATOM 5547 C C . VAL C 3 17 ? 136.231 157.519 85.541 1.00 71.94 17 VAL B C 1
ATOM 5548 O O . VAL C 3 17 ? 136.046 158.580 86.145 1.00 71.94 17 VAL B O 1
ATOM 5552 N N . GLY C 3 18 ? 135.748 156.357 85.979 1.00 71.18 18 GLY B N 1
ATOM 5553 C CA . GLY C 3 18 ? 135.100 156.258 87.273 1.00 71.18 18 GLY B CA 1
ATOM 5554 C C . GLY C 3 18 ? 134.347 154.962 87.490 1.00 71.18 18 GLY B C 1
ATOM 5555 O O . GLY C 3 18 ? 133.594 154.523 86.616 1.00 71.18 18 GLY B O 1
ATOM 5556 N N . GLY C 3 19 ? 134.532 154.344 88.654 1.00 71.90 19 GLY B N 1
ATOM 5557 C CA . GLY C 3 19 ? 133.853 153.112 88.977 1.00 71.90 19 GLY B CA 1
ATOM 5558 C C . GLY C 3 19 ? 133.707 152.904 90.470 1.00 71.90 19 GLY B C 1
ATOM 5559 O O . GLY C 3 19 ? 134.371 153.560 91.278 1.00 71.90 19 GLY B O 1
ATOM 5560 N N . PRO C 3 20 ? 132.819 151.987 90.863 1.00 72.51 20 PRO B N 1
ATOM 5561 C CA . PRO C 3 20 ? 132.344 151.958 92.253 1.00 72.51 20 PRO B CA 1
ATOM 5562 C C . PRO C 3 20 ? 133.486 151.700 93.225 1.00 72.51 20 PRO B C 1
ATOM 5563 O O . PRO C 3 20 ? 134.367 150.880 92.964 1.00 72.51 20 PRO B O 1
ATOM 5567 N N . GLU C 3 21 ? 133.456 152.393 94.363 1.00 78.06 21 GLU B N 1
ATOM 5568 C CA . GLU C 3 21 ? 134.478 152.244 95.393 1.00 78.06 21 GLU B CA 1
ATOM 5569 C C . GLU C 3 21 ? 133.896 151.620 96.657 1.00 78.06 21 GLU B C 1
ATOM 5570 O O . GLU C 3 21 ? 132.874 152.077 97.181 1.00 78.06 21 GLU B O 1
ATOM 5576 N N . ARG C 3 22 ? 134.536 150.544 97.103 1.00 83.72 22 ARG B N 1
ATOM 5577 C CA . ARG C 3 22 ? 134.081 149.694 98.194 1.00 83.72 22 ARG B CA 1
ATOM 5578 C C . ARG C 3 22 ? 135.038 149.830 99.371 1.00 83.72 22 ARG B C 1
ATOM 5579 O O . ARG C 3 22 ? 136.256 149.750 99.187 1.00 83.72 22 ARG B O 1
ATOM 5587 N N . ARG C 3 23 ? 134.490 150.104 100.560 1.00 129.20 23 ARG B N 1
ATOM 5588 C CA . ARG C 3 23 ? 135.304 150.176 101.772 1.00 129.20 23 ARG B CA 1
ATOM 5589 C C . ARG C 3 23 ? 136.240 148.975 101.868 1.00 129.20 23 ARG B C 1
ATOM 5590 O O . ARG C 3 23 ? 137.455 149.132 102.039 1.00 129.20 23 ARG B O 1
ATOM 5598 N N . THR C 3 24 ? 135.667 147.768 101.849 1.00 131.57 24 THR B N 1
ATOM 5599 C CA . THR C 3 24 ? 136.383 146.479 101.850 1.00 131.57 24 THR B CA 1
ATOM 5600 C C . THR C 3 24 ? 137.419 146.370 102.966 1.00 131.57 24 THR B C 1
ATOM 5601 O O . THR C 3 24 ? 138.584 146.041 102.730 1.00 131.57 24 THR B O 1
ATOM 5605 N N . GLU C 3 25 ? 137.001 146.677 104.192 1.00 132.83 25 GLU B N 1
ATOM 5606 C CA . GLU C 3 25 ? 137.896 146.481 105.324 1.00 132.83 25 GLU B CA 1
ATOM 5607 C C . GLU C 3 25 ? 138.375 145.032 105.344 1.00 132.83 25 GLU B C 1
ATOM 5608 O O . GLU C 3 25 ? 137.591 144.101 105.136 1.00 132.83 25 GLU B O 1
ATOM 5614 N N . ILE C 3 26 ? 139.677 144.849 105.544 1.00 140.23 26 ILE B N 1
ATOM 5615 C CA . ILE C 3 26 ? 140.347 143.593 105.230 1.00 140.23 26 ILE B CA 1
ATOM 5616 C C . ILE C 3 26 ? 141.389 143.312 106.304 1.00 140.23 26 ILE B C 1
ATOM 5617 O O . ILE C 3 26 ? 141.971 144.233 106.885 1.00 140.23 26 ILE B O 1
ATOM 5622 N N . VAL C 3 27 ? 141.619 142.028 106.576 1.00 179.69 27 VAL B N 1
ATOM 5623 C CA . VAL C 3 27 ? 142.478 141.631 107.677 1.00 179.69 27 VAL B CA 1
ATOM 5624 C C . VAL C 3 27 ? 143.824 141.083 107.206 1.00 179.69 27 VAL B C 1
ATOM 5625 O O . VAL C 3 27 ? 144.835 141.304 107.884 1.00 179.69 27 VAL B O 1
ATOM 5629 N N . THR C 3 28 ? 143.874 140.395 106.065 1.00 185.03 28 THR B N 1
ATOM 5630 C CA . THR C 3 28 ? 145.108 139.863 105.482 1.00 185.03 28 THR B CA 1
ATOM 5631 C C . THR C 3 28 ? 145.900 139.046 106.510 1.00 185.03 28 THR B C 1
ATOM 5632 O O . THR C 3 28 ? 146.973 139.437 106.968 1.00 185.03 28 THR B O 1
ATOM 5636 N N . LEU C 3 29 ? 145.334 137.896 106.868 1.00 195.09 29 LEU B N 1
ATOM 5637 C CA . LEU C 3 29 ? 146.049 136.971 107.736 1.00 195.09 29 LEU B CA 1
ATOM 5638 C C . LEU C 3 29 ? 147.304 136.449 107.049 1.00 195.09 29 LEU B C 1
ATOM 5639 O O . LEU C 3 29 ? 147.264 136.036 105.886 1.00 195.09 29 LEU B O 1
ATOM 5644 N N . SER C 3 30 ? 148.423 136.469 107.776 1.00 230.68 30 SER B N 1
ATOM 5645 C CA . SER C 3 30 ? 149.692 136.058 107.189 1.00 230.68 30 SER B CA 1
ATOM 5646 C C . SER C 3 30 ? 149.777 134.551 106.981 1.00 230.68 30 SER B C 1
ATOM 5647 O O . SER C 3 30 ? 150.658 134.088 106.248 1.00 230.68 30 SER B O 1
ATOM 5650 N N . SER C 3 31 ? 148.891 133.779 107.615 1.00 202.38 31 SER B N 1
ATOM 5651 C CA . SER C 3 31 ? 148.798 132.352 107.324 1.00 202.38 31 SER B CA 1
ATOM 5652 C C . SER C 3 31 ? 148.465 132.106 105.858 1.00 202.38 31 SER B C 1
ATOM 5653 O O . SER C 3 31 ? 149.170 131.367 105.161 1.00 202.38 31 SER B O 1
ATOM 5656 N N . GLY C 3 32 ? 147.389 132.720 105.375 1.00 152.10 32 GLY B N 1
ATOM 5657 C CA . GLY C 3 32 ? 146.745 132.267 104.161 1.00 152.10 32 GLY B CA 1
ATOM 5658 C C . GLY C 3 32 ? 145.444 132.990 103.887 1.00 152.10 32 GLY B C 1
ATOM 5659 O O . GLY C 3 32 ? 145.401 134.223 103.876 1.00 152.10 32 GLY B O 1
ATOM 5660 N N . HIS C 3 33 ? 144.381 132.224 103.652 1.00 118.85 33 HIS B N 1
ATOM 5661 C CA . HIS C 3 33 ? 143.072 132.805 103.390 1.00 118.85 33 HIS B CA 1
ATOM 5662 C C . HIS C 3 33 ? 142.619 133.677 104.556 1.00 118.85 33 HIS B C 1
ATOM 5663 O O . HIS C 3 33 ? 143.024 133.481 105.705 1.00 118.85 33 HIS B O 1
ATOM 5670 N N . GLU C 3 34 ? 141.767 134.650 104.247 1.00 128.63 34 GLU B N 1
ATOM 5671 C CA . GLU C 3 34 ? 141.367 135.674 105.197 1.00 128.63 34 GLU B CA 1
ATOM 5672 C C . GLU C 3 34 ? 139.911 136.034 104.945 1.00 128.63 34 GLU B C 1
ATOM 5673 O O . GLU C 3 34 ? 139.379 135.818 103.853 1.00 128.63 34 GLU B O 1
ATOM 5679 N N . GLU C 3 35 ? 139.265 136.585 105.966 1.00 127.67 35 GLU B N 1
ATOM 5680 C CA . GLU C 3 35 ? 137.887 137.027 105.838 1.00 127.67 35 GLU B CA 1
ATOM 5681 C C . GLU C 3 35 ? 137.819 138.544 105.696 1.00 127.67 35 GLU B C 1
ATOM 5682 O O . GLU C 3 35 ? 138.791 139.266 105.931 1.00 127.67 35 GLU B O 1
ATOM 5688 N N . ARG C 3 36 ? 136.642 139.020 105.302 1.00 100.95 36 ARG B N 1
ATOM 5689 C CA . ARG C 3 36 ? 136.422 140.435 105.039 1.00 100.95 36 ARG B CA 1
ATOM 5690 C C . ARG C 3 36 ? 134.928 140.718 105.069 1.00 100.95 36 ARG B C 1
ATOM 5691 O O . ARG C 3 36 ? 134.102 139.817 104.898 1.00 100.95 36 ARG B O 1
ATOM 5699 N N . ASN C 3 37 ? 134.594 141.988 105.291 1.00 91.84 37 ASN B N 1
ATOM 5700 C CA . ASN C 3 37 ? 133.208 142.435 105.269 1.00 91.84 37 ASN B CA 1
ATOM 5701 C C . ASN C 3 37 ? 133.179 143.912 104.901 1.00 91.84 37 ASN B C 1
ATOM 5702 O O . ASN C 3 37 ? 134.160 144.636 105.081 1.00 91.84 37 ASN B O 1
ATOM 5707 N N . SER C 3 38 ? 132.035 144.349 104.375 1.00 93.91 38 SER B N 1
ATOM 5708 C CA . SER C 3 38 ? 131.838 145.740 104.002 1.00 93.91 38 SER B CA 1
ATOM 5709 C C . SER C 3 38 ? 130.588 146.291 104.674 1.00 93.91 38 SER B C 1
ATOM 5710 O O . SER C 3 38 ? 129.559 145.608 104.737 1.00 93.91 38 SER B O 1
ATOM 5713 N N . PRO C 3 39 ? 130.646 147.523 105.182 1.00 92.45 39 PRO B N 1
ATOM 5714 C CA . PRO C 3 39 ? 129.484 148.115 105.869 1.00 92.45 39 PRO B CA 1
ATOM 5715 C C . PRO C 3 39 ? 128.590 148.995 105.000 1.00 92.45 39 PRO B C 1
ATOM 5716 O O . PRO C 3 39 ? 127.708 149.659 105.554 1.00 92.45 39 PRO B O 1
ATOM 5720 N N . TRP C 3 40 ? 128.784 149.020 103.681 1.00 90.87 40 TRP B N 1
ATOM 5721 C CA . TRP C 3 40 ? 128.024 149.943 102.842 1.00 90.87 40 TRP B CA 1
ATOM 5722 C C . TRP C 3 40 ? 126.652 149.373 102.496 1.00 90.87 40 TRP B C 1
ATOM 5723 O O . TRP C 3 40 ? 125.622 150.006 102.753 1.00 90.87 40 TRP B O 1
ATOM 5734 N N . ALA C 3 41 ? 126.632 148.181 101.898 1.00 78.16 41 ALA B N 1
ATOM 5735 C CA . ALA C 3 41 ? 125.516 147.669 101.103 1.00 78.16 41 ALA B CA 1
ATOM 5736 C C . ALA C 3 41 ? 125.174 148.580 99.927 1.00 78.16 41 ALA B C 1
ATOM 5737 O O . ALA C 3 41 ? 124.084 148.475 99.354 1.00 78.16 41 ALA B O 1
ATOM 5739 N N . HIS C 3 42 ? 126.086 149.470 99.551 1.00 74.53 42 HIS B N 1
ATOM 5740 C CA . HIS C 3 42 ? 126.014 150.181 98.281 1.00 74.53 42 HIS B CA 1
ATOM 5741 C C . HIS C 3 42 ? 127.440 150.326 97.760 1.00 74.53 42 HIS B C 1
ATOM 5742 O O . HIS C 3 42 ? 128.362 149.636 98.208 1.00 74.53 42 HIS B O 1
ATOM 5749 N N . SER C 3 43 ? 127.637 151.230 96.803 1.00 73.22 43 SER B N 1
ATOM 5750 C CA . SER C 3 43 ? 128.968 151.486 96.265 1.00 73.22 43 SER B CA 1
ATOM 5751 C C . SER C 3 43 ? 129.032 152.918 95.761 1.00 73.22 43 SER B C 1
ATOM 5752 O O . SER C 3 43 ? 128.273 153.291 94.862 1.00 73.22 43 SER B O 1
ATOM 5755 N N . ARG C 3 44 ? 129.924 153.717 96.343 1.00 70.34 44 ARG B N 1
ATOM 5756 C CA . ARG C 3 44 ? 130.187 155.054 95.827 1.00 70.34 44 ARG B CA 1
ATOM 5757 C C . ARG C 3 44 ? 130.741 154.947 94.409 1.00 70.34 44 ARG B C 1
ATOM 5758 O O . ARG C 3 44 ? 131.761 154.292 94.185 1.00 70.34 44 ARG B O 1
ATOM 5766 N N . ARG C 3 45 ? 130.082 155.613 93.457 1.00 73.58 45 ARG B N 1
ATOM 5767 C CA . ARG C 3 45 ? 130.405 155.413 92.045 1.00 73.58 45 ARG B CA 1
ATOM 5768 C C . ARG C 3 45 ? 131.727 156.059 91.642 1.00 73.58 45 ARG B C 1
ATOM 5769 O O . ARG C 3 45 ? 132.426 155.525 90.773 1.00 73.58 45 ARG B O 1
ATOM 5777 N N . HIS C 3 46 ? 132.078 157.202 92.232 1.00 65.54 46 HIS B N 1
ATOM 5778 C CA . HIS C 3 46 ? 133.452 157.710 92.245 1.00 65.54 46 HIS B CA 1
ATOM 5779 C C . HIS C 3 46 ? 133.968 157.967 90.823 1.00 65.54 46 HIS B C 1
ATOM 5780 O O . HIS C 3 46 ? 134.905 157.330 90.338 1.00 65.54 46 HIS B O 1
ATOM 5787 N N . TYR C 3 47 ? 133.323 158.928 90.164 1.00 63.24 47 TYR B N 1
ATOM 5788 C CA . TYR C 3 47 ? 133.677 159.309 88.801 1.00 63.24 47 TYR B CA 1
ATOM 5789 C C . TYR C 3 47 ? 134.790 160.349 88.826 1.00 63.24 47 TYR B C 1
ATOM 5790 O O . TYR C 3 47 ? 134.804 161.235 89.683 1.00 63.24 47 TYR B O 1
ATOM 5799 N N . ASP C 3 48 ? 135.726 160.238 87.886 1.00 76.75 48 ASP B N 1
ATOM 5800 C CA . ASP C 3 48 ? 136.891 161.110 87.866 1.00 76.75 48 ASP B CA 1
ATOM 5801 C C . ASP C 3 48 ? 137.119 161.642 86.452 1.00 76.75 48 ASP B C 1
ATOM 5802 O O . ASP C 3 48 ? 136.412 161.286 85.505 1.00 76.75 48 ASP B O 1
ATOM 5807 N N . ALA C 3 49 ? 138.121 162.516 86.330 1.00 81.03 49 ALA B N 1
ATOM 5808 C CA . ALA C 3 49 ? 138.779 162.820 85.057 1.00 81.03 49 ALA B CA 1
ATOM 5809 C C . ALA C 3 49 ? 137.835 163.428 84.019 1.00 81.03 49 ALA B C 1
ATOM 5810 O O . ALA C 3 49 ? 138.010 163.216 82.816 1.00 81.03 49 ALA B O 1
ATOM 5812 N N . GLY C 3 50 ? 136.829 164.184 84.452 1.00 80.29 50 GLY B N 1
ATOM 5813 C CA . GLY C 3 50 ? 136.092 165.009 83.513 1.00 80.29 50 GLY B CA 1
ATOM 5814 C C . GLY C 3 50 ? 136.959 166.112 82.934 1.00 80.29 50 GLY B C 1
ATOM 5815 O O . GLY C 3 50 ? 137.852 166.646 83.591 1.00 80.29 50 GLY B O 1
ATOM 5816 N N . VAL C 3 51 ? 136.686 166.461 81.676 1.00 92.67 51 VAL B N 1
ATOM 5817 C CA . VAL C 3 51 ? 137.390 167.543 80.991 1.00 92.67 51 VAL B CA 1
ATOM 5818 C C . VAL C 3 51 ? 136.381 168.397 80.233 1.00 92.67 51 VAL B C 1
ATOM 5819 O O . VAL C 3 51 ? 135.640 167.883 79.388 1.00 92.67 51 VAL B O 1
ATOM 5823 N N . GLY C 3 52 ? 136.349 169.695 80.532 1.00 104.06 52 GLY B N 1
ATOM 5824 C CA . GLY C 3 52 ? 135.641 170.652 79.700 1.00 104.06 52 GLY B CA 1
ATOM 5825 C C . GLY C 3 52 ? 136.531 171.126 78.567 1.00 104.06 52 GLY B C 1
ATOM 5826 O O . GLY C 3 52 ? 137.646 171.602 78.799 1.00 104.06 52 GLY B O 1
ATOM 5827 N N . LEU C 3 53 ? 136.033 170.994 77.337 1.00 103.47 53 LEU B N 1
ATOM 5828 C CA . LEU C 3 53 ? 136.727 171.497 76.148 1.00 103.47 53 LEU B CA 1
ATOM 5829 C C . LEU C 3 53 ? 135.713 172.150 75.213 1.00 103.47 53 LEU B C 1
ATOM 5830 O O . LEU C 3 53 ? 135.036 171.455 74.450 1.00 103.47 53 LEU B O 1
ATOM 5835 N N . ARG C 3 54 ? 135.627 173.475 75.260 1.00 120.70 54 ARG B N 1
ATOM 5836 C CA . ARG C 3 54 ? 134.858 174.257 74.290 1.00 120.70 54 ARG B CA 1
ATOM 5837 C C . ARG C 3 54 ? 135.527 175.619 74.126 1.00 120.70 54 ARG B C 1
ATOM 5838 O O . ARG C 3 54 ? 136.695 175.802 74.488 1.00 120.70 54 ARG B O 1
ATOM 5846 N N . SER C 3 55 ? 134.781 176.575 73.580 1.00 126.45 55 SER B N 1
ATOM 5847 C CA . SER C 3 55 ? 135.207 177.963 73.488 1.00 126.45 55 SER B CA 1
ATOM 5848 C C . SER C 3 55 ? 135.290 178.603 74.873 1.00 126.45 55 SER B C 1
ATOM 5849 O O . SER C 3 55 ? 134.864 178.039 75.884 1.00 126.45 55 SER B O 1
ATOM 5852 N N . LEU C 3 56 ? 135.852 179.814 74.905 1.00 138.12 56 LEU B N 1
ATOM 5853 C CA . LEU C 3 56 ? 135.889 180.601 76.131 1.00 138.12 56 LEU B CA 1
ATOM 5854 C C . LEU C 3 56 ? 134.522 181.131 76.537 1.00 138.12 56 LEU B C 1
ATOM 5855 O O . LEU C 3 56 ? 134.379 181.616 77.663 1.00 138.12 56 LEU B O 1
ATOM 5860 N N . ASP C 3 57 ? 133.520 181.055 75.658 1.00 140.72 57 ASP B N 1
ATOM 5861 C CA . ASP C 3 57 ? 132.164 181.396 76.076 1.00 140.72 57 ASP B CA 1
ATOM 5862 C C . ASP C 3 57 ? 131.620 180.351 77.039 1.00 140.72 57 ASP B C 1
ATOM 5863 O O . ASP C 3 57 ? 130.817 180.674 77.921 1.00 140.72 57 ASP B O 1
ATOM 5868 N N . ASP C 3 58 ? 132.041 179.096 76.879 1.00 124.88 58 ASP B N 1
ATOM 5869 C CA . ASP C 3 58 ? 131.628 178.024 77.773 1.00 124.88 58 ASP B CA 1
ATOM 5870 C C . ASP C 3 58 ? 132.397 178.046 79.086 1.00 124.88 58 ASP B C 1
ATOM 5871 O O . ASP C 3 58 ? 131.959 177.426 80.062 1.00 124.88 58 ASP B O 1
ATOM 5876 N N . VAL C 3 59 ? 133.537 178.738 79.130 1.00 109.70 59 VAL B N 1
ATOM 5877 C CA . VAL C 3 59 ? 134.409 178.668 80.298 1.00 109.70 59 VAL B CA 1
ATOM 5878 C C . VAL C 3 59 ? 133.831 179.461 81.463 1.00 109.70 59 VAL B C 1
ATOM 5879 O O . VAL C 3 59 ? 133.880 179.014 82.615 1.00 109.70 59 VAL B O 1
ATOM 5883 N N . GLU C 3 60 ? 133.265 180.642 81.194 1.00 124.12 60 GLU B N 1
ATOM 5884 C CA . GLU C 3 60 ? 132.790 181.460 82.305 1.00 124.12 60 GLU B CA 1
ATOM 5885 C C . GLU C 3 60 ? 131.519 180.903 82.928 1.00 124.12 60 GLU B C 1
ATOM 5886 O O . GLU C 3 60 ? 131.217 181.230 84.081 1.00 124.12 60 GLU B O 1
ATOM 5892 N N . ARG C 3 61 ? 130.769 180.074 82.205 1.00 110.10 61 ARG B N 1
ATOM 5893 C CA . ARG C 3 61 ? 129.681 179.320 82.808 1.00 110.10 61 ARG B CA 1
ATOM 5894 C C . ARG C 3 61 ? 130.167 178.016 83.425 1.00 110.10 61 ARG B C 1
ATOM 5895 O O . ARG C 3 61 ? 129.374 177.307 84.053 1.00 110.10 61 ARG B O 1
ATOM 5903 N N . LEU C 3 62 ? 131.449 177.691 83.257 1.00 101.41 62 LEU B N 1
ATOM 5904 C CA . LEU C 3 62 ? 132.039 176.490 83.832 1.00 101.41 62 LEU B CA 1
ATOM 5905 C C . LEU C 3 62 ? 132.906 176.783 85.045 1.00 101.41 62 LEU B C 1
ATOM 5906 O O . LEU C 3 62 ? 132.940 175.971 85.975 1.00 101.41 62 LEU B O 1
ATOM 5911 N N . ILE C 3 63 ? 133.607 177.919 85.064 1.00 99.67 63 ILE B N 1
ATOM 5912 C CA . ILE C 3 63 ? 134.426 178.230 86.228 1.00 99.67 63 ILE B CA 1
ATOM 5913 C C . ILE C 3 63 ? 133.536 178.615 87.400 1.00 99.67 63 ILE B C 1
ATOM 5914 O O . ILE C 3 63 ? 133.860 178.322 88.558 1.00 99.67 63 ILE B O 1
ATOM 5919 N N . ALA C 3 64 ? 132.408 179.271 87.131 1.00 87.05 64 ALA B N 1
ATOM 5920 C CA . ALA C 3 64 ? 131.454 179.588 88.180 1.00 87.05 64 ALA B CA 1
ATOM 5921 C C . ALA C 3 64 ? 130.481 178.448 88.444 1.00 87.05 64 ALA B C 1
ATOM 5922 O O . ALA C 3 64 ? 129.722 178.514 89.416 1.00 87.05 64 ALA B O 1
ATOM 5924 N N . PHE C 3 65 ? 130.486 177.409 87.604 1.00 84.52 65 PHE B N 1
ATOM 5925 C CA . PHE C 3 65 ? 129.845 176.155 87.983 1.00 84.52 65 PHE B CA 1
ATOM 5926 C C . PHE C 3 65 ? 130.514 175.572 89.218 1.00 84.52 65 PHE B C 1
ATOM 5927 O O . PHE C 3 65 ? 129.840 175.111 90.147 1.00 84.52 65 PHE B O 1
ATOM 5935 N N . PHE C 3 66 ? 131.847 175.579 89.237 1.00 74.09 66 PHE B N 1
ATOM 5936 C CA . PHE C 3 66 ? 132.583 175.245 90.448 1.00 74.09 66 PHE B CA 1
ATOM 5937 C C . PHE C 3 66 ? 132.245 176.205 91.580 1.00 74.09 66 PHE B C 1
ATOM 5938 O O . PHE C 3 66 ? 132.154 175.797 92.743 1.00 74.09 66 PHE B O 1
ATOM 5946 N N . GLU C 3 67 ? 132.057 177.485 91.260 1.00 72.39 67 GLU B N 1
ATOM 5947 C CA . GLU C 3 67 ? 131.937 178.502 92.298 1.00 72.39 67 GLU B CA 1
ATOM 5948 C C . GLU C 3 67 ? 130.499 178.687 92.778 1.00 72.39 67 GLU B C 1
ATOM 5949 O O . GLU C 3 67 ? 130.219 178.554 93.974 1.00 72.39 67 GLU B O 1
ATOM 5955 N N . ALA C 3 68 ? 129.576 178.990 91.862 1.00 79.93 68 ALA B N 1
ATOM 5956 C CA . ALA C 3 68 ? 128.308 179.567 92.295 1.00 79.93 68 ALA B CA 1
ATOM 5957 C C . ALA C 3 68 ? 127.392 178.542 92.951 1.00 79.93 68 ALA B C 1
ATOM 5958 O O . ALA C 3 68 ? 127.111 178.640 94.151 1.00 79.93 68 ALA B O 1
ATOM 5960 N N . ARG C 3 69 ? 126.921 177.554 92.187 1.00 86.56 69 ARG B N 1
ATOM 5961 C CA . ARG C 3 69 ? 126.154 176.474 92.794 1.00 86.56 69 ARG B CA 1
ATOM 5962 C C . ARG C 3 69 ? 127.044 175.409 93.415 1.00 86.56 69 ARG B C 1
ATOM 5963 O O . ARG C 3 69 ? 126.558 174.603 94.213 1.00 86.56 69 ARG B O 1
ATOM 5971 N N . GLY C 3 70 ? 128.325 175.388 93.068 1.00 70.20 70 GLY B N 1
ATOM 5972 C CA . GLY C 3 70 ? 129.256 174.479 93.697 1.00 70.20 70 GLY B CA 1
ATOM 5973 C C . GLY C 3 70 ? 129.623 174.832 95.120 1.00 70.20 70 GLY B C 1
ATOM 5974 O O . GLY C 3 70 ? 129.168 174.182 96.066 1.00 70.20 70 GLY B O 1
ATOM 5975 N N . GLY C 3 71 ? 130.441 175.867 95.284 1.00 66.25 71 GLY B N 1
ATOM 5976 C CA . GLY C 3 71 ? 131.194 176.005 96.510 1.00 66.25 71 GLY B CA 1
ATOM 5977 C C . GLY C 3 71 ? 132.062 174.779 96.685 1.00 66.25 71 GLY B C 1
ATOM 5978 O O . GLY C 3 71 ? 133.096 174.642 96.025 1.00 66.25 71 GLY B O 1
ATOM 5979 N N . GLN C 3 72 ? 131.669 173.898 97.603 1.00 70.51 72 GLN B N 1
ATOM 5980 C CA . GLN C 3 72 ? 132.212 172.547 97.671 1.00 70.51 72 GLN B CA 1
ATOM 5981 C C . GLN C 3 72 ? 131.098 171.524 97.856 1.00 70.51 72 GLN B C 1
ATOM 5982 O O . GLN C 3 72 ? 131.200 170.383 97.395 1.00 70.51 72 GLN B O 1
ATOM 5988 N N . LEU C 3 73 ? 130.019 171.944 98.506 1.00 85.90 73 LEU B N 1
ATOM 5989 C CA . LEU C 3 73 ? 129.153 171.068 99.281 1.00 85.90 73 LEU B CA 1
ATOM 5990 C C . LEU C 3 73 ? 127.734 170.995 98.729 1.00 85.90 73 LEU B C 1
ATOM 5991 O O . LEU C 3 73 ? 126.761 170.928 99.482 1.00 85.90 73 LEU B O 1
ATOM 5996 N N . HIS C 3 74 ? 127.592 170.993 97.407 1.00 76.69 74 HIS B N 1
ATOM 5997 C CA . HIS C 3 74 ? 126.276 170.957 96.792 1.00 76.69 74 HIS B CA 1
ATOM 5998 C C . HIS C 3 74 ? 126.248 169.885 95.709 1.00 76.69 74 HIS B C 1
ATOM 5999 O O . HIS C 3 74 ? 127.281 169.341 95.311 1.00 76.69 74 HIS B O 1
ATOM 6006 N N . GLY C 3 75 ? 125.040 169.586 95.236 1.00 79.49 75 GLY B N 1
ATOM 6007 C CA . GLY C 3 75 ? 124.798 168.385 94.458 1.00 79.49 75 GLY B CA 1
ATOM 6008 C C . GLY C 3 75 ? 125.311 168.387 93.032 1.00 79.49 75 GLY B C 1
ATOM 6009 O O . GLY C 3 75 ? 126.229 167.632 92.699 1.00 79.49 75 GLY B O 1
ATOM 6010 N N . PHE C 3 76 ? 124.700 169.214 92.182 1.00 87.25 76 PHE B N 1
ATOM 6011 C CA . PHE C 3 76 ? 124.916 169.222 90.735 1.00 87.25 76 PHE B CA 1
ATOM 6012 C C . PHE C 3 76 ? 124.942 167.794 90.185 1.00 87.25 76 PHE B C 1
ATOM 6013 O O . PHE C 3 76 ? 125.996 167.255 89.841 1.00 87.25 76 PHE B O 1
ATOM 6021 N N . ARG C 3 77 ? 123.760 167.178 90.141 1.00 83.67 77 ARG B N 1
ATOM 6022 C CA . ARG C 3 77 ? 123.493 165.875 89.538 1.00 83.67 77 ARG B CA 1
ATOM 6023 C C . ARG C 3 77 ? 124.347 165.597 88.305 1.00 83.67 77 ARG B C 1
ATOM 6024 O O . ARG C 3 77 ? 124.424 166.434 87.406 1.00 83.67 77 ARG B O 1
ATOM 6032 N N . TRP C 3 78 ? 124.984 164.431 88.248 1.00 73.41 78 TRP B N 1
ATOM 6033 C CA . TRP C 3 78 ? 126.053 164.158 87.297 1.00 73.41 78 TRP B CA 1
ATOM 6034 C C . TRP C 3 78 ? 125.572 163.186 86.227 1.00 73.41 78 TRP B C 1
ATOM 6035 O O . TRP C 3 78 ? 124.883 162.209 86.526 1.00 73.41 78 TRP B O 1
ATOM 6046 N N . LYS C 3 79 ? 125.927 163.459 84.975 1.00 80.35 79 LYS B N 1
ATOM 6047 C CA . LYS C 3 79 ? 125.510 162.608 83.870 1.00 80.35 79 LYS B CA 1
ATOM 6048 C C . LYS C 3 79 ? 126.541 161.509 83.647 1.00 80.35 79 LYS B C 1
ATOM 6049 O O . LYS C 3 79 ? 127.744 161.783 83.578 1.00 80.35 79 LYS B O 1
ATOM 6055 N N . ASP C 3 80 ? 126.069 160.270 83.536 1.00 83.95 80 ASP B N 1
ATOM 6056 C CA . ASP C 3 80 ? 126.932 159.122 83.293 1.00 83.95 80 ASP B CA 1
ATOM 6057 C C . ASP C 3 80 ? 126.811 158.726 81.828 1.00 83.95 80 ASP B C 1
ATOM 6058 O O . ASP C 3 80 ? 125.710 158.426 81.352 1.00 83.95 80 ASP B O 1
ATOM 6063 N N . TRP C 3 81 ? 127.938 158.719 81.118 1.00 87.68 81 TRP B N 1
ATOM 6064 C CA . TRP C 3 81 ? 127.979 158.098 79.803 1.00 87.68 81 TRP B CA 1
ATOM 6065 C C . TRP C 3 81 ? 128.164 156.587 79.866 1.00 87.68 81 TRP B C 1
ATOM 6066 O O . TRP C 3 81 ? 128.046 155.923 78.831 1.00 87.68 81 TRP B O 1
ATOM 6077 N N . ALA C 3 82 ? 128.448 156.035 81.041 1.00 84.99 82 ALA B N 1
ATOM 6078 C CA . ALA C 3 82 ? 128.391 154.593 81.247 1.00 84.99 82 ALA B CA 1
ATOM 6079 C C . ALA C 3 82 ? 127.005 154.166 81.715 1.00 84.99 82 ALA B C 1
ATOM 6080 O O . ALA C 3 82 ? 126.419 154.789 82.602 1.00 84.99 82 ALA B O 1
ATOM 6082 N N . GLY C 3 157 ? 112.351 154.499 92.005 1.00 61.08 157 GLY B N 1
ATOM 6083 C CA . GLY C 3 157 ? 113.187 154.166 90.866 1.00 61.08 157 GLY B CA 1
ATOM 6084 C C . GLY C 3 157 ? 114.453 153.425 91.250 1.00 61.08 157 GLY B C 1
ATOM 6085 O O . GLY C 3 157 ? 115.399 154.019 91.768 1.00 61.08 157 GLY B O 1
ATOM 6086 N N . ILE C 3 158 ? 114.469 152.119 90.994 1.00 57.52 158 ILE B N 1
ATOM 6087 C CA . ILE C 3 158 ? 115.505 151.224 91.496 1.00 57.52 158 ILE B CA 1
ATOM 6088 C C . ILE C 3 158 ? 115.989 150.362 90.340 1.00 57.52 158 ILE B C 1
ATOM 6089 O O . ILE C 3 158 ? 115.183 149.716 89.662 1.00 57.52 158 ILE B O 1
ATOM 6094 N N . VAL C 3 159 ? 117.301 150.353 90.115 1.00 57.74 159 VAL B N 1
ATOM 6095 C CA . VAL C 3 159 ? 117.920 149.532 89.081 1.00 57.74 159 VAL B CA 1
ATOM 6096 C C . VAL C 3 159 ? 118.497 148.284 89.732 1.00 57.74 159 VAL B C 1
ATOM 6097 O O . VAL C 3 159 ? 119.209 148.370 90.740 1.00 57.74 159 VAL B O 1
ATOM 6101 N N . SER C 3 160 ? 118.191 147.124 89.158 1.00 59.72 160 SER B N 1
ATOM 6102 C CA . SER C 3 160 ? 118.773 145.857 89.568 1.00 59.72 160 SER B CA 1
ATOM 6103 C C . SER C 3 160 ? 119.651 145.298 88.456 1.00 59.72 160 SER B C 1
ATOM 6104 O O . SER C 3 160 ? 119.472 145.610 87.275 1.00 59.72 160 SER B O 1
ATOM 6107 N N . PHE C 3 161 ? 120.610 144.463 88.849 1.00 68.85 161 PHE B N 1
ATOM 6108 C CA . PHE C 3 161 ? 121.566 143.865 87.923 1.00 68.85 161 PHE B CA 1
ATOM 6109 C C . PHE C 3 161 ? 121.440 142.350 88.015 1.00 68.85 161 PHE B C 1
ATOM 6110 O O . PHE C 3 161 ? 121.796 141.752 89.036 1.00 68.85 161 PHE B O 1
ATOM 6118 N N . ASN C 3 162 ? 120.934 141.733 86.947 1.00 92.09 162 ASN B N 1
ATOM 6119 C CA . ASN C 3 162 ? 120.429 140.367 86.988 1.00 92.09 162 ASN B CA 1
ATOM 6120 C C . ASN C 3 162 ? 121.332 139.395 86.239 1.00 92.09 162 ASN B C 1
ATOM 6121 O O . ASN C 3 162 ? 120.976 138.222 86.085 1.00 92.09 162 ASN B O 1
ATOM 6126 N N . GLU C 3 163 ? 122.487 139.851 85.765 1.00 99.97 163 GLU B N 1
ATOM 6127 C CA . GLU C 3 163 ? 123.418 138.966 85.076 1.00 99.97 163 GLU B CA 1
ATOM 6128 C C . GLU C 3 163 ? 124.077 137.924 85.985 1.00 99.97 163 GLU B C 1
ATOM 6129 O O . GLU C 3 163 ? 124.541 136.899 85.469 1.00 99.97 163 GLU B O 1
ATOM 6135 N N . PRO C 3 164 ? 124.157 138.106 87.306 1.00 89.78 164 PRO B N 1
ATOM 6136 C CA . PRO C 3 164 ? 124.321 136.940 88.177 1.00 89.78 164 PRO B CA 1
ATOM 6137 C C . PRO C 3 164 ? 122.979 136.453 88.691 1.00 89.78 164 PRO B C 1
ATOM 6138 O O . PRO C 3 164 ? 121.953 137.126 88.511 1.00 89.78 164 PRO B O 1
ATOM 6142 N N . PRO C 3 165 ? 122.941 135.290 89.334 1.00 94.97 165 PRO B N 1
ATOM 6143 C CA . PRO C 3 165 ? 121.789 134.935 90.175 1.00 94.97 165 PRO B CA 1
ATOM 6144 C C . PRO C 3 165 ? 121.712 135.777 91.439 1.00 94.97 165 PRO B C 1
ATOM 6145 O O . PRO C 3 165 ? 120.626 135.917 92.021 1.00 94.97 165 PRO B O 1
ATOM 6149 N N . PRO C 3 166 ? 122.831 136.360 91.911 1.00 82.37 166 PRO B N 1
ATOM 6150 C CA . PRO C 3 166 ? 122.711 137.547 92.770 1.00 82.37 166 PRO B CA 1
ATOM 6151 C C . PRO C 3 166 ? 122.144 138.771 92.069 1.00 82.37 166 PRO B C 1
ATOM 6152 O O . PRO C 3 166 ? 121.829 138.737 90.875 1.00 82.37 166 PRO B O 1
ATOM 6156 N N . GLN C 3 167 ? 122.012 139.864 92.819 1.00 73.86 167 GLN B N 1
ATOM 6157 C CA . GLN C 3 167 ? 121.313 141.053 92.359 1.00 73.86 167 GLN B CA 1
ATOM 6158 C C . GLN C 3 167 ? 122.112 142.290 92.736 1.00 73.86 167 GLN B C 1
ATOM 6159 O O . GLN C 3 167 ? 122.824 142.305 93.743 1.00 73.86 167 GLN B O 1
ATOM 6165 N N . GLY C 3 168 ? 121.987 143.331 91.917 1.00 71.02 168 GLY B N 1
ATOM 6166 C CA . GLY C 3 168 ? 122.504 144.635 92.279 1.00 71.02 168 GLY B CA 1
ATOM 6167 C C . GLY C 3 168 ? 121.579 145.381 93.218 1.00 71.02 168 GLY B C 1
ATOM 6168 O O . GLY C 3 168 ? 121.954 145.707 94.348 1.00 71.02 168 GLY B O 1
ATOM 6169 N N . ALA C 3 169 ? 120.358 145.647 92.746 1.00 68.61 169 ALA B N 1
ATOM 6170 C CA . ALA C 3 169 ? 119.293 146.249 93.552 1.00 68.61 169 ALA B CA 1
ATOM 6171 C C . ALA C 3 169 ? 119.724 147.583 94.159 1.00 68.61 169 ALA B C 1
ATOM 6172 O O . ALA C 3 169 ? 119.382 147.908 95.297 1.00 68.61 169 ALA B O 1
ATOM 6174 N N . ARG C 3 170 ? 120.483 148.362 93.393 1.00 66.45 170 ARG B N 1
ATOM 6175 C CA . ARG C 3 170 ? 121.034 149.620 93.875 1.00 66.45 170 ARG B CA 1
ATOM 6176 C C . ARG C 3 170 ? 120.078 150.761 93.549 1.00 66.45 170 ARG B C 1
ATOM 6177 O O . ARG C 3 170 ? 119.589 150.865 92.420 1.00 66.45 170 ARG B O 1
ATOM 6185 N N . VAL C 3 171 ? 119.816 151.613 94.540 1.00 52.93 171 VAL B N 1
ATOM 6186 C CA . VAL C 3 171 ? 118.773 152.619 94.404 1.00 52.93 171 VAL B CA 1
ATOM 6187 C C . VAL C 3 171 ? 119.257 153.763 93.518 1.00 52.93 171 VAL B C 1
ATOM 6188 O O . VAL C 3 171 ? 120.455 153.960 93.300 1.00 52.93 171 VAL B O 1
ATOM 6192 N N . THR C 3 172 ? 118.298 154.527 92.999 1.00 56.44 172 THR B N 1
ATOM 6193 C CA . THR C 3 172 ? 118.556 155.788 92.305 1.00 56.44 172 THR B CA 1
ATOM 6194 C C . THR C 3 172 ? 117.704 156.867 92.969 1.00 56.44 172 THR B C 1
ATOM 6195 O O . THR C 3 172 ? 116.494 156.936 92.737 1.00 56.44 172 THR B O 1
ATOM 6199 N N . ALA C 3 173 ? 118.334 157.706 93.796 1.00 58.71 173 ALA B N 1
ATOM 6200 C CA . ALA C 3 173 ? 117.609 158.821 94.398 1.00 58.71 173 ALA B CA 1
ATOM 6201 C C . ALA C 3 173 ? 117.184 159.835 93.344 1.00 58.71 173 ALA B C 1
ATOM 6202 O O . ALA C 3 173 ? 116.076 160.381 93.412 1.00 58.71 173 ALA B O 1
ATOM 6204 N N . GLY C 3 174 ? 118.046 160.101 92.365 1.00 67.04 174 GLY B N 1
ATOM 6205 C CA . GLY C 3 174 ? 117.691 160.923 91.233 1.00 67.04 174 GLY B CA 1
ATOM 6206 C C . GLY C 3 174 ? 117.254 160.062 90.064 1.00 67.04 174 GLY B C 1
ATOM 6207 O O . GLY C 3 174 ? 117.511 158.862 90.028 1.00 67.04 174 GLY B O 1
ATOM 6208 N N . PHE C 3 175 ? 116.585 160.684 89.096 1.00 77.06 175 PHE B N 1
ATOM 6209 C CA . PHE C 3 175 ? 116.035 159.917 87.990 1.00 77.06 175 PHE B CA 1
ATOM 6210 C C . PHE C 3 175 ? 117.103 159.667 86.935 1.00 77.06 175 PHE B C 1
ATOM 6211 O O . PHE C 3 175 ? 117.896 160.553 86.604 1.00 77.06 175 PHE B O 1
ATOM 6219 N N . GLU C 3 176 ? 117.115 158.441 86.412 1.00 83.19 176 GLU B N 1
ATOM 6220 C CA . GLU C 3 176 ? 117.752 158.081 85.147 1.00 83.19 176 GLU B CA 1
ATOM 6221 C C . GLU C 3 176 ? 119.247 158.424 85.155 1.00 83.19 176 GLU B C 1
ATOM 6222 O O . GLU C 3 176 ? 119.714 159.341 84.476 1.00 83.19 176 GLU B O 1
ATOM 6228 N N . PHE C 3 177 ? 119.983 157.658 85.963 1.00 74.07 177 PHE B N 1
ATOM 6229 C CA . PHE C 3 177 ? 121.447 157.668 85.943 1.00 74.07 177 PHE B CA 1
ATOM 6230 C C . PHE C 3 177 ? 122.046 159.032 86.286 1.00 74.07 177 PHE B C 1
ATOM 6231 O O . PHE C 3 177 ? 123.087 159.407 85.739 1.00 74.07 177 PHE B O 1
ATOM 6233 N N . ASP C 3 178 ? 121.426 159.805 87.180 1.00 78.30 178 ASP B N 1
ATOM 6234 C CA . ASP C 3 178 ? 121.841 161.195 87.331 1.00 78.30 178 ASP B CA 1
ATOM 6235 C C . ASP C 3 178 ? 122.743 161.434 88.537 1.00 78.30 178 ASP B C 1
ATOM 6236 O O . ASP C 3 178 ? 123.315 162.524 88.647 1.00 78.30 178 ASP B O 1
ATOM 6241 N N . VAL C 3 179 ? 122.844 160.471 89.452 1.00 71.73 179 VAL B N 1
ATOM 6242 C CA . VAL C 3 179 ? 123.955 160.284 90.393 1.00 71.73 179 VAL B CA 1
ATOM 6243 C C . VAL C 3 179 ? 124.512 161.593 90.961 1.00 71.73 179 VAL B C 1
ATOM 6244 O O . VAL C 3 179 ? 125.525 162.106 90.465 1.00 71.73 179 VAL B O 1
ATOM 6248 N N . PRO C 3 180 ? 123.874 162.192 91.966 1.00 65.03 180 PRO B N 1
ATOM 6249 C CA . PRO C 3 180 ? 124.359 163.482 92.482 1.00 65.03 180 PRO B CA 1
ATOM 6250 C C . PRO C 3 180 ? 125.723 163.321 93.141 1.00 65.03 180 PRO B C 1
ATOM 6251 O O . PRO C 3 180 ? 125.950 162.378 93.902 1.00 65.03 180 PRO B O 1
ATOM 6255 N N . VAL C 3 181 ? 126.635 164.258 92.856 1.00 70.26 181 VAL B N 1
ATOM 6256 C CA . VAL C 3 181 ? 128.031 164.086 93.252 1.00 70.26 181 VAL B CA 1
ATOM 6257 C C . VAL C 3 181 ? 128.586 165.318 93.959 1.00 70.26 181 VAL B C 1
ATOM 6258 O O . VAL C 3 181 ? 127.838 166.232 94.321 1.00 70.26 181 VAL B O 1
ATOM 6262 N N . ARG C 3 182 ? 129.902 165.333 94.182 1.00 76.29 182 ARG B N 1
ATOM 6263 C CA . ARG C 3 182 ? 130.642 166.565 94.421 1.00 76.29 182 ARG B CA 1
ATOM 6264 C C . ARG C 3 182 ? 132.067 166.392 93.913 1.00 76.29 182 ARG B C 1
ATOM 6265 O O . ARG C 3 182 ? 132.615 165.289 93.935 1.00 76.29 182 ARG B O 1
ATOM 6273 N N . PHE C 3 183 ? 132.676 167.502 93.508 1.00 79.98 183 PHE B N 1
ATOM 6274 C CA . PHE C 3 183 ? 134.045 167.492 93.004 1.00 79.98 183 PHE B CA 1
ATOM 6275 C C . PHE C 3 183 ? 135.049 167.236 94.128 1.00 79.98 183 PHE B C 1
ATOM 6276 O O . PHE C 3 183 ? 134.912 167.757 95.238 1.00 79.98 183 PHE B O 1
ATOM 6284 N N . ASP C 3 184 ? 136.067 166.429 93.829 1.00 82.63 184 ASP B N 1
ATOM 6285 C CA . ASP C 3 184 ? 137.104 166.048 94.793 1.00 82.63 184 ASP B CA 1
ATOM 6286 C C . ASP C 3 184 ? 138.323 166.952 94.657 1.00 82.63 184 ASP B C 1
ATOM 6287 O O . ASP C 3 184 ? 139.433 166.503 94.369 1.00 82.63 184 ASP B O 1
ATOM 6292 N N . THR C 3 185 ? 138.107 168.258 94.859 1.00 85.48 185 THR B N 1
ATOM 6293 C CA . THR C 3 185 ? 139.155 169.281 94.587 1.00 85.48 185 THR B CA 1
ATOM 6294 C C . THR C 3 185 ? 138.978 170.474 95.533 1.00 85.48 185 THR B C 1
ATOM 6295 O O . THR C 3 185 ? 137.828 170.937 95.678 1.00 85.48 185 THR B O 1
ATOM 6299 N N . ASP C 3 186 ? 140.074 170.983 96.111 1.00 85.47 186 ASP B N 1
ATOM 6300 C CA . ASP C 3 186 ? 140.016 172.269 96.783 1.00 85.47 186 ASP B CA 1
ATOM 6301 C C . ASP C 3 186 ? 140.038 173.406 95.780 1.00 85.47 186 ASP B C 1
ATOM 6302 O O . ASP C 3 186 ? 139.455 174.465 96.039 1.00 85.47 186 ASP B O 1
ATOM 6307 N N . ARG C 3 187 ? 140.689 173.201 94.638 1.00 76.38 187 ARG B N 1
ATOM 6308 C CA . ARG C 3 187 ? 140.741 174.196 93.583 1.00 76.38 187 ARG B CA 1
ATOM 6309 C C . ARG C 3 187 ? 140.572 173.494 92.246 1.00 76.38 187 ARG B C 1
ATOM 6310 O O . ARG C 3 187 ? 140.757 172.281 92.130 1.00 76.38 187 ARG B O 1
ATOM 6318 N N . ILE C 3 188 ? 140.230 174.273 91.227 1.00 68.96 188 ILE B N 1
ATOM 6319 C CA . ILE C 3 188 ? 140.256 173.801 89.855 1.00 68.96 188 ILE B CA 1
ATOM 6320 C C . ILE C 3 188 ? 141.389 174.518 89.136 1.00 68.96 188 ILE B C 1
ATOM 6321 O O . ILE C 3 188 ? 142.026 175.423 89.677 1.00 68.96 188 ILE B O 1
ATOM 6326 N N . ALA C 3 189 ? 141.645 174.103 87.899 1.00 78.49 189 ALA B N 1
ATOM 6327 C CA . ALA C 3 189 ? 142.769 174.679 87.164 1.00 78.49 189 ALA B CA 1
ATOM 6328 C C . ALA C 3 189 ? 142.399 174.698 85.681 1.00 78.49 189 ALA B C 1
ATOM 6329 O O . ALA C 3 189 ? 142.602 173.715 84.965 1.00 78.49 189 ALA B O 1
ATOM 6331 N N . VAL C 3 190 ? 141.856 175.823 85.236 1.00 78.84 190 VAL B N 1
ATOM 6332 C CA . VAL C 3 190 ? 141.471 175.982 83.841 1.00 78.84 190 VAL B CA 1
ATOM 6333 C C . VAL C 3 190 ? 142.657 176.565 83.088 1.00 78.84 190 VAL B C 1
ATOM 6334 O O . VAL C 3 190 ? 143.324 177.488 83.570 1.00 78.84 190 VAL B O 1
ATOM 6338 N N . SER C 3 191 ? 142.921 176.037 81.900 1.00 87.79 191 SER B N 1
ATOM 6339 C CA . SER C 3 191 ? 144.022 176.513 81.080 1.00 87.79 191 SER B CA 1
ATOM 6340 C C . SER C 3 191 ? 143.484 177.136 79.803 1.00 87.79 191 SER B C 1
ATOM 6341 O O . SER C 3 191 ? 142.391 176.801 79.339 1.00 87.79 191 SER B O 1
ATOM 6344 N N . VAL C 3 192 ? 144.278 178.057 79.246 1.00 100.02 192 VAL B N 1
ATOM 6345 C CA . VAL C 3 192 ? 144.024 178.656 77.902 1.00 100.02 192 VAL B CA 1
ATOM 6346 C C . VAL C 3 192 ? 145.037 178.053 76.925 1.00 100.02 192 VAL B C 1
ATOM 6347 O O . VAL C 3 192 ? 146.248 178.222 77.161 1.00 100.02 192 VAL B O 1
ATOM 6351 N N . GLN C 3 193 ? 144.564 177.375 75.875 1.00 111.54 193 GLN B N 1
ATOM 6352 C CA . GLN C 3 193 ? 145.499 176.686 74.945 1.00 111.54 193 GLN B CA 1
ATOM 6353 C C . GLN C 3 193 ? 145.560 177.417 73.601 1.00 111.54 193 GLN B C 1
ATOM 6354 O O . GLN C 3 193 ? 146.509 177.155 72.834 1.00 111.54 193 GLN B O 1
ATOM 6360 N N . SER C 3 194 ? 144.584 178.283 73.345 1.00 112.65 194 SER B N 1
ATOM 6361 C CA . SER C 3 194 ? 144.617 179.152 72.145 1.00 112.65 194 SER B CA 1
ATOM 6362 C C . SER C 3 194 ? 143.544 180.228 72.296 1.00 112.65 194 SER B C 1
ATOM 6363 O O . SER C 3 194 ? 142.825 180.206 73.315 1.00 112.65 194 SER B O 1
ATOM 6366 N N . PHE C 3 195 ? 143.462 181.134 71.322 1.00 117.80 195 PHE B N 1
ATOM 6367 C CA . PHE C 3 195 ? 142.639 182.359 71.478 1.00 117.80 195 PHE B CA 1
ATOM 6368 C C . PHE C 3 195 ? 141.282 181.996 72.092 1.00 117.80 195 PHE B C 1
ATOM 6369 O O . PHE C 3 195 ? 140.738 182.817 72.855 1.00 117.80 195 PHE B O 1
ATOM 6377 N N . GLN C 3 196 ? 140.730 180.833 71.727 1.00 112.71 196 GLN B N 1
ATOM 6378 C CA . GLN C 3 196 ? 139.379 180.456 72.222 1.00 112.71 196 GLN B CA 1
ATOM 6379 C C . GLN C 3 196 ? 139.394 179.123 72.985 1.00 112.71 196 GLN B C 1
ATOM 6380 O O . GLN C 3 196 ? 138.306 178.720 73.438 1.00 112.71 196 GLN B O 1
ATOM 6386 N N . ALA C 3 197 ? 140.543 178.449 73.129 1.00 108.38 197 ALA B N 1
ATOM 6387 C CA . ALA C 3 197 ? 140.458 177.110 73.701 1.00 108.38 197 ALA B CA 1
ATOM 6388 C C . ALA C 3 197 ? 140.489 177.167 75.224 1.00 108.38 197 ALA B C 1
ATOM 6389 O O . ALA C 3 197 ? 141.414 177.734 75.815 1.00 108.38 197 ALA B O 1
ATOM 6391 N N . GLY C 3 198 ? 139.478 176.571 75.854 1.00 107.52 198 GLY B N 1
ATOM 6392 C CA . GLY C 3 198 ? 139.435 176.408 77.296 1.00 107.52 198 GLY B CA 1
ATOM 6393 C C . GLY C 3 198 ? 139.524 174.956 77.727 1.00 107.52 198 GLY B C 1
ATOM 6394 O O . GLY C 3 198 ? 138.697 174.137 77.315 1.00 107.52 198 GLY B O 1
ATOM 6395 N N . ASP C 3 199 ? 140.513 174.620 78.554 1.00 90.82 199 ASP B N 1
ATOM 6396 C CA . ASP C 3 199 ? 140.702 173.255 79.025 1.00 90.82 199 ASP B CA 1
ATOM 6397 C C . ASP C 3 199 ? 140.868 173.227 80.539 1.00 90.82 199 ASP B C 1
ATOM 6398 O O . ASP C 3 199 ? 141.415 174.156 81.138 1.00 90.82 199 ASP B O 1
ATOM 6403 N N . LEU C 3 200 ? 140.388 172.139 81.153 1.00 81.90 200 LEU B N 1
ATOM 6404 C CA . LEU C 3 200 ? 140.705 171.814 82.541 1.00 81.90 200 LEU B CA 1
ATOM 6405 C C . LEU C 3 200 ? 140.831 170.295 82.625 1.00 81.90 200 LEU B C 1
ATOM 6406 O O . LEU C 3 200 ? 139.962 169.570 82.104 1.00 81.90 200 LEU B O 1
ATOM 6411 N N . PRO C 3 201 ? 141.897 169.786 83.244 1.00 74.45 201 PRO B N 1
ATOM 6412 C CA . PRO C 3 201 ? 142.243 168.364 83.088 1.00 74.45 201 PRO B CA 1
ATOM 6413 C C . PRO C 3 201 ? 141.423 167.353 83.882 1.00 74.45 201 PRO B C 1
ATOM 6414 O O . PRO C 3 201 ? 141.323 166.198 83.458 1.00 74.45 201 PRO B O 1
ATOM 6418 N N . GLN C 3 202 ? 140.842 167.736 85.020 1.00 77.42 202 GLN B N 1
ATOM 6419 C CA . GLN C 3 202 ? 140.211 166.730 85.868 1.00 77.42 202 GLN B CA 1
ATOM 6420 C C . GLN C 3 202 ? 139.213 167.356 86.832 1.00 77.42 202 GLN B C 1
ATOM 6421 O O . GLN C 3 202 ? 139.464 168.432 87.379 1.00 77.42 202 GLN B O 1
ATOM 6427 N N . VAL C 3 203 ? 138.087 166.673 87.035 1.00 69.04 203 VAL B N 1
ATOM 6428 C CA . VAL C 3 203 ? 137.166 167.022 88.116 1.00 69.04 203 VAL B CA 1
ATOM 6429 C C . VAL C 3 203 ? 136.634 165.743 88.761 1.00 69.04 203 VAL B C 1
ATOM 6430 O O . VAL C 3 203 ? 135.546 165.260 88.417 1.00 69.04 203 VAL B O 1
ATOM 6434 N N . PRO C 3 204 ? 137.384 165.177 89.707 1.00 74.18 204 PRO B N 1
ATOM 6435 C CA . PRO C 3 204 ? 137.006 163.899 90.335 1.00 74.18 204 PRO B CA 1
ATOM 6436 C C . PRO C 3 204 ? 135.811 164.026 91.275 1.00 74.18 204 PRO B C 1
ATOM 6437 O O . PRO C 3 204 ? 135.782 164.906 92.136 1.00 74.18 204 PRO B O 1
ATOM 6441 N N . VAL C 3 205 ? 134.790 163.187 91.075 1.00 72.92 205 VAL B N 1
ATOM 6442 C CA . VAL C 3 205 ? 133.662 163.181 92.008 1.00 72.92 205 VAL B CA 1
ATOM 6443 C C . VAL C 3 205 ? 133.541 161.830 92.718 1.00 72.92 205 VAL B C 1
ATOM 6444 O O . VAL C 3 205 ? 134.326 160.913 92.455 1.00 72.92 205 VAL B O 1
ATOM 6448 N N . VAL C 3 206 ? 132.549 161.692 93.614 1.00 68.43 206 VAL B N 1
ATOM 6449 C CA . VAL C 3 206 ? 132.380 160.506 94.465 1.00 68.43 206 VAL B CA 1
ATOM 6450 C C . VAL C 3 206 ? 130.927 160.209 94.814 1.00 68.43 206 VAL B C 1
ATOM 6451 O O . VAL C 3 206 ? 130.653 159.240 95.529 1.00 68.43 206 VAL B O 1
ATOM 6455 N N . GLU C 3 207 ? 129.997 161.053 94.366 1.00 72.01 207 GLU B N 1
ATOM 6456 C CA . GLU C 3 207 ? 128.554 160.811 94.476 1.00 72.01 207 GLU B CA 1
ATOM 6457 C C . GLU C 3 207 ? 128.155 160.606 95.945 1.00 72.01 207 GLU B C 1
ATOM 6458 O O . GLU C 3 207 ? 127.808 159.518 96.405 1.00 72.01 207 GLU B O 1
ATOM 6464 N N . VAL C 3 208 ? 128.217 161.709 96.678 1.00 74.31 208 VAL B N 1
ATOM 6465 C CA . VAL C 3 208 ? 127.778 161.717 98.066 1.00 74.31 208 VAL B CA 1
ATOM 6466 C C . VAL C 3 208 ? 126.257 161.753 98.117 1.00 74.31 208 VAL B C 1
ATOM 6467 O O . VAL C 3 208 ? 125.607 162.487 97.362 1.00 74.31 208 VAL B O 1
ATOM 6471 N N . ARG C 3 209 ? 125.691 160.953 99.013 1.00 72.72 209 ARG B N 1
ATOM 6472 C CA . ARG C 3 209 ? 124.256 160.706 99.058 1.00 72.72 209 ARG B CA 1
ATOM 6473 C C . ARG C 3 209 ? 123.489 161.917 99.577 1.00 72.72 209 ARG B C 1
ATOM 6474 O O . ARG C 3 209 ? 122.280 162.030 99.377 1.00 72.72 209 ARG B O 1
ATOM 6482 N N . ALA D 3 2 ? 131.336 133.702 99.066 1.00 65.97 2 ALA A N 1
ATOM 6483 C CA . ALA D 3 2 ? 131.959 132.855 98.056 1.00 65.97 2 ALA A CA 1
ATOM 6484 C C . ALA D 3 2 ? 130.912 132.254 97.125 1.00 65.97 2 ALA A C 1
ATOM 6485 O O . ALA D 3 2 ? 129.919 131.685 97.579 1.00 65.97 2 ALA A O 1
ATOM 6487 N N . PHE D 3 3 ? 131.138 132.384 95.824 1.00 76.95 3 PHE A N 1
ATOM 6488 C CA . PHE D 3 3 ? 130.183 131.984 94.800 1.00 76.95 3 PHE A CA 1
ATOM 6489 C C . PHE D 3 3 ? 130.778 130.884 93.925 1.00 76.95 3 PHE A C 1
ATOM 6490 O O . PHE D 3 3 ? 131.934 130.484 94.080 1.00 76.95 3 PHE A O 1
ATOM 6498 N N . HIS D 3 4 ? 129.960 130.400 92.996 1.00 105.60 4 HIS A N 1
ATOM 6499 C CA . HIS D 3 4 ? 130.387 129.570 91.877 1.00 105.60 4 HIS A CA 1
ATOM 6500 C C . HIS D 3 4 ? 129.800 130.100 90.576 1.00 105.60 4 HIS A C 1
ATOM 6501 O O . HIS D 3 4 ? 129.349 129.338 89.716 1.00 105.60 4 HIS A O 1
ATOM 6508 N N . GLU D 3 5 ? 129.796 131.425 90.414 1.00 101.60 5 GLU A N 1
ATOM 6509 C CA . GLU D 3 5 ? 128.802 132.069 89.563 1.00 101.60 5 GLU A CA 1
ATOM 6510 C C . GLU D 3 5 ? 129.152 131.932 88.084 1.00 101.60 5 GLU A C 1
ATOM 6511 O O . GLU D 3 5 ? 128.408 131.317 87.314 1.00 101.60 5 GLU A O 1
ATOM 6517 N N . VAL D 3 6 ? 130.284 132.500 87.667 1.00 89.22 6 VAL A N 1
ATOM 6518 C CA . VAL D 3 6 ? 130.739 132.417 86.284 1.00 89.22 6 VAL A CA 1
ATOM 6519 C C . VAL D 3 6 ? 132.257 132.552 86.269 1.00 89.22 6 VAL A C 1
ATOM 6520 O O . VAL D 3 6 ? 132.879 132.931 87.264 1.00 89.22 6 VAL A O 1
ATOM 6524 N N . ARG D 3 7 ? 132.860 132.234 85.123 1.00 99.22 7 ARG A N 1
ATOM 6525 C CA . ARG D 3 7 ? 134.273 132.513 84.899 1.00 99.22 7 ARG A CA 1
ATOM 6526 C C . ARG D 3 7 ? 134.559 134.009 84.927 1.00 99.22 7 ARG A C 1
ATOM 6527 O O . ARG D 3 7 ? 135.066 134.537 85.921 1.00 99.22 7 ARG A O 1
ATOM 6535 N N . PHE D 3 8 ? 134.198 134.698 83.848 1.00 87.36 8 PHE A N 1
ATOM 6536 C CA . PHE D 3 8 ? 134.479 136.113 83.645 1.00 87.36 8 PHE A CA 1
ATOM 6537 C C . PHE D 3 8 ? 133.890 136.503 82.296 1.00 87.36 8 PHE A C 1
ATOM 6538 O O . PHE D 3 8 ? 133.485 135.621 81.527 1.00 87.36 8 PHE A O 1
ATOM 6546 N N . PRO D 3 9 ? 133.808 137.790 81.967 1.00 93.91 9 PRO A N 1
ATOM 6547 C CA . PRO D 3 9 ? 133.756 138.172 80.555 1.00 93.91 9 PRO A CA 1
ATOM 6548 C C . PRO D 3 9 ? 134.907 137.557 79.771 1.00 93.91 9 PRO A C 1
ATOM 6549 O O . PRO D 3 9 ? 136.027 137.424 80.271 1.00 93.91 9 PRO A O 1
ATOM 6553 N N . ALA D 3 10 ? 134.613 137.172 78.528 1.00 101.74 10 ALA A N 1
ATOM 6554 C CA . ALA D 3 10 ? 135.568 136.403 77.736 1.00 101.74 10 ALA A CA 1
ATOM 6555 C C . ALA D 3 10 ? 136.831 137.203 77.439 1.00 101.74 10 ALA A C 1
ATOM 6556 O O . ALA D 3 10 ? 137.941 136.661 77.477 1.00 101.74 10 ALA A O 1
ATOM 6558 N N . ASN D 3 11 ? 136.679 138.490 77.132 1.00 115.09 11 ASN A N 1
ATOM 6559 C CA . ASN D 3 11 ? 137.803 139.308 76.692 1.00 115.09 11 ASN A CA 1
ATOM 6560 C C . ASN D 3 11 ? 138.843 139.490 77.793 1.00 115.09 11 ASN A C 1
ATOM 6561 O O . ASN D 3 11 ? 138.509 139.828 78.933 1.00 115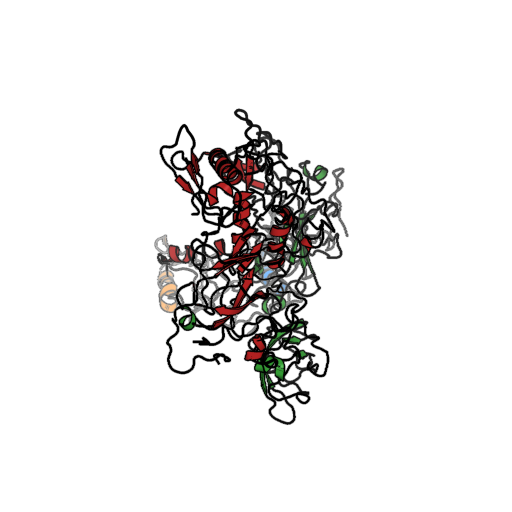.09 11 ASN A O 1
ATOM 6566 N N . LEU D 3 12 ? 140.109 139.273 77.440 1.00 103.97 12 LEU A N 1
ATOM 6567 C CA . LEU D 3 12 ? 141.242 139.630 78.285 1.00 103.97 12 LEU A CA 1
ATOM 6568 C C . LEU D 3 12 ? 142.365 140.110 77.380 1.00 103.97 12 LEU A C 1
ATOM 6569 O O . LEU D 3 12 ? 142.729 139.419 76.424 1.00 103.97 12 LEU A O 1
ATOM 6574 N N . SER D 3 13 ? 142.911 141.286 77.678 1.00 105.12 13 SER A N 1
ATOM 6575 C CA . SER D 3 13 ? 143.920 141.877 76.812 1.00 105.12 13 SER A CA 1
ATOM 6576 C C . SER D 3 13 ? 145.262 141.167 76.981 1.00 105.12 13 SER A C 1
ATOM 6577 O O . SER D 3 13 ? 145.488 140.411 77.930 1.00 105.12 13 SER A O 1
ATOM 6580 N N . PHE D 3 14 ? 146.164 141.425 76.037 1.00 105.12 14 PHE A N 1
ATOM 6581 C CA . PHE D 3 14 ? 147.477 140.790 76.027 1.00 105.12 14 PHE A CA 1
ATOM 6582 C C . PHE D 3 14 ? 148.347 141.483 77.067 1.00 105.12 14 PHE A C 1
ATOM 6583 O O . PHE D 3 14 ? 148.746 142.638 76.881 1.00 105.12 14 PHE A O 1
ATOM 6591 N N . GLY D 3 15 ? 148.648 140.789 78.161 1.00 83.85 15 GLY A N 1
ATOM 6592 C CA . GLY D 3 15 ? 149.301 141.431 79.283 1.00 83.85 15 GLY A CA 1
ATOM 6593 C C . GLY D 3 15 ? 148.686 141.081 80.623 1.00 83.85 15 GLY A C 1
ATOM 6594 O O . GLY D 3 15 ? 149.028 141.680 81.646 1.00 83.85 15 GLY A O 1
ATOM 6595 N N . SER D 3 16 ? 147.776 140.108 80.628 1.00 86.18 16 SER A N 1
ATOM 6596 C CA . SER D 3 16 ? 147.148 139.657 81.863 1.00 86.18 16 SER A CA 1
ATOM 6597 C C . SER D 3 16 ? 148.125 138.823 82.679 1.00 86.18 16 SER A C 1
ATOM 6598 O O . SER D 3 16 ? 148.211 137.602 82.505 1.00 86.18 16 SER A O 1
ATOM 6601 N N . VAL D 3 17 ? 148.860 139.474 83.571 1.00 67.38 17 VAL A N 1
ATOM 6602 C CA . VAL D 3 17 ? 150.025 138.888 84.219 1.00 67.38 17 VAL A CA 1
ATOM 6603 C C . VAL D 3 17 ? 149.596 138.264 85.541 1.00 67.38 17 VAL A C 1
ATOM 6604 O O . VAL D 3 17 ? 148.594 138.662 86.143 1.00 67.38 17 VAL A O 1
ATOM 6608 N N . GLY D 3 18 ? 150.349 137.261 85.993 1.00 57.67 18 GLY A N 1
ATOM 6609 C CA . GLY D 3 18 ? 150.093 136.675 87.294 1.00 57.67 18 GLY A CA 1
ATOM 6610 C C . GLY D 3 18 ? 150.819 135.369 87.549 1.00 57.67 18 GLY A C 1
ATOM 6611 O O . GLY D 3 18 ? 150.831 134.483 86.688 1.00 57.67 18 GLY A O 1
ATOM 6612 N N . GLY D 3 19 ? 151.428 135.231 88.726 1.00 54.89 19 GLY A N 1
ATOM 6613 C CA . GLY D 3 19 ? 152.133 134.020 89.076 1.00 54.89 19 GLY A CA 1
ATOM 6614 C C . GLY D 3 19 ? 152.204 133.797 90.574 1.00 54.89 19 GLY A C 1
ATOM 6615 O O . GLY D 3 19 ? 151.964 134.706 91.375 1.00 54.89 19 GLY A O 1
ATOM 6616 N N . PRO D 3 20 ? 152.541 132.574 90.978 1.00 57.04 20 PRO A N 1
ATOM 6617 C CA . PRO D 3 20 ? 152.338 132.166 92.373 1.00 57.04 20 PRO A CA 1
ATOM 6618 C C . PRO D 3 20 ? 153.233 132.936 93.333 1.00 57.04 20 PRO A C 1
ATOM 6619 O O . PRO D 3 20 ? 154.290 133.447 92.963 1.00 57.04 20 PRO A O 1
ATOM 6623 N N . GLU D 3 21 ? 152.803 132.993 94.593 1.00 63.11 21 GLU A N 1
ATOM 6624 C CA . GLU D 3 21 ? 153.519 133.730 95.625 1.00 63.11 21 GLU A CA 1
ATOM 6625 C C . GLU D 3 21 ? 154.037 132.776 96.695 1.00 63.11 21 GLU A C 1
ATOM 6626 O O . GLU D 3 21 ? 153.646 131.610 96.762 1.00 63.11 21 GLU A O 1
ATOM 6632 N N . ARG D 3 22 ? 154.903 133.314 97.559 1.00 78.88 22 ARG A N 1
ATOM 6633 C CA . ARG D 3 22 ? 155.319 132.687 98.809 1.00 78.88 22 ARG A CA 1
ATOM 6634 C C . ARG D 3 22 ? 155.726 133.772 99.797 1.00 78.88 22 ARG A C 1
ATOM 6635 O O . ARG D 3 22 ? 156.158 134.857 99.400 1.00 78.88 22 ARG A O 1
ATOM 6643 N N . ARG D 3 23 ? 155.583 133.474 101.092 1.00 125.02 23 ARG A N 1
ATOM 6644 C CA . ARG D 3 23 ? 156.093 134.386 102.113 1.00 125.02 23 ARG A CA 1
ATOM 6645 C C . ARG D 3 23 ? 157.577 134.127 102.342 1.00 125.02 23 ARG A C 1
ATOM 6646 O O . ARG D 3 23 ? 158.401 135.042 102.239 1.00 125.02 23 ARG A O 1
ATOM 6654 N N . THR D 3 24 ? 157.911 132.877 102.651 1.00 125.09 24 THR A N 1
ATOM 6655 C CA . THR D 3 24 ? 159.273 132.342 102.771 1.00 125.09 24 THR A CA 1
ATOM 6656 C C . THR D 3 24 ? 160.289 133.311 103.385 1.00 125.09 24 THR A C 1
ATOM 6657 O O . THR D 3 24 ? 161.285 133.689 102.768 1.00 125.09 24 THR A O 1
ATOM 6661 N N . GLU D 3 25 ? 160.025 133.712 104.625 1.00 152.94 25 GLU A N 1
ATOM 6662 C CA . GLU D 3 25 ? 160.860 134.720 105.262 1.00 152.94 25 GLU A CA 1
ATOM 6663 C C . GLU D 3 25 ? 162.277 134.180 105.461 1.00 152.94 25 GLU A C 1
ATOM 6664 O O . GLU D 3 25 ? 162.498 132.970 105.551 1.00 152.94 25 GLU A O 1
ATOM 6670 N N . ILE D 3 26 ? 163.244 135.095 105.529 1.00 152.89 26 ILE A N 1
ATOM 6671 C CA . ILE D 3 26 ? 164.635 134.785 105.204 1.00 152.89 26 ILE A CA 1
ATOM 6672 C C . ILE D 3 26 ? 165.536 135.677 106.048 1.00 152.89 26 ILE A C 1
ATOM 6673 O O . ILE D 3 26 ? 165.235 136.854 106.266 1.00 152.89 26 ILE A O 1
ATOM 6678 N N . VAL D 3 27 ? 166.646 135.112 106.529 1.00 192.84 27 VAL A N 1
ATOM 6679 C CA . VAL D 3 27 ? 167.496 135.793 107.492 1.00 192.84 27 VAL A CA 1
ATOM 6680 C C . VAL D 3 27 ? 168.833 136.245 106.906 1.00 192.84 27 VAL A C 1
ATOM 6681 O O . VAL D 3 27 ? 169.398 137.232 107.392 1.00 192.84 27 VAL A O 1
ATOM 6685 N N . THR D 3 28 ? 169.351 135.568 105.880 1.00 181.30 28 THR A N 1
ATOM 6686 C CA . THR D 3 28 ? 170.600 135.942 105.209 1.00 181.30 28 THR A CA 1
ATOM 6687 C C . THR D 3 28 ? 171.750 136.113 106.209 1.00 181.30 28 THR A C 1
ATOM 6688 O O . THR D 3 28 ? 172.211 137.220 106.487 1.00 181.30 28 THR A O 1
ATOM 6692 N N . LEU D 3 29 ? 172.182 134.979 106.764 1.00 181.11 29 LEU A N 1
ATOM 6693 C CA . LEU D 3 29 ? 173.289 134.968 107.719 1.00 181.11 29 LEU A CA 1
ATOM 6694 C C . LEU D 3 29 ? 174.508 135.679 107.142 1.00 181.11 29 LEU A C 1
ATOM 6695 O O . LEU D 3 29 ? 175.078 135.245 106.137 1.00 181.11 29 LEU A O 1
ATOM 6700 N N . SER D 3 30 ? 174.898 136.782 107.788 1.00 181.67 30 SER A N 1
ATOM 6701 C CA . SER D 3 30 ? 175.707 137.801 107.128 1.00 181.67 30 SER A CA 1
ATOM 6702 C C . SER D 3 30 ? 177.134 137.359 106.824 1.00 181.67 30 SER A C 1
ATOM 6703 O O . SER D 3 30 ? 177.777 137.967 105.962 1.00 181.67 30 SER A O 1
ATOM 6706 N N . SER D 3 31 ? 177.657 136.336 107.500 1.00 166.21 31 SER A N 1
ATOM 6707 C CA . SER D 3 31 ? 179.036 135.917 107.274 1.00 166.21 31 SER A CA 1
ATOM 6708 C C . SER D 3 31 ? 179.161 134.621 106.483 1.00 166.21 31 SER A C 1
ATOM 6709 O O . SER D 3 31 ? 180.278 134.121 106.312 1.00 166.21 31 SER A O 1
ATOM 6712 N N . GLY D 3 32 ? 178.058 134.064 105.996 1.00 131.56 32 GLY A N 1
ATOM 6713 C CA . GLY D 3 32 ? 178.134 132.881 105.163 1.00 131.56 32 GLY A CA 1
ATOM 6714 C C . GLY D 3 32 ? 176.912 132.711 104.291 1.00 131.56 32 GLY A C 1
ATOM 6715 O O . GLY D 3 32 ? 176.419 133.676 103.697 1.00 131.56 32 GLY A O 1
ATOM 6716 N N . HIS D 3 33 ? 176.409 131.480 104.210 1.00 122.84 33 HIS A N 1
ATOM 6717 C CA . HIS D 3 33 ? 175.194 131.211 103.454 1.00 122.84 33 HIS A CA 1
ATOM 6718 C C . HIS D 3 33 ? 173.995 131.603 104.306 1.00 122.84 33 HIS A C 1
ATOM 6719 O O . HIS D 3 33 ? 174.130 132.393 105.245 1.00 122.84 33 HIS A O 1
ATOM 6726 N N . GLU D 3 34 ? 172.820 131.070 103.992 1.00 126.41 34 GLU A N 1
ATOM 6727 C CA . GLU D 3 34 ? 171.587 131.492 104.638 1.00 126.41 34 GLU A CA 1
ATOM 6728 C C . GLU D 3 34 ? 170.827 130.266 105.127 1.00 126.41 34 GLU A C 1
ATOM 6729 O O . GLU D 3 34 ? 171.244 129.122 104.921 1.00 126.41 34 GLU A O 1
ATOM 6735 N N . GLU D 3 35 ? 169.697 130.515 105.783 1.00 164.64 35 GLU A N 1
ATOM 6736 C CA . GLU D 3 35 ? 168.704 129.487 106.049 1.00 164.64 35 GLU A CA 1
ATOM 6737 C C . GLU D 3 35 ? 167.334 130.147 106.017 1.00 164.64 35 GLU A C 1
ATOM 6738 O O . GLU D 3 35 ? 167.171 131.265 106.514 1.00 164.64 35 GLU A O 1
ATOM 6744 N N . ARG D 3 36 ? 166.356 129.469 105.423 1.00 128.78 36 ARG A N 1
ATOM 6745 C CA . ARG D 3 36 ? 165.083 130.119 105.151 1.00 128.78 36 ARG A CA 1
ATOM 6746 C C . ARG D 3 36 ? 163.945 129.119 105.289 1.00 128.78 36 ARG A C 1
ATOM 6747 O O . ARG D 3 36 ? 164.086 127.936 104.967 1.00 128.78 36 ARG A O 1
ATOM 6755 N N . ASN D 3 37 ? 162.814 129.623 105.772 1.00 165.78 37 ASN A N 1
ATOM 6756 C CA . ASN D 3 37 ? 161.661 128.829 106.165 1.00 165.78 37 ASN A CA 1
ATOM 6757 C C . ASN D 3 37 ? 160.501 129.096 105.215 1.00 165.78 37 ASN A C 1
ATOM 6758 O O . ASN D 3 37 ? 160.358 130.201 104.689 1.00 165.78 37 ASN A O 1
ATOM 6763 N N . SER D 3 38 ? 159.668 128.079 105.000 1.00 146.34 38 SER A N 1
ATOM 6764 C CA . SER D 3 38 ? 158.459 128.226 104.190 1.00 146.34 38 SER A CA 1
ATOM 6765 C C . SER D 3 38 ? 157.275 127.714 104.999 1.00 146.34 38 SER A C 1
ATOM 6766 O O . SER D 3 38 ? 157.233 126.514 105.339 1.00 146.34 38 SER A O 1
ATOM 6769 N N . PRO D 3 39 ? 156.300 128.562 105.329 1.00 123.03 39 PRO A N 1
ATOM 6770 C CA . PRO D 3 39 ? 155.099 128.100 106.047 1.00 123.03 39 PRO A CA 1
ATOM 6771 C C . PRO D 3 39 ? 153.894 127.763 105.173 1.00 123.03 39 PRO A C 1
ATOM 6772 O O . PRO D 3 39 ? 152.820 127.519 105.731 1.00 123.03 39 PRO A O 1
ATOM 6776 N N . TRP D 3 40 ? 154.027 127.742 103.847 1.00 106.59 40 TRP A N 1
ATOM 6777 C CA . TRP D 3 40 ? 152.849 127.649 102.987 1.00 106.59 40 TRP A CA 1
ATOM 6778 C C . TRP D 3 40 ? 152.475 126.210 102.640 1.00 106.59 40 TRP A C 1
ATOM 6779 O O . TRP D 3 40 ? 151.360 125.768 102.938 1.00 106.59 40 TRP A O 1
ATOM 6790 N N . ALA D 3 41 ? 153.386 125.484 101.993 1.00 98.86 41 ALA A N 1
ATOM 6791 C CA . ALA D 3 41 ? 153.109 124.248 101.262 1.00 98.86 41 ALA A CA 1
ATOM 6792 C C . ALA D 3 41 ? 152.165 124.462 100.085 1.00 98.86 41 ALA A C 1
ATOM 6793 O O . ALA D 3 41 ? 151.711 123.488 99.474 1.00 98.86 41 ALA A O 1
ATOM 6795 N N . HIS D 3 42 ? 151.857 125.713 99.754 1.00 80.88 42 HIS A N 1
ATOM 6796 C CA . HIS D 3 42 ? 150.965 126.050 98.653 1.00 80.88 42 HIS A CA 1
ATOM 6797 C C . HIS D 3 42 ? 151.412 127.391 98.084 1.00 80.88 42 HIS A C 1
ATOM 6798 O O . HIS D 3 42 ? 152.458 127.926 98.464 1.00 80.88 42 HIS A O 1
ATOM 6805 N N . SER D 3 43 ? 150.619 127.941 97.169 1.00 61.29 43 SER A N 1
ATOM 6806 C CA . SER D 3 43 ? 150.976 129.203 96.536 1.00 61.29 43 SER A CA 1
ATOM 6807 C C . SER D 3 43 ? 149.719 129.950 96.119 1.00 61.29 43 SER A C 1
ATOM 6808 O O . SER D 3 43 ? 148.813 129.362 95.518 1.00 61.29 43 SER A O 1
ATOM 6811 N N . ARG D 3 44 ? 149.673 131.241 96.439 1.00 66.31 44 ARG A N 1
ATOM 6812 C CA . ARG D 3 44 ? 148.634 132.129 95.933 1.00 66.31 44 ARG A CA 1
ATOM 6813 C C . ARG D 3 44 ? 148.976 132.500 94.494 1.00 66.31 44 ARG A C 1
ATOM 6814 O O . ARG D 3 44 ? 150.054 133.041 94.231 1.00 66.31 44 ARG A O 1
ATOM 6822 N N . ARG D 3 45 ? 148.049 132.238 93.568 1.00 53.85 45 ARG A N 1
ATOM 6823 C CA . ARG D 3 45 ? 148.368 132.366 92.148 1.00 53.85 45 ARG A CA 1
ATOM 6824 C C . ARG D 3 45 ? 148.487 133.819 91.705 1.00 53.85 45 ARG A C 1
ATOM 6825 O O . ARG D 3 45 ? 149.291 134.123 90.816 1.00 53.85 45 ARG A O 1
ATOM 6833 N N . HIS D 3 46 ? 147.691 134.719 92.282 1.00 55.92 46 HIS A N 1
ATOM 6834 C CA . HIS D 3 46 ? 147.957 136.159 92.260 1.00 55.92 46 HIS A CA 1
ATOM 6835 C C . HIS D 3 46 ? 147.990 136.705 90.827 1.00 55.92 46 HIS A C 1
ATOM 6836 O O . HIS D 3 46 ? 149.015 137.169 90.326 1.00 55.92 46 HIS A O 1
ATOM 6843 N N . TYR D 3 47 ? 146.833 136.636 90.177 1.00 61.63 47 TYR A N 1
ATOM 6844 C CA . TYR D 3 47 ? 146.698 137.112 88.806 1.00 61.63 47 TYR A CA 1
ATOM 6845 C C . TYR D 3 47 ? 146.378 138.601 88.819 1.00 61.63 47 TYR A C 1
ATOM 6846 O O . TYR D 3 47 ? 145.613 139.075 89.663 1.00 61.63 47 TYR A O 1
ATOM 6855 N N . ASP D 3 48 ? 146.963 139.339 87.880 1.00 72.07 48 ASP A N 1
ATOM 6856 C CA . ASP D 3 48 ? 146.817 140.787 87.848 1.00 72.07 48 ASP A CA 1
ATOM 6857 C C . ASP D 3 48 ? 146.500 141.248 86.430 1.00 72.07 48 ASP A C 1
ATOM 6858 O O . ASP D 3 48 ? 146.459 140.455 85.484 1.00 72.07 48 ASP A O 1
ATOM 6863 N N . ALA D 3 49 ? 146.270 142.557 86.300 1.00 75.50 49 ALA A N 1
ATOM 6864 C CA . ALA D 3 49 ? 146.367 143.272 85.026 1.00 75.50 49 ALA A CA 1
ATOM 6865 C C . ALA D 3 49 ? 145.376 142.767 83.980 1.00 75.50 49 ALA A C 1
ATOM 6866 O O . ALA D 3 49 ? 145.662 142.798 82.781 1.00 75.50 49 ALA A O 1
ATOM 6868 N N . GLY D 3 50 ? 144.205 142.295 84.403 1.00 76.17 50 GLY A N 1
ATOM 6869 C CA . GLY D 3 50 ? 143.130 142.080 83.453 1.00 76.17 50 GLY A CA 1
ATOM 6870 C C . GLY D 3 50 ? 142.636 143.389 82.866 1.00 76.17 50 GLY A C 1
ATOM 6871 O O . GLY D 3 50 ? 142.623 144.431 83.522 1.00 76.17 50 GLY A O 1
ATOM 6872 N N . VAL D 3 51 ? 142.217 143.332 81.602 1.00 98.59 51 VAL A N 1
ATOM 6873 C CA . VAL D 3 51 ? 141.658 144.488 80.907 1.00 98.59 51 VAL A CA 1
ATOM 6874 C C . VAL D 3 51 ? 140.421 144.054 80.133 1.00 98.59 51 VAL A C 1
ATOM 6875 O O . VAL D 3 51 ? 140.500 143.152 79.291 1.00 98.59 51 VAL A O 1
ATOM 6879 N N . GLY D 3 52 ? 139.284 144.688 80.411 1.00 111.43 52 GLY A N 1
ATOM 6880 C CA . GLY D 3 52 ? 138.114 144.556 79.562 1.00 111.43 52 GLY A CA 1
ATOM 6881 C C . GLY D 3 52 ? 138.180 145.559 78.426 1.00 111.43 52 GLY A C 1
ATOM 6882 O O . GLY D 3 52 ? 138.335 146.761 78.657 1.00 111.43 52 GLY A O 1
ATOM 6883 N N . LEU D 3 53 ? 138.065 145.059 77.195 1.00 117.51 53 LEU A N 1
ATOM 6884 C CA . LEU D 3 53 ? 138.001 145.915 76.008 1.00 117.51 53 LEU A CA 1
ATOM 6885 C C . LEU D 3 53 ? 136.941 145.371 75.055 1.00 117.51 53 LEU A C 1
ATOM 6886 O O . LEU D 3 53 ? 137.214 144.443 74.289 1.00 117.51 53 LEU A O 1
ATOM 6891 N N . ARG D 3 54 ? 135.752 145.962 75.090 1.00 116.43 54 ARG A N 1
ATOM 6892 C CA . ARG D 3 54 ? 134.701 145.693 74.108 1.00 116.43 54 ARG A CA 1
ATOM 6893 C C . ARG D 3 54 ? 133.862 146.956 73.944 1.00 116.43 54 ARG A C 1
ATOM 6894 O O . ARG D 3 54 ? 134.285 148.054 74.320 1.00 116.43 54 ARG A O 1
ATOM 6902 N N . SER D 3 55 ? 132.666 146.795 73.381 1.00 113.74 55 SER A N 1
ATOM 6903 C CA . SER D 3 55 ? 131.684 147.863 73.289 1.00 113.74 55 SER A CA 1
ATOM 6904 C C . SER D 3 55 ? 131.155 148.241 74.673 1.00 113.74 55 SER A C 1
ATOM 6905 O O . SER D 3 55 ? 131.413 147.574 75.679 1.00 113.74 55 SER A O 1
ATOM 6908 N N . LEU D 3 56 ? 130.396 149.338 74.711 1.00 117.68 56 LEU A N 1
ATOM 6909 C CA . LEU D 3 56 ? 129.722 149.749 75.936 1.00 117.68 56 LEU A CA 1
ATOM 6910 C C . LEU D 3 56 ? 128.575 148.826 76.317 1.00 117.68 56 LEU A C 1
ATOM 6911 O O . LEU D 3 56 ? 128.073 148.929 77.441 1.00 117.68 56 LEU A O 1
ATOM 6916 N N . ASP D 3 57 ? 128.145 147.936 75.420 1.00 116.57 57 ASP A N 1
ATOM 6917 C CA . ASP D 3 57 ? 127.165 146.929 75.811 1.00 116.57 57 ASP A CA 1
ATOM 6918 C C . ASP D 3 57 ? 127.785 145.919 76.768 1.00 116.57 57 ASP A C 1
ATOM 6919 O O . ASP D 3 57 ? 127.092 145.373 77.633 1.00 116.57 57 ASP A O 1
ATOM 6924 N N . ASP D 3 58 ? 129.084 145.653 76.618 1.00 115.06 58 ASP A N 1
ATOM 6925 C CA . ASP D 3 58 ? 129.792 144.745 77.509 1.00 115.06 58 ASP A CA 1
ATOM 6926 C C . ASP D 3 58 ? 130.144 145.401 78.836 1.00 115.06 58 ASP A C 1
ATOM 6927 O O . ASP D 3 58 ? 130.450 144.697 79.803 1.00 115.06 58 ASP A O 1
ATOM 6932 N N . VAL D 3 59 ? 130.119 146.734 78.899 1.00 103.70 59 VAL A N 1
ATOM 6933 C CA . VAL D 3 59 ? 130.604 147.435 80.083 1.00 103.70 59 VAL A CA 1
ATOM 6934 C C . VAL D 3 59 ? 129.613 147.317 81.234 1.00 103.70 59 VAL A C 1
ATOM 6935 O O . VAL D 3 59 ? 130.009 147.118 82.390 1.00 103.70 59 VAL A O 1
ATOM 6939 N N . GLU D 3 60 ? 128.312 147.425 80.949 1.00 105.13 60 GLU A N 1
ATOM 6940 C CA . GLU D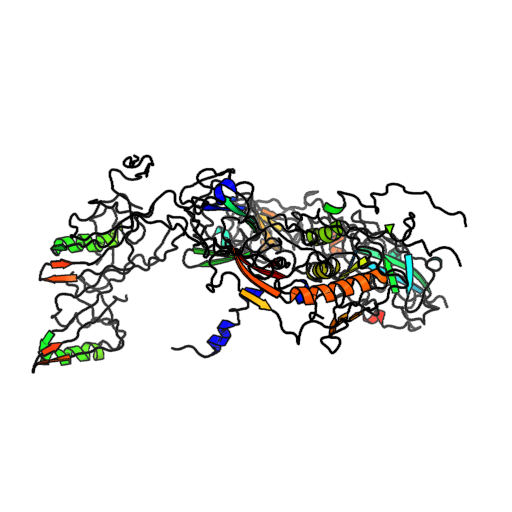 3 60 ? 127.346 147.413 82.043 1.00 105.13 60 GLU A CA 1
ATOM 6941 C C . GLU D 3 60 ? 127.177 146.027 82.649 1.00 105.13 60 GLU A C 1
ATOM 6942 O O . GLU D 3 60 ? 126.720 145.918 83.791 1.00 105.13 60 GLU A O 1
ATOM 6948 N N . ARG D 3 61 ? 127.532 144.971 81.922 1.00 91.31 61 ARG A N 1
ATOM 6949 C CA . ARG D 3 61 ? 127.622 143.645 82.513 1.00 91.31 61 ARG A CA 1
ATOM 6950 C C . ARG D 3 61 ? 128.977 143.402 83.161 1.00 91.31 61 ARG A C 1
ATOM 6951 O O . ARG D 3 61 ? 129.177 142.351 83.780 1.00 91.31 61 ARG A O 1
ATOM 6959 N N . LEU D 3 62 ? 129.907 144.348 83.030 1.00 81.66 62 LEU A N 1
ATOM 6960 C CA . LEU D 3 62 ? 131.227 144.249 83.639 1.00 81.66 62 LEU A CA 1
ATOM 6961 C C . LEU D 3 62 ? 131.379 145.130 84.867 1.00 81.66 62 LEU A C 1
ATOM 6962 O O . LEU D 3 62 ? 132.074 144.740 85.810 1.00 81.66 62 LEU A O 1
ATOM 6967 N N . ILE D 3 63 ? 130.749 146.307 84.884 1.00 81.34 63 ILE A N 1
ATOM 6968 C CA . ILE D 3 63 ? 130.858 147.158 86.062 1.00 81.34 63 ILE A CA 1
ATOM 6969 C C . ILE D 3 63 ? 130.049 146.572 87.209 1.00 81.34 63 ILE A C 1
ATOM 6970 O O . ILE D 3 63 ? 130.437 146.691 88.377 1.00 81.34 63 ILE A O 1
ATOM 6975 N N . ALA D 3 64 ? 128.922 145.930 86.904 1.00 79.65 64 ALA A N 1
ATOM 6976 C CA . ALA D 3 64 ? 128.137 145.256 87.924 1.00 79.65 64 ALA A CA 1
ATOM 6977 C C . ALA D 3 64 ? 128.618 143.837 88.191 1.00 79.65 64 ALA A C 1
ATOM 6978 O O . ALA D 3 64 ? 128.148 143.207 89.144 1.00 79.65 64 ALA A O 1
ATOM 6980 N N . PHE D 3 65 ? 129.544 143.320 87.376 1.00 80.28 65 PHE A N 1
ATOM 6981 C CA . PHE D 3 65 ? 130.290 142.132 87.773 1.00 80.28 65 PHE A CA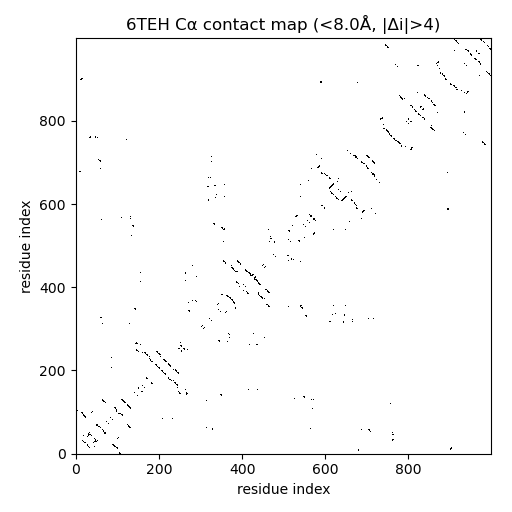 1
ATOM 6982 C C . PHE D 3 65 ? 131.090 142.401 89.038 1.00 80.28 65 PHE A C 1
ATOM 6983 O O . PHE D 3 65 ? 131.120 141.575 89.958 1.00 80.28 65 PHE A O 1
ATOM 6991 N N . PHE D 3 66 ? 131.755 143.557 89.093 1.00 72.84 66 PHE A N 1
ATOM 6992 C CA . PHE D 3 66 ? 132.377 144.006 90.331 1.00 72.84 66 PHE A CA 1
ATOM 6993 C C . PHE D 3 66 ? 131.344 144.185 91.434 1.00 72.84 66 PHE A C 1
ATOM 6994 O O . PHE D 3 66 ? 131.615 143.892 92.604 1.00 72.84 66 PHE A O 1
ATOM 7002 N N . GLU D 3 67 ? 130.153 144.666 91.083 1.00 75.36 67 GLU A N 1
ATOM 7003 C CA . GLU D 3 67 ? 129.171 145.066 92.085 1.00 75.36 67 GLU A CA 1
ATOM 7004 C C . GLU D 3 67 ? 128.270 143.915 92.531 1.00 75.36 67 GLU A C 1
ATOM 7005 O O . GLU D 3 67 ? 128.197 143.607 93.724 1.00 75.36 67 GLU A O 1
ATOM 7011 N N . ALA D 3 68 ? 127.579 143.270 91.587 1.00 89.01 68 ALA A N 1
ATOM 7012 C CA . ALA D 3 68 ? 126.421 142.464 91.965 1.00 89.01 68 ALA A CA 1
ATOM 7013 C C . ALA D 3 68 ? 126.833 141.161 92.643 1.00 89.01 68 ALA A C 1
ATOM 7014 O O . ALA D 3 68 ? 126.558 140.953 93.830 1.00 89.01 68 ALA A O 1
ATOM 7016 N N . ARG D 3 69 ? 127.499 140.268 91.906 1.00 91.97 69 ARG A N 1
ATOM 7017 C CA . ARG D 3 69 ? 128.035 139.064 92.532 1.00 91.97 69 ARG A CA 1
ATOM 7018 C C . ARG D 3 69 ? 129.366 139.309 93.223 1.00 91.97 69 ARG A C 1
ATOM 7019 O O . ARG D 3 69 ? 129.792 138.477 94.030 1.00 91.97 69 ARG A O 1
ATOM 7027 N N . GLY D 3 70 ? 130.031 140.420 92.927 1.00 75.88 70 GLY A N 1
ATOM 7028 C CA . GLY D 3 70 ? 131.243 140.763 93.635 1.00 75.88 70 GLY A CA 1
ATOM 7029 C C . GLY D 3 70 ? 131.003 141.223 95.055 1.00 75.88 70 GLY A C 1
ATOM 7030 O O . GLY D 3 70 ? 131.269 140.485 96.008 1.00 75.88 70 GLY A O 1
ATOM 7031 N N . GLY D 3 71 ? 130.492 142.441 95.208 1.00 69.34 71 GLY A N 1
ATOM 7032 C CA . GLY D 3 71 ? 130.642 143.135 96.467 1.00 69.34 71 GLY A CA 1
ATOM 7033 C C . GLY D 3 71 ? 132.117 143.287 96.761 1.00 69.34 71 GLY A C 1
ATOM 7034 O O . GLY D 3 71 ? 132.792 144.128 96.161 1.00 69.34 71 GLY A O 1
ATOM 7035 N N . GLN D 3 72 ? 132.623 142.495 97.704 1.00 83.55 72 GLN A N 1
ATOM 7036 C CA . GLN D 3 72 ? 134.061 142.321 97.863 1.00 83.55 72 GLN A CA 1
ATOM 7037 C C . GLN D 3 72 ? 134.430 140.854 98.043 1.00 83.55 72 GLN A C 1
ATOM 7038 O O . GLN D 3 72 ? 135.510 140.419 97.629 1.00 83.55 72 GLN A O 1
ATOM 7044 N N . LEU D 3 73 ? 133.525 140.077 98.627 1.00 92.89 73 LEU A N 1
ATOM 7045 C CA . LEU D 3 73 ? 133.884 138.886 99.384 1.00 92.89 73 LEU A CA 1
ATOM 7046 C C . LEU D 3 73 ? 133.320 137.614 98.764 1.00 92.89 73 LEU A C 1
ATOM 7047 O O . LEU D 3 73 ? 132.901 136.693 99.468 1.00 92.89 73 LEU A O 1
ATOM 7052 N N . HIS D 3 74 ? 133.312 137.532 97.437 1.00 69.39 74 HIS A N 1
ATOM 7053 C CA . HIS D 3 74 ? 132.757 136.368 96.766 1.00 69.39 74 HIS A CA 1
ATOM 7054 C C . HIS D 3 74 ? 133.728 135.869 95.703 1.00 69.39 74 HIS A C 1
ATOM 7055 O O . HIS D 3 74 ? 134.705 136.537 95.351 1.00 69.39 74 HIS A O 1
ATOM 7062 N N . GLY D 3 75 ? 133.440 134.674 95.194 1.00 67.70 75 GLY A N 1
ATOM 7063 C CA . GLY D 3 75 ? 134.393 133.897 94.425 1.00 67.70 75 GLY A CA 1
ATOM 7064 C C . GLY D 3 75 ? 134.696 134.356 93.013 1.00 67.70 75 GLY A C 1
ATOM 7065 O O . GLY D 3 75 ? 135.815 134.783 92.717 1.00 67.70 75 GLY A O 1
ATOM 7066 N N . PHE D 3 76 ? 133.702 134.233 92.131 1.00 81.57 76 PHE A N 1
ATOM 7067 C CA . PHE D 3 76 ? 133.831 134.422 90.686 1.00 81.57 76 PHE A CA 1
ATOM 7068 C C . PHE D 3 76 ? 135.097 133.737 90.168 1.00 81.57 76 PHE A C 1
ATOM 7069 O O . PHE D 3 76 ? 136.096 134.381 89.840 1.00 81.57 76 PHE A O 1
ATOM 7077 N N . ARG D 3 77 ? 135.046 132.405 90.131 1.00 80.94 77 ARG A N 1
ATOM 7078 C CA . ARG D 3 77 ? 136.051 131.516 89.555 1.00 80.94 77 ARG A CA 1
ATOM 7079 C C . ARG D 3 77 ? 136.740 132.100 88.326 1.00 80.94 77 ARG A C 1
ATOM 7080 O O . ARG D 3 77 ? 136.069 132.581 87.412 1.00 80.94 77 ARG A O 1
ATOM 7088 N N . TRP D 3 78 ? 138.069 132.065 88.289 1.00 73.05 78 TRP A N 1
ATOM 7089 C CA . TRP D 3 78 ? 138.852 132.841 87.337 1.00 73.05 78 TRP A CA 1
ATOM 7090 C C . TRP D 3 78 ? 139.458 131.919 86.286 1.00 73.05 78 TRP A C 1
ATOM 7091 O O . TRP D 3 78 ? 139.959 130.839 86.609 1.00 73.05 78 TRP A O 1
ATOM 7102 N N . LYS D 3 79 ? 139.411 132.347 85.028 1.00 73.91 79 LYS A N 1
ATOM 7103 C CA . LYS D 3 79 ? 139.935 131.550 83.927 1.00 73.91 79 LYS A CA 1
ATOM 7104 C C . LYS D 3 79 ? 141.408 131.868 83.704 1.00 73.91 79 LYS A C 1
ATOM 7105 O O . LYS D 3 79 ? 141.793 133.040 83.633 1.00 73.91 79 LYS A O 1
ATOM 7111 N N . ASP D 3 80 ? 142.225 130.824 83.595 1.00 77.69 80 ASP A N 1
ATOM 7112 C CA . ASP D 3 80 ? 143.654 130.965 83.352 1.00 77.69 80 ASP A CA 1
ATOM 7113 C C . ASP D 3 80 ? 143.939 130.654 81.889 1.00 77.69 80 ASP A C 1
ATOM 7114 O O . ASP D 3 80 ? 143.624 129.559 81.411 1.00 77.69 80 ASP A O 1
ATOM 7119 N N . TRP D 3 81 ? 144.537 131.613 81.184 1.00 82.26 81 TRP A N 1
ATOM 7120 C CA . TRP D 3 81 ? 145.104 131.333 79.873 1.00 82.26 81 TRP A CA 1
ATOM 7121 C C . TRP D 3 81 ? 146.491 130.709 79.947 1.00 82.26 81 TRP A C 1
ATOM 7122 O O . TRP D 3 81 ? 147.009 130.271 78.915 1.00 82.26 81 TRP A O 1
ATOM 7133 N N . ALA D 3 82 ? 147.097 130.658 81.129 1.00 75.73 82 ALA A N 1
ATOM 7134 C CA . ALA D 3 82 ? 148.299 129.861 81.341 1.00 75.73 82 ALA A CA 1
ATOM 7135 C C . ALA D 3 82 ? 147.943 128.452 81.801 1.00 75.73 82 ALA A C 1
ATOM 7136 O O . ALA D 3 82 ? 146.991 128.259 82.557 1.00 75.73 82 ALA A O 1
ATOM 7138 N N . GLY D 3 157 ? 140.323 116.292 92.628 1.00 76.08 157 GLY A N 1
ATOM 7139 C CA . GLY D 3 157 ? 141.001 116.812 91.455 1.00 76.08 157 GLY A CA 1
ATOM 7140 C C . GLY D 3 157 ? 142.291 117.539 91.783 1.00 76.08 157 GLY A C 1
ATOM 7141 O O . GLY D 3 157 ? 142.271 118.670 92.270 1.00 76.08 157 GLY A O 1
ATOM 7142 N N . ILE D 3 158 ? 143.418 116.885 91.513 1.00 64.88 158 ILE A N 1
ATOM 7143 C CA . ILE D 3 158 ? 144.727 117.341 91.963 1.00 64.88 158 ILE A CA 1
ATOM 7144 C C . ILE D 3 158 ? 145.683 117.289 90.781 1.00 64.88 158 ILE A C 1
ATOM 7145 O O . ILE D 3 158 ? 145.811 116.248 90.127 1.00 64.88 158 ILE A O 1
ATOM 7150 N N . VAL D 3 159 ? 146.349 118.408 90.508 1.00 71.70 159 VAL A N 1
ATOM 7151 C CA . VAL D 3 159 ? 147.343 118.499 89.446 1.00 71.70 159 VAL A CA 1
ATOM 7152 C C . VAL D 3 159 ? 148.728 118.383 90.066 1.00 71.70 159 VAL A C 1
ATOM 7153 O O . VAL D 3 159 ? 149.036 119.068 91.051 1.00 71.70 159 VAL A O 1
ATOM 7157 N N . SER D 3 160 ? 149.562 117.522 89.493 1.00 75.22 160 SER A N 1
ATOM 7158 C CA . SER D 3 160 ? 150.959 117.399 89.876 1.00 75.22 160 SER A CA 1
ATOM 7159 C C . SER D 3 160 ? 151.859 117.848 88.733 1.00 75.22 160 SER A C 1
ATOM 7160 O O . SER D 3 160 ? 151.475 117.819 87.560 1.00 75.22 160 SER A O 1
ATOM 7163 N N . PHE D 3 161 ? 153.071 118.266 89.090 1.00 81.54 161 PHE A N 1
ATOM 7164 C CA . PHE D 3 161 ? 154.048 118.773 88.132 1.00 81.54 161 PHE A CA 1
ATOM 7165 C C . PHE D 3 161 ? 155.299 117.909 88.219 1.00 81.54 161 PHE A C 1
ATOM 7166 O O . PHE D 3 161 ? 156.013 117.941 89.226 1.00 81.54 161 PHE A O 1
ATOM 7174 N N . ASN D 3 162 ? 155.559 117.140 87.163 1.00 102.02 162 ASN A N 1
ATOM 7175 C CA . ASN D 3 162 ? 156.488 116.019 87.209 1.00 102.02 162 ASN A CA 1
ATOM 7176 C C . ASN D 3 162 ? 157.769 116.294 86.430 1.00 102.02 162 ASN A C 1
ATOM 7177 O O . ASN D 3 162 ? 158.602 115.394 86.283 1.00 102.02 162 ASN A O 1
ATOM 7182 N N . GLU D 3 163 ? 157.943 117.509 85.923 1.00 104.08 163 GLU A N 1
ATOM 7183 C CA . GLU D 3 163 ? 159.163 117.852 85.202 1.00 104.08 163 GLU A CA 1
ATOM 7184 C C . GLU D 3 163 ? 160.414 117.917 86.086 1.00 104.08 163 GLU A C 1
ATOM 7185 O O . GLU D 3 163 ? 161.523 117.788 85.551 1.00 104.08 163 GLU A O 1
ATOM 7191 N N . PRO D 3 164 ? 160.324 118.109 87.405 1.00 89.47 164 PRO A N 1
ATOM 7192 C CA . PRO D 3 164 ? 161.434 117.686 88.262 1.00 89.47 164 PRO A CA 1
ATOM 7193 C C . PRO D 3 164 ? 161.191 116.293 88.814 1.00 89.47 164 PRO A C 1
ATOM 7194 O O . PRO D 3 164 ? 160.090 115.740 88.669 1.00 89.47 164 PRO A O 1
ATOM 7198 N N . PRO D 3 165 ? 162.189 115.691 89.453 1.00 76.78 165 PRO A N 1
ATOM 7199 C CA . PRO D 3 165 ? 161.933 114.536 90.323 1.00 76.78 165 PRO A CA 1
ATOM 7200 C C . PRO D 3 165 ? 161.189 114.918 91.593 1.00 76.78 165 PRO A C 1
ATOM 7201 O O . PRO D 3 165 ? 160.529 114.062 92.201 1.00 76.78 165 PRO A O 1
ATOM 7205 N N . PRO D 3 166 ? 161.257 116.188 92.040 1.00 73.05 166 PRO A N 1
ATOM 7206 C CA . PRO D 3 166 ? 160.188 116.698 92.911 1.00 73.05 166 PRO A CA 1
ATOM 7207 C C . PRO D 3 166 ? 158.830 116.807 92.236 1.00 73.05 166 PRO A C 1
ATOM 7208 O O . PRO D 3 166 ? 158.678 116.497 91.051 1.00 73.05 166 PRO A O 1
ATOM 7212 N N . GLN D 3 167 ? 157.835 117.255 92.999 1.00 78.93 167 GLN A N 1
ATOM 7213 C CA . GLN D 3 167 ? 156.446 117.237 92.568 1.00 78.93 167 GLN A CA 1
ATOM 7214 C C . GLN D 3 167 ? 155.782 118.554 92.939 1.00 78.93 167 GLN A C 1
ATOM 7215 O O . GLN D 3 167 ? 156.147 119.194 93.928 1.00 78.93 167 GLN A O 1
ATOM 7221 N N . GLY D 3 168 ? 154.801 118.952 92.134 1.00 72.89 168 GLY A N 1
ATOM 7222 C CA . GLY D 3 168 ? 153.936 120.058 92.493 1.00 72.89 168 GLY A CA 1
ATOM 7223 C C . GLY D 3 168 ? 152.844 119.642 93.457 1.00 72.89 168 GLY A C 1
ATOM 7224 O O . GLY D 3 168 ? 152.765 120.145 94.582 1.00 72.89 168 GLY A O 1
ATOM 7225 N N . ALA D 3 169 ? 151.995 118.713 93.009 1.00 66.51 169 ALA A N 1
ATOM 7226 C CA . ALA D 3 169 ? 150.954 118.100 93.836 1.00 66.51 169 ALA A CA 1
ATOM 7227 C C . ALA D 3 169 ? 150.019 119.146 94.439 1.00 66.51 169 ALA A C 1
ATOM 7228 O O . ALA D 3 169 ? 149.576 119.026 95.583 1.00 66.51 169 ALA A O 1
ATOM 7230 N N . ARG D 3 170 ? 149.718 120.183 93.663 1.00 66.72 170 ARG A N 1
ATOM 7231 C CA . ARG D 3 170 ? 148.909 121.298 94.135 1.00 66.72 170 ARG A CA 1
ATOM 7232 C C . ARG D 3 170 ? 147.440 121.039 93.825 1.00 66.72 170 ARG A C 1
ATOM 7233 O O . ARG D 3 170 ? 147.095 120.650 92.705 1.00 66.72 170 ARG A O 1
ATOM 7241 N N . VAL D 3 171 ? 146.581 121.255 94.819 1.00 61.11 171 VAL A N 1
ATOM 7242 C CA . VAL D 3 171 ? 145.186 120.854 94.699 1.00 61.11 171 VAL A CA 1
ATOM 7243 C C . VAL D 3 171 ? 144.438 121.833 93.800 1.00 61.11 171 VAL A C 1
ATOM 7244 O O . VAL D 3 171 ? 144.869 122.963 93.561 1.00 61.11 171 VAL A O 1
ATOM 7248 N N . THR D 3 172 ? 143.292 121.381 93.295 1.00 69.98 172 THR A N 1
ATOM 7249 C CA . THR D 3 172 ? 142.332 122.230 92.591 1.00 69.98 172 THR A CA 1
ATOM 7250 C C . THR D 3 172 ? 140.971 122.051 93.258 1.00 69.98 172 THR A C 1
ATOM 7251 O O . THR D 3 172 ? 140.300 121.037 93.042 1.00 69.98 172 THR A O 1
ATOM 7255 N N . ALA D 3 173 ? 140.564 123.031 94.070 1.00 59.97 173 ALA A N 1
ATOM 7256 C CA . ALA D 3 173 ? 139.233 122.974 94.666 1.00 59.97 173 ALA A CA 1
ATOM 7257 C C . ALA D 3 173 ? 138.152 123.102 93.602 1.00 59.97 173 ALA A C 1
ATOM 7258 O O . ALA D 3 173 ? 137.123 122.417 93.668 1.00 59.97 173 ALA A O 1
ATOM 7260 N N . GLY D 3 174 ? 138.361 123.970 92.614 1.00 68.47 174 GLY A N 1
ATOM 7261 C CA . GLY D 3 174 ? 137.481 124.060 91.472 1.00 68.47 174 GLY A CA 1
ATOM 7262 C C . GLY D 3 174 ? 138.024 123.229 90.325 1.00 68.47 174 GLY A C 1
ATOM 7263 O O . GLY D 3 174 ? 139.191 122.844 90.317 1.00 68.47 174 GLY A O 1
ATOM 7264 N N . PHE D 3 175 ? 137.167 122.948 89.348 1.00 76.13 175 PHE A N 1
ATOM 7265 C CA . PHE D 3 175 ? 137.571 122.070 88.261 1.00 76.13 175 PHE A CA 1
ATOM 7266 C C . PHE D 3 175 ? 138.338 122.847 87.199 1.00 76.13 175 PHE A C 1
ATOM 7267 O O . PHE D 3 175 ? 137.976 123.972 86.842 1.00 76.13 175 PHE A O 1
ATOM 7275 N N . GLU D 3 176 ? 139.408 122.228 86.699 1.00 90.36 176 GLU A N 1
ATOM 7276 C CA . GLU D 3 176 ? 140.054 122.572 85.431 1.00 90.36 176 GLU A CA 1
ATOM 7277 C C . GLU D 3 176 ? 140.517 124.033 85.410 1.00 90.36 176 GLU A C 1
ATOM 7278 O O . GLU D 3 176 ? 139.968 124.886 84.710 1.00 90.36 176 GLU A O 1
ATOM 7284 N N . PHE D 3 177 ? 141.546 124.298 86.218 1.00 75.82 177 PHE A N 1
ATOM 7285 C CA . PHE D 3 177 ? 142.281 125.565 86.175 1.00 75.82 177 PHE A CA 1
ATOM 7286 C C . PHE D 3 177 ? 141.402 126.777 86.483 1.00 75.82 177 PHE A C 1
ATOM 7287 O O . PHE D 3 177 ? 141.603 127.852 85.910 1.00 75.82 177 PHE A O 1
ATOM 7289 N N . ASP D 3 178 ? 140.422 126.645 87.377 1.00 67.29 178 ASP A N 1
ATOM 7290 C CA . ASP D 3 178 ? 139.419 127.693 87.516 1.00 67.29 178 ASP A CA 1
ATOM 7291 C C . ASP D 3 178 ? 139.656 128.608 88.711 1.00 67.29 178 ASP A C 1
ATOM 7292 O O . ASP D 3 178 ? 138.990 129.644 88.810 1.00 67.29 178 ASP A O 1
ATOM 7297 N N . VAL D 3 179 ? 140.553 128.237 89.625 1.00 61.49 179 VAL A N 1
ATOM 7298 C CA . VAL D 3 179 ? 141.250 129.127 90.562 1.00 61.49 179 VAL A CA 1
ATOM 7299 C C . VAL D 3 179 ? 140.354 130.234 91.120 1.00 61.49 179 VAL A C 1
ATOM 7300 O O . VAL D 3 179 ? 140.373 131.369 90.619 1.00 61.49 179 VAL A O 1
ATOM 7304 N N . PRO D 3 180 ? 139.527 129.950 92.124 1.00 59.23 180 PRO A N 1
ATOM 7305 C CA . PRO D 3 180 ? 138.612 130.979 92.636 1.00 59.23 180 PRO A CA 1
ATOM 7306 C C . PRO D 3 180 ? 139.391 132.112 93.289 1.00 59.23 180 PRO A C 1
ATOM 7307 O O . PRO D 3 180 ? 140.338 131.878 94.043 1.00 59.23 180 PRO A O 1
ATOM 7311 N N . VAL D 3 181 ? 138.984 133.350 92.999 1.00 69.74 181 VAL A N 1
ATOM 7312 C CA . VAL D 3 181 ? 139.787 134.505 93.391 1.00 69.74 181 VAL A CA 1
ATOM 7313 C C . VAL D 3 181 ? 138.946 135.563 94.094 1.00 69.74 181 VAL A C 1
ATOM 7314 O O . VAL D 3 181 ? 137.790 135.320 94.455 1.00 69.74 181 VAL A O 1
ATOM 7318 N N . ARG D 3 182 ? 139.539 136.736 94.312 1.00 81.56 182 ARG A N 1
ATOM 7319 C CA . ARG D 3 182 ? 138.800 137.966 94.560 1.00 81.56 182 ARG A CA 1
ATOM 7320 C C . ARG D 3 182 ? 139.612 139.141 94.037 1.00 81.56 182 ARG A C 1
ATOM 7321 O O . ARG D 3 182 ? 140.844 139.096 94.017 1.00 81.56 182 ARG A O 1
ATOM 7329 N N . PHE D 3 183 ? 138.915 140.203 93.644 1.00 79.23 183 PHE A N 1
ATOM 7330 C CA . PHE D 3 183 ? 139.580 141.388 93.116 1.00 79.23 183 PHE A CA 1
ATOM 7331 C C . PHE D 3 183 ? 140.324 142.141 94.215 1.00 79.23 183 PHE A C 1
ATOM 7332 O O . PHE D 3 183 ? 139.837 142.282 95.339 1.00 79.23 183 PHE A O 1
ATOM 7340 N N . ASP D 3 184 ? 141.521 142.617 93.876 1.00 84.17 184 ASP A N 1
ATOM 7341 C CA . ASP D 3 184 ? 142.395 143.332 94.808 1.00 84.17 184 ASP A CA 1
ATOM 7342 C C . ASP D 3 184 ? 142.231 144.840 94.654 1.00 84.17 184 ASP A C 1
ATOM 7343 O O . ASP D 3 184 ? 143.181 145.559 94.344 1.00 84.17 184 ASP A O 1
ATOM 7348 N N . THR D 3 185 ? 141.001 145.325 94.865 1.00 84.82 185 THR A N 1
ATOM 7349 C CA . THR D 3 185 ? 140.664 146.748 94.576 1.00 84.82 185 THR A CA 1
ATOM 7350 C C . THR D 3 185 ? 139.600 147.242 95.562 1.00 84.82 185 THR A C 1
ATOM 7351 O O . THR D 3 185 ? 138.640 146.484 95.810 1.00 84.82 185 THR A O 1
ATOM 7355 N N . ASP D 3 186 ? 139.732 148.479 96.058 1.00 88.11 186 ASP A N 1
ATOM 7356 C CA . ASP D 3 186 ? 138.602 149.120 96.710 1.00 88.11 186 ASP A CA 1
ATOM 7357 C C . ASP D 3 186 ? 137.661 149.719 95.680 1.00 88.11 186 ASP A C 1
ATOM 7358 O O . ASP D 3 186 ? 136.451 149.788 95.921 1.00 88.11 186 ASP A O 1
ATOM 7363 N N . ARG D 3 187 ? 138.195 150.140 94.535 1.00 79.54 187 ARG A N 1
ATOM 7364 C CA . ARG D 3 187 ? 137.390 150.684 93.455 1.00 79.54 187 ARG A CA 1
ATOM 7365 C C . ARG D 3 187 ? 137.922 150.152 92.135 1.00 79.54 187 ARG A C 1
ATOM 7366 O O . ARG D 3 187 ? 139.058 149.684 92.042 1.00 79.54 187 ARG A O 1
ATOM 7374 N N . ILE D 3 188 ? 137.093 150.246 91.103 1.00 66.87 188 ILE A N 1
ATOM 7375 C CA . ILE D 3 188 ? 137.530 150.004 89.740 1.00 66.87 188 ILE A CA 1
ATOM 7376 C C . ILE D 3 188 ? 137.505 151.337 89.007 1.00 66.87 188 ILE A C 1
ATOM 7377 O O . ILE D 3 188 ? 137.046 152.352 89.531 1.00 66.87 188 ILE A O 1
ATOM 7382 N N . ALA D 3 189 ? 138.010 151.333 87.777 1.00 74.18 189 ALA A N 1
ATOM 7383 C CA . ALA D 3 189 ? 138.099 152.590 87.036 1.00 74.18 189 ALA A CA 1
ATOM 7384 C C . ALA D 3 189 ? 137.907 152.275 85.553 1.00 74.18 189 ALA A C 1
ATOM 7385 O O . ALA D 3 189 ? 138.865 151.947 84.849 1.00 74.18 189 ALA A O 1
ATOM 7387 N N . VAL D 3 190 ? 136.669 152.380 85.093 1.00 79.17 190 VAL A N 1
ATOM 7388 C CA . VAL D 3 190 ? 136.358 152.127 83.694 1.00 79.17 190 VAL A CA 1
ATOM 7389 C C . VAL D 3 190 ? 136.485 153.445 82.947 1.00 79.17 190 VAL A C 1
ATOM 7390 O O . VAL D 3 190 ? 136.018 154.489 83.413 1.00 79.17 190 VAL A O 1
ATOM 7394 N N . SER D 3 191 ? 137.098 153.398 81.772 1.00 79.37 191 SER A N 1
ATOM 7395 C CA . SER D 3 191 ? 137.283 154.582 80.953 1.00 79.37 191 SER A CA 1
ATOM 7396 C C . SER D 3 191 ? 136.492 154.451 79.661 1.00 79.37 191 SER A C 1
ATOM 7397 O O . SER D 3 191 ? 136.204 153.345 79.196 1.00 79.37 191 SER A O 1
ATOM 7400 N N . VAL D 3 192 ? 136.167 155.610 79.079 1.00 86.99 192 VAL A N 1
ATOM 7401 C CA . VAL D 3 192 ? 135.574 155.705 77.711 1.00 86.99 192 VAL A CA 1
ATOM 7402 C C . VAL D 3 192 ? 136.683 156.140 76.746 1.00 86.99 192 VAL A C 1
ATOM 7403 O O . VAL D 3 192 ? 137.286 157.202 76.990 1.00 86.99 192 VAL A O 1
ATOM 7407 N N . GLN D 3 193 ? 136.941 155.352 75.697 1.00 91.83 193 GLN A N 1
ATOM 7408 C CA . GLN D 3 193 ? 138.059 155.671 74.766 1.00 91.83 193 GLN A CA 1
ATOM 7409 C C . GLN D 3 193 ? 137.506 156.228 73.448 1.00 91.83 193 GLN A C 1
ATOM 7410 O O . GLN D 3 193 ? 138.247 156.953 72.758 1.00 91.83 193 GLN A O 1
ATOM 7416 N N . SER D 3 194 ? 136.267 155.869 73.126 1.00 95.61 194 SER A N 1
ATOM 7417 C CA . SER D 3 194 ? 135.574 156.427 71.940 1.00 95.61 194 SER A CA 1
ATOM 7418 C C . SER D 3 194 ? 134.077 156.181 72.112 1.00 95.61 194 SER A C 1
ATOM 7419 O O . SER D 3 194 ? 133.684 155.657 73.174 1.00 95.61 194 SER A O 1
ATOM 7422 N N . PHE D 3 195 ? 133.285 156.546 71.105 1.00 102.15 195 PHE A N 1
ATOM 7423 C CA . PHE D 3 195 ? 131.811 156.585 71.272 1.00 102.15 195 PHE A CA 1
ATOM 7424 C C . PHE D 3 195 ? 131.339 155.279 71.924 1.00 102.15 195 PHE A C 1
ATOM 7425 O O . PHE D 3 195 ? 130.359 155.319 72.693 1.00 102.15 195 PHE A O 1
ATOM 7433 N N . GLN D 3 196 ? 131.980 154.156 71.582 1.00 105.68 196 GLN A N 1
ATOM 7434 C CA . GLN D 3 196 ? 131.558 152.840 72.131 1.00 105.68 196 GLN A CA 1
ATOM 7435 C C . GLN D 3 196 ? 132.728 152.094 72.789 1.00 105.68 196 GLN A C 1
ATOM 7436 O O . GLN D 3 196 ? 132.516 150.921 73.151 1.00 105.68 196 GLN A O 1
ATOM 7442 N N . ALA D 3 197 ? 133.902 152.716 72.962 1.00 111.88 197 ALA A N 1
ATOM 7443 C CA . ALA D 3 197 ? 134.993 151.940 73.543 1.00 111.88 197 ALA A CA 1
ATOM 7444 C C . ALA D 3 197 ? 134.966 152.014 75.067 1.00 111.88 197 ALA A C 1
ATOM 7445 O O . ALA D 3 197 ? 134.965 153.105 75.645 1.00 111.88 197 ALA A O 1
ATOM 7447 N N . GLY D 3 198 ? 134.946 150.847 75.711 1.00 119.39 198 GLY A N 1
ATOM 7448 C CA . GLY D 3 198 ? 135.065 150.747 77.154 1.00 119.39 198 GLY A CA 1
ATOM 7449 C C . GLY D 3 198 ? 136.349 150.072 77.597 1.00 119.39 198 GLY A C 1
ATOM 7450 O O . GLY D 3 198 ? 136.621 148.935 77.201 1.00 119.39 198 GLY A O 1
ATOM 7451 N N . ASP D 3 199 ? 137.148 150.755 78.417 1.00 97.41 199 ASP A N 1
ATOM 7452 C CA . ASP D 3 199 ? 138.412 150.221 78.903 1.00 97.41 199 ASP A CA 1
ATOM 7453 C C . ASP D 3 199 ? 138.514 150.371 80.416 1.00 97.41 199 ASP A C 1
ATOM 7454 O O . ASP D 3 199 ? 137.997 151.328 80.998 1.00 97.41 199 ASP A O 1
ATOM 7459 N N . LEU D 3 200 ? 139.197 149.408 81.047 1.00 84.27 200 LEU A N 1
ATOM 7460 C CA . LEU D 3 200 ? 139.630 149.530 82.438 1.00 84.27 200 LEU A CA 1
ATOM 7461 C C . LEU D 3 200 ? 140.998 148.860 82.550 1.00 84.27 200 LEU A C 1
ATOM 7462 O O . LEU D 3 200 ? 141.180 147.734 82.048 1.00 84.27 200 LEU A O 1
ATOM 7467 N N . PRO D 3 201 ? 141.976 149.523 83.169 1.00 79.48 201 PRO A N 1
ATOM 7468 C CA . PRO D 3 201 ? 143.374 149.085 83.033 1.00 79.48 201 PRO A CA 1
ATOM 7469 C C . PRO D 3 201 ? 143.804 147.874 83.853 1.00 79.48 201 PRO A C 1
ATOM 7470 O O . PRO D 3 201 ? 144.739 147.178 83.448 1.00 79.48 201 PRO A O 1
ATOM 7474 N N . GLN D 3 202 ? 143.166 147.600 84.990 1.00 73.17 202 GLN A N 1
ATOM 7475 C CA . GLN D 3 202 ? 143.685 146.552 85.861 1.00 73.17 202 GLN A CA 1
ATOM 7476 C C . GLN D 3 202 ? 142.617 146.047 86.821 1.00 73.17 202 GLN A C 1
ATOM 7477 O O . GLN D 3 202 ? 141.824 146.834 87.345 1.00 73.17 202 GLN A O 1
ATOM 7483 N N . VAL D 3 203 ? 142.605 144.733 87.043 1.00 66.92 203 VAL A N 1
ATOM 7484 C CA . VAL D 3 203 ? 141.819 144.135 88.121 1.00 66.92 203 VAL A CA 1
ATOM 7485 C C . VAL D 3 203 ? 142.623 143.012 88.771 1.00 66.92 203 VAL A C 1
ATOM 7486 O O . VAL D 3 203 ? 142.487 141.840 88.391 1.00 66.92 203 VAL A O 1
ATOM 7490 N N . PRO D 3 204 ? 143.466 143.326 89.753 1.00 74.79 204 PRO A N 1
ATOM 7491 C CA . PRO D 3 204 ? 144.313 142.300 90.376 1.00 74.79 204 PRO A CA 1
ATOM 7492 C C . PRO D 3 204 ? 143.540 141.357 91.292 1.00 74.79 204 PRO A C 1
ATOM 7493 O O . PRO D 3 204 ? 142.561 141.743 91.934 1.00 74.79 204 PRO A O 1
ATOM 7497 N N . VAL D 3 205 ? 143.983 140.093 91.328 1.00 71.75 205 VAL A N 1
ATOM 7498 C CA . VAL D 3 205 ? 143.402 139.059 92.187 1.00 71.75 205 VAL A CA 1
ATOM 7499 C C . VAL D 3 205 ? 144.520 138.224 92.811 1.00 71.75 205 VAL A C 1
ATOM 7500 O O . VAL D 3 205 ? 145.677 138.286 92.395 1.00 71.75 205 VAL A O 1
ATOM 7504 N N . VAL D 3 206 ? 144.159 137.443 93.839 1.00 67.94 206 VAL A N 1
ATOM 7505 C CA . VAL D 3 206 ? 145.110 136.750 94.716 1.00 67.94 206 VAL A CA 1
ATOM 7506 C C . VAL D 3 206 ? 144.660 135.333 95.045 1.00 67.94 206 VAL A C 1
ATOM 7507 O O . VAL D 3 206 ? 145.405 134.581 95.685 1.00 67.94 206 VAL A O 1
ATOM 7511 N N . GLU D 3 207 ? 143.435 134.974 94.660 1.00 71.19 207 GLU A N 1
ATOM 7512 C CA . GLU D 3 207 ? 142.887 133.626 94.844 1.00 71.19 207 GLU A CA 1
ATOM 7513 C C . GLU D 3 207 ? 142.882 133.251 96.333 1.00 71.19 207 GLU A C 1
ATOM 7514 O O . GLU D 3 207 ? 143.649 132.429 96.833 1.00 71.19 207 GLU A O 1
ATOM 7520 N N . VAL D 3 208 ? 141.969 133.914 97.045 1.00 80.83 208 VAL A N 1
ATOM 7521 C CA . VAL D 3 208 ? 141.609 133.478 98.387 1.00 80.83 208 VAL A CA 1
ATOM 7522 C C . VAL D 3 208 ? 140.919 132.123 98.310 1.00 80.83 208 VAL A C 1
ATOM 7523 O O . VAL D 3 208 ? 140.111 131.865 97.407 1.00 80.83 208 VAL A O 1
ATOM 7527 N N . ARG D 3 209 ? 141.245 131.247 99.257 1.00 82.03 209 ARG A N 1
ATOM 7528 C CA . ARG D 3 209 ? 140.697 129.896 99.298 1.00 82.03 209 ARG A CA 1
ATOM 7529 C C . ARG D 3 209 ? 139.177 129.906 99.432 1.00 82.03 209 ARG A C 1
ATOM 7530 O O . ARG D 3 209 ? 138.547 128.853 99.532 1.00 82.03 209 ARG A O 1
#

B-factor: mean 69.73, std 21.97, range [41.79, 230.68]

Secondary structure (DSSP, 8-state):
--------S---TT--B-------B---TTS---EE---SS----B----EEE-HHHHHHHHHIIIIIISSS----------EE---SSSS---EE-SSSSS-----B--SB---EEEETTEEEE----B----/--------S---TT--B--B---EE---SSS---EE-S-SS-B--B----EEE-HHHHHHHHHIIIIIISSS----------EE---SSSS---EE-SSSSS-----B--SS---EEEETTEEEE----B----/--S-HHHHSSSEE-B--EEEEE-SSS-EEEEESSSS-B-SSTT-B-TTS-------B--SSSSPP-----EE--SSS-TTHHHHHT-STT-EEEEE--BSS-TTS--BS-------EEEETTEEEE----GGGSTTS-------SS----TTSSTT---TTSSTTSB-PBP---TTSS-B--S---SS-TT--SS-EEEE-SSSS-SEEEEEEEEE--SSS--EEEESS--SS---SS-BEEEPPP---SHHHHHHH-S--SS--S-S----HHHHS----SSS--SS----/----TTTTHHHHTTTTHHHHHT--TTTHHHHH-SSSPPPP------S-----SSSPPPPEEESSEEE--EE-S----------EE--EEEEEES-----EEEE-SSS---TTTS--B-----TTT----SGGGTT-GGG----SSEEEEE--SEE-SSS-SSPP--EEEE-----SHHHHSS--HHHHSS-------------TTSSS-S--TTTTSPPBHHHHHHHHHHHHT----B-SS---B-S-EEE-TTSTTHHHHHHHHHHT------SSTT-B-------------GGG----SSS-SEEEEE--TTSS-SEEE---B--SSS--B---EEE-SS--SS-EEE----SB--HHHHHHHHHHHHHHHHHTTEEEEEEE-GGGTT--TT-EE----SS----EEEEEEE-TTSEEEEEE---STTSS-------

Solvent-accessible surface area: 47631 Å² total; per-residue (Å²): 41,116,93,0,78,98,39,12,119,29,18,128,13,23,10,0,52,0,14,14,7,41,28,86,69,76,104,53,16,11,6,0,14,11,9,54,78,17,128,45,61,84,41,47,1,74,8,29,10,1,0,36,11,84,36,11,56,13,9,3,8,8,15,12,6,39,9,66,4,53,0,0,37,45,96,127,14,5,57,49,77,26,17,110,12,38,41,5,98,42,0,39,3,20,10,43,46,0,7,73,69,70,35,76,54,68,13,32,29,2,89,6,89,11,40,84,35,64,94,46,88,30,3,13,36,2,11,5,53,0,24,9,15,23,8,37,91,122,57,19,111,70,7,60,54,110,14,38,12,97,23,61,58,40,28,22,115,24,95,29,100,101,102,57,26,24,12,80,17,40,7,17,32,20,102,109,3,35,35,2,104,6,90,49,1,70,66,46,105,82,139,29,0,39,91,2,92,0,25,0,81,55,53,54,0,42,45,19,87,1,58,0,56,52,0,120,61,114,68,153,7,22,0,39,2,43,5,160,105,131,4,42,21,104,4,99,54,52,4,94,2,53,3,16,0,2,24,52,72,100,27,28,24,20,90,144,47,11,122,24,19,95,18,5,18,0,13,35,16,4,27,14,110,116,25,20,126,33,162,13,85,147,71,77,90,20,89,50,11,30,51,152,160,138,130,122,153,43,51,56,35,71,49,115,57,63,41,133,41,44,65,98,85,7,91,57,100,97,0,4,56,62,6,8,11,40,3,14,90,1,44,126,20,13,173,8,82,118,145,30,99,5,45,1,16,78,59,87,31,6,12,24,0,1,0,64,12,26,19,15,13,7,1,2,7,2,6,80,18,87,53,77,119,63,19,6,4,9,0,2,2,1,3,0,40,15,85,8,75,114,8,12,96,0,6,5,65,54,97,83,36,124,59,101,69,36,79,33,101,42,41,114,1,7,80,131,17,24,95,49,9,162,40,2,56,69,29,15,81,111,44,2,3,1,9,2,25,10,0,4,0,1,0,11,102,5,90,0,54,112,31,49,62,97,4,1,56,2,4,0,13,0,4,6,14,11,42,32,91,66,10,102,61,109,66,44,63,53,119,34,61,211,96,81,79,151,155,75,58,138,125,290,65,123,47,175,82,79,36,181,16,181,92,59,68,33,87,23,22,11,4,21,0,16,7,0,0,5,18,8,0,43,55,18,55,15,119,67,24,46,11,95,26,8,179,18,92,1,67,0,5,24,12,73,7,54,48,36,11,25,1,1,0,3,0,1,4,2,2,34,2,0,6,3,0,11,86,47,2,92,4,18,0,90,41,6,70,6,193,42,60,7,96,1,37,32,55,60,0,0,48,9,146,57,118,38,50,34,67,80,66,147,34,61,104,91,112,4,4,1,51,0,85,6,7,0,2,34,13,113,26,53,3,85,37,60,69,14,68,10,59,50,118,131,31,36,114,38,40,53,4,24,6,35,2,16,0,0,4,23,82,19,58,0,62,16,19,0,31,26,0,16,36,6,1,53,22,16,27,20,29,1,86,3,0,0,2,26,20,53,19,56,6,13,6,6,13,8,0,71,0,42,50,122,160,36,114,113,47,14,4,0,0,110,6,81,36,50,13,49,5,59,0,34,0,1,36,2,55,63,61,24,43,62,127,58,130,70,140,94,139,112,87,122,88,67,112,23,21,70,22,34,31,119,25,21,32,4,3,7,24,13,127,20,41,69,2,84,7,26,1,0,45,9,51,35,90,22,103,68,75,60,9,63,70,24,27,35,27,1,20,9,88,155,52,71,92,29,23,96,148,16,68,28,10,46,113,68,58,0,40,60,134,46,7,4,15,9,59,11,144,71,82,117,75,62,36,114,60,2,118,35,82,0,54,41,88,42,106,6,133,148,55,10,18,33,4,86,9,52,25,117,162,39,69,65,42,109,118,60,191,114,30,5,33,10,84,114,16,25,2,9,26,75,174,106,66,120,43,65,118,28,24,76,22,37,31,215,56,43,95,31,35,93,58,109,139,52,63,81,10,65,26,47,55,53,148,56,11,104,23,26,15,16,19,38,19,42,66,51,27,35,30,1,24,11,87,156,52,43,92,30,14,86,120,16,36,0,12,8,9,14,6,0,10,5,58,39,7,5,16,11,61,10,171,117,84,116,74,59,91,114,151,46,136,89,94,13,55,60,90,38,106,7,134,148,52,11,16,33,3,16,11,50,25,63,85,8,39,13,16,30,83,47,166,111,27,6,27,9,82,119,20,25,3,10,21,16,110

Nearest PDB structures (foldseek):
  6tba-assembly1_6B  TM=1.008E+00  e=7.772E-26  Rhodobacter capsulatus SB 1003
  8vjh-assembly1_B  TM=6.454E-01  e=9.536E-02  Chivirus chi
  8v3w-assembly1_G  TM=5.097E-01  e=3.464E-01  Clostridioides difficile
  6tba-assembly1_8A  TM=1.002E+00  e=4.615E-94  Rhodobacter capsulatus SB 1003
  8gtc-assembly1_O  TM=7.427E-01  e=3.221E-10  Dinoroseobacter phage vB_DshS-R4C

Sequence (999 aa):
PESLKAHLQGGVTTLARAWALARADGRVLGFTDHDVVLRFDGISFEPGSGMTAKAVLQGTGLSVDNTESYGALSSEAITEADLLAGRYDGAAVTVWLVNWADPAMRAVIFRGHLGEVSRGAGAFTAELRGLTAALGQEQGRIYHPRCAAVLGDGRCRFDLTKDGYALEAALGGVDEAVVLRLAEGAGFEDRWFEKGRLVVLDGAAAGLIGVVKNDRLQADGSRLIELWQRLGANPVAGDRVRIEPGCDKRAGTCRLKFDNFLNFRGFPHIPGEDWMVSYPVQSGTNDGGSLFATILLSAAGAAIGGGFGGTVLGLGRVIDQRLLGSGSQSVETGRVDRLRLSSASEGEAVGRLWGRMRVAGQVIWATRFFESASYSLSLALALCEGEILRVGRVWADGSEIEVSGLNMRVYRGGEDQLPDPKIAAVEGAEAAPAYRGIAYVVLEDLQLAPFGNRVPQFTFEVVRAAQGALAEAEPDLTRGLRAVALIPGTGWSDGENYARGHWISGRAVAQPLASVVAEICGAAGITEIDVSGLYGLVRGYTMTGDQTGRAGLQALMLAYGFEALERDGQLVFRMRDGRVAADLAAADLALGEGEAVVETVRAAEAEIAGRVRLAYVEAEGDFEVKAVEAVFPDAAAGAAAGSELSLALTRAQAQGIVGRWLAEARVARDTARFALPPSRGHLGTGDVVRLDLPEGKRRYRIDRVEQAGLIQVEAVRVEPGIYAPADEVEDAFHEVRFPANLSFGSVGGPERRTEIVTLSSGHEERNSPWAHSRRHYDAGVGLRSLDDVERLIAFFEARGGQLHGFRWKDWAGIVSFNEPPPQGARVTAGFEFDVPVRFDTDRIAVSVQSFQAGDLPQVPVVEVRAFHEVRFPANLSFGSVGGPERRTEIVTLSSGHEERNSPWAHSRRHYDAGVGLRSLDDVERLIAFFEARGGQLHGFRWKDWAGIVSFNEPPPQGARVTAGFEFDVPVRFDTDRIAVSVQSFQAGDLPQVPVVEVR